Protein 8IA1 (pdb70)

B-factor: mean 33.65, std 13.73, range [8.44, 108.39]

Radius of gyration: 33.58 Å; Cα contacts (8 Å, |Δi|>4): 2026; chains: 3; bounding box: 67×85×92 Å

Foldseek 3Di:
DVVDDEDALQPDQAPVNLLVNVVVCCVVVLDPPVVNVLLVLVLVLLLVQQVPQPDVPSDRRLSSNLSSLLVRQLSCCSNPNDQAAQWAAADCPPNHLQVNLLSSVVSQAPLVLAWEFDVVVVVVVVVCLVVQAEEEEAEAAADLSVLNVQLVQCCLPHNCCSQQEEEEEEDCCRVVSSNVSNSNRHTYRYQDDPVCLVVPVVNNVVRVVSNVVSLVVLLVVNQRGSYHYYYHQLRDHFDDDDPDDDDFGHAGDLVVVVSVVVSSVPHPHHYWYWYKAKADNQQFGDSTRGHRFYIYMYIDDIDPLCVQQVVDDPVCVVSSSVSVRVVSRVRRRVVNVLSVVSSVDVVSCVVVCVGIHSSVD/DVPDDEDALQPDQAPVRLLVNVVVCCVVVLDPPVVNVLLVLVLVQLLVFLVPLPDPPRDRRLSSNLSSVLVVQLSVCSVPNDAAAQWAAADCPPNHLQVNLLSSVVSQAQLVLAWEFAVVVVVVVQVCLVVFAEEEEAEAAADLSVLSVQLVQCCPPCVCCSAQEEEAEEDCCRPPSSNVSNCNRHTYRYQQDPVVQPPDPVCSVVRVVSNVVSLVVLLVVNLRGSHHYYYHQLRDHFDDDDPDDDDFGDAGDLVSVVSQVVSSVSHPHHYWYKYKAKADNQQFPDSTRGHNFHIYIYIDDIDPLCVQQVVDDPVCVVSSSVSRRVVSRVRRRVVNVLSCVSSVDVVSCVVVCVRIDSVVD/DVPDDEDALQPDQAPVNLLVRVVVCCVVVLDPPCVNVLLVLVLVQLLVFLVPQPDVPSDRRLSSNLSSVLVRQLSCCSNPNDAAAQWAAADCPPNQLLVNLLSSVVSQAPLVLEWEFDVVVVVVVVVQLVVQAEEEEAEAAADLSVLNCQLVQCCLPPVCCNAQEEEADEDCCRVPSSNVSNCNRHTYRYQDDPVPQVPPVVCNVVNVVSNVVSLVVLLVVNLRGSYYYYYHQLRDHFDFDDPDDDDFGHAGDLVVVVSQVVSQVPHDHHYWYKQKAKADNQQFPDSTRGHNFHIYIYIHDIDPLCVQQVVPDPPPVVSSSVRSRVVSRVRRRVVNVLSVVSSVDVVSVVVPCVRIHSSVD

Nearest PDB structures (foldseek):
  8ia1-assembly3_C  TM=1.001E+00  e=7.921E-67  Lobosphaera incisa
  1iuq-assembly1_A  TM=9.424E-01  e=1.382E-37  Cucurbita moschata
  1k30-assembly1_A  TM=9.439E-01  e=3.946E-37  Cucurbita moschata
  8v7l-assembly1_W  TM=2.961E-01  e=1.779E+00  Homo sapiens
  8ia1-assembly3_C  TM=1.001E+00  e=1.946E-66  Lobosphaera incisa

Solvent-accessible surface area: 47322 Å² total; per-residue (Å²): 100,103,175,23,130,64,117,126,7,132,78,15,75,59,68,105,39,0,26,0,0,0,88,37,10,28,91,106,27,65,3,7,131,61,1,24,68,22,9,98,58,14,4,84,29,0,65,89,13,0,66,66,20,71,69,131,55,18,66,112,58,46,0,0,135,15,0,4,28,23,0,20,15,1,19,67,2,13,89,112,58,57,120,17,61,17,38,0,104,57,37,70,150,150,51,60,7,15,70,25,0,0,54,17,0,87,17,0,2,14,51,78,104,0,0,0,0,50,22,76,46,1,74,96,1,52,129,29,8,67,76,30,36,0,0,1,1,0,0,2,26,1,0,41,1,1,20,0,0,1,0,0,0,0,52,99,53,10,82,88,2,2,33,68,2,6,7,17,21,11,10,89,42,12,57,40,22,41,7,17,4,26,10,7,0,6,15,4,0,1,42,13,30,136,194,122,27,70,82,7,57,116,38,87,69,66,12,40,38,22,38,160,142,1,75,74,26,2,33,120,3,1,62,114,10,29,56,6,0,12,11,12,1,33,46,25,87,9,111,107,58,47,151,129,67,92,22,78,3,33,134,9,60,20,32,18,1,30,55,1,60,54,1,12,79,119,13,83,28,143,32,20,8,4,0,0,0,0,9,0,62,55,0,9,29,80,204,43,92,4,85,50,8,2,0,0,0,0,0,14,131,43,22,79,40,100,83,38,8,56,13,4,26,104,136,45,62,41,16,45,14,84,10,4,1,42,30,0,19,80,30,0,2,80,16,1,47,46,0,71,92,1,12,70,43,105,96,11,26,152,147,94,61,114,43,6,74,41,40,49,109,149,93,178,22,135,59,127,123,6,151,78,11,81,60,68,110,42,0,39,9,1,0,71,46,15,31,84,105,35,69,2,8,172,68,2,40,81,46,4,94,60,7,4,82,25,0,54,89,12,1,63,66,20,70,65,130,63,18,76,118,47,49,1,0,95,7,0,5,20,14,0,36,26,0,19,65,3,13,91,116,50,57,115,19,64,16,42,0,108,58,36,77,147,143,62,55,7,14,80,24,0,0,45,18,0,90,19,0,2,10,53,84,117,0,0,0,0,48,27,74,47,1,66,94,0,44,124,27,10,68,75,30,33,0,0,0,2,0,0,1,26,1,0,19,2,1,16,0,0,1,0,1,1,0,48,102,52,9,81,87,2,1,30,67,2,5,5,16,19,12,16,88,24,11,70,59,15,41,11,18,3,18,7,7,0,4,16,3,0,1,40,13,23,125,144,96,17,78,106,29,50,151,50,70,65,68,36,46,35,19,38,173,145,0,88,74,20,2,50,138,3,0,72,106,10,28,58,6,0,11,12,11,1,34,39,26,76,6,102,109,57,52,159,118,65,99,23,76,2,33,151,8,47,26,48,20,1,27,51,0,68,60,2,14,77,191,11,82,27,131,32,26,9,3,0,0,0,0,9,0,64,59,0,13,29,75,196,46,59,4,88,54,6,3,0,0,0,0,0,13,151,66,19,88,43,95,83,35,7,55,13,2,30,100,141,39,108,21,18,53,11,84,13,2,1,38,22,0,31,75,29,0,0,73,14,1,49,41,0,64,90,3,13,67,48,159,69,20,58,167,149,88,46,118,52,7,69,33,39,51,114,87,104,174,23,129,58,117,117,7,190,79,13,72,58,72,110,44,0,22,0,0,0,73,46,10,31,89,104,30,63,3,6,126,56,5,18,67,45,10,98,53,16,3,94,22,0,49,90,11,0,68,67,19,68,68,129,54,17,73,106,52,50,1,0,142,14,0,4,33,20,0,37,26,2,20,67,3,13,77,114,63,53,117,21,66,21,40,0,108,56,38,69,148,151,65,61,7,17,79,23,0,0,53,14,0,86,16,2,2,13,52,77,108,0,0,0,0,47,24,72,45,1,66,87,1,50,114,28,9,68,76,30,35,0,0,1,2,0,0,1,27,3,0,27,3,1,20,0,0,1,0,1,0,0,56,94,53,14,80,94,3,1,34,62,2,6,7,19,24,11,29,90,36,12,51,50,10,54,1,16,4,14,7,6,0,5,14,3,0,3,41,15,23,157,124,140,13,58,65,24,63,103,55,68,72,59,19,52,24,25,39,160,134,0,79,72,22,2,71,141,3,2,83,103,9,30,55,5,0,10,10,14,1,34,41,26,85,11,113,105,53,53,151,116,65,98,19,80,1,28,141,9,63,19,49,23,1,27,55,1,62,64,18,14,74,188,15,88,29,136,12,14,5,4,0,0,0,0,10,0,62,52,0,11,31,84,211,52,63,3,87,49,8,1,0,0,0,0,0,13,158,69,18,88,41,103,72,38,6,51,12,5,29,93,146,41,91,29,15,56,19,80,15,4,1,41,31,0,23,82,30,0,2,80,15,0,42,45,0,68,87,1,10,71,43,101,119,17,25,142,152,79,55,118,53,8,70,43,39,53,113

Secondary structure (DSSP, 8-state):
-TT-----GGG--SHHHHHHHHHHHHHTTSS-TTHHHHHHHHHHHHHHHHHHH--TT-SHHHHHHHHHHHHHHHHHHHHS-----SEE----SSS-HHHHHHHHHHTTB-GGG-EEE-HHHHHHHHHHHHTT-EEEEEE----TTHHHHHHHHHTTT-HHHHHH-EEEE-THHHHSTTTHHHHHTSEEEE---STTTTSSHHHHHHHHHHHHHHHHHHHHHHHH---EEEE-TTSSSPPPPPSSS---PPPPPHHHHHHHHHHHHTSSS-EEEEEEEEE-TTTS--------B--EEEE-PPP-HHHHHTTS-TT-HHHHHHHHHHHHHHHHHHHHHHHHHHHH-HHHHHHTTTTEE-TT-/-TT-----GGG--SHHHHHHHHHHHHHTTSS-TTHHHHHHHHHHHHHHHHHTS--TT--HHHHHHHHHHHHHHHHHHHHSPPPPPSEE----SSS-HHHHHHHHHHHHB-GGG-EEE-HHHHHHHHHHHHTT-EEEEEE----TTHHHHHHHHHTTT-HHHHHH-EEEE-THHHHSTTTHHHHHTSEEEE---TTTTTSSGGGHHHHHHHHHHHHHHHHHHHHH---EEEE-TTSSSPPPPPSSS---PPPPPHHHHHHHHHHHHHSSS-EEEEEEEEE-TTTS--------B--EEEE-PPP-HHHHHTTS-TT-HHHHHHHHHHHHHHHHHHHHHHHHHHHH-HHHHHHTTTTEE-TT-/-TT-----GGG--SHHHHHHHHHHHHHTTSS-TTHHHHHHHHHHHHHHHHHHS--TT-SHHHHHHHHHHHHHHHHHHHHSPPPP-SEE----SSS-HHHHHHHHHHHHB-GGG-EEE-HHHHHHHHHHHHTT-EEEEEE----TTHHHHHHHHHTTT-HHHHHH-EEEE-THHHHSTTTHHHHHTSEEEE---STTTTSSGGGHHHHHHHHHHHHHHHHHHHHT---EEEE-TTSS---PPPSSS---PPPPPHHHHHHHHHHHHTSSS-EEEEEEEEE-TTT---------B--EEEEPPPP-HHHHHTTS-TT-HHHHHHHHHHHHHHHHHHHHHHHHHHHH-HHHHHHTTTTEE-TT-

Organism: NCBI:txid312850

InterPro domains:
  IPR002123 Phospholipid/glycerol acyltransferase [PF01553] (188-340)
  IPR002123 Phospholipid/glycerol acyltransferase [SM00563] (197-343)
  IPR016222 Glycerol-3-phosphate O-acyltransferase, chloroplast [PIRSF000431] (65-432)
  IPR016222 Glycerol-3-phosphate O-acyltransferase, chloroplast [PTHR35695] (62-432)
  IPR023083 Glycerol-3-phosphate O-acyltransferase, alpha-helical bundle, N-terminal [PF14829] (69-144)
  IPR038114 GPAT, N-terminal domain superfamily [G3DSA:1.10.1200.50] (67-141)

Structure (mmCIF, N/CA/C/O backbone):
data_8IA1
#
_entry.id   8IA1
#
_cell.length_a   51.093
_cell.length_b   81.553
_cell.length_c   88.489
_cell.angle_alpha   110.847
_cell.angle_beta   106.790
_cell.angle_gamma   99.932
#
_symmetry.space_group_name_H-M   'P 1'
#
loop_
_entity.id
_entity.type
_entity.pdbx_description
1 polymer 'Glycerol-3-phosphate acyltransferase, chloroplastic'
2 water water
#
loop_
_atom_site.group_PDB
_atom_site.id
_atom_site.type_symbol
_atom_site.label_atom_id
_atom_site.label_alt_id
_atom_site.label_comp_id
_atom_site.label_asym_id
_atom_site.label_entity_id
_atom_site.label_seq_id
_atom_site.pdbx_PDB_ins_code
_atom_site.Cartn_x
_atom_site.Cartn_y
_atom_site.Cartn_z
_atom_site.occupancy
_atom_site.B_iso_or_equiv
_atom_site.auth_seq_id
_atom_site.auth_comp_id
_atom_site.auth_asym_id
_atom_site.auth_atom_id
_atom_site.pdbx_PDB_model_num
ATOM 1 N N . MET A 1 1 ? -59.17112 25.89259 -5.42834 1.000 51.50013 1 MET A N 1
ATOM 2 C CA . MET A 1 1 ? -59.47794 27.18519 -4.82141 1.000 46.18223 1 MET A CA 1
ATOM 3 C C . MET A 1 1 ? -60.53407 27.10641 -3.68807 1.000 46.40018 1 MET A C 1
ATOM 4 O O . MET A 1 1 ? -60.94576 28.12263 -3.12093 1.000 37.52637 1 MET A O 1
ATOM 9 N N . ALA A 1 2 ? -60.94523 25.89148 -3.32185 1.000 41.11845 2 ALA A N 1
ATOM 10 C CA . ALA A 1 2 ? -62.03086 25.76586 -2.36118 1.000 39.75027 2 ALA A CA 1
ATOM 11 C C . ALA A 1 2 ? -61.63119 26.21570 -0.95664 1.000 34.26339 2 ALA A C 1
ATOM 12 O O . ALA A 1 2 ? -62.50350 26.60368 -0.16856 1.000 31.99627 2 ALA A O 1
ATOM 14 N N . GLN A 1 3 ? -60.34731 26.18696 -0.62811 1.000 27.55190 3 GLN A N 1
ATOM 15 C CA . GLN A 1 3 ? -59.90261 26.51307 0.71450 1.000 34.05230 3 GLN A CA 1
ATOM 16 C C . GLN A 1 3 ? -59.66420 28.00695 0.92681 1.000 32.69470 3 GLN A C 1
ATOM 17 O O . GLN A 1 3 ? -59.27624 28.40661 2.02943 1.000 35.93429 3 GLN A O 1
ATOM 23 N N . VAL A 1 4 ? -59.89820 28.84357 -0.07147 1.000 31.61642 4 VAL A N 1
ATOM 24 C CA . VAL A 1 4 ? -59.48737 30.24397 -0.01470 1.000 34.23056 4 VAL A CA 1
ATOM 25 C C . VAL A 1 4 ? -60.65951 31.10346 0.43918 1.000 27.43775 4 VAL A C 1
ATOM 26 O O . VAL A 1 4 ? -61.74487 31.06138 -0.15124 1.000 30.21230 4 VAL A O 1
ATOM 30 N N . VAL A 1 5 ? -60.43175 31.88046 1.48975 1.000 24.61029 5 VAL A N 1
ATOM 31 C CA . VAL A 1 5 ? -61.44021 32.76920 2.04300 1.000 24.21750 5 VAL A CA 1
ATOM 32 C C . VAL A 1 5 ? -61.46025 34.07381 1.25278 1.000 28.09632 5 VAL A C 1
ATOM 33 O O . VAL A 1 5 ? -60.41215 34.69348 1.02030 1.000 25.77831 5 VAL A O 1
ATOM 37 N N . ARG A 1 6 ? -62.66053 34.52495 0.88882 1.000 28.60471 6 ARG A N 1
ATOM 38 C CA . ARG A 1 6 ? -62.82203 35.64266 -0.03198 1.000 24.43911 6 ARG A CA 1
ATOM 39 C C . ARG A 1 6 ? -64.18606 36.27771 0.19609 1.000 31.00165 6 ARG A C 1
ATOM 40 O O . ARG A 1 6 ? -65.15406 35.60505 0.56599 1.000 27.05730 6 ARG A O 1
ATOM 48 N N . GLN A 1 7 ? -64.26093 37.57862 -0.04411 1.000 36.10261 7 GLN A N 1
ATOM 49 C CA . GLN A 1 7 ? -65.55592 38.24182 -0.05064 1.000 30.77017 7 GLN A CA 1
ATOM 50 C C . GLN A 1 7 ? -65.71968 39.01410 -1.35483 1.000 31.32821 7 GLN A C 1
ATOM 51 O O . GLN A 1 7 ? -65.99420 38.42977 -2.41048 1.000 30.44903 7 GLN A O 1
ATOM 57 N N . LYS A 1 8 ? -65.52905 40.32612 -1.29382 1.000 33.76855 8 LYS A N 1
ATOM 58 C CA . LYS A 1 8 ? -65.61453 41.19222 -2.45603 1.000 29.18865 8 LYS A CA 1
ATOM 59 C C . LYS A 1 8 ? -64.22207 41.67416 -2.83477 1.000 29.07021 8 LYS A C 1
ATOM 60 O O . LYS A 1 8 ? -63.24631 41.48450 -2.10343 1.000 29.45913 8 LYS A O 1
ATOM 66 N N . PHE A 1 9 ? -64.12890 42.29219 -4.00926 1.000 29.17726 9 PHE A N 1
ATOM 67 C CA . PHE A 1 9 ? -62.83069 42.76234 -4.47236 1.000 25.17190 9 PHE A CA 1
ATOM 68 C C . PHE A 1 9 ? -62.24570 43.82892 -3.54710 1.000 31.05142 9 PHE A C 1
ATOM 69 O O . PHE A 1 9 ? -61.01789 43.90035 -3.37560 1.000 27.60550 9 PHE A O 1
ATOM 77 N N . LYS A 1 10 ? -63.09999 44.64030 -2.91663 1.000 31.24029 10 LYS A N 1
ATOM 78 C CA . LYS A 1 10 ? -62.61704 45.67687 -2.00745 1.000 37.15957 10 LYS A CA 1
ATOM 79 C C . LYS A 1 10 ? -61.84369 45.11420 -0.82545 1.000 31.12298 10 LYS A C 1
ATOM 80 O O . LYS A 1 10 ? -61.07951 45.85104 -0.19783 1.000 39.34976 10 LYS A O 1
ATOM 86 N N . ASP A 1 11 ? -62.03489 43.84082 -0.49509 1.000 31.77531 11 ASP A N 1
ATOM 87 C CA . ASP A 1 11 ? -61.35639 43.20131 0.62637 1.000 35.38889 11 ASP A CA 1
ATOM 88 C C . ASP A 1 11 ? -60.11904 42.41580 0.21628 1.000 27.32449 11 ASP A C 1
ATOM 89 O O . ASP A 1 11 ? -59.42718 41.87788 1.08222 1.000 32.20696 11 ASP A O 1
ATOM 94 N N . VAL A 1 12 ? -59.82405 42.34450 -1.07819 1.000 29.04808 12 VAL A N 1
ATOM 95 C CA . VAL A 1 12 ? -58.77383 41.46757 -1.57649 1.000 28.09879 12 VAL A CA 1
ATOM 96 C C . VAL A 1 12 ? -57.40318 42.05331 -1.26767 1.000 29.37845 12 VAL A C 1
ATOM 97 O O . VAL A 1 12 ? -57.14184 43.23923 -1.51199 1.000 28.66265 12 VAL A O 1
ATOM 101 N N . THR A 1 13 ? -56.50916 41.20946 -0.76321 1.000 28.81030 13 THR A N 1
ATOM 102 C CA . THR A 1 13 ? -55.13390 41.59075 -0.48119 1.000 27.45020 13 THR A CA 1
ATOM 103 C C . THR A 1 13 ? -54.09197 40.77413 -1.23642 1.000 23.04256 13 THR A C 1
ATOM 104 O O . THR A 1 13 ? -52.96317 41.23281 -1.35044 1.000 27.25375 13 THR A O 1
ATOM 108 N N . THR A 1 14 ? -54.43346 39.59987 -1.76037 1.000 27.50660 14 THR A N 1
ATOM 109 C CA . THR A 1 14 ? -53.47281 38.71464 -2.39279 1.000 25.68463 14 THR A CA 1
ATOM 110 C C . THR A 1 14 ? -53.97319 38.32937 -3.77427 1.000 26.39473 14 THR A C 1
ATOM 111 O O . THR A 1 14 ? -55.17371 38.38781 -4.05344 1.000 28.53591 14 THR A O 1
ATOM 115 N N . GLU A 1 15 ? -53.03457 37.92162 -4.63864 1.000 22.35362 15 GLU A N 1
ATOM 116 C CA . GLU A 1 15 ? -53.41779 37.42503 -5.95844 1.000 27.37916 15 GLU A CA 1
ATOM 117 C C . GLU A 1 15 ? -54.38720 36.25435 -5.85328 1.000 31.15038 15 GLU A C 1
ATOM 118 O O . GLU A 1 15 ? -55.31208 36.13306 -6.66627 1.000 26.77485 15 GLU A O 1
ATOM 124 N N . GLN A 1 16 ? -54.18567 35.37388 -4.86214 1.000 31.81070 16 GLN A N 1
ATOM 125 C CA . GLN A 1 16 ? -55.04383 34.19970 -4.74239 1.000 34.09161 16 GLN A CA 1
ATOM 126 C C . GLN A 1 16 ? -56.47568 34.60835 -4.41141 1.000 28.88366 16 GLN A C 1
ATOM 127 O O . GLN A 1 16 ? -57.42939 34.10688 -5.01242 1.000 23.22363 16 GLN A O 1
ATOM 133 N N . GLU A 1 17 ? -56.64502 35.55382 -3.49140 1.000 29.46068 17 GLU A N 1
ATOM 134 C CA . GLU A 1 17 ? -57.99056 36.01600 -3.18556 1.000 31.39477 17 GLU A CA 1
ATOM 135 C C . GLU A 1 17 ? -58.61144 36.70790 -4.39557 1.000 28.41484 17 GLU A C 1
ATOM 136 O O . GLU A 1 17 ? -59.81718 36.57416 -4.63701 1.000 28.17304 17 GLU A O 1
ATOM 142 N N . PHE A 1 18 ? -57.80330 37.44487 -5.17054 1.000 23.86610 18 PHE A N 1
ATOM 143 C CA . PHE A 1 18 ? -58.32731 38.13351 -6.34583 1.000 22.91758 18 PHE A CA 1
ATOM 144 C C . PHE A 1 18 ? -59.04029 37.15609 -7.27654 1.000 23.55806 18 PHE A C 1
ATOM 145 O O . PHE A 1 18 ? -60.19554 37.37785 -7.65515 1.000 22.50581 18 PHE A O 1
ATOM 153 N N . PHE A 1 19 ? -58.38187 36.05978 -7.65320 1.000 22.71068 19 PHE A N 1
ATOM 154 C CA . PHE A 1 19 ? -59.02029 35.18164 -8.63554 1.000 25.59961 19 PHE A CA 1
ATOM 155 C C . PHE A 1 19 ? -60.16210 34.36975 -8.04536 1.000 25.39830 19 PHE A C 1
ATOM 156 O O . PHE A 1 19 ? -61.06512 33.96344 -8.78595 1.000 26.39740 19 PHE A O 1
ATOM 164 N N . ALA A 1 20 ? -60.14790 34.14259 -6.73542 1.000 24.28322 20 ALA A N 1
ATOM 165 C CA . ALA A 1 20 ? -61.25508 33.45147 -6.08385 1.000 31.35262 20 ALA A CA 1
ATOM 166 C C . ALA A 1 20 ? -62.51610 34.31333 -6.08546 1.000 27.93155 20 ALA A C 1
ATOM 167 O O . ALA A 1 20 ? -63.61159 33.81547 -6.35261 1.000 27.97579 20 ALA A O 1
ATOM 169 N N . VAL A 1 21 ? -62.37221 35.60972 -5.78831 1.000 29.87898 21 VAL A N 1
ATOM 170 C CA . VAL A 1 21 ? -63.48203 36.55416 -5.90863 1.000 24.91488 21 VAL A CA 1
ATOM 171 C C . VAL A 1 21 ? -63.97261 36.61135 -7.35255 1.000 25.05186 21 VAL A C 1
ATOM 172 O O . VAL A 1 21 ? -65.18155 36.58889 -7.61880 1.000 28.03865 21 VAL A O 1
ATOM 176 N N . LEU A 1 22 ? -63.03828 36.72245 -8.30415 1.000 21.58798 22 LEU A N 1
ATOM 177 C CA . LEU A 1 22 ? -63.40787 36.71859 -9.71915 1.000 26.93694 22 LEU A CA 1
ATOM 178 C C . LEU A 1 22 ? -64.18042 35.45634 -10.08534 1.000 26.88123 22 LEU A C 1
ATOM 179 O O . LEU A 1 22 ? -65.17746 35.51596 -10.81707 1.000 28.03215 22 LEU A O 1
ATOM 184 N N . GLN A 1 23 ? -63.72628 34.30619 -9.59192 1.000 27.13751 23 GLN A N 1
ATOM 185 C CA . GLN A 1 23 ? -64.45551 33.06478 -9.80821 1.000 30.99115 23 GLN A CA 1
ATOM 186 C C . GLN A 1 23 ? -65.89448 33.17372 -9.28801 1.000 31.13816 23 GLN A C 1
ATOM 187 O O . GLN A 1 23 ? -66.85279 32.82783 -9.99163 1.000 31.62373 23 GLN A O 1
ATOM 193 N N . ASP A 1 24 ? -66.06215 33.67602 -8.06069 1.000 27.04342 24 ASP A N 1
ATOM 194 C CA . ASP A 1 24 ? -67.39097 33.82509 -7.47141 1.000 27.56609 24 ASP A CA 1
ATOM 195 C C . ASP A 1 24 ? -68.28382 34.71573 -8.32656 1.000 33.40517 24 ASP A C 1
ATOM 196 O O . ASP A 1 24 ? -69.42294 34.34692 -8.63508 1.000 32.39805 24 ASP A O 1
ATOM 201 N N . GLU A 1 25 ? -67.78968 35.91700 -8.68363 1.000 28.46370 25 GLU A N 1
ATOM 202 C CA . GLU A 1 25 ? -68.56679 36.84829 -9.50005 1.000 32.92043 25 GLU A CA 1
ATOM 203 C C . GLU A 1 25 ? -69.00921 36.20577 -10.80788 1.000 31.41600 25 GLU A C 1
ATOM 204 O O . GLU A 1 25 ? -70.11618 36.47058 -11.29462 1.000 30.88039 25 GLU A O 1
ATOM 210 N N . ILE A 1 26 ? -68.15542 35.37597 -11.40411 1.000 27.38021 26 ILE A N 1
ATOM 211 C CA . ILE A 1 26 ? -68.54762 34.68010 -12.62973 1.000 34.51770 26 ILE A CA 1
ATOM 212 C C . ILE A 1 26 ? -69.66042 33.66981 -12.34175 1.000 39.29807 26 ILE A C 1
ATOM 213 O O . ILE A 1 26 ? -70.67140 33.61166 -13.05431 1.000 40.66679 26 ILE A O 1
ATOM 218 N N . ALA A 1 27 ? -69.50551 32.87336 -11.28082 1.000 37.98665 27 ALA A N 1
ATOM 219 C CA . ALA A 1 27 ? -70.50944 31.85158 -10.98346 1.000 38.86466 27 ALA A CA 1
ATOM 220 C C . ALA A 1 27 ? -71.85759 32.48356 -10.68387 1.000 37.60677 27 ALA A C 1
ATOM 221 O O . ALA A 1 27 ? -72.90525 31.94062 -11.05179 1.000 35.08320 27 ALA A O 1
ATOM 223 N N . GLN A 1 28 ? -71.85311 33.63189 -10.01931 1.000 38.64631 28 GLN A N 1
ATOM 224 C CA . GLN A 1 28 ? -73.08861 34.32022 -9.70635 1.000 32.82078 28 GLN A CA 1
ATOM 225 C C . GLN A 1 28 ? -73.67103 35.06923 -10.90265 1.000 34.60867 28 GLN A C 1
ATOM 226 O O . GLN A 1 28 ? -74.67531 35.77007 -10.74735 1.000 34.86468 28 GLN A O 1
ATOM 232 N N . GLY A 1 29 ? -73.08487 34.92746 -12.08858 1.000 30.42504 29 GLY A N 1
ATOM 233 C CA . GLY A 1 29 ? -73.60778 35.61356 -13.24856 1.000 28.50921 29 GLY A CA 1
ATOM 234 C C . GLY A 1 29 ? -73.39249 37.11244 -13.27002 1.000 37.86672 29 GLY A C 1
ATOM 235 O O . GLY A 1 29 ? -73.97701 37.78762 -14.12303 1.000 35.16313 29 GLY A O 1
ATOM 236 N N . HIS A 1 30 ? -72.56669 37.66065 -12.36696 1.000 32.11114 30 HIS A N 1
ATOM 237 C CA . HIS A 1 30 ? -72.31950 39.10021 -12.37201 1.000 29.42158 30 HIS A CA 1
ATOM 238 C C . HIS A 1 30 ? -71.43866 39.52454 -13.54410 1.000 30.77476 30 HIS A C 1
ATOM 239 O O . HIS A 1 30 ? -71.63021 40.61561 -14.09275 1.000 31.14632 30 HIS A O 1
ATOM 246 N N . VAL A 1 31 ? -70.46389 38.70230 -13.93990 1.000 31.08560 31 VAL A N 1
ATOM 247 C CA . VAL A 1 31 ? -69.57504 39.06580 -15.04246 1.000 30.16026 31 VAL A CA 1
ATOM 248 C C . VAL A 1 31 ? -69.43142 37.85199 -15.98802 1.000 26.84671 31 VAL A C 1
ATOM 249 O O . VAL A 1 31 ? -69.62107 36.71158 -15.57357 1.000 33.48708 31 VAL A O 1
ATOM 253 N N . PRO A 1 32 ? -69.11385 38.10634 -17.25316 1.000 30.42678 32 PRO A N 1
ATOM 254 C CA . PRO A 1 32 ? -69.01698 36.99101 -18.21068 1.000 30.80169 32 PRO A CA 1
ATOM 255 C C . PRO A 1 32 ? -67.80540 36.11847 -17.92829 1.000 38.02340 32 PRO A C 1
ATOM 256 O O . PRO A 1 32 ? -66.80367 36.57227 -17.36890 1.000 41.87135 32 PRO A O 1
ATOM 260 N N . LYS A 1 33 ? -67.89299 34.85034 -18.34330 1.000 34.83646 33 LYS A N 1
ATOM 261 C CA . LYS A 1 33 ? -66.80991 33.91019 -18.04995 1.000 34.04752 33 LYS A CA 1
ATOM 262 C C . LYS A 1 33 ? -65.50305 34.30816 -18.72910 1.000 38.39383 33 LYS A C 1
ATOM 263 O O . LYS A 1 33 ? -64.42465 34.02659 -18.19439 1.000 41.46257 33 LYS A O 1
ATOM 269 N N . LEU A 1 34 ? -65.56232 34.96828 -19.89232 1.000 39.50546 34 LEU A N 1
ATOM 270 C CA . LEU A 1 34 ? -64.32938 35.35747 -20.57668 1.000 34.90312 34 LEU A CA 1
ATOM 271 C C . LEU A 1 34 ? -63.44411 36.27294 -19.73667 1.000 32.79916 34 LEU A C 1
ATOM 272 O O . LEU A 1 34 ? -62.26783 36.44707 -20.07566 1.000 36.42442 34 LEU A O 1
ATOM 277 N N . LEU A 1 35 ? -63.97653 36.89460 -18.67670 1.000 35.97207 35 LEU A N 1
ATOM 278 C CA . LEU A 1 35 ? -63.15652 37.80158 -17.87365 1.000 32.62394 35 LEU A CA 1
ATOM 279 C C . LEU A 1 35 ? -62.05500 37.08319 -17.11183 1.000 29.87039 35 LEU A C 1
ATOM 280 O O . LEU A 1 35 ? -61.06893 37.72593 -16.74144 1.000 25.40593 35 LEU A O 1
ATOM 285 N N . MET A 1 36 ? -62.20783 35.77350 -16.86029 1.000 33.99517 36 MET A N 1
ATOM 286 C CA . MET A 1 36 ? -61.15433 35.02088 -16.17644 1.000 29.77891 36 MET A CA 1
ATOM 287 C C . MET A 1 36 ? -59.87646 34.96527 -17.00321 1.000 33.76365 36 MET A C 1
ATOM 288 O O . MET A 1 36 ? -58.82345 35.42395 -16.50876 1.000 30.19195 36 MET A O 1
ATOM 293 N N . PRO A 1 37 ? -59.87553 34.46069 -18.25354 1.000 33.65797 37 PRO A N 1
ATOM 294 C CA . PRO A 1 37 ? -58.61722 34.48645 -19.03034 1.000 26.39610 37 PRO A CA 1
ATOM 295 C C . PRO A 1 37 ? -58.11737 35.89442 -19.28055 1.000 25.26337 37 PRO A C 1
ATOM 296 O O . PRO A 1 37 ? -56.89937 36.12533 -19.28082 1.000 28.49688 37 PRO A O 1
ATOM 300 N N . ALA A 1 38 ? -59.02407 36.85194 -19.48986 1.000 25.02765 38 ALA A N 1
ATOM 301 C CA . ALA A 1 38 ? -58.59956 38.23634 -19.67920 1.000 25.04704 38 ALA A CA 1
ATOM 302 C C . ALA A 1 38 ? -57.85469 38.76120 -18.44838 1.000 26.96859 38 ALA A C 1
ATOM 303 O O . ALA A 1 38 ? -56.74408 39.29673 -18.56075 1.000 25.52781 38 ALA A O 1
ATOM 305 N N . PHE A 1 39 ? -58.43526 38.58164 -17.25159 1.000 25.48452 39 PHE A N 1
ATOM 306 C CA . PHE A 1 39 ? -57.75768 39.04514 -16.04192 1.000 28.75288 39 PHE A CA 1
ATOM 307 C C . PHE A 1 39 ? -56.55939 38.17364 -15.69111 1.000 28.75863 39 PHE A C 1
ATOM 308 O O . PHE A 1 39 ? -55.60640 38.66635 -15.07731 1.000 30.35993 39 PHE A O 1
ATOM 316 N N . GLN A 1 40 ? -56.56900 36.89135 -16.06524 1.000 28.51175 40 GLN A N 1
ATOM 317 C CA . GLN A 1 40 ? -55.37043 36.08189 -15.84981 1.000 27.88660 40 GLN A CA 1
ATOM 318 C C . GLN A 1 40 ? -54.19581 36.65585 -16.64581 1.000 25.56507 40 GLN A C 1
ATOM 319 O O . GLN A 1 40 ? -53.09110 36.82815 -16.12599 1.000 25.49357 40 GLN A O 1
ATOM 325 N N . ASP A 1 41 ? -54.43115 36.98009 -17.91360 1.000 25.89590 41 ASP A N 1
ATOM 326 C CA . ASP A 1 41 ? -53.38561 37.58382 -18.71998 1.000 28.76598 41 ASP A CA 1
ATOM 327 C C . ASP A 1 41 ? -53.02837 38.97422 -18.20882 1.000 30.03139 41 ASP A C 1
ATOM 328 O O . ASP A 1 41 ? -51.85114 39.30348 -18.04191 1.000 30.03982 41 ASP A O 1
ATOM 333 N N . PHE A 1 42 ? -54.03822 39.80284 -17.95372 1.000 28.16224 42 PHE A N 1
ATOM 334 C CA . PHE A 1 42 ? -53.78716 41.15992 -17.48134 1.000 32.84578 42 PHE A CA 1
ATOM 335 C C . PHE A 1 42 ? -53.03001 41.16312 -16.15347 1.000 27.63094 42 PHE A C 1
ATOM 336 O O . PHE A 1 42 ? -52.08582 41.94330 -15.97215 1.000 22.41790 42 PHE A O 1
ATOM 344 N N . TYR A 1 43 ? -53.43272 40.30480 -15.21243 1.000 24.91736 43 TYR A N 1
ATOM 345 C CA . TYR A 1 43 ? -52.75026 40.26168 -13.92324 1.000 26.79442 43 TYR A CA 1
ATOM 346 C C . TYR A 1 43 ? -51.28345 39.91136 -14.09648 1.000 27.74850 43 TYR A C 1
ATOM 347 O O . TYR A 1 43 ? -50.41209 40.47250 -13.41767 1.000 28.35751 43 TYR A O 1
ATOM 356 N N . ASN A 1 44 ? -50.98903 39.00704 -15.02360 1.000 26.92482 44 ASN A N 1
ATOM 357 C CA . ASN A 1 44 ? -49.61454 38.54259 -15.18743 1.000 35.10950 44 ASN A CA 1
ATOM 358 C C . ASN A 1 44 ? -48.71910 39.61362 -15.81801 1.000 29.88226 44 ASN A C 1
ATOM 359 O O . ASN A 1 44 ? -47.58319 39.81125 -15.37198 1.000 27.62673 44 ASN A O 1
ATOM 364 N N . ASN A 1 45 ? -49.20462 40.30734 -16.85940 1.000 27.41583 45 ASN A N 1
ATOM 365 C CA . ASN A 1 45 ? -48.41876 41.39360 -17.44712 1.000 26.91376 45 ASN A CA 1
ATOM 366 C C . ASN A 1 45 ? -48.21745 42.52396 -16.45603 1.000 23.31775 45 ASN A C 1
ATOM 367 O O . ASN A 1 45 ? -47.13075 43.10460 -16.36896 1.000 25.89683 45 ASN A O 1
ATOM 372 N N . TYR A 1 46 ? -49.25715 42.85316 -15.70749 1.000 24.71126 46 TYR A N 1
ATOM 373 C CA . TYR A 1 46 ? -49.17765 43.99233 -14.80630 1.000 26.25250 46 TYR A CA 1
ATOM 374 C C . TYR A 1 46 ? -48.30965 43.67702 -13.60117 1.000 23.42979 46 TYR A C 1
ATOM 375 O O . TYR A 1 46 ? -47.51977 44.52386 -13.16644 1.000 20.78690 46 TYR A O 1
ATOM 384 N N . LYS A 1 47 ? -48.44025 42.45997 -13.05813 1.000 25.22945 47 LYS A N 1
ATOM 385 C CA . LYS A 1 47 ? -47.55616 42.01325 -11.98486 1.000 25.44775 47 LYS A CA 1
ATOM 386 C C 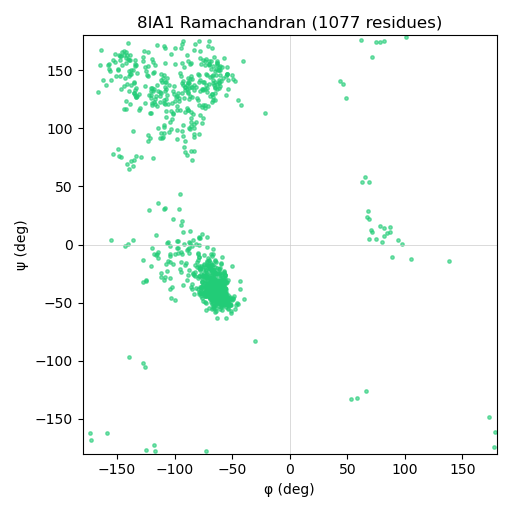. LYS A 1 47 ? -46.09447 42.14463 -12.39513 1.000 19.41766 47 LYS A C 1
ATOM 387 O O . LYS A 1 47 ? -45.26982 42.69360 -11.65723 1.000 26.82326 47 LYS A O 1
ATOM 393 N N . THR A 1 48 ? -45.75967 41.66855 -13.58816 1.000 20.95640 48 THR A N 1
ATOM 394 C CA . THR A 1 48 ? -44.37204 41.71524 -14.04695 1.000 22.25027 48 THR A CA 1
ATOM 395 C C . THR A 1 48 ? -43.84512 43.15112 -14.12152 1.000 24.56111 48 THR A C 1
ATOM 396 O O . THR A 1 48 ? -42.75831 43.45055 -13.61259 1.000 26.76085 48 THR A O 1
ATOM 400 N N . ALA A 1 49 ? -44.59133 44.05452 -14.76772 1.000 24.90161 49 ALA A N 1
ATOM 401 C CA . ALA A 1 49 ? -44.13608 45.44479 -14.88354 1.000 23.18949 49 ALA A CA 1
ATOM 402 C C . ALA A 1 49 ? -43.92635 46.09192 -13.51415 1.000 23.40516 49 ALA A C 1
ATOM 403 O O . ALA A 1 49 ? -42.91112 46.75525 -13.27702 1.000 24.30781 49 ALA A O 1
ATOM 405 N N . VAL A 1 50 ? -44.87778 45.90980 -12.59781 1.000 24.41023 50 VAL A N 1
ATOM 406 C CA . VAL A 1 50 ? -44.80634 46.58212 -11.30510 1.000 21.36396 50 VAL A CA 1
ATOM 407 C C . VAL A 1 50 ? -43.64335 46.04653 -10.48272 1.000 25.47318 50 VAL A C 1
ATOM 408 O O . VAL A 1 50 ? -42.82645 46.81593 -9.97356 1.000 29.05130 50 VAL A O 1
ATOM 412 N N . LEU A 1 51 ? -43.54759 44.72482 -10.33755 1.000 25.43737 51 LEU A N 1
ATOM 413 C CA . LEU A 1 51 ? -42.48760 44.16633 -9.49659 1.000 29.80562 51 LEU A CA 1
ATOM 414 C C . LEU A 1 51 ? -41.10803 44.46382 -10.07084 1.000 29.10142 51 LEU A C 1
ATOM 415 O O . LEU A 1 51 ? -40.14813 44.63518 -9.31205 1.000 32.36539 51 LEU A O 1
ATOM 420 N N . GLY A 1 52 ? -40.98789 44.54320 -11.40031 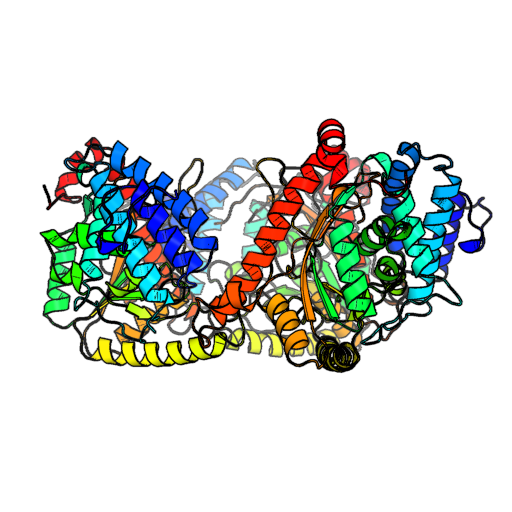1.000 27.85196 52 GLY A N 1
ATOM 421 C CA . GLY A 1 52 ? -39.70870 44.88539 -12.00823 1.000 30.03173 52 GLY A CA 1
ATOM 422 C C . GLY A 1 52 ? -39.36574 46.36138 -11.99831 1.000 30.46710 52 GLY A C 1
ATOM 423 O O . GLY A 1 52 ? -38.24040 46.72693 -12.33682 1.000 29.38322 52 GLY A O 1
ATOM 424 N N . SER A 1 53 ? -40.30493 47.21940 -11.60076 1.000 33.11573 53 SER A N 1
ATOM 425 C CA . SER A 1 53 ? -40.09044 48.65696 -11.71359 1.000 28.48508 53 SER A CA 1
ATOM 426 C C . SER A 1 53 ? -39.01397 49.15547 -10.75755 1.000 30.52301 53 SER A C 1
ATOM 427 O O . SER A 1 53 ? -38.30887 50.12112 -11.07792 1.000 33.47498 53 SER A O 1
ATOM 430 N N . GLY A 1 54 ? -38.86652 48.52057 -9.59297 1.000 28.31825 54 GLY A N 1
ATOM 431 C CA . GLY A 1 54 ? -37.94700 49.01007 -8.58425 1.000 29.94812 54 GLY A CA 1
ATOM 432 C C . GLY A 1 54 ? -38.45628 50.18638 -7.78573 1.000 30.51519 54 GLY A C 1
ATOM 433 O O . GLY A 1 54 ? -37.67303 50.85704 -7.10592 1.000 30.44887 54 GLY A O 1
ATOM 434 N N . VAL A 1 55 ? -39.74999 50.45699 -7.82854 1.000 32.10393 55 VAL A N 1
ATOM 435 C CA . VAL A 1 55 ? -40.27378 51.64082 -7.16585 1.000 28.84619 55 VAL A CA 1
ATOM 436 C C . VAL A 1 55 ? -40.53111 51.26679 -5.71277 1.000 27.48427 55 VAL A C 1
ATOM 437 O O . VAL A 1 55 ? -40.87104 50.11047 -5.43917 1.000 32.15190 55 VAL A O 1
ATOM 441 N N . PRO A 1 56 ? -40.32935 52.17359 -4.75131 1.000 32.62587 56 PRO A N 1
ATOM 442 C CA . PRO A 1 56 ? -40.63356 51.83901 -3.35157 1.000 29.91074 56 PRO A CA 1
ATOM 443 C C . PRO A 1 56 ? -42.12393 51.59915 -3.16866 1.000 33.16001 56 PRO A C 1
ATOM 444 O O . PRO A 1 56 ? -42.95776 52.40730 -3.58851 1.000 36.15087 56 PRO A O 1
ATOM 448 N N . GLY A 1 57 ? -42.45383 50.48584 -2.52382 1.000 33.86619 57 GLY A N 1
ATOM 449 C CA . GLY A 1 57 ? -43.82893 50.09056 -2.33913 1.000 30.69735 57 GLY A CA 1
ATOM 450 C C . GLY A 1 57 ? -44.40070 49.24368 -3.45643 1.000 27.89504 57 GLY A C 1
ATOM 451 O O . GLY A 1 57 ? -45.48982 48.68325 -3.28918 1.000 28.88466 57 GLY A O 1
ATOM 452 N N . ALA A 1 58 ? -43.70401 49.11756 -4.58474 1.000 25.13726 58 ALA A N 1
ATOM 453 C CA . ALA A 1 58 ? -44.25771 48.39945 -5.73025 1.000 29.71687 58 ALA A CA 1
ATOM 454 C C . ALA A 1 58 ? -43.99745 46.91618 -5.50513 1.000 28.46116 58 ALA A C 1
ATOM 455 O O . ALA A 1 58 ? -43.06736 46.32366 -6.05039 1.000 31.96335 58 ALA A O 1
ATOM 457 N N . ASP A 1 59 ? -44.85881 46.31161 -4.69134 1.000 33.15672 59 ASP A N 1
ATOM 458 C CA . ASP A 1 59 ? -44.76024 44.92360 -4.26163 1.000 31.65754 59 ASP A CA 1
ATOM 459 C C . ASP A 1 59 ? -46.05798 44.18394 -4.60573 1.000 32.45812 59 ASP A C 1
ATOM 460 O O . ASP A 1 59 ? -46.97956 44.75233 -5.20138 1.000 33.51525 59 ASP A O 1
ATOM 465 N N . GLU A 1 60 ? -46.12730 42.90680 -4.20502 1.000 26.77992 60 GLU A N 1
ATOM 466 C CA . GLU A 1 60 ? -47.25951 42.05883 -4.57536 1.000 32.42362 60 GLU A CA 1
ATOM 467 C C . GLU A 1 60 ? -48.57430 42.61012 -4.03582 1.000 30.22394 60 GLU A C 1
ATOM 468 O O . GLU A 1 60 ? -49.61379 42.49935 -4.69284 1.000 23.51332 60 GLU A O 1
ATOM 474 N N . ALA A 1 61 ? -48.54804 43.19481 -2.83463 1.000 27.06803 61 ALA A N 1
ATOM 475 C CA . ALA A 1 61 ? -49.76996 43.71653 -2.24212 1.000 27.95137 61 ALA A CA 1
ATOM 476 C C . ALA A 1 61 ? -50.26440 44.94699 -2.99481 1.000 26.63674 61 ALA A C 1
ATOM 477 O O . ALA A 1 61 ? -51.47169 45.15051 -3.12415 1.000 25.76299 61 ALA A O 1
ATOM 479 N N . LEU A 1 62 ? -49.35309 45.78049 -3.49990 1.000 31.87639 62 LEU A N 1
ATOM 480 C CA . LEU A 1 62 ? -49.78919 46.88851 -4.33963 1.000 26.69992 62 LEU A CA 1
ATOM 481 C C . LEU A 1 62 ? -50.47544 46.36623 -5.59381 1.000 26.26932 62 LEU A C 1
ATOM 482 O O . LEU A 1 62 ? -51.53671 46.86840 -5.98322 1.000 28.59799 62 LEU A O 1
ATOM 487 N N . VAL A 1 63 ? -49.91487 45.32558 -6.21068 1.000 20.57924 63 VAL A N 1
ATOM 488 C CA . VAL A 1 63 ? -50.51019 44.78476 -7.42843 1.000 25.27837 63 VAL A CA 1
ATOM 489 C C . VAL A 1 63 ? -51.90992 44.23488 -7.15739 1.000 26.91303 63 VAL A C 1
ATOM 490 O O . VAL A 1 63 ? -52.83923 44.45056 -7.94907 1.000 24.91219 63 VAL A O 1
ATOM 494 N N . ALA A 1 64 ? -52.08991 43.51506 -6.04546 1.000 24.55302 64 ALA A N 1
ATOM 495 C CA . ALA A 1 64 ? -53.41788 42.98249 -5.73863 1.000 25.16909 64 ALA A CA 1
ATOM 496 C C . ALA A 1 64 ? -54.40545 44.11134 -5.48405 1.000 22.21804 64 ALA A C 1
ATOM 497 O O . ALA A 1 64 ? -55.56637 44.03960 -5.89460 1.000 21.61942 64 ALA A O 1
ATOM 499 N N . LYS A 1 65 ? -53.95371 45.16813 -4.81991 1.000 23.63512 65 LYS A N 1
ATOM 500 C CA . LYS A 1 65 ? -54.82135 46.30752 -4.55232 1.000 26.96571 65 LYS A CA 1
ATOM 501 C C . LYS A 1 65 ? -55.27849 46.98995 -5.84049 1.000 22.28551 65 LYS A C 1
ATOM 502 O O . LYS A 1 65 ? -56.47618 47.24879 -6.00969 1.000 24.11032 65 LYS A O 1
ATOM 508 N N . ILE A 1 66 ? -54.35225 47.25295 -6.77627 1.000 23.57168 66 ILE A N 1
ATOM 509 C CA . ILE A 1 66 ? -54.71077 47.89585 -8.04570 1.000 21.51272 66 ILE A CA 1
ATOM 510 C C . ILE A 1 66 ? -55.60271 46.97896 -8.88760 1.000 20.90976 66 ILE A C 1
ATOM 511 O O . ILE A 1 66 ? -56.62845 47.40678 -9.43306 1.000 16.66029 66 ILE A O 1
ATOM 516 N N . MET A 1 67 ? -55.23444 45.70343 -9.00262 1.000 19.97034 67 MET A N 1
ATOM 517 C CA . MET A 1 67 ? -56.01122 44.79161 -9.84661 1.000 20.61222 67 MET A CA 1
ATOM 518 C C . MET A 1 67 ? -57.42404 44.58219 -9.30874 1.000 20.65819 67 MET A C 1
ATOM 519 O O . MET A 1 67 ? -58.38877 44.47826 -10.08395 1.000 19.21198 67 MET A O 1
ATOM 524 N N . SER A 1 68 ? -57.55949 44.51253 -7.98428 1.000 19.16652 68 SER A N 1
ATOM 525 C CA . SER A 1 68 ? -58.86864 44.38182 -7.37725 1.000 17.74978 68 SER A CA 1
ATOM 526 C C . SER A 1 68 ? -59.71604 45.61505 -7.64126 1.000 20.17324 68 SER A C 1
ATOM 527 O O . SER A 1 68 ? -60.91982 45.49901 -7.88798 1.000 18.57644 68 SER A O 1
ATOM 530 N N . ALA A 1 69 ? -59.11504 46.80891 -7.57303 1.000 20.68152 69 ALA A N 1
ATOM 531 C CA . ALA A 1 69 ? -59.87106 48.02553 -7.87736 1.000 20.23293 69 ALA A CA 1
ATOM 532 C C . ALA A 1 69 ? -60.35774 48.02103 -9.32288 1.000 17.61500 69 ALA A C 1
ATOM 533 O O . ALA A 1 69 ? -61.53382 48.30819 -9.58807 1.000 17.54882 69 ALA A O 1
ATOM 535 N N . ILE A 1 70 ? -59.48229 47.66368 -10.26641 1.000 18.12006 70 ILE A N 1
ATOM 536 C CA . ILE A 1 70 ? -59.90990 47.49299 -11.65877 1.000 17.97219 70 ILE A CA 1
ATOM 537 C C . ILE A 1 70 ? -61.05224 46.49119 -11.75019 1.000 17.66248 70 ILE A C 1
ATOM 538 O O . ILE A 1 70 ? -62.08457 46.75462 -12.37596 1.000 18.68141 70 ILE A O 1
ATOM 543 N N . ALA A 1 71 ? -60.87760 45.31524 -11.14238 1.000 16.39565 71 ALA A N 1
ATOM 544 C CA . ALA A 1 71 ? -61.91712 44.29346 -11.22771 1.000 20.90582 71 ALA A CA 1
ATOM 545 C C . ALA A 1 71 ? -63.22956 44.77469 -10.60088 1.000 20.64315 71 ALA A C 1
ATOM 546 O O . ALA A 1 71 ? -64.31442 44.52110 -11.13706 1.000 19.63256 71 ALA A O 1
ATOM 548 N N . ASP A 1 72 ? -63.14894 45.44482 -9.44823 1.000 17.73014 72 ASP A N 1
ATOM 549 C CA . ASP A 1 72 ? -64.35678 45.87414 -8.75996 1.000 18.19174 72 ASP A CA 1
ATOM 550 C C . ASP A 1 72 ? -65.14445 46.85294 -9.61489 1.000 22.55430 72 ASP A C 1
ATOM 551 O O . ASP A 1 72 ? -66.37447 46.76161 -9.70284 1.000 19.62758 72 ASP A O 1
ATOM 556 N N . ARG A 1 73 ? -64.44901 47.78770 -10.27525 1.000 21.07694 73 ARG A N 1
ATOM 557 C CA . ARG A 1 73 ? -65.14077 48.71354 -11.16124 1.000 21.33310 73 ARG A CA 1
ATOM 558 C C . ARG A 1 73 ? -65.66615 48.01451 -12.40788 1.000 20.95515 73 ARG A C 1
ATOM 559 O O . ARG A 1 73 ? -66.73277 48.38681 -12.90837 1.000 22.94764 73 ARG A O 1
ATOM 567 N N . SER A 1 74 ? -64.96533 46.99407 -12.90872 1.000 19.36443 74 SER A N 1
ATOM 568 C CA . SER A 1 74 ? -65.51073 46.24262 -14.04145 1.000 24.36125 74 SER A CA 1
ATOM 569 C C . SER A 1 74 ? -66.80384 45.55412 -13.64382 1.000 25.56701 74 SER A C 1
ATOM 570 O O . SER A 1 74 ? -67.77685 45.55647 -14.40972 1.000 23.86192 74 SER A O 1
ATOM 573 N N . VAL A 1 75 ? -66.83459 44.96128 -12.44162 1.000 22.70383 75 VAL A N 1
ATOM 574 C CA . VAL A 1 75 ? -68.05207 44.28954 -11.98616 1.000 21.93186 75 VAL A CA 1
ATOM 575 C C . VAL A 1 75 ? -69.18760 45.29679 -11.87299 1.000 22.42790 75 VAL A C 1
ATOM 576 O O . VAL A 1 75 ? -70.33080 45.01025 -12.24266 1.000 23.05133 75 VAL A O 1
ATOM 580 N N . HIS A 1 76 ? -68.88030 46.49970 -11.38675 1.000 22.43278 76 HIS A N 1
ATOM 581 C CA . HIS A 1 76 ? -69.88760 47.54726 -11.26303 1.000 24.11793 76 HIS A CA 1
ATOM 582 C C . HIS A 1 76 ? -70.44858 47.93763 -12.62738 1.000 25.14507 76 HIS A C 1
ATOM 583 O O . HIS A 1 76 ? -71.66415 48.09604 -12.78459 1.000 23.14489 76 HIS A O 1
ATOM 590 N N . GLU A 1 77 ? -69.57809 48.07482 -13.62945 1.000 23.56895 77 GLU A N 1
ATOM 591 C CA . GLU A 1 77 ? -70.04484 48.35042 -14.98522 1.000 26.42510 77 GLU A CA 1
ATOM 592 C C . GLU A 1 77 ? -71.03153 47.30056 -15.49277 1.000 27.96317 77 GLU A C 1
ATOM 593 O O . GLU A 1 77 ? -72.03374 47.64928 -16.12460 1.000 29.53394 77 GLU A O 1
ATOM 599 N N . PHE A 1 78 ? -70.77564 46.01269 -15.24151 1.000 25.99047 78 PHE A N 1
ATOM 600 C CA . PHE A 1 78 ? -71.70006 44.99484 -15.74238 1.000 25.19448 78 PHE A CA 1
ATOM 601 C C . PHE A 1 78 ? -73.01829 44.99947 -14.96574 1.000 23.87509 78 PHE A C 1
ATOM 602 O O . PHE A 1 78 ? -74.09100 44.86177 -15.55537 1.000 27.86101 78 PHE A O 1
ATOM 610 N N . VAL A 1 79 ? -72.96123 45.17899 -13.64565 1.000 26.41183 79 VAL A N 1
ATOM 611 C CA . VAL A 1 79 ? -74.15635 45.06908 -12.81248 1.000 25.04269 79 VAL A CA 1
ATOM 612 C C . VAL A 1 79 ? -74.99341 46.34025 -12.87643 1.000 27.65259 79 VAL A C 1
ATOM 613 O O . VAL A 1 79 ? -76.21855 46.28829 -12.72077 1.000 26.09310 79 VAL A O 1
ATOM 617 N N . GLU A 1 80 ? -74.35794 47.48678 -13.10962 1.000 25.68672 80 GLU A N 1
ATOM 618 C CA . GLU A 1 80 ? -75.05030 48.77522 -13.16848 1.000 26.44574 80 GLU A CA 1
ATOM 619 C C . GLU A 1 80 ? -74.33620 49.65084 -14.18824 1.000 29.20298 80 GLU A C 1
ATOM 620 O O . GLU A 1 80 ? -73.59605 50.57572 -13.83198 1.000 28.35136 80 GLU A O 1
ATOM 626 N N . PRO A 1 81 ? -74.53285 49.38093 -15.48110 1.000 28.65775 81 PRO A N 1
ATOM 627 C CA . PRO A 1 81 ? -73.74119 50.06554 -16.51200 1.000 28.72999 81 PRO A CA 1
ATOM 628 C C . PRO A 1 81 ? -74.06374 51.54746 -16.59591 1.000 31.20429 81 PRO A C 1
ATOM 629 O O . PRO A 1 81 ? -75.20696 51.96879 -16.41422 1.000 27.24866 81 PRO A O 1
ATOM 633 N N . TYR A 1 82 ? -73.03309 52.33530 -16.88850 1.000 31.37756 82 TYR A N 1
ATOM 634 C CA . TYR A 1 82 ? -73.13565 53.78264 -16.96424 1.000 21.67402 82 TYR A CA 1
ATOM 635 C C . TYR A 1 82 ? -73.24174 54.18963 -18.41901 1.000 23.15752 82 TYR A C 1
ATOM 636 O O . TYR A 1 82 ? -72.44174 53.75313 -19.24875 1.000 26.21479 82 TYR A O 1
ATOM 645 N N . THR A 1 83 ? -74.23366 55.01083 -18.73161 1.000 24.31315 83 THR A N 1
ATOM 646 C CA . THR A 1 83 ? -74.39360 55.52983 -20.08040 1.000 21.45050 83 THR A CA 1
ATOM 647 C C . THR A 1 83 ? -73.72221 56.88925 -20.13849 1.000 20.76654 83 THR A C 1
ATOM 648 O O . THR A 1 83 ? -74.12323 57.80484 -19.42196 1.000 25.61147 83 THR A O 1
ATOM 652 N N . PHE A 1 84 ? -72.67789 57.00355 -20.94180 1.000 21.81865 84 PHE A N 1
ATOM 653 C CA . PHE A 1 84 ? -71.92385 58.24434 -20.98422 1.000 23.51361 84 PHE A CA 1
ATOM 654 C C . PHE A 1 84 ? -72.79530 59.32253 -21.62259 1.000 22.61707 84 PHE A C 1
ATOM 655 O O . PHE A 1 84 ? -73.33915 59.10215 -22.70947 1.000 21.89401 84 PHE A O 1
ATOM 663 N N . PRO A 1 85 ? -72.96543 60.47805 -20.98597 1.000 22.13412 85 PRO A N 1
ATOM 664 C CA . PRO A 1 85 ? -73.63798 61.59462 -21.66627 1.000 22.67809 85 PRO A CA 1
ATOM 665 C C . PRO A 1 85 ? -72.76825 62.15245 -22.77024 1.000 23.61785 85 PRO A C 1
ATOM 666 O O . PRO A 1 85 ? -71.61512 61.73290 -22.92718 1.000 24.68453 85 PRO A O 1
ATOM 670 N N . SER A 1 86 ? -73.30792 63.10784 -23.52333 1.000 22.42878 86 SER A N 1
ATOM 671 C CA . SER A 1 86 ? -72.53927 63.76749 -24.57143 1.000 21.87181 86 SER A CA 1
ATOM 672 C C . SER A 1 86 ? -71.41074 64.62079 -23.99145 1.000 23.67275 86 SER A C 1
ATOM 673 O O . SER A 1 86 ? -70.31372 64.66142 -24.55317 1.000 22.38755 86 SER A O 1
ATOM 676 N N . PHE A 1 87 ? -71.66732 65.33446 -22.89634 1.000 20.47066 87 PHE A N 1
ATOM 677 C CA . PHE A 1 87 ? -70.65864 66.11519 -22.17976 1.000 20.03370 87 PHE A CA 1
ATOM 678 C C . PHE A 1 87 ? -70.47491 65.42350 -20.84023 1.000 20.55985 87 PHE A C 1
ATOM 679 O O . PHE A 1 87 ? -71.18161 65.71665 -19.88262 1.000 22.44236 87 PHE A O 1
ATOM 687 N N . HIS A 1 88 ? -69.52450 64.50582 -20.75792 1.000 22.76295 88 HIS A N 1
ATOM 688 C CA . HIS A 1 88 ? -69.36816 63.74797 -19.52880 1.000 15.84730 88 HIS A CA 1
ATOM 689 C C . HIS A 1 88 ? -68.37997 64.46822 -18.63118 1.000 18.53904 88 HIS A C 1
ATOM 690 O O . HIS A 1 88 ? -67.33310 64.93068 -19.09478 1.000 20.00541 88 HIS A O 1
ATOM 697 N N . HIS A 1 89 ? -68.72057 64.57708 -17.35538 1.000 20.37485 89 HIS A N 1
ATOM 698 C CA . HIS A 1 89 ? -67.86363 65.19480 -16.35116 1.000 18.70210 89 HIS A CA 1
ATOM 699 C C . HIS A 1 89 ? -67.26168 64.14797 -15.41043 1.000 19.51082 89 HIS A C 1
ATOM 700 O O . HIS A 1 89 ? -67.94829 63.22715 -14.96872 1.000 17.85832 89 HIS A O 1
ATOM 707 N N . ARG A 1 90 ? -65.96150 64.27167 -15.17819 1.000 18.80778 90 ARG A N 1
ATOM 708 C CA . ARG A 1 90 ? -65.18576 63.61062 -14.13274 1.000 23.26718 90 ARG A CA 1
ATOM 709 C C . ARG A 1 90 ? -66.03920 63.14015 -12.95784 1.000 21.36967 90 ARG A C 1
ATOM 710 O O . ARG A 1 90 ? -66.60129 63.96551 -12.22984 1.000 22.07095 90 ARG A O 1
ATOM 718 N N . ILE A 1 91 ? -66.15724 61.83367 -12.75455 1.000 21.09290 91 ILE A N 1
ATOM 719 C CA . ILE A 1 91 ? -66.87126 61.32301 -11.59243 1.000 19.98933 91 ILE A CA 1
ATOM 720 C C . ILE A 1 91 ? -65.88070 61.18084 -10.44847 1.000 18.35494 91 ILE A C 1
ATOM 721 O O . ILE A 1 91 ? -64.90552 60.43704 -10.54957 1.000 21.33051 91 ILE A O 1
ATOM 726 N N . LEU A 1 92 ? -66.11307 61.92577 -9.37691 1.000 25.78184 92 LEU A N 1
ATOM 727 C CA . LEU A 1 92 ? -65.28048 61.91267 -8.18351 1.000 21.37379 92 LEU A CA 1
ATOM 728 C C . LEU A 1 92 ? -65.96101 61.32600 -6.95652 1.000 22.03977 92 LEU A C 1
ATOM 729 O O . LEU A 1 92 ? -65.26689 60.87133 -6.05781 1.000 25.47491 92 LEU A O 1
ATOM 734 N N . GLU A 1 93 ? -67.28882 61.34975 -6.88539 1.000 30.30026 93 GLU A N 1
ATOM 735 C CA . GLU A 1 93 ? -68.07796 60.84068 -5.77000 1.000 31.00849 93 GLU A CA 1
ATOM 736 C C . GLU A 1 93 ? -69.21066 59.98629 -6.31065 1.000 24.83913 93 GLU A C 1
ATOM 737 O O . GLU A 1 93 ? -69.75279 60.27927 -7.38091 1.000 28.88368 93 GLU A O 1
ATOM 743 N N . PRO A 1 94 ? -69.62746 58.94859 -5.57494 1.000 29.93590 94 PRO A N 1
ATOM 744 C CA . PRO A 1 94 ? -69.05523 58.43486 -4.32316 1.000 28.02454 94 PRO A CA 1
ATOM 745 C C . PRO A 1 94 ? -67.80068 57.56422 -4.52317 1.000 27.46592 94 PRO A C 1
ATOM 746 O O . PRO A 1 94 ? -67.10931 57.22325 -3.56450 1.000 27.15715 94 PRO A O 1
ATOM 750 N N . TYR A 1 95 ? -67.52494 57.20257 -5.76961 1.000 28.62867 95 TYR A N 1
ATOM 751 C CA . TYR A 1 95 ? -66.28725 56.53966 -6.15200 1.000 24.59278 95 TYR A CA 1
ATOM 752 C C . TYR A 1 95 ? -65.47964 57.49341 -7.02229 1.000 21.06913 95 TYR A C 1
ATOM 753 O O . TYR A 1 95 ? -66.00319 58.02426 -8.00843 1.000 18.34672 95 TYR A O 1
ATOM 762 N N . ASN A 1 96 ? -64.20914 57.70774 -6.66501 1.000 20.72198 96 ASN A N 1
ATOM 763 C CA . ASN A 1 96 ? -63.35198 58.65537 -7.38784 1.000 20.97980 96 ASN A CA 1
ATOM 764 C C . ASN A 1 96 ? -62.70458 57.93721 -8.57444 1.000 17.91587 96 ASN A C 1
ATOM 765 O O . ASN A 1 96 ? -61.67983 57.26839 -8.42761 1.000 17.73634 96 ASN A O 1
ATOM 770 N N . TYR A 1 97 ? -63.26509 58.11466 -9.76766 1.000 14.14645 97 TYR A N 1
ATOM 771 C CA . TYR A 1 97 ? -62.66673 57.47216 -10.93918 1.000 17.29212 97 TYR A CA 1
ATOM 772 C C . TYR A 1 97 ? -61.43024 58.19336 -11.47112 1.000 19.35487 97 TYR A C 1
ATOM 773 O O . TYR A 1 97 ? -60.63221 57.57191 -12.19324 1.000 16.86587 97 TYR A O 1
ATOM 782 N N . TYR A 1 98 ? -61.25933 59.48029 -11.14166 1.000 14.20636 98 TYR A N 1
ATOM 783 C CA . TYR A 1 98 ? -60.04233 60.18693 -11.50823 1.000 16.00811 98 TYR A CA 1
ATOM 784 C C . TYR A 1 98 ? -58.82773 59.57972 -10.81185 1.000 17.93770 98 TYR A C 1
ATOM 785 O O . TYR A 1 98 ? -57.84713 59.21693 -11.45998 1.000 17.34264 98 TYR A O 1
ATOM 794 N N . GLN A 1 99 ? -58.87803 59.48770 -9.47798 1.000 16.24197 99 GLN A N 1
ATOM 795 C CA . GLN A 1 99 ? -57.77008 58.95533 -8.69487 1.000 19.18025 99 GLN A CA 1
ATOM 796 C C . GLN A 1 99 ? -57.52436 57.48294 -9.00044 1.000 20.86816 99 GLN A C 1
ATOM 797 O O . GLN A 1 99 ? -56.37048 57.04615 -9.05872 1.000 20.56565 99 GLN A O 1
ATOM 803 N N . PHE A 1 100 ? -58.59997 56.70783 -9.19367 1.000 19.20372 100 PHE A N 1
ATOM 804 C CA . PHE A 1 100 ? -58.52387 55.35601 -9.76236 1.000 18.57317 100 PHE A CA 1
ATOM 805 C C . PHE A 1 100 ? -57.63940 55.29526 -11.01883 1.000 19.07881 100 PHE A C 1
ATOM 806 O O . PHE A 1 100 ? -56.75399 54.44148 -11.12138 1.000 15.14562 100 PHE A O 1
ATOM 814 N N . GLY A 1 101 ? -57.89046 56.17463 -12.00143 1.000 17.06706 101 GLY A N 1
ATOM 815 C CA . GLY A 1 101 ? -57.06787 56.19108 -13.20735 1.000 19.41322 101 GLY A CA 1
ATOM 816 C C . GLY A 1 101 ? -55.62715 56.61987 -12.95493 1.000 20.43454 101 GLY A C 1
ATOM 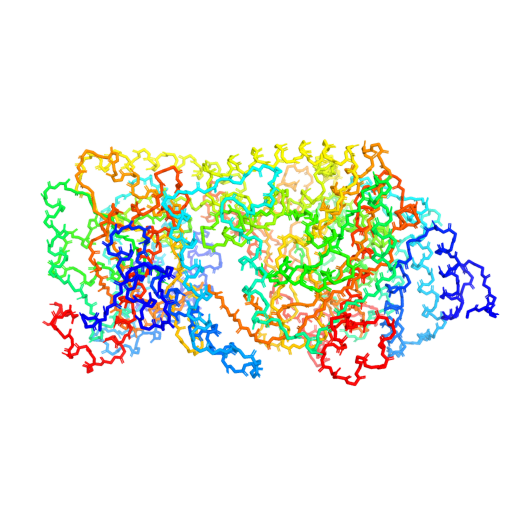817 O O . GLY A 1 101 ? -54.68919 56.01711 -13.49162 1.000 16.63119 101 GLY A O 1
ATOM 818 N N . GLN A 1 102 ? -55.43545 57.64992 -12.11547 1.000 16.87642 102 GLN A N 1
ATOM 819 C CA . GLN A 1 102 ? -54.10059 58.15838 -11.79459 1.000 16.10446 102 GLN A CA 1
ATOM 820 C C . GLN A 1 102 ? -53.25796 57.12393 -11.06406 1.000 16.72091 102 GLN A C 1
ATOM 821 O O . GLN A 1 102 ? -52.05178 56.98120 -11.33017 1.000 19.56498 102 GLN A O 1
ATOM 827 N N . ASN A 1 103 ? -53.85590 56.41620 -10.11792 1.000 14.67636 103 ASN A N 1
ATOM 828 C CA . ASN A 1 103 ? -53.09198 55.41550 -9.38706 1.000 18.46833 103 ASN A CA 1
ATOM 829 C C . ASN A 1 103 ? -52.60137 54.31883 -10.31935 1.000 19.76603 103 ASN A C 1
ATOM 830 O O . ASN A 1 103 ? -51.42813 53.92755 -10.25661 1.000 17.60655 103 ASN A O 1
ATOM 835 N N . TYR A 1 104 ? -53.48310 53.82183 -11.20189 1.000 18.00741 104 TYR A N 1
ATOM 836 C CA . TYR A 1 104 ? -53.09922 52.80897 -12.18974 1.000 17.57537 104 TYR A CA 1
ATOM 837 C C . TYR A 1 104 ? -51.88900 53.24468 -13.01138 1.000 18.10220 104 TYR A C 1
ATOM 838 O O . TYR A 1 104 ? -50.86778 52.54906 -13.07105 1.000 19.04129 104 TYR A O 1
ATOM 847 N N . VAL A 1 105 ? -51.98836 54.41454 -13.63898 1.000 16.58939 105 VAL A N 1
ATOM 848 C CA . VAL A 1 105 ? -50.97973 54.83937 -14.60392 1.000 18.75107 105 VAL A CA 1
ATOM 849 C C . VAL A 1 105 ? -49.66393 55.15128 -13.90482 1.000 18.21126 105 VAL A C 1
ATOM 850 O O . VAL A 1 105 ? -48.57850 54.89341 -14.44398 1.000 17.42769 105 VAL A O 1
ATOM 854 N N . ARG A 1 106 ? -49.74218 55.72571 -12.70627 1.000 15.76735 106 ARG A N 1
ATOM 855 C CA . ARG A 1 106 ? -48.55238 56.09932 -11.97311 1.000 17.75444 106 ARG A CA 1
ATOM 856 C C . ARG A 1 106 ? -47.73088 54.88504 -11.54865 1.000 21.13713 106 ARG A C 1
ATOM 857 O O . ARG A 1 106 ? -46.51071 55.01443 -11.42771 1.000 19.80979 106 ARG A O 1
ATOM 865 N N . THR A 1 107 ? -48.34129 53.69526 -11.39643 1.000 21.73027 107 THR A N 1
ATOM 866 C CA . THR A 1 107 ? -47.52038 52.49822 -11.15736 1.000 20.30158 107 THR A CA 1
ATOM 867 C C . THR A 1 107 ? -46.73368 52.06869 -12.38999 1.000 20.13420 107 THR A C 1
ATOM 868 O O . THR A 1 107 ? -45.78984 51.28332 -12.26059 1.000 19.62570 107 THR A O 1
ATOM 872 N N . LEU A 1 108 ? -47.12038 52.52510 -13.58445 1.000 17.76915 108 LEU A N 1
ATOM 873 C CA . LEU A 1 108 ? -46.41849 52.15542 -14.80356 1.000 18.68641 108 LEU A CA 1
ATOM 874 C C . LEU A 1 108 ? -45.52321 53.26369 -15.33142 1.000 20.24837 108 LEU A C 1
ATOM 875 O O . LEU A 1 108 ? -44.67694 52.99703 -16.18486 1.000 19.82337 108 LEU A O 1
ATOM 880 N N . LEU A 1 109 ? -45.69620 54.48822 -14.84389 1.000 18.37198 109 LEU A N 1
ATOM 881 C CA . LEU A 1 109 ? -45.02551 55.64999 -15.39395 1.000 18.76102 109 LEU A CA 1
ATOM 882 C C . LEU A 1 109 ? -43.68109 55.80809 -14.69996 1.000 15.53706 109 LEU A C 1
ATOM 883 O O . LEU A 1 109 ? -43.63112 56.06211 -13.49913 1.000 17.17695 109 LEU A O 1
ATOM 888 N N . ASP A 1 110 ? -42.60499 55.66379 -15.45596 1.000 15.94514 110 ASP A N 1
ATOM 889 C CA . ASP A 1 110 ? -41.26632 55.84392 -14.92400 1.000 16.28604 110 ASP A CA 1
ATOM 890 C C . ASP A 1 110 ? -40.98220 57.32953 -14.94398 1.000 15.21827 110 ASP A C 1
ATOM 891 O O . ASP A 1 110 ? -40.54840 57.88333 -15.94978 1.000 17.64430 110 ASP A O 1
ATOM 896 N N . PHE A 1 111 ? -41.22800 57.96510 -13.79734 1.000 16.19149 111 PHE A N 1
ATOM 897 C CA . PHE A 1 111 ? -41.06765 59.40481 -13.65281 1.000 17.81423 111 PHE A CA 1
ATOM 898 C C . PHE A 1 111 ? -39.62314 59.84346 -13.84929 1.000 17.50857 111 PHE A C 1
ATOM 899 O O . PHE A 1 111 ? -39.37619 60.95276 -14.33187 1.000 17.61827 111 PHE A O 1
ATOM 907 N N . SER A 1 112 ? -38.65616 58.99540 -13.50429 1.000 15.71306 112 SER A N 1
ATOM 908 C CA . SER A 1 112 ? -37.27036 59.43958 -13.59745 1.000 18.49882 112 SER A CA 1
ATOM 909 C C . SER A 1 112 ? -36.81315 59.62767 -15.04292 1.000 22.29179 112 SER A C 1
ATOM 910 O O . SER A 1 112 ? -35.86295 60.37629 -15.28610 1.000 25.75785 112 SER A O 1
ATOM 913 N N . LYS A 1 113 ? -37.48552 59.01271 -16.01430 1.000 20.18829 113 LYS A N 1
ATOM 914 C CA . LYS A 1 113 ? -37.14774 59.21480 -17.41674 1.000 16.27226 113 LYS A CA 1
ATOM 915 C C . LYS A 1 113 ? -38.12245 60.12859 -18.13975 1.000 19.55462 113 LYS A C 1
ATOM 916 O O . LYS A 1 113 ? -37.94221 60.38007 -19.33922 1.000 16.53687 113 LYS A O 1
ATOM 922 N N . SER A 1 114 ? -39.15409 60.61428 -17.45899 1.000 15.07815 114 SER A N 1
ATOM 923 C CA . SER A 1 114 ? -40.23344 61.30613 -18.13669 1.000 15.21297 114 SER A CA 1
ATOM 924 C C . SER A 1 114 ? -39.97283 62.81744 -18.13392 1.000 16.40381 114 SER A C 1
ATOM 925 O O . SER A 1 114 ? -39.22917 63.33689 -17.29511 1.000 21.29655 114 SER A O 1
ATOM 928 N N . VAL A 1 115 ? -40.57746 63.52604 -19.09566 1.000 16.39418 115 VAL A N 1
ATOM 929 C CA . VAL A 1 115 ? -40.39470 64.96827 -19.23714 1.000 15.66934 115 VAL A CA 1
ATOM 930 C C . VAL A 1 115 ? -41.72424 65.59207 -19.64524 1.000 18.17447 115 VAL A C 1
ATOM 931 O O . VAL A 1 115 ? -42.62544 64.91708 -20.15047 1.000 15.42078 115 VAL A O 1
ATOM 935 N N . VAL A 1 116 ? -41.82625 66.90252 -19.41863 1.000 14.25557 116 VAL A N 1
ATOM 936 C CA . VAL A 1 116 ? -42.89451 67.74175 -19.93407 1.000 15.37936 116 VAL A CA 1
ATOM 937 C C . VAL A 1 116 ? -42.22684 68.94086 -20.58364 1.000 17.95420 116 VAL A C 1
ATOM 938 O O . VAL A 1 116 ? -41.49334 69.68237 -19.92545 1.000 20.37759 116 VAL A O 1
ATOM 942 N N . GLY A 1 117 ? -42.41883 69.09268 -21.88735 1.000 19.31884 117 GLY A N 1
ATOM 943 C CA . GLY A 1 117 ? -41.76016 70.14149 -22.62174 1.000 16.07283 117 GLY A CA 1
ATOM 944 C C . GLY A 1 117 ? -42.60021 71.40719 -22.71211 1.000 17.62804 117 GLY A C 1
ATOM 945 O O . GLY A 1 117 ? -43.81957 71.35228 -22.89696 1.000 15.07086 117 GLY A O 1
ATOM 946 N N . HIS A 1 118 ? -41.90463 72.55404 -22.58796 1.000 22.47791 118 HIS A N 1
ATOM 947 C CA . HIS A 1 118 ? -42.42063 73.91104 -22.83849 1.000 15.51624 118 HIS A CA 1
ATOM 948 C C . HIS A 1 118 ? -43.45764 74.32608 -21.78727 1.000 17.47817 118 HIS A C 1
ATOM 949 O O . HIS A 1 118 ? -44.56847 74.75678 -22.11068 1.000 23.73158 118 HIS A O 1
ATOM 956 N N . LEU A 1 119 ? -43.06737 74.22482 -20.51307 1.000 22.42513 119 LEU A N 1
ATOM 957 C CA . LEU A 1 119 ? -43.90883 74.71449 -19.42042 1.000 21.28889 119 LEU A CA 1
ATOM 958 C C . LEU A 1 119 ? -44.29537 76.18246 -19.60448 1.000 21.11496 119 LEU A C 1
ATOM 959 O O . LEU A 1 119 ? -45.40887 76.57353 -19.25136 1.000 23.09159 119 LEU A O 1
ATOM 964 N N . ALA A 1 120 ? -43.42633 77.00177 -20.20804 1.000 25.32580 120 ALA A N 1
ATOM 965 C CA . ALA A 1 120 ? -43.78878 78.40454 -20.44324 1.000 22.01751 120 ALA A CA 1
ATOM 966 C C . ALA A 1 120 ? -44.98750 78.53856 -21.37547 1.000 22.01005 120 ALA A C 1
ATOM 967 O O . ALA A 1 120 ? -45.76836 79.48542 -21.24515 1.000 25.10824 120 ALA A O 1
ATOM 969 N N . ARG A 1 121 ? -45.14054 77.61771 -22.33531 1.000 22.65190 121 ARG A N 1
ATOM 970 C CA . ARG A 1 121 ? -46.30358 77.62180 -23.21930 1.000 19.85762 121 ARG A CA 1
ATOM 971 C C . ARG A 1 121 ? -47.56831 77.10849 -22.50563 1.000 22.57686 121 ARG A C 1
ATOM 972 O O . ARG A 1 121 ? -48.67637 77.61354 -22.74715 1.000 20.82354 121 ARG A O 1
ATOM 980 N N . PHE A 1 122 ? -47.42229 76.11539 -21.61701 1.000 19.56796 122 PHE A N 1
ATOM 981 C CA . PHE A 1 122 ? -48.52984 75.73897 -20.73840 1.000 23.59662 122 PHE A CA 1
ATOM 982 C C . PHE A 1 122 ? -48.95779 76.89108 -19.83841 1.000 21.32379 122 PHE A C 1
ATOM 983 O O . PHE A 1 122 ? -50.14021 76.98640 -19.48784 1.000 21.96654 122 PHE A O 1
ATOM 991 N N . ASP A 1 123 ? -48.02337 77.76395 -19.43982 1.000 21.10639 123 ASP A N 1
ATOM 992 C CA . ASP A 1 123 ? -48.41455 78.97278 -18.70630 1.000 22.42037 123 ASP A CA 1
ATOM 993 C C . ASP A 1 123 ? -49.27664 79.88037 -19.56466 1.000 21.33162 123 ASP A C 1
ATOM 994 O O . ASP A 1 123 ? -50.27067 80.42830 -19.08467 1.000 24.81376 123 ASP A O 1
ATOM 999 N N . GLU A 1 124 ? -48.89500 80.06743 -20.83386 1.000 18.95795 124 GLU A N 1
ATOM 1000 C CA . GLU A 1 124 ? -49.74079 80.80857 -21.76380 1.000 20.72507 124 GLU A CA 1
ATOM 1001 C C . GLU A 1 124 ? -51.10641 80.15321 -21.91853 1.000 21.82261 124 GLU A C 1
ATOM 1002 O O . GLU A 1 124 ? -52.13154 80.84456 -21.97816 1.000 21.19462 124 GLU A O 1
ATOM 1008 N N . ILE A 1 125 ? -51.14515 78.82073 -22.00674 1.000 22.68734 125 ILE A N 1
ATOM 1009 C CA . ILE A 1 125 ? -52.43224 78.15103 -22.15176 1.000 20.30731 125 ILE A CA 1
ATOM 1010 C C . ILE A 1 125 ? -53.27199 78.38105 -20.90255 1.000 19.03903 125 ILE A C 1
ATOM 1011 O O . ILE A 1 125 ? -54.46121 78.71702 -20.97988 1.000 18.79759 125 ILE A O 1
ATOM 1016 N N . GLU A 1 126 ? -52.66210 78.22282 -19.73422 1.000 18.67479 126 GLU A N 1
ATOM 1017 C CA . GLU A 1 126 ? -53.35979 78.54735 -18.48835 1.000 23.93199 126 GLU A CA 1
ATOM 1018 C C . GLU A 1 126 ? -53.87556 79.98527 -18.49945 1.000 20.87654 126 GLU A C 1
ATOM 1019 O O . GLU A 1 126 ? -55.00219 80.24710 -18.06858 1.000 25.56256 126 GLU A O 1
ATOM 1025 N N . GLN A 1 127 ? -53.08083 80.92722 -19.01808 1.000 25.49912 127 GLN A N 1
ATOM 1026 C CA . GLN A 1 127 ? -53.52787 82.31964 -19.09782 1.000 28.01712 127 GLN A CA 1
ATOM 1027 C C . GLN A 1 127 ? -54.70538 82.47782 -20.04850 1.000 24.45684 127 GLN A C 1
ATOM 1028 O O . GLN A 1 127 ? -55.63054 83.25063 -19.78400 1.000 27.07201 127 GLN A O 1
ATOM 1034 N N . GLN A 1 128 ? -54.67554 81.77813 -21.17946 1.000 21.87138 128 GLN A N 1
ATOM 1035 C CA . GLN A 1 128 ? -55.78312 81.88887 -22.11181 1.000 20.74285 128 GLN A CA 1
ATOM 1036 C C . GLN A 1 128 ? -57.05136 81.28931 -21.51869 1.000 23.58504 128 GLN A C 1
ATOM 1037 O O . GLN A 1 128 ? -58.14669 81.84467 -21.68362 1.000 24.13416 128 GLN A O 1
ATOM 1043 N N . ILE A 1 129 ? -56.91022 80.19263 -20.77039 1.000 22.61620 129 ILE A N 1
ATOM 1044 C CA . ILE A 1 129 ? -58.05371 79.55884 -20.13206 1.000 21.32279 129 ILE A CA 1
ATOM 1045 C C . ILE A 1 129 ? -58.61540 80.44597 -19.01600 1.000 22.70265 129 ILE A C 1
ATOM 1046 O O . ILE A 1 129 ? -59.83713 80.58210 -18.87912 1.000 25.92205 129 ILE A O 1
ATOM 1051 N N . ALA A 1 130 ? -57.74307 81.06792 -18.20562 1.000 24.04202 130 ALA A N 1
ATOM 1052 C CA . ALA A 1 130 ? -58.21887 81.96573 -17.14359 1.000 28.95933 130 ALA A CA 1
ATOM 1053 C C . ALA A 1 130 ? -58.85406 83.23352 -17.69160 1.000 24.94020 130 ALA A C 1
ATOM 1054 O O . ALA A 1 130 ? -59.60180 83.89817 -16.97331 1.000 33.30170 130 ALA A O 1
ATOM 1056 N N . ALA A 1 131 ? -58.55234 83.60607 -18.91924 1.000 24.48953 131 ALA A N 1
ATOM 1057 C CA . ALA A 1 131 ? -59.20127 84.75839 -19.52095 1.000 23.05853 131 ALA A CA 1
ATOM 1058 C C . ALA A 1 131 ? -60.52378 84.40186 -20.15525 1.000 24.26985 131 ALA A C 1
ATOM 1059 O O . ALA A 1 131 ? -61.18270 85.29155 -20.70341 1.000 23.85731 131 ALA A O 1
ATOM 1061 N N . GLY A 1 132 ? -60.91686 83.12159 -20.11131 1.000 26.66466 132 GLY A N 1
ATOM 1062 C CA . GLY A 1 132 ? -62.15134 82.66849 -20.73283 1.000 20.37934 132 GLY A CA 1
ATOM 1063 C C . GLY A 1 132 ? -62.03389 82.28503 -22.19042 1.000 19.38391 132 GLY A C 1
ATOM 1064 O O . GLY A 1 132 ? -63.06532 82.08563 -22.84948 1.000 20.72367 132 GLY A O 1
ATOM 1065 N N . GLU A 1 133 ? -60.81859 82.17124 -22.71586 1.000 16.27316 133 GLU A N 1
ATOM 1066 C CA . GLU A 1 133 ? -60.63406 81.69665 -24.07882 1.000 20.95151 133 GLU A CA 1
ATOM 1067 C C . GLU A 1 133 ? -60.66156 80.15436 -24.12266 1.000 21.99625 133 GLU A C 1
ATOM 1068 O O . GLU A 1 133 ? -60.60174 79.47218 -23.08661 1.000 18.12308 133 GLU A O 1
ATOM 1074 N N . ASN A 1 134 ? -60.76657 79.61342 -25.34392 1.000 21.01200 134 ASN A N 1
ATOM 1075 C CA . ASN A 1 134 ? -60.83788 78.17744 -25.60589 1.000 21.08656 134 ASN A CA 1
ATOM 1076 C C . ASN A 1 134 ? -59.53309 77.70115 -26.23265 1.000 22.71299 134 ASN A C 1
ATOM 1077 O O . ASN A 1 134 ? -58.97686 78.38193 -27.09278 1.000 18.34873 134 ASN A O 1
ATOM 1082 N N . VAL A 1 135 ? -59.05726 76.51955 -25.82236 1.000 18.80777 135 VAL A N 1
ATOM 1083 C CA . VAL A 1 135 ? -57.81034 75.96687 -26.33835 1.000 17.09135 135 VAL A CA 1
ATOM 1084 C C . VAL A 1 135 ? -58.00143 74.49660 -26.70599 1.000 19.10286 135 VAL A C 1
ATOM 1085 O O . VAL A 1 135 ? -58.47451 73.70003 -25.88720 1.000 13.06119 135 VAL A O 1
ATOM 1089 N N . VAL A 1 136 ? -57.63361 74.14339 -27.94094 1.000 14.23436 136 VAL A N 1
ATOM 1090 C CA . VAL A 1 136 ? -57.71140 72.77996 -28.43654 1.000 11.04413 136 VAL A CA 1
ATOM 1091 C C . VAL A 1 136 ? -56.28450 72.25006 -28.63191 1.000 17.83659 136 VAL A C 1
ATOM 1092 O O . VAL A 1 136 ? -55.44264 72.92199 -29.24958 1.000 18.48911 136 VAL A O 1
ATOM 1096 N N . LEU A 1 137 ? -56.01360 71.05051 -28.09368 1.000 12.00770 137 LEU A N 1
ATOM 1097 C CA . LEU A 1 137 ? -54.75746 70.32867 -28.30361 1.000 13.06925 137 LEU A CA 1
ATOM 1098 C C . LEU A 1 137 ? -54.92703 69.28168 -29.41639 1.000 14.71760 137 LEU A C 1
ATOM 1099 O O . LEU A 1 137 ? -55.69215 68.32549 -29.26211 1.000 13.60043 137 LEU A O 1
ATOM 1104 N N . LEU A 1 138 ? -54.21209 69.45244 -30.53070 1.000 13.30701 138 LEU A N 1
ATOM 1105 C CA . LEU A 1 138 ? -54.25463 68.48971 -31.63768 1.000 11.91488 138 LEU A CA 1
ATOM 1106 C C . LEU A 1 138 ? -53.12945 67.47635 -31.43546 1.000 15.10374 138 LEU A C 1
ATOM 1107 O O . LEU A 1 138 ? -51.96929 67.73550 -31.77234 1.000 13.39058 138 LEU A O 1
ATOM 1112 N N . ALA A 1 139 ? -53.49252 66.29084 -30.96396 1.000 12.03904 139 ALA A N 1
ATOM 1113 C CA . ALA A 1 139 ? -52.57379 65.38736 -30.29747 1.000 14.84628 139 ALA A CA 1
ATOM 1114 C C . ALA A 1 139 ? -52.46832 64.08086 -31.05440 1.000 17.10493 139 ALA A C 1
ATOM 1115 O O . ALA A 1 139 ? -53.42666 63.64201 -31.68942 1.000 17.16891 139 ALA A O 1
ATOM 1117 N N . ASN A 1 140 ? -51.28445 63.48093 -31.00749 1.000 17.17735 140 ASN A N 1
ATOM 1118 C CA . ASN A 1 140 ? -51.21926 62.05219 -31.24399 1.000 12.72755 140 ASN A CA 1
ATOM 1119 C C . ASN A 1 140 ? -51.65918 61.32865 -29.99138 1.000 11.99115 140 ASN A C 1
ATOM 1120 O O . ASN A 1 140 ? -51.65785 61.86924 -28.88243 1.000 17.94529 140 ASN A O 1
ATOM 1125 N N . HIS A 1 141 ? -52.03750 60.08421 -30.18651 1.000 14.30381 141 HIS A N 1
ATOM 1126 C CA . HIS A 1 141 ? -52.68422 59.26411 -29.18708 1.000 14.31550 141 HIS A CA 1
ATOM 1127 C C . HIS A 1 141 ? -51.97466 57.93015 -29.27041 1.000 12.79191 141 HIS A C 1
ATOM 1128 O O . HIS A 1 141 ? -51.78909 57.41821 -30.37825 1.000 16.08117 141 HIS A O 1
ATOM 1135 N N . GLN A 1 142 ? -51.54162 57.38169 -28.14543 1.000 10.42069 142 GLN A N 1
ATOM 1136 C CA . GLN A 1 142 ? -50.77968 56.13242 -28.24284 1.000 12.60457 142 GLN A CA 1
ATOM 1137 C C . GLN A 1 142 ? -51.30622 54.99797 -27.36800 1.000 14.27450 142 GLN A C 1
ATOM 1138 O O . GLN A 1 142 ? -51.17428 53.83699 -27.73507 1.000 16.99528 142 GLN A O 1
ATOM 1144 N N . THR A 1 143 ? -51.88001 55.30263 -26.20625 1.000 17.79659 143 THR A N 1
ATOM 1145 C CA . THR A 1 143 ? -52.34949 54.27717 -25.29079 1.000 15.56822 143 THR A CA 1
ATOM 1146 C C . THR A 1 143 ? -53.67180 54.72931 -24.69883 1.000 18.08534 143 THR A C 1
ATOM 1147 O O . THR A 1 143 ? -53.98164 55.92085 -24.68465 1.000 18.11428 143 THR A O 1
ATOM 1151 N N . GLU A 1 144 ? -54.45193 53.76559 -24.20081 1.000 14.19797 144 GLU A N 1
ATOM 1152 C CA . GLU A 1 144 ? -55.64244 54.11172 -23.44330 1.000 18.23228 144 GLU A CA 1
ATOM 1153 C C . GLU A 1 144 ? -55.29317 54.75696 -22.10952 1.000 19.49473 144 GLU A C 1
ATOM 1154 O O . GLU A 1 144 ? -56.19174 55.24547 -21.42254 1.000 18.21830 144 GLU A O 1
ATOM 1160 N N . ALA A 1 145 ? -54.01925 54.77794 -21.73777 1.000 14.12697 145 ALA A N 1
ATOM 1161 C CA . ALA A 1 145 ? -53.58693 55.38987 -20.49375 1.000 21.37367 145 ALA A CA 1
ATOM 1162 C C . ALA A 1 145 ? -53.19814 56.85254 -20.68081 1.000 14.71153 145 ALA A C 1
ATOM 1163 O O . ALA A 1 145 ? -52.82571 57.50803 -19.71020 1.000 15.71995 145 ALA A O 1
ATOM 1165 N N . ASP A 1 146 ? -53.30041 57.37039 -21.89791 1.000 16.47446 146 ASP A N 1
ATOM 1166 C CA . ASP A 1 146 ? -52.84468 58.73323 -22.17490 1.000 17.28685 146 ASP A CA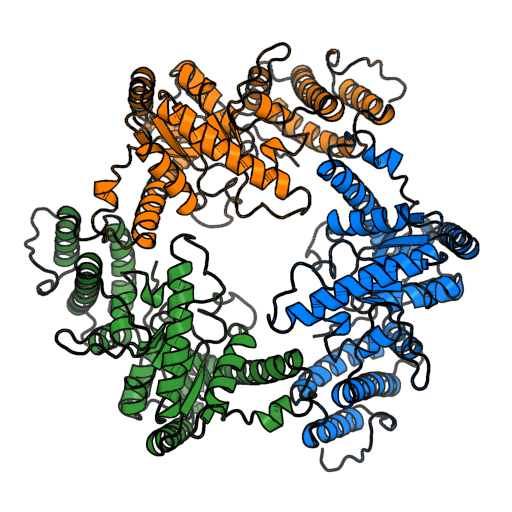 1
ATOM 1167 C C . ASP A 1 146 ? -53.47681 59.81510 -21.30692 1.000 12.10322 146 ASP A C 1
ATOM 1168 O O . ASP A 1 146 ? -52.73222 60.70740 -20.87728 1.000 15.22730 146 ASP A O 1
ATOM 1173 N N . PRO A 1 147 ? -54.78587 59.82077 -21.01655 1.000 12.53210 147 PRO A N 1
ATOM 1174 C CA . PRO A 1 147 ? -55.29480 60.81907 -20.05397 1.000 14.02493 147 PRO A CA 1
ATOM 1175 C C . PRO A 1 147 ? -54.58268 60.76651 -18.70188 1.000 15.33120 147 PRO A C 1
ATOM 1176 O O . PRO A 1 147 ? -54.38535 61.81129 -18.06049 1.000 14.77716 147 PRO A O 1
ATOM 1180 N N . GLY A 1 148 ? -54.15091 59.58038 -18.27133 1.000 16.16251 148 GLY A N 1
ATOM 1181 C CA . GLY A 1 148 ? -53.38236 59.48665 -17.03954 1.000 17.59822 148 GLY A CA 1
ATOM 1182 C C . GLY A 1 148 ? -51.97777 60.04195 -17.19894 1.000 17.85792 148 GLY A C 1
ATOM 1183 O O . GLY A 1 148 ? -51.44869 60.69285 -16.29095 1.000 17.92047 148 GLY A O 1
ATOM 1184 N N . VAL A 1 149 ? -51.35675 59.80089 -18.35366 1.000 13.85411 149 VAL A N 1
ATOM 1185 C CA . VAL A 1 149 ? -50.02583 60.34548 -18.58808 1.000 17.19601 149 VAL A CA 1
ATOM 1186 C C . VAL A 1 149 ? -50.10259 61.85278 -18.57057 1.000 15.92880 149 VAL A C 1
ATOM 1187 O O . VAL A 1 149 ? -49.30657 62.53033 -17.91464 1.000 16.34830 149 VAL A O 1
ATOM 1191 N N . PHE A 1 150 ? -51.10867 62.38450 -19.26336 1.000 15.59452 150 PHE A N 1
ATOM 1192 C CA . PHE A 1 150 ? -51.29445 63.81583 -19.38827 1.000 13.11146 150 PHE A CA 1
ATOM 1193 C C . PHE A 1 150 ? -51.36967 64.46623 -18.01794 1.000 16.86708 150 PHE A C 1
ATOM 1194 O O . PHE A 1 150 ? -50.56965 65.35555 -17.70023 1.000 16.64604 150 PHE A O 1
ATOM 1202 N N . ALA A 1 151 ? -52.27739 63.96245 -17.16311 1.000 14.42313 151 ALA A N 1
ATOM 1203 C CA . ALA A 1 151 ? -52.57530 64.61679 -15.89417 1.000 19.37124 151 ALA A CA 1
ATOM 1204 C C . ALA A 1 151 ? -51.43139 64.44527 -14.90297 1.000 15.23470 151 ALA A C 1
ATOM 1205 O O . ALA A 1 151 ? -51.03220 65.40802 -14.23858 1.000 14.39956 151 ALA A O 1
ATOM 1207 N N . LEU A 1 152 ? -50.88022 63.23333 -14.80697 1.000 16.74721 152 LEU A N 1
ATOM 1208 C CA . LEU A 1 152 ? -49.73261 63.01037 -13.92908 1.000 15.88587 152 LEU A CA 1
ATOM 1209 C C . LEU A 1 152 ? -48.55366 63.91166 -14.30046 1.000 17.42114 152 LEU A C 1
ATOM 1210 O O . LEU A 1 152 ? -47.90129 64.47996 -13.42047 1.000 20.42702 152 LEU A O 1
ATOM 1215 N N . LEU A 1 153 ? -48.28211 64.08207 -15.59899 1.000 19.00697 153 LEU A N 1
ATOM 1216 C CA . LEU A 1 153 ? -47.13616 64.88293 -16.02865 1.000 17.99058 153 LEU A CA 1
ATOM 1217 C C . LEU A 1 153 ? -47.35203 66.38009 -15.81451 1.000 21.38506 153 LEU A C 1
ATOM 1218 O O . LEU A 1 153 ? -46.37497 67.12863 -15.70609 1.000 19.14347 153 LEU A O 1
ATOM 1223 N N . LEU A 1 154 ? -48.59966 66.84375 -15.75788 1.000 19.09119 154 LEU A N 1
ATOM 1224 C CA . LEU A 1 154 ? -48.86897 68.27650 -15.69061 1.000 23.00549 154 LEU A CA 1
ATOM 1225 C C . LEU A 1 154 ? -49.34587 68.72450 -14.30787 1.000 25.84172 154 LEU A C 1
ATOM 1226 O O . LEU A 1 154 ? -49.33605 69.93428 -14.02122 1.000 22.64766 154 LEU A O 1
ATOM 1231 N N . GLU A 1 155 ? -49.77577 67.77193 -13.47104 1.000 21.17222 155 GLU A N 1
ATOM 1232 C CA . GLU A 1 155 ? -50.28077 67.93507 -12.10749 1.000 29.88097 155 GLU A CA 1
ATOM 1233 C C . GLU A 1 155 ? -49.49607 68.96990 -11.30591 1.000 31.79851 155 GLU A C 1
ATOM 1234 O O . GLU A 1 155 ? -50.08577 69.82274 -10.63432 1.000 24.67933 155 GLU A O 1
ATOM 1240 N N . HIS A 1 156 ? -48.15775 68.88068 -11.36791 1.000 27.17657 156 HIS A N 1
ATOM 1241 C CA . HIS A 1 156 ? -47.30627 69.61571 -10.44072 1.000 28.83445 156 HIS A CA 1
ATOM 1242 C C . HIS A 1 156 ? -47.20411 71.09237 -10.79764 1.000 29.26668 156 HIS A C 1
ATOM 1243 O O . HIS A 1 156 ? -47.11235 71.93156 -9.89668 1.000 30.66684 156 HIS A O 1
ATOM 1250 N N . THR A 1 157 ? -47.25847 71.43732 -12.07858 1.000 25.06702 157 THR A N 1
ATOM 1251 C CA . THR A 1 157 ? -47.14421 72.82965 -12.48301 1.000 23.81850 157 THR A CA 1
ATOM 1252 C C . THR A 1 157 ? -48.46882 73.43495 -12.88393 1.000 25.48006 157 THR A C 1
ATOM 1253 O O . THR A 1 157 ? -48.64755 74.64411 -12.74783 1.000 25.01220 157 THR A O 1
ATOM 1257 N N . HIS A 1 158 ? -49.39692 72.62344 -13.38657 1.000 22.57738 158 HIS A N 1
ATOM 1258 C CA . HIS A 1 158 ? -50.61256 73.12697 -14.02539 1.000 22.43169 158 HIS A CA 1
ATOM 1259 C C . HIS A 1 158 ? -51.80663 72.27341 -13.61856 1.000 22.67375 158 HIS A C 1
ATOM 1260 O O . HIS A 1 158 ? -52.42728 71.61173 -14.45176 1.000 19.59807 158 HIS A O 1
ATOM 1267 N N . PRO A 1 159 ? -52.16937 72.28569 -12.32988 1.000 22.91150 159 PRO A N 1
ATOM 1268 C CA . PRO A 1 159 ? -53.19201 71.34056 -11.86228 1.000 18.65863 159 PRO A CA 1
ATOM 1269 C C . PRO A 1 159 ? -54.55230 71.55754 -12.50302 1.000 20.58089 159 PRO A C 1
ATOM 1270 O O . PRO A 1 159 ? -55.26379 70.57582 -12.75191 1.000 20.89498 159 PRO A O 1
ATOM 1274 N N . ARG A 1 160 ? -54.93727 72.80099 -12.80440 1.000 18.08109 160 ARG A N 1
ATOM 1275 C CA . ARG A 1 160 ? -56.23334 72.99647 -13.43986 1.000 21.01785 160 ARG A CA 1
ATOM 1276 C C . ARG A 1 160 ? -56.24774 72.43796 -14.86266 1.000 23.80304 160 ARG A C 1
ATOM 1277 O O . ARG A 1 160 ? -57.26967 71.90032 -15.31160 1.000 21.32026 160 ARG A O 1
ATOM 1285 N N . LEU A 1 161 ? -55.13611 72.56408 -15.59826 1.000 17.14966 161 LEU A N 1
ATOM 1286 C CA . LEU A 1 161 ? -55.11839 71.97247 -16.92772 1.000 14.42858 161 LEU A CA 1
ATOM 1287 C C . LEU A 1 161 ? -55.19323 70.45134 -16.84014 1.000 20.77566 161 LEU A C 1
ATOM 1288 O O . LEU A 1 161 ? -55.87502 69.81377 -17.65599 1.000 15.96091 161 LEU A O 1
ATOM 1293 N N . ALA A 1 162 ? -54.53618 69.86352 -15.82343 1.000 15.78585 162 ALA A N 1
ATOM 1294 C CA . ALA A 1 162 ? -54.44716 68.41220 -15.72785 1.000 18.17471 162 ALA A CA 1
ATOM 1295 C C . ALA A 1 162 ? -55.80275 67.79018 -15.45567 1.000 19.17946 162 ALA A C 1
ATOM 1296 O O . ALA A 1 162 ? -56.12463 66.73731 -16.02958 1.000 18.41443 162 ALA A O 1
ATOM 1298 N N . THR A 1 163 ? -56.60814 68.42036 -14.58005 1.000 15.55550 163 THR A N 1
ATOM 1299 C CA . THR A 1 163 ? -57.92005 67.88348 -14.20837 1.000 19.04096 163 THR A CA 1
ATOM 1300 C C . THR A 1 163 ? -59.03098 68.27277 -15.18277 1.000 18.30475 163 THR A C 1
ATOM 1301 O O . THR A 1 163 ? -59.89833 67.44060 -15.46765 1.000 16.58100 163 THR A O 1
ATOM 1305 N N . ASP A 1 164 ? -59.01554 69.51271 -15.71848 1.000 17.57411 164 ASP A N 1
ATOM 1306 C CA . ASP A 1 164 ? -60.15104 70.07821 -16.44909 1.000 15.29973 164 ASP A CA 1
ATOM 1307 C C . ASP A 1 164 ? -60.10368 69.87211 -17.97416 1.000 17.45688 164 ASP A C 1
ATOM 1308 O O . ASP A 1 164 ? -61.07372 70.23664 -18.65301 1.000 15.47343 164 ASP A O 1
ATOM 1313 N N . VAL A 1 165 ? -59.00364 69.36359 -18.54734 1.000 15.74037 165 VAL A N 1
ATOM 1314 C CA . VAL A 1 165 ? -58.96491 69.00861 -19.97222 1.000 13.97406 165 VAL A CA 1
ATOM 1315 C C . VAL A 1 165 ? -60.17760 68.12086 -20.31015 1.000 19.95984 165 VAL A C 1
ATOM 1316 O O . VAL A 1 165 ? -60.66423 67.35373 -19.46502 1.000 15.69379 165 VAL A O 1
ATOM 1320 N N . ILE A 1 166 ? -60.71164 68.25564 -21.52512 1.000 17.44340 166 ILE A N 1
ATOM 1321 C CA . ILE A 1 166 ? -61.84580 67.45890 -21.98996 1.000 16.71098 166 ILE A CA 1
ATOM 1322 C C . ILE A 1 166 ? -61.40689 66.66381 -23.21455 1.000 16.19376 166 ILE A C 1
ATOM 1323 O O . ILE A 1 166 ? -61.00162 67.24681 -24.22700 1.000 15.98266 166 ILE A O 1
ATOM 1328 N N . TYR A 1 167 ? -61.51803 65.34583 -23.13980 1.000 13.10201 167 TYR A N 1
ATOM 1329 C CA . TYR A 1 167 ? -61.07837 64.49987 -24.23136 1.000 14.47109 167 TYR A CA 1
ATOM 1330 C C . TYR A 1 167 ? -62.24266 64.26238 -25.17427 1.000 16.33509 167 TYR A C 1
ATOM 1331 O O . TYR A 1 167 ? -63.36520 63.98182 -24.73351 1.000 18.12339 167 TYR A O 1
ATOM 1340 N N . VAL A 1 168 ? -61.98084 64.41905 -26.46734 1.000 14.27486 168 VAL A N 1
ATOM 1341 C CA . VAL A 1 168 ? -62.91359 63.98770 -27.49352 1.000 15.77713 168 VAL A CA 1
ATOM 1342 C C . VAL A 1 168 ? -62.64595 62.50331 -27.72270 1.000 20.77567 168 VAL A C 1
ATOM 1343 O O . VAL A 1 168 ? -61.56538 62.11336 -28.16792 1.000 23.50430 168 VAL A O 1
ATOM 1347 N N . ALA A 1 169 ? -63.59990 61.66558 -27.34874 1.000 15.60793 169 ALA A N 1
ATOM 1348 C CA . ALA A 1 169 ? -63.39580 60.23316 -27.45186 1.000 23.84336 169 ALA A CA 1
ATOM 1349 C C . ALA A 1 169 ? -64.73868 59.55152 -27.64137 1.000 23.16508 169 ALA A C 1
ATOM 1350 O O . ALA A 1 169 ? -65.78607 60.08487 -27.27504 1.000 23.85525 169 ALA A O 1
ATOM 1352 N N . GLY A 1 170 ? -64.69878 58.37312 -28.20921 1.000 24.43507 170 GLY A N 1
ATOM 1353 C CA . GLY A 1 170 ? -65.91999 57.65797 -28.46320 1.000 32.00777 170 GLY A CA 1
ATOM 1354 C C . GLY A 1 170 ? -65.66414 56.19187 -28.62269 1.000 28.04216 170 GLY A C 1
ATOM 1355 O O . GLY A 1 170 ? -64.62669 55.67594 -28.20186 1.000 27.69001 170 GLY A O 1
ATOM 1356 N N . ASP A 1 171 ? -66.64281 55.52586 -29.22250 1.000 31.65806 171 ASP A N 1
ATOM 1357 C CA . ASP A 1 171 ? -66.55424 54.11628 -29.56082 1.000 29.67669 171 ASP A CA 1
ATOM 1358 C C . ASP A 1 171 ? -66.16896 53.34952 -28.29785 1.000 27.93079 171 ASP A C 1
ATOM 1359 O O . ASP A 1 171 ? -66.77708 53.59565 -27.24467 1.000 30.60543 171 ASP A O 1
ATOM 1364 N N . ARG A 1 172 ? -65.19654 52.43931 -28.34374 1.000 25.59422 172 ARG A N 1
ATOM 1365 C CA . ARG A 1 172 ? -65.06986 51.50045 -27.23477 1.000 35.12400 172 ARG A CA 1
ATOM 1366 C C . ARG A 1 172 ? -64.56756 52.17893 -25.96235 1.000 31.57202 172 ARG A C 1
ATOM 1367 O O . ARG A 1 172 ? -64.70880 51.60182 -24.87816 1.000 31.33588 172 ARG A O 1
ATOM 1375 N N . VAL A 1 173 ? -64.04501 53.40634 -26.06864 1.000 30.22598 173 VAL A N 1
ATOM 1376 C CA . VAL A 1 173 ? -63.68272 54.18043 -24.88698 1.000 26.29706 173 VAL A CA 1
ATOM 1377 C C . VAL A 1 173 ? -64.88626 54.43063 -23.97669 1.000 30.70337 173 VAL A C 1
ATOM 1378 O O . VAL A 1 173 ? -64.73554 54.52644 -22.74886 1.000 24.99701 173 VAL A O 1
ATOM 1382 N N . VAL A 1 174 ? -66.09260 54.52868 -24.54672 1.000 29.57005 174 VAL A N 1
ATOM 1383 C CA . VAL A 1 174 ? -67.31020 54.76025 -23.77766 1.000 25.10615 174 VAL A CA 1
ATOM 1384 C C . VAL A 1 174 ? -68.33123 53.64837 -23.93771 1.000 27.56277 174 VAL A C 1
ATOM 1385 O O . VAL A 1 174 ? -69.38212 53.69452 -23.28650 1.000 29.94915 174 VAL A O 1
ATOM 1389 N N . THR A 1 175 ? -68.06370 52.64751 -24.77202 1.000 28.16040 175 THR A N 1
ATOM 1390 C CA . THR A 1 175 ? -68.98991 51.53189 -24.91832 1.000 32.16871 175 THR A CA 1
ATOM 1391 C C . THR A 1 175 ? -68.46152 50.21367 -24.36845 1.000 33.13458 175 THR A C 1
ATOM 1392 O O . THR A 1 175 ? -69.25991 49.40207 -23.91224 1.000 37.34828 175 THR A O 1
ATOM 1396 N N . ASP A 1 176 ? -67.15073 49.99716 -24.34304 1.000 35.94743 176 ASP A N 1
ATOM 1397 C CA . ASP A 1 176 ? -66.60415 48.73984 -23.81852 1.000 37.23541 176 ASP A CA 1
ATOM 1398 C C . ASP A 1 176 ? -66.67647 48.71001 -22.29880 1.000 33.76943 176 ASP A C 1
ATOM 1399 O O . ASP A 1 176 ? -66.03757 49.54189 -21.64452 1.000 31.24549 176 ASP A O 1
ATOM 1404 N N . PRO A 1 177 ? -67.37515 47.74484 -21.69766 1.000 38.28024 177 PRO A N 1
ATOM 1405 C CA . PRO A 1 177 ? -67.49292 47.73121 -20.22336 1.000 37.56358 177 PRO A CA 1
ATOM 1406 C C . PRO A 1 177 ? -66.15789 47.70228 -19.47875 1.000 35.09729 177 PRO A C 1
ATOM 1407 O O . PRO A 1 177 ? -66.10762 48.15201 -18.32726 1.000 31.60522 177 PRO A O 1
ATOM 1411 N N . LEU A 1 178 ? -65.07128 47.23915 -20.09513 1.000 32.12268 178 LEU A N 1
ATOM 1412 C CA . LEU A 1 178 ? -63.79583 47.18335 -19.38623 1.000 37.66448 178 LEU A CA 1
ATOM 1413 C C . LEU A 1 178 ? -62.95412 48.44647 -19.52554 1.000 35.45327 178 LEU A C 1
ATOM 1414 O O . LEU A 1 178 ? -62.02339 48.63177 -18.73634 1.000 32.45245 178 LEU A O 1
ATOM 1419 N N . CYS A 1 179 ? -63.25917 49.31372 -20.49711 1.000 37.97216 179 CYS A N 1
ATOM 1420 C CA . CYS A 1 179 ? -62.59270 50.60716 -20.63824 1.000 29.39430 179 CYS A CA 1
ATOM 1421 C C . CYS A 1 179 ? -63.34562 51.73561 -19.96386 1.000 25.23628 179 CYS A C 1
ATOM 1422 O O . CYS A 1 179 ? -62.72678 52.74685 -19.61307 1.000 22.91579 179 CYS A O 1
ATOM 1425 N N . LYS A 1 180 ? -64.65803 51.57761 -19.76806 1.000 25.65480 180 LYS A N 1
ATOM 1426 C CA . LYS A 1 180 ? -65.47266 52.64618 -19.19748 1.000 22.63111 180 LYS A CA 1
ATOM 1427 C C . LYS A 1 180 ? -64.98549 53.16420 -17.84499 1.000 20.05286 180 LYS A C 1
ATOM 1428 O O . LYS A 1 180 ? -65.01645 54.39138 -17.64441 1.000 18.72696 180 LYS A O 1
ATOM 1434 N N . PRO A 1 181 ? -64.58207 52.32996 -16.88062 1.000 20.40946 181 PRO A N 1
ATOM 1435 C CA . PRO A 1 181 ? -64.24091 52.89185 -15.56387 1.000 20.21973 181 PRO A CA 1
ATOM 1436 C C . PRO A 1 181 ? -63.07943 53.87272 -15.62367 1.000 21.75910 181 PRO A C 1
ATOM 1437 O O . PRO A 1 181 ? -63.10082 54.88129 -14.90450 1.000 24.38820 181 PRO A O 1
ATOM 1441 N N . PHE A 1 182 ? -62.08509 53.63997 -16.48206 1.000 16.17791 182 PHE A N 1
ATOM 1442 C CA . PHE A 1 182 ? -61.04100 54.63637 -16.63964 1.000 21.87864 182 PHE A CA 1
ATOM 1443 C C . PHE A 1 182 ? -61.61902 55.91034 -17.22538 1.000 25.21077 182 PHE A C 1
ATOM 1444 O O . PHE A 1 182 ? -61.33881 57.02149 -16.75029 1.000 21.41776 182 PHE A O 1
ATOM 1452 N N . SER A 1 183 ? -62.44605 55.75150 -18.25127 1.000 21.61664 183 SER A N 1
ATOM 1453 C CA . SER A 1 183 ? -62.99888 56.89211 -18.95169 1.000 22.37949 183 SER A CA 1
ATOM 1454 C C . SER A 1 183 ? -63.86377 57.72891 -18.03956 1.000 18.09739 183 SER A C 1
ATOM 1455 O O . SER A 1 183 ? -63.91376 58.94840 -18.19669 1.000 16.93817 183 SER A O 1
ATOM 1458 N N . MET A 1 184 ? -64.53126 57.09058 -17.07135 1.000 18.31848 184 MET A N 1
ATOM 1459 C CA . MET A 1 184 ? -65.46342 57.79311 -16.19344 1.000 19.82423 184 MET A CA 1
ATOM 1460 C C . MET A 1 184 ? -64.77711 58.82508 -15.31833 1.000 16.66940 184 MET A C 1
ATOM 1461 O O . MET A 1 184 ? -65.44754 59.74024 -14.82487 1.000 17.58967 184 MET A O 1
ATOM 1466 N N . GLY A 1 185 ? -63.46017 58.71435 -15.13447 1.000 18.47952 185 GLY A N 1
ATOM 1467 C CA . GLY A 1 185 ? -62.68457 59.63892 -14.33428 1.000 16.61117 185 GLY A CA 1
ATOM 1468 C C . GLY A 1 185 ? -62.17525 60.84508 -15.07296 1.000 18.84403 185 GLY A C 1
ATOM 1469 O O . GLY A 1 185 ? -61.44485 61.65717 -14.49805 1.000 19.58149 185 GLY A O 1
ATOM 1470 N N . ARG A 1 186 ? -62.50220 60.97327 -16.34935 1.000 14.05499 186 ARG A N 1
ATOM 1471 C CA . ARG A 1 186 ? -62.05551 62.09053 -17.15868 1.000 14.42653 186 ARG A CA 1
ATOM 1472 C C . ARG A 1 186 ? -63.27154 62.85803 -17.65936 1.000 18.55335 186 ARG A C 1
ATOM 1473 O O . ARG A 1 186 ? -64.37069 62.30979 -17.75408 1.000 16.68417 186 ARG A O 1
ATOM 1481 N N . ASN A 1 187 ? -63.05849 64.12586 -18.00172 1.000 14.96707 187 ASN A N 1
ATOM 1482 C CA . ASN A 1 187 ? -64.03761 64.87622 -18.78012 1.000 14.51576 187 ASN A CA 1
ATOM 1483 C C . ASN A 1 187 ? -63.94620 64.43152 -20.23927 1.000 14.67577 187 ASN A C 1
ATOM 1484 O O . ASN A 1 187 ? -62.84475 64.28680 -20.77711 1.000 14.35137 187 ASN A O 1
ATOM 1489 N N . LEU A 1 188 ? -65.09533 64.17521 -20.86869 1.000 15.02471 188 LEU A N 1
ATOM 1490 C CA . LEU A 1 188 ? -65.15735 63.71938 -22.25594 1.000 16.21821 188 LEU A CA 1
ATOM 1491 C C . LEU A 1 188 ? -66.26959 64.42459 -23.03552 1.000 17.15732 188 LEU A C 1
ATOM 1492 O O . LEU A 1 188 ? -67.34915 64.69639 -22.51367 1.000 18.95928 188 LEU A O 1
ATOM 1497 N N . PHE A 1 189 ? -66.02176 64.64397 -24.31076 1.000 13.33616 189 PHE A N 1
ATOM 1498 C CA . PHE A 1 189 ? -67.07815 64.81026 -25.29586 1.000 15.37526 189 PHE A CA 1
ATOM 1499 C C . PHE A 1 189 ? -67.18574 63.49917 -26.06342 1.000 16.83940 189 PHE A C 1
ATOM 1500 O O . PHE A 1 189 ? -66.22151 63.08605 -26.70769 1.000 17.73529 189 PHE A O 1
ATOM 1508 N N . CYS A 1 190 ? -68.36385 62.87348 -26.04671 1.000 21.75119 190 CYS A N 1
ATOM 1509 C CA . CYS A 1 190 ? -68.54800 61.56590 -26.68480 1.000 23.64379 190 CYS A CA 1
ATOM 1510 C C . CYS A 1 190 ? -68.86591 61.74498 -28.16089 1.000 23.92332 190 CYS A C 1
ATOM 1511 O O . CYS A 1 190 ? -69.98878 62.08858 -28.52782 1.000 28.81354 190 CYS A O 1
ATOM 1514 N N . VAL A 1 191 ? -67.85882 61.51929 -29.00403 1.000 31.33140 191 VAL A N 1
ATOM 1515 C CA . VAL A 1 191 ? -67.94802 61.64796 -30.45811 1.000 29.96529 191 VAL A CA 1
ATOM 1516 C C . VAL A 1 191 ? -67.58242 60.29680 -31.04348 1.000 32.35649 191 VAL A C 1
ATOM 1517 O O . VAL A 1 191 ? -66.42701 59.86692 -30.93197 1.000 36.71383 191 VAL A O 1
ATOM 1521 N N . HIS A 1 192 ? -68.55067 59.62994 -31.67306 1.000 37.53270 192 HIS A N 1
ATOM 1522 C CA . HIS A 1 192 ? -68.30944 58.32012 -32.26325 1.000 38.30789 192 HIS A CA 1
ATOM 1523 C C . HIS A 1 192 ? -67.73128 58.45218 -33.67126 1.000 38.93201 192 HIS A C 1
ATOM 1524 O O . HIS A 1 192 ? -68.19161 59.26713 -34.47035 1.000 40.29242 192 HIS A O 1
ATOM 1531 N N . SER A 1 193 ? -66.70846 57.65018 -33.95458 1.000 40.40386 193 SER A N 1
ATOM 1532 C CA . SER A 1 193 ? -66.03039 57.65411 -35.24891 1.000 46.15384 193 SER A CA 1
ATOM 1533 C C . SER A 1 193 ? -67.00792 57.47876 -36.40218 1.000 44.68951 193 SER A C 1
ATOM 1534 O O . SER A 1 193 ? -67.88138 56.59732 -36.36471 1.000 43.77151 193 SER A O 1
ATOM 1537 N N . LYS A 1 194 ? -66.83800 58.31716 -37.44203 1.000 47.14735 194 LYS A N 1
ATOM 1538 C CA . LYS A 1 194 ? -67.56908 58.10150 -38.68738 1.000 57.41272 194 LYS A CA 1
ATOM 1539 C C . LYS A 1 194 ? -67.44336 56.65577 -39.18319 1.000 62.34107 194 LYS A C 1
ATOM 1540 O O . LYS A 1 194 ? -68.43940 56.02996 -39.54681 1.000 62.81807 194 LYS A O 1
ATOM 1546 N N . LYS A 1 195 ? -66.22699 56.10781 -39.20988 1.000 67.83612 195 LYS A N 1
ATOM 1547 C CA . LYS A 1 195 ? -65.98777 54.83187 -39.89148 1.000 74.89296 195 LYS A CA 1
ATOM 1548 C C . LYS A 1 195 ? -66.69437 53.65990 -39.21431 1.000 72.56051 195 LYS A C 1
ATOM 1549 O O . LYS A 1 195 ? -67.21261 52.76945 -39.89886 1.000 80.82850 195 LYS A O 1
ATOM 1555 N N . ARG A 1 196 ? -66.69474 53.61509 -37.87996 1.000 68.70125 196 ARG A N 1
ATOM 1556 C CA . ARG A 1 196 ? -67.11340 52.42813 -37.13899 1.000 62.56440 196 ARG A CA 1
ATOM 1557 C C . ARG A 1 196 ? -68.57286 52.49398 -36.69493 1.000 64.41219 196 ARG A C 1
ATOM 1558 O O . ARG A 1 196 ? -68.94302 51.89938 -35.67674 1.000 70.57218 196 ARG A O 1
ATOM 1566 N N . LEU A 1 197 ? -69.41834 53.17561 -37.46645 1.000 63.95843 197 LEU A N 1
ATOM 1567 C CA . LEU A 1 197 ? -70.80695 53.39670 -37.08854 1.000 64.01152 197 LEU A CA 1
ATOM 1568 C C . LEU A 1 197 ? -71.71988 52.21587 -37.37981 1.000 72.53905 197 LEU A C 1
ATOM 1569 O O . LEU A 1 197 ? -72.83944 52.18701 -36.85996 1.000 73.85833 197 LEU A O 1
ATOM 1574 N N . ASP A 1 198 ? -71.29847 51.25018 -38.18959 1.000 79.60940 198 ASP A N 1
ATOM 1575 C CA . ASP A 1 198 ? -72.19520 50.16295 -38.56010 1.000 91.05801 198 ASP A CA 1
ATOM 1576 C C . ASP A 1 198 ? -71.73402 48.81186 -38.01677 1.000 96.44137 198 ASP A C 1
ATOM 1577 O O . ASP A 1 198 ? -71.92853 47.78817 -38.67158 1.000 99.53839 198 ASP A O 1
ATOM 1582 N N . ASP A 1 199 ? -71.14366 48.77486 -36.81687 1.000 89.05169 199 ASP A N 1
ATOM 1583 C CA . ASP A 1 199 ? -70.68397 47.49439 -36.28772 1.000 87.03351 199 ASP A CA 1
ATOM 1584 C C . ASP A 1 199 ? -71.87176 46.57623 -36.00972 1.000 95.36039 199 ASP A C 1
ATOM 1585 O O . ASP A 1 199 ? -71.84780 45.39684 -36.37288 1.000 96.23615 199 ASP A O 1
ATOM 1590 N N . ILE A 1 200 ? -72.93423 47.10775 -35.40976 1.000 95.12812 200 ILE A N 1
ATOM 1591 C CA . ILE A 1 200 ? -74.21253 46.42011 -35.27375 1.000 93.58664 200 ILE A CA 1
ATOM 1592 C C . ILE A 1 200 ? -75.32129 47.41475 -35.60438 1.000 90.16247 200 ILE A C 1
ATOM 1593 O O . ILE A 1 200 ? -75.74988 48.20508 -34.75410 1.000 83.04302 200 ILE A O 1
ATOM 1598 N N . PRO A 1 201 ? -75.84211 47.37766 -36.87441 1.000 95.70544 201 PRO A N 1
ATOM 1599 C CA . PRO A 1 201 ? -76.66791 48.48063 -37.39552 1.000 97.49426 201 PRO A CA 1
ATOM 1600 C C . PRO A 1 201 ? -77.82808 48.95068 -36.52177 1.000 95.35931 201 PRO A C 1
ATOM 1601 O O . PRO A 1 201 ? -78.33260 50.05920 -36.73886 1.000 96.13217 201 PRO A O 1
ATOM 1605 N N . GLU A 1 202 ? -78.27673 48.14811 -35.54674 1.000 95.29075 202 GLU A N 1
ATOM 1606 C CA . GLU A 1 202 ? -79.23801 48.63238 -34.55135 1.000 91.56503 202 GLU A CA 1
ATOM 1607 C C . GLU A 1 202 ? -78.57120 49.55257 -33.53972 1.000 86.12863 202 GLU A C 1
ATOM 1608 O O . GLU A 1 202 ? -79.26373 50.29726 -32.84973 1.000 77.99272 202 GLU A O 1
ATOM 1614 N N . LEU A 1 203 ? -77.24020 49.50572 -33.45554 1.000 83.04486 203 LEU A N 1
ATOM 1615 C CA . LEU A 1 203 ? -76.41699 50.34429 -32.59589 1.000 73.19954 203 LEU A CA 1
ATOM 1616 C C . LEU A 1 203 ? -75.97033 51.63592 -33.28461 1.000 68.18949 203 LEU A C 1
ATOM 1617 O O . LEU A 1 203 ? -75.53998 52.57316 -32.59621 1.000 57.38201 203 LEU A O 1
ATOM 1622 N N . LYS A 1 204 ? -76.04607 51.69788 -34.62327 1.000 66.64026 204 LYS A N 1
ATOM 1623 C CA . LYS A 1 204 ? -75.72542 52.91614 -35.36322 1.000 57.87789 204 LYS A CA 1
ATOM 1624 C C . LYS A 1 204 ? -76.56420 54.09505 -34.89214 1.000 45.62451 204 LYS A C 1
ATOM 1625 O O . LYS A 1 204 ? -76.04256 55.20647 -34.74568 1.000 30.17388 204 LYS A O 1
ATOM 1631 N N . ALA A 1 205 ? -77.86501 53.86735 -34.64957 1.000 42.90855 205 ALA A N 1
ATOM 1632 C CA . ALA A 1 205 ? -78.79983 54.96332 -34.38771 1.000 41.65807 205 ALA A CA 1
ATOM 1633 C C . ALA A 1 205 ? -78.57970 55.59719 -33.01840 1.000 39.12664 205 ALA A C 1
ATOM 1634 O O . ALA A 1 205 ? -78.68452 56.81903 -32.87510 1.000 38.38139 205 ALA A O 1
ATOM 1636 N N . SER A 1 206 ? -78.29493 54.79225 -31.99733 1.000 38.87302 206 SER A N 1
ATOM 1637 C CA . SER A 1 206 ? -77.94416 55.38162 -30.71359 1.000 40.07170 206 SER A CA 1
ATOM 1638 C C . SER A 1 206 ? -76.66057 56.19816 -30.81608 1.000 40.63589 206 SER A C 1
ATOM 1639 O O . SER A 1 206 ? -76.46835 57.13403 -30.02826 1.000 37.94833 206 SER A O 1
ATOM 1642 N N . LYS A 1 207 ? -75.79239 55.88675 -31.78891 1.000 33.22763 207 LYS A N 1
ATOM 1643 C CA . LYS A 1 207 ? -74.52916 56.59880 -31.93137 1.000 31.65654 207 LYS A CA 1
ATOM 1644 C C . LYS A 1 207 ? -74.69504 57.89835 -32.71374 1.000 33.04926 207 LYS A C 1
ATOM 1645 O O . LYS A 1 207 ? -74.12531 58.92761 -32.32848 1.000 27.54854 207 LYS A O 1
ATOM 1651 N N . VAL A 1 208 ? -75.47432 57.87376 -33.79978 1.000 29.58307 208 VAL A N 1
ATOM 1652 C CA . VAL A 1 208 ? -75.71466 59.08893 -34.57964 1.000 31.24957 208 VAL A CA 1
ATOM 1653 C C . VAL A 1 208 ? -76.41042 60.13996 -33.72224 1.000 30.25785 208 VAL A C 1
ATOM 1654 O O . VAL A 1 208 ? -76.07087 61.32908 -33.77424 1.000 28.62315 208 VAL A O 1
ATOM 1658 N N . ALA A 1 209 ? -77.39619 59.72061 -32.92096 1.000 30.95473 209 ALA A N 1
ATOM 1659 C CA . ALA A 1 209 ? -78.14342 60.68084 -32.10879 1.000 32.98237 209 ALA A CA 1
ATOM 1660 C C . ALA A 1 209 ? -77.26597 61.26974 -31.00724 1.000 25.09561 209 ALA A C 1
ATOM 1661 O O . ALA A 1 209 ? -77.27195 62.48631 -30.78080 1.000 27.43731 209 ALA A O 1
ATOM 1663 N N . THR A 1 210 ? -76.50908 60.41955 -30.31280 1.000 24.58397 210 THR A N 1
ATOM 1664 C CA . THR A 1 210 ? -75.47787 60.90904 -29.40448 1.000 23.46933 210 THR A CA 1
ATOM 1665 C C . THR A 1 210 ? -74.59528 61.94465 -30.08956 1.000 22.62938 210 THR A C 1
ATOM 1666 O O . THR A 1 210 ? -74.29767 62.99578 -29.51144 1.000 17.63788 210 THR A O 1
ATOM 1670 N N . ASN A 1 211 ? -74.16329 61.65688 -31.32788 1.000 23.54372 211 ASN A N 1
ATOM 1671 C CA . ASN A 1 211 ? -73.25360 62.56002 -32.03520 1.000 25.39060 211 ASN A CA 1
ATOM 1672 C C . ASN A 1 211 ? -73.87489 63.93571 -32.26006 1.000 24.21628 211 ASN A C 1
ATOM 1673 O O . ASN A 1 211 ? -73.16773 64.95113 -32.19926 1.000 19.82484 211 ASN A O 1
ATOM 1678 N N . ARG A 1 212 ? -75.19448 63.99368 -32.53165 1.000 22.45010 212 ARG A N 1
ATOM 1679 C CA . ARG A 1 212 ? -75.84507 65.29389 -32.67172 1.000 24.47015 212 ARG A CA 1
ATOM 1680 C C . ARG A 1 212 ? -75.86248 66.02817 -31.34978 1.000 23.43273 212 ARG A C 1
ATOM 1681 O O . ARG A 1 212 ? -75.69998 67.25349 -31.31019 1.000 22.22002 212 ARG A O 1
ATOM 1689 N N . ARG A 1 213 ? -76.09346 65.29599 -30.26073 1.000 19.56240 213 ARG A N 1
ATOM 1690 C CA . ARG A 1 213 ? -76.15179 65.93397 -28.95744 1.000 21.54330 213 ARG A CA 1
ATOM 1691 C C . ARG A 1 213 ? -74.77194 66.40414 -28.52973 1.000 22.57123 213 ARG A C 1
ATOM 1692 O O . ARG A 1 213 ? -74.64554 67.46960 -27.91275 1.000 23.13976 213 ARG A O 1
ATOM 1700 N N . THR A 1 214 ? -73.72177 65.65942 -28.89389 1.000 21.60480 214 THR A N 1
ATOM 1701 C CA . THR A 1 214 ? -72.36702 66.10883 -28.56829 1.000 23.02811 214 THR A CA 1
ATOM 1702 C C . THR A 1 214 ? -72.02096 67.38858 -29.31960 1.000 17.23701 214 THR A C 1
ATOM 1703 O O . THR A 1 214 ? -71.43891 68.31717 -28.74481 1.000 18.18130 214 THR A O 1
ATOM 1707 N N . LEU A 1 215 ? -72.41347 67.47498 -30.58975 1.000 21.15736 215 LEU A N 1
ATOM 1708 C CA . LEU A 1 215 ? -72.17564 68.69733 -31.36001 1.000 25.28912 215 LEU A CA 1
ATOM 1709 C C . LEU A 1 215 ? -72.82916 69.91017 -30.70712 1.000 22.21461 215 LEU A C 1
ATOM 1710 O O . LEU A 1 215 ? -72.19254 70.96393 -30.58673 1.000 22.03372 215 LEU A O 1
ATOM 1715 N N . SER A 1 216 ? -74.09212 69.76153 -30.25751 1.000 23.20573 216 SER A N 1
ATOM 1716 C CA . SER A 1 216 ? -74.80561 70.81508 -29.53188 1.000 18.69930 216 SER A CA 1
ATOM 1717 C C . SER A 1 216 ? -74.15164 71.12607 -28.19592 1.000 14.95962 216 SER A C 1
ATOM 1718 O O . SER A 1 216 ? -74.03827 72.29131 -27.80606 1.000 18.75162 216 SER A O 1
ATOM 1721 N N . ALA A 1 217 ? -73.78201 70.08983 -27.44725 1.000 19.51402 217 ALA A N 1
ATOM 1722 C CA . ALA A 1 217 ? -73.10191 70.28823 -26.17398 1.000 22.35176 217 ALA A CA 1
ATOM 1723 C C . ALA A 1 217 ? -71.74135 70.97878 -26.34612 1.000 22.20167 217 ALA A C 1
ATOM 1724 O O . ALA A 1 217 ? -71.35002 71.77957 -25.48953 1.000 20.00839 217 ALA A O 1
ATOM 1726 N N . MET A 1 218 ? -71.01345 70.69561 -27.44099 1.000 19.14508 218 MET A N 1
ATOM 1727 C CA . MET A 1 218 ? -69.71233 71.34961 -27.65094 1.000 22.51865 218 MET A CA 1
ATOM 1728 C C . MET A 1 218 ? -69.88702 72.81442 -28.04271 1.000 26.09082 218 MET A C 1
ATOM 1729 O O . MET A 1 218 ? -69.14024 73.68167 -27.56500 1.000 21.01501 218 MET A O 1
ATOM 1734 N N . THR A 1 219 ? -70.85672 73.10190 -28.92974 1.000 24.67814 219 THR A N 1
ATOM 1735 C CA . THR A 1 219 ? -71.14480 74.48450 -29.31007 1.000 21.62813 219 THR A CA 1
ATOM 1736 C C . THR A 1 219 ? -71.47397 75.32081 -28.09130 1.000 23.36647 219 THR A C 1
ATOM 1737 O O . THR A 1 219 ? -70.95266 76.42419 -27.92285 1.000 22.86197 219 THR A O 1
ATOM 1741 N N . LYS A 1 220 ? -72.32422 74.79443 -27.20867 1.000 25.31108 220 LYS A N 1
ATOM 1742 C CA . LYS A 1 220 ? -72.67800 75.53895 -26.00978 1.000 24.86293 220 LYS A CA 1
ATOM 1743 C C . LYS A 1 220 ? -71.47252 75.71147 -25.09455 1.000 22.37602 220 LYS A C 1
ATOM 1744 O O . LYS A 1 220 ? -71.10839 76.83956 -24.73869 1.000 24.98183 220 LYS A O 1
ATOM 1750 N N . ALA A 1 221 ? -70.82188 74.59947 -24.72705 1.000 23.96938 221 ALA A N 1
ATOM 1751 C CA . ALA A 1 221 ? -69.63273 74.66274 -23.86985 1.000 25.79012 221 ALA A CA 1
ATOM 1752 C C . ALA A 1 221 ? -68.58930 75.64209 -24.39997 1.000 22.46826 221 ALA A C 1
ATOM 1753 O O . ALA A 1 221 ? -68.04865 76.45111 -23.63705 1.000 21.33238 221 ALA A O 1
ATOM 1755 N N . LEU A 1 222 ? -68.30104 75.59857 -25.70774 1.000 18.75888 222 LEU A N 1
ATOM 1756 C CA . LEU A 1 222 ? -67.25970 76.47862 -26.23519 1.000 23.38947 222 LEU A CA 1
ATOM 1757 C C . LEU A 1 222 ? -67.70256 77.94197 -26.22191 1.000 28.98258 222 LEU A C 1
ATOM 1758 O O . LEU A 1 222 ? -66.85919 78.84275 -26.11300 1.000 22.50818 222 LEU A O 1
ATOM 1763 N N . ASN A 1 223 ? -69.01686 78.20681 -26.31410 1.000 28.43500 223 ASN A N 1
ATOM 1764 C CA . ASN A 1 223 ? -69.46322 79.59367 -26.29874 1.000 24.77412 223 ASN A CA 1
ATOM 1765 C C . ASN A 1 223 ? -69.44194 80.17829 -24.89765 1.000 28.91405 223 ASN A C 1
ATOM 1766 O O . ASN A 1 223 ? -69.43052 81.40230 -24.74215 1.000 31.12239 223 ASN A O 1
ATOM 1771 N N . GLU A 1 224 ? -69.40911 79.33451 -23.87856 1.000 27.01579 224 GLU A N 1
ATOM 1772 C CA . GLU A 1 224 ? -69.19891 79.83360 -22.53443 1.000 24.63307 224 GLU A CA 1
ATOM 1773 C C . GLU A 1 224 ? -67.72106 80.06049 -22.22835 1.000 26.21552 224 GLU A C 1
ATOM 1774 O O . GLU A 1 224 ? -67.40699 80.77982 -21.27921 1.000 30.05189 224 GLU A O 1
ATOM 1780 N N . GLY A 1 225 ? -66.80785 79.47316 -23.01034 1.000 26.22289 225 GLY A N 1
ATOM 1781 C CA . GLY A 1 225 ? -65.38649 79.74691 -22.87706 1.000 21.13433 225 GLY A CA 1
ATOM 1782 C C . GLY A 1 225 ? -64.68265 78.96276 -21.77734 1.000 21.87246 225 GLY A C 1
ATOM 1783 O O . GLY A 1 225 ? -65.27969 78.21780 -20.99719 1.000 19.85982 225 GLY A O 1
ATOM 1784 N N . GLY A 1 226 ? -63.36099 79.13798 -21.73612 1.000 19.71546 226 GLY A N 1
ATOM 1785 C CA . GLY A 1 226 ? -62.53049 78.47107 -20.75538 1.000 16.37305 226 GLY A CA 1
ATOM 1786 C C . GLY A 1 226 ? -62.40058 76.97181 -20.92108 1.000 19.15229 226 GLY A C 1
ATOM 1787 O O . GLY A 1 226 ? -62.07594 76.27574 -19.95045 1.000 20.35501 226 GLY A O 1
ATOM 1788 N N . ARG A 1 227 ? -62.64239 76.45127 -22.12206 1.000 18.44781 227 ARG A N 1
ATOM 1789 C CA . ARG A 1 227 ? -62.63494 75.01743 -22.38199 1.000 17.35917 227 ARG A CA 1
ATOM 1790 C C . ARG A 1 227 ? -61.29024 74.61149 -22.97200 1.000 19.97520 227 ARG A C 1
ATOM 1791 O O . ARG A 1 227 ? -60.82994 75.20245 -23.95694 1.000 21.75939 227 ARG A O 1
ATOM 1799 N N . LEU A 1 228 ? -60.67039 73.60320 -22.36632 1.000 20.62909 228 LEU A N 1
ATOM 1800 C CA . LEU A 1 228 ? -59.44632 73.00489 -22.86652 1.000 15.80719 228 LEU A CA 1
ATOM 1801 C C . LEU A 1 228 ? -59.80610 71.62971 -23.42054 1.000 16.36553 228 LEU A C 1
ATOM 1802 O O . LEU A 1 228 ? -60.22591 70.74959 -22.66476 1.000 16.47986 228 LEU A O 1
ATOM 1807 N N . LEU A 1 229 ? -59.64209 71.45184 -24.73190 1.000 14.58325 229 LEU A N 1
ATOM 1808 C CA . LEU A 1 229 ? -59.99614 70.22352 -25.41963 1.000 14.75740 229 LEU A CA 1
ATOM 1809 C C . LEU A 1 229 ? -58.75071 69.50118 -25.90471 1.000 16.46826 229 LEU A C 1
ATOM 1810 O O . LEU A 1 229 ? -57.80818 70.11997 -26.40911 1.000 15.95118 229 LEU A O 1
ATOM 1815 N N . TRP A 1 230 ? -58.78478 68.18319 -25.77089 1.000 15.22320 230 TRP A N 1
ATOM 1816 C CA . TRP A 1 230 ? -57.82565 67.27087 -26.36986 1.000 16.35938 230 TRP A CA 1
ATOM 1817 C C . TRP A 1 230 ? -58.55362 66.44941 -27.42904 1.000 16.84770 230 TRP A C 1
ATOM 1818 O O . TRP A 1 230 ? -59.64085 65.92207 -27.16765 1.000 16.01451 230 TRP A O 1
ATOM 1829 N N . ILE A 1 231 ? -57.97443 66.35495 -28.61982 1.000 13.35250 231 ILE A N 1
ATOM 1830 C CA . ILE A 1 231 ? -58.51373 65.50691 -29.67660 1.000 14.84297 231 ILE A CA 1
ATOM 1831 C C . ILE A 1 231 ? -57.34278 64.88841 -30.42634 1.000 18.31622 231 ILE A C 1
ATOM 1832 O O . ILE A 1 231 ? -56.29489 65.52086 -30.60398 1.000 13.88325 231 ILE A O 1
ATOM 1837 N N . ALA A 1 232 ? -57.51690 63.63138 -30.83263 1.000 16.11356 232 ALA A N 1
ATOM 1838 C CA . ALA A 1 232 ? -56.51969 62.93205 -31.61846 1.000 16.16752 232 ALA A CA 1
ATOM 1839 C C . ALA A 1 232 ? -57.01772 62.86459 -33.05925 1.000 17.78399 232 ALA A C 1
ATOM 1840 O O . ALA A 1 232 ? -57.77868 61.95032 -33.40208 1.000 18.01936 232 ALA A O 1
ATOM 1842 N N . PRO A 1 233 ? -56.59396 63.77592 -33.94506 1.000 18.70346 233 PRO A N 1
ATOM 1843 C CA . PRO A 1 233 ? -57.16972 63.81445 -35.29980 1.000 20.84827 233 PRO A CA 1
ATOM 1844 C C . PRO A 1 233 ? -56.89837 62.58572 -36.14446 1.000 19.89590 233 PRO A C 1
ATOM 1845 O O . PRO A 1 233 ? -57.57159 62.41223 -37.16306 1.000 20.53303 233 PRO A O 1
ATOM 1849 N N . SER A 1 234 ? -55.96189 61.71508 -35.77584 1.000 19.20537 234 SER A N 1
ATOM 1850 C CA . SER A 1 234 ? -55.85110 60.47377 -36.54744 1.000 23.36052 234 SER A CA 1
ATOM 1851 C C . SER A 1 234 ? -57.05219 59.54826 -36.35448 1.000 19.80142 234 SER A C 1
ATOM 1852 O O . SER A 1 234 ? -57.26199 58.65805 -37.17758 1.000 21.47913 234 SER A O 1
ATOM 1855 N N . GLY A 1 235 ? -57.84628 59.74136 -35.30517 1.000 19.68675 235 GLY A N 1
ATOM 1856 C CA . GLY A 1 235 ? -59.02245 58.93400 -35.06138 1.000 16.75843 235 GLY A CA 1
ATOM 1857 C C . GLY A 1 235 ? -58.82946 57.73409 -34.14937 1.000 25.44210 235 GLY A C 1
ATOM 1858 O O . GLY A 1 235 ? -59.78160 56.95898 -33.96437 1.000 28.31911 235 GLY A O 1
ATOM 1859 N N . GLY A 1 236 ? -57.64403 57.54366 -33.58089 1.000 23.52231 236 GLY A N 1
ATOM 1860 C CA . GLY A 1 236 ? -57.42530 56.41492 -32.69272 1.000 18.53970 236 GLY A CA 1
ATOM 1861 C C . GLY A 1 236 ? -55.99590 56.38176 -32.20762 1.000 21.94504 236 GLY A C 1
ATOM 1862 O O . GLY A 1 236 ? -55.27626 57.37811 -32.28671 1.000 21.77456 236 GLY A O 1
ATOM 1863 N N . ARG A 1 237 ? -55.57795 55.22286 -31.71176 1.000 19.74863 237 ARG A N 1
ATOM 1864 C CA . ARG A 1 237 ? -54.21443 55.09311 -31.23266 1.000 18.21145 237 ARG A CA 1
ATOM 1865 C C . ARG A 1 237 ? -53.25195 54.92094 -32.40195 1.000 21.96859 237 ARG A C 1
ATOM 1866 O O . ARG A 1 237 ? -53.59234 54.33303 -33.43544 1.000 23.33690 237 ARG A O 1
ATOM 1874 N N . ASP A 1 238 ? -52.04578 55.46964 -32.23377 1.000 22.31351 238 ASP A N 1
ATOM 1875 C CA . ASP A 1 238 ? -50.98729 55.34475 -33.23477 1.000 24.05476 238 ASP A CA 1
ATOM 1876 C C . ASP A 1 238 ? -50.74324 53.87408 -33.57311 1.000 22.28320 238 ASP A C 1
ATOM 1877 O O . ASP A 1 238 ? -50.87764 52.99112 -32.73011 1.000 18.13989 238 ASP A O 1
ATOM 1882 N N . ARG A 1 239 ? -50.38146 53.62211 -34.82585 1.000 18.53872 239 ARG A N 1
ATOM 1883 C CA . ARG A 1 239 ? -50.15510 52.28077 -35.31222 1.000 23.50360 239 ARG A CA 1
ATOM 1884 C C . ARG A 1 239 ? -48.91548 51.69901 -34.62861 1.000 27.78995 239 ARG A C 1
ATOM 1885 O O . ARG A 1 239 ? -48.18487 52.41872 -33.94505 1.000 25.66050 239 ARG A O 1
ATOM 1893 N N . PRO A 1 240 ? -48.65754 50.39604 -34.77187 1.000 26.27166 240 PRO A N 1
ATOM 1894 C CA . PRO A 1 240 ? -47.56080 49.78804 -34.00890 1.000 22.74520 240 PRO A CA 1
ATOM 1895 C C . PRO A 1 240 ? -46.20606 50.32889 -34.43382 1.000 25.22409 240 PRO A C 1
ATOM 1896 O O . PRO A 1 240 ? -46.03345 50.89332 -35.51701 1.000 25.14729 240 PRO A O 1
ATOM 1900 N N . GLN A 1 241 ? -45.22970 50.12279 -33.55509 1.000 25.86183 241 GLN A N 1
ATOM 1901 C CA . GLN A 1 241 ? -43.88851 50.64219 -33.76833 1.000 27.80761 241 GLN A CA 1
ATOM 1902 C C . GLN A 1 241 ? -43.19419 49.90197 -34.91016 1.000 34.35076 241 GLN A C 1
ATOM 1903 O O . GLN A 1 241 ? -43.51370 48.75635 -35.22504 1.000 37.59478 241 GLN A O 1
ATOM 1909 N N . ALA A 1 242 ? -42.22549 50.58410 -35.52669 1.000 39.85292 242 ALA A N 1
ATOM 1910 C CA . ALA A 1 242 ? -41.44282 50.02277 -36.62249 1.000 47.27922 242 ALA A CA 1
ATOM 1911 C C . ALA A 1 242 ? -40.27712 49.20452 -36.09028 1.000 55.71529 242 ALA A C 1
ATOM 1912 O O . ALA A 1 242 ? -39.63632 49.58133 -35.10436 1.000 55.79936 242 ALA A O 1
ATOM 1914 N N . ASP A 1 243 ? -39.98297 48.09657 -36.77706 1.000 62.31767 243 ASP A N 1
ATOM 1915 C CA . ASP A 1 243 ? -38.91618 47.19816 -36.33837 1.000 59.87358 243 ASP A CA 1
ATOM 1916 C C . ASP A 1 243 ? -37.56033 47.88993 -36.38770 1.000 57.66530 243 ASP A C 1
ATOM 1917 O O . ASP A 1 243 ? -36.75662 47.77561 -35.45490 1.000 60.53755 243 ASP A O 1
ATOM 1922 N N . THR A 1 244 ? -37.28358 48.60076 -37.47734 1.000 56.72675 244 THR A N 1
ATOM 1923 C CA . THR A 1 244 ? -36.16770 49.53425 -37.51909 1.000 59.68530 244 THR A CA 1
ATOM 1924 C C . THR A 1 244 ? -36.54187 50.69411 -38.42837 1.000 56.55449 244 THR A C 1
ATOM 1925 O O . THR A 1 244 ? -37.46602 50.60190 -39.24213 1.000 55.18494 244 THR A O 1
ATOM 1929 N N . GLY A 1 245 ? -35.81012 51.78988 -38.28095 1.000 54.11705 245 GLY A N 1
ATOM 1930 C CA . GLY A 1 245 ? -36.04674 52.96749 -39.08703 1.000 50.53221 245 GLY A CA 1
ATOM 1931 C C . GLY A 1 245 ? -36.83385 54.01426 -38.33485 1.000 48.75516 245 GLY A C 1
ATOM 1932 O O . GLY A 1 245 ? -37.23780 53.84235 -37.18083 1.000 52.83634 245 GLY A O 1
ATOM 1933 N N . ALA A 1 246 ? -37.04374 55.13012 -39.02006 1.000 51.77675 246 ALA A N 1
ATOM 1934 C CA . ALA A 1 246 ? -37.78612 56.22977 -38.43248 1.000 45.91179 246 ALA A CA 1
ATOM 1935 C C . ALA A 1 246 ? -39.26878 55.87649 -38.34950 1.000 43.52441 246 ALA A C 1
ATOM 1936 O O . ALA A 1 246 ? -39.80775 55.13794 -39.18106 1.000 45.96353 246 ALA A O 1
ATOM 1938 N N . TRP A 1 247 ? -39.91821 56.38379 -37.30602 1.000 36.71466 247 TRP A N 1
ATOM 1939 C CA . TRP A 1 247 ? -41.34390 56.17976 -37.08521 1.000 30.34192 247 TRP A CA 1
ATOM 1940 C C . TRP A 1 247 ? -41.96324 57.51816 -36.73086 1.000 24.93551 247 TRP A C 1
ATOM 1941 O O . TRP A 1 247 ? -41.41068 58.26666 -35.92403 1.000 26.56442 247 TRP A O 1
ATOM 1952 N N . HIS A 1 248 ? -43.09649 57.82207 -37.33733 1.000 24.55079 248 HIS A N 1
ATOM 1953 C CA . HIS A 1 248 ? -43.78335 59.05643 -37.01834 1.000 20.97715 248 HIS A CA 1
ATOM 1954 C C . HIS A 1 248 ? -45.21913 58.76037 -36.61501 1.000 21.52234 248 HIS A C 1
ATOM 1955 O O . HIS A 1 248 ? -45.76163 57.72079 -36.97904 1.000 22.77651 248 HIS A O 1
ATOM 1962 N N . PRO A 1 249 ? -45.82594 59.60917 -35.78846 1.000 26.89333 249 PRO A N 1
ATOM 1963 C CA . PRO A 1 249 ? -47.22794 59.37813 -35.40357 1.000 22.57765 249 PRO A CA 1
ATOM 1964 C C . PRO A 1 249 ? -48.13489 59.30722 -36.62794 1.000 20.40374 249 PRO A C 1
ATOM 1965 O O . PRO A 1 249 ? -47.78274 59.78312 -37.70915 1.000 19.92792 249 PRO A O 1
ATOM 1969 N N . ASP A 1 250 ? -49.31957 58.71511 -36.44387 1.000 17.37148 250 ASP A N 1
ATOM 1970 C CA . ASP A 1 250 ? -50.27862 58.58294 -37.53828 1.000 17.79853 250 ASP A CA 1
ATOM 1971 C C . ASP A 1 250 ? -50.70623 59.95260 -38.06776 1.000 17.66358 250 ASP A C 1
ATOM 1972 O O . ASP A 1 250 ? -50.76650 60.93293 -37.33318 1.000 17.86064 250 ASP A O 1
ATOM 1977 N N . LYS A 1 251 ? -51.04163 59.99717 -39.35630 1.000 18.60980 251 LYS A N 1
ATOM 1978 C CA . LYS A 1 251 ? -51.46839 61.23089 -40.00260 1.000 21.75224 251 LYS A CA 1
ATOM 1979 C C . LYS A 1 251 ? -52.77700 61.75524 -39.41046 1.000 22.37439 251 LYS A C 1
ATOM 1980 O O . LYS A 1 251 ? -53.63367 60.99956 -38.94158 1.000 20.29007 251 LYS A O 1
ATOM 1986 N N . PHE A 1 252 ? -52.92364 63.07232 -39.47655 1.000 18.06021 252 PHE A N 1
ATOM 1987 C CA . PHE A 1 252 ? -54.07524 63.78942 -38.97015 1.000 22.21277 252 PHE A CA 1
ATOM 1988 C C . PHE A 1 252 ? -55.16036 63.83195 -40.04491 1.000 23.17244 252 PHE A C 1
ATOM 1989 O O . PHE A 1 252 ? -54.89643 64.24086 -41.17604 1.000 23.97414 252 PHE A O 1
ATOM 1997 N N . ASP A 1 253 ? -56.37142 63.41997 -39.69524 1.000 23.59943 253 ASP A N 1
ATOM 1998 C CA . ASP A 1 253 ? -57.48929 63.50294 -40.64237 1.000 23.30173 253 ASP A CA 1
ATOM 1999 C C . ASP A 1 253 ? -57.94125 64.95552 -40.79033 1.000 20.31067 253 ASP A C 1
ATOM 2000 O O . ASP A 1 253 ? -58.38785 65.55684 -39.80714 1.000 23.12172 253 ASP A O 1
ATOM 2005 N N . PRO A 1 254 ? -57.85053 65.55387 -41.97765 1.000 21.75694 254 PRO A N 1
ATOM 2006 C CA . PRO A 1 254 ? -58.25322 66.96750 -42.12517 1.000 24.24173 254 PRO A CA 1
ATOM 2007 C C . PRO A 1 254 ? -59.67772 67.27248 -41.70016 1.000 24.46593 254 PRO A C 1
ATOM 2008 O O . PRO A 1 254 ? -59.96630 68.41713 -41.32866 1.000 24.43015 254 PRO A O 1
ATOM 2012 N N . THR A 1 255 ? -60.57736 66.29410 -41.74643 1.000 22.48093 255 THR A N 1
ATOM 2013 C CA . THR A 1 255 ? -61.96370 66.53740 -41.35279 1.000 23.10456 255 THR A CA 1
ATOM 2014 C C . THR A 1 255 ? -62.07762 66.79140 -39.84989 1.000 25.31963 255 THR A C 1
ATOM 2015 O O . THR A 1 255 ? -62.86900 67.64125 -39.41451 1.000 26.81274 255 THR A O 1
ATOM 2019 N N . ALA A 1 256 ? -61.27423 66.07791 -39.04537 1.000 24.01475 256 ALA A N 1
ATOM 2020 C CA . ALA A 1 256 ? -61.29399 66.24364 -37.59092 1.000 20.75200 256 ALA A CA 1
ATOM 2021 C C . ALA A 1 256 ? -60.71065 67.58637 -37.18297 1.000 19.93944 256 ALA A C 1
ATOM 2022 O O . ALA A 1 256 ? -61.26809 68.28008 -36.33277 1.000 22.82212 256 ALA A O 1
ATOM 2024 N N . VAL A 1 257 ? -59.57352 67.95380 -37.77253 1.000 20.54846 257 VAL A N 1
ATOM 2025 C CA . VAL A 1 257 ? -58.95416 69.25018 -37.51645 1.000 23.74384 257 VAL A CA 1
ATOM 2026 C C . VAL A 1 257 ? -59.90035 70.37909 -37.91997 1.000 23.82478 257 VAL A C 1
ATOM 2027 O O . VAL A 1 257 ? -60.12384 71.33369 -37.16218 1.000 21.89045 257 VAL A O 1
ATOM 2031 N N . GLU A 1 258 ? -60.46766 70.28220 -39.12172 1.000 19.91777 258 GLU A N 1
ATOM 2032 C CA . GLU A 1 258 ? -61.46507 71.25649 -39.55213 1.000 26.40823 258 GLU A CA 1
ATOM 2033 C C . GLU A 1 258 ? -62.63339 71.33328 -38.57505 1.000 24.94987 258 GLU A C 1
ATOM 2034 O O . GLU A 1 258 ? -63.16301 72.42472 -38.32496 1.000 26.42476 258 GLU A O 1
ATOM 2040 N N . LEU A 1 259 ? -63.06173 70.19203 -38.01792 1.000 23.15966 259 LEU A N 1
ATOM 2041 C CA . LEU A 1 259 ? -64.15823 70.23604 -37.04668 1.000 23.71812 259 LEU A CA 1
ATOM 2042 C C . LEU A 1 259 ? -63.80125 71.13024 -35.86432 1.000 25.53301 259 LEU A C 1
ATOM 2043 O O . LEU A 1 259 ? -64.60498 71.96693 -35.43859 1.000 26.49574 259 LEU A O 1
ATOM 2048 N N . MET A 1 260 ? -62.58163 70.97948 -35.33371 1.000 23.60489 260 MET A N 1
ATOM 2049 C CA . MET A 1 260 ? -62.15759 71.80176 -34.20335 1.000 26.30789 260 MET A CA 1
ATOM 2050 C C . MET A 1 260 ? -62.01293 73.25920 -34.61324 1.000 23.26494 260 MET A C 1
ATOM 2051 O O . MET A 1 260 ? -62.38806 74.16369 -33.86113 1.000 25.20399 260 MET A O 1
ATOM 2056 N N . ARG A 1 261 ? -61.44999 73.50452 -35.79261 1.000 23.66686 261 ARG A N 1
ATOM 2057 C CA . ARG A 1 261 ? -61.22452 74.87756 -36.21941 1.000 27.37906 261 ARG A CA 1
ATOM 2058 C C . ARG A 1 261 ? -62.55046 75.61224 -36.37893 1.000 22.99670 261 ARG A C 1
ATOM 2059 O O . ARG A 1 261 ? -62.68416 76.76264 -35.96606 1.000 23.11484 261 ARG A O 1
ATOM 2067 N N . GLN A 1 262 ? -63.55268 74.94233 -36.93053 1.000 22.93601 262 GLN A N 1
ATOM 2068 C CA . GLN A 1 262 ? -64.83952 75.59350 -37.15788 1.000 28.75994 262 GLN A CA 1
ATOM 2069 C C . GLN A 1 262 ? -65.58768 75.81518 -35.84323 1.000 28.09403 262 GLN A C 1
ATOM 2070 O O . GLN A 1 262 ? -66.18861 76.87885 -35.63916 1.000 25.11205 262 GLN A O 1
ATOM 2076 N N . LEU A 1 263 ? -65.52700 74.84613 -34.91628 1.000 31.88107 263 LEU A N 1
ATOM 2077 C CA . LEU A 1 263 ? -66.16616 75.03013 -33.60778 1.000 27.79237 263 LEU A CA 1
ATOM 2078 C C . LEU A 1 263 ? -65.55637 76.20658 -32.85066 1.000 26.42687 263 LEU A C 1
ATOM 2079 O O . LEU A 1 263 ? -66.27920 76.98811 -32.22211 1.000 26.62047 263 LEU A O 1
ATOM 2084 N N . LEU A 1 264 ? -64.22564 76.35849 -32.90942 1.000 24.16807 264 LEU A N 1
ATOM 2085 C CA . LEU A 1 264 ? -63.57427 77.47427 -32.22243 1.000 26.92480 264 LEU A CA 1
ATOM 2086 C C . LEU A 1 264 ? -63.91269 78.81178 -32.87344 1.000 27.44048 264 LEU A C 1
ATOM 2087 O O . LEU A 1 264 ? -64.03604 79.82345 -32.18146 1.000 28.27283 264 LEU A O 1
ATOM 2092 N N . SER A 1 265 ? -64.07674 78.82325 -34.19286 1.000 24.58458 265 SER A N 1
ATOM 2093 C CA . SER A 1 265 ? -64.25631 80.06212 -34.93477 1.000 33.20997 265 SER A CA 1
ATOM 2094 C C . SER A 1 265 ? -65.64277 80.66211 -34.71802 1.000 30.10781 265 SER A C 1
ATOM 2095 O O . SER A 1 265 ? -65.77627 81.88278 -34.58127 1.000 36.72718 265 SER A O 1
ATOM 2098 N N . ARG A 1 266 ? -66.67769 79.82731 -34.67509 1.000 31.32476 266 ARG A N 1
ATOM 2099 C CA . ARG A 1 266 ? -68.04538 80.28236 -34.45834 1.000 31.87007 266 ARG A CA 1
ATOM 2100 C C . ARG A 1 266 ? -68.37413 80.53760 -32.98825 1.000 34.28284 266 ARG A C 1
ATOM 2101 O O . ARG A 1 266 ? -69.50509 80.93857 -32.69167 1.000 40.73625 266 ARG A O 1
ATOM 2109 N N . SER A 1 267 ? -67.43510 80.34117 -32.06470 1.000 29.16413 267 SER A N 1
ATOM 2110 C CA . SER A 1 267 ? -67.68847 80.62119 -30.65395 1.000 31.25576 267 SER A CA 1
ATOM 2111 C C . SER A 1 267 ? -67.39512 82.08617 -30.35285 1.000 31.59840 267 SER A C 1
ATOM 2112 O O . SER A 1 267 ? -66.61668 82.73917 -31.04742 1.000 35.69552 267 SER A O 1
ATOM 2115 N N . ALA A 1 268 ? -68.03778 82.60285 -29.30099 1.000 30.04133 268 ALA A N 1
ATOM 2116 C CA . ALA A 1 268 ? -67.77876 83.98811 -28.90363 1.000 37.01766 268 ALA A CA 1
ATOM 2117 C C . ALA A 1 268 ? -66.36296 84.18698 -28.37854 1.000 32.08652 268 ALA A C 1
ATOM 2118 O O . ALA A 1 268 ? -65.71950 85.17518 -28.77058 1.000 38.04360 268 ALA A O 1
ATOM 2120 N N . PRO A 1 269 ? -65.82153 83.33684 -27.50595 1.000 30.89116 269 PRO A N 1
ATOM 2121 C CA . PRO A 1 269 ? -64.44980 83.56083 -27.02504 1.000 29.19139 269 PRO A CA 1
ATOM 2122 C C . PRO A 1 269 ? -63.40497 83.30921 -28.10581 1.000 25.91537 269 PRO A C 1
ATOM 2123 O O . PRO A 1 269 ? -63.64116 82.62585 -29.10386 1.000 23.24020 269 PRO A O 1
ATOM 2127 N N . LYS A 1 270 ? -62.23423 83.90822 -27.89790 1.000 27.60707 270 LYS A N 1
ATOM 2128 C CA . LYS A 1 270 ? -61.07601 83.59318 -28.72632 1.000 28.04466 270 LYS A CA 1
ATOM 2129 C C . LYS A 1 270 ? -60.70515 82.11758 -28.58058 1.000 26.08811 270 LYS A C 1
ATOM 2130 O O . LYS A 1 270 ? -60.73038 81.56212 -27.47698 1.000 22.03152 270 LYS A O 1
ATOM 2136 N N . GLY A 1 271 ? -60.35109 81.49054 -29.70415 1.000 21.93111 271 GLY A N 1
ATOM 2137 C CA . GLY A 1 271 ? -59.95993 80.09486 -29.72407 1.000 21.25904 271 GLY A CA 1
ATOM 2138 C C . GLY A 1 271 ? -58.52702 79.91265 -30.19554 1.000 22.43956 271 GLY A C 1
ATOM 2139 O O . GLY A 1 271 ? -58.03141 80.66912 -31.02592 1.000 22.93890 271 GLY A O 1
ATOM 2140 N N . HIS A 1 272 ? -57.87032 78.87934 -29.67119 1.000 20.98044 272 HIS A N 1
ATOM 2141 C CA . HIS A 1 272 ? -56.46897 78.60753 -29.96671 1.000 23.68117 272 HIS A CA 1
ATOM 2142 C C . HIS A 1 272 ? -56.26601 77.12341 -30.27898 1.000 22.97424 272 HIS A C 1
ATOM 2143 O O . HIS A 1 272 ? -56.78416 76.25218 -29.57017 1.000 21.39585 272 HIS A O 1
ATOM 2150 N N . LEU A 1 273 ? -55.54369 76.84688 -31.36222 1.000 18.99325 273 LEU A N 1
ATOM 2151 C CA . LEU A 1 273 ? -55.19313 75.49703 -31.77354 1.000 19.84194 273 LEU A CA 1
ATOM 2152 C C . LEU A 1 273 ? -53.70369 75.28163 -31.51759 1.000 22.75819 273 LEU A C 1
ATOM 2153 O O . LEU A 1 273 ? -52.86450 76.00502 -32.06846 1.000 19.48773 273 LEU A O 1
ATOM 2158 N N . TYR A 1 274 ? -53.38022 74.28803 -30.69279 1.000 17.31409 274 TYR A N 1
ATOM 2159 C CA . TYR A 1 274 ? -52.00020 73.93627 -30.41588 1.000 15.89863 274 TYR A CA 1
ATOM 2160 C C . TYR A 1 274 ? -51.72330 72.51113 -30.86592 1.000 16.61360 274 TYR A C 1
ATOM 2161 O O . TYR A 1 274 ? -52.47035 71.58983 -30.49320 1.000 14.23365 274 TYR A O 1
ATOM 2170 N N . PRO A 1 275 ? -50.64408 72.27323 -31.59561 1.000 15.45973 275 PRO A N 1
ATOM 2171 C CA . PRO A 1 275 ? -50.20040 70.89403 -31.79293 1.000 19.36921 275 PRO A CA 1
ATOM 2172 C C . PRO A 1 275 ? -49.60852 70.37951 -30.49232 1.000 16.09043 275 PRO A C 1
ATOM 2173 O O . PRO A 1 275 ? -48.98610 71.12760 -29.74267 1.000 17.38055 275 PRO A O 1
ATOM 2177 N N . PHE A 1 276 ? -49.79742 69.09120 -30.23206 1.000 14.99963 276 PHE A N 1
ATOM 2178 C CA . PHE A 1 276 ? -49.47297 68.51928 -28.93085 1.000 17.04717 276 PHE A CA 1
ATOM 2179 C C . PHE A 1 276 ? -48.89542 67.13030 -29.14246 1.000 16.37267 276 PHE A C 1
ATOM 2180 O O . PHE A 1 276 ? -49.55157 66.27812 -29.75015 1.000 19.56667 276 PHE A O 1
ATOM 2188 N N . ALA A 1 277 ? -47.68700 66.89946 -28.63889 1.000 11.58910 277 ALA A N 1
ATOM 2189 C CA . ALA A 1 277 ? -46.97453 65.64761 -28.84011 1.000 14.63218 277 ALA A CA 1
ATOM 2190 C C . ALA A 1 277 ? -47.00448 64.81201 -27.56996 1.000 14.16044 277 ALA A C 1
ATOM 2191 O O . ALA A 1 277 ? -46.80002 65.33256 -26.46550 1.000 10.39935 277 ALA A O 1
ATOM 2193 N N . MET A 1 278 ? -47.24199 63.50867 -27.72642 1.000 11.81761 278 MET A N 1
ATOM 2194 C CA . MET A 1 278 ? -47.23604 62.62386 -26.57034 1.000 13.80850 278 MET A CA 1
ATOM 2195 C C . MET A 1 278 ? -46.46208 61.36958 -26.89846 1.000 14.55694 278 MET A C 1
ATOM 2196 O O . MET A 1 278 ? -46.70149 60.73214 -27.93285 1.000 14.33703 278 MET A O 1
ATOM 2201 N N . TYR A 1 279 ? -45.55010 61.02125 -26.00623 1.000 14.57454 279 TYR A N 1
ATOM 2202 C CA . TYR A 1 279 ? -44.72556 59.82513 -26.14135 1.000 14.80506 279 TYR A CA 1
ATOM 2203 C C . TYR A 1 279 ? -45.14508 58.92345 -24.99533 1.000 15.98827 279 TYR A C 1
ATOM 2204 O O . TYR A 1 279 ? -44.72160 59.14363 -23.85590 1.000 16.02823 279 TYR A O 1
ATOM 2213 N N . SER A 1 280 ? -46.00331 57.92326 -25.28996 1.000 11.09293 280 SER A N 1
ATOM 2214 C CA . SER A 1 280 ? -46.53291 57.05083 -24.24701 1.000 11.89305 280 SER A CA 1
ATOM 2215 C C . SER A 1 280 ? -46.70808 55.59337 -24.65941 1.000 15.48478 280 SER A C 1
ATOM 2216 O O . SER A 1 280 ? -47.14360 54.80190 -23.82455 1.000 16.73679 280 SER A O 1
ATOM 2219 N N . TRP A 1 281 ? -46.40192 55.21856 -25.90486 1.000 11.57612 281 TRP A N 1
ATOM 2220 C CA . TRP A 1 281 ? -46.67485 53.87800 -26.40118 1.000 10.89319 281 TRP A CA 1
ATOM 2221 C C . TRP A 1 281 ? -45.94729 52.79220 -25.60610 1.000 21.93793 281 TRP A C 1
ATOM 2222 O O . TRP A 1 281 ? -46.39293 51.63809 -25.60907 1.000 20.68436 281 TRP A O 1
ATOM 2233 N N . GLU A 1 282 ? -44.82414 53.12098 -24.94860 1.000 18.52455 282 GLU A N 1
ATOM 2234 C CA . GLU A 1 282 ? -44.07554 52.10698 -24.19991 1.000 19.46003 282 GLU A CA 1
ATOM 2235 C C . GLU A 1 282 ? -44.85483 51.59732 -22.98760 1.000 23.53455 282 GLU A C 1
ATOM 2236 O O . GLU A 1 282 ? -44.67376 50.43967 -22.58842 1.000 25.73165 282 GLU A O 1
ATOM 2242 N N . LEU A 1 283 ? -45.75706 52.41329 -22.42061 1.000 21.66441 283 LEU A N 1
ATOM 2243 C CA . LEU A 1 283 ? -46.51694 51.98318 -21.24680 1.000 19.83079 283 LEU A CA 1
ATOM 2244 C C . LEU A 1 283 ? -47.46274 50.83156 -21.57389 1.000 26.69594 283 LEU A C 1
ATOM 2245 O O . LEU A 1 283 ? -47.53803 49.84758 -20.83123 1.000 28.81595 283 LEU A O 1
ATOM 2250 N N . MET A 1 284 ? -48.22341 50.95109 -22.65668 1.000 28.32894 284 MET A N 1
ATOM 2251 C CA . MET A 1 284 ? -49.23016 49.95042 -23.02285 1.000 27.24354 284 MET A CA 1
ATOM 2252 C C . MET A 1 284 ? -49.35589 49.91931 -24.52775 1.000 26.05032 284 MET A C 1
ATOM 2253 O O . MET A 1 284 ? -50.25690 50.53965 -25.10045 1.000 36.10019 284 MET A O 1
ATOM 2258 N N . PRO A 1 285 ? -48.47820 49.20349 -25.21238 1.000 28.66510 285 PRO A N 1
ATOM 2259 C CA . PRO A 1 285 ? -48.61191 49.09104 -26.66896 1.000 31.43022 285 PRO A CA 1
ATOM 2260 C C . PRO A 1 285 ? -49.85607 48.29114 -27.01978 1.000 43.34784 285 PRO A C 1
ATOM 2261 O O . PRO A 1 285 ? -50.08137 47.20524 -26.46257 1.000 47.35983 285 PRO A O 1
ATOM 2265 N N . PRO A 1 286 ? -50.71442 48.80243 -27.92000 1.000 48.11404 286 PRO A N 1
ATOM 2266 C CA . PRO A 1 286 ? -51.95944 48.10995 -28.30799 1.000 45.80053 286 PRO A CA 1
ATOM 2267 C C . PRO A 1 286 ? -51.70674 46.87273 -29.16249 1.000 40.70237 286 PRO A C 1
ATOM 2268 O O . PRO A 1 286 ? -50.74953 46.93580 -29.93723 1.000 40.55843 286 PRO A O 1
ATOM 2272 N N . ARG A 1 297 ? -56.53568 42.80824 -25.15823 1.000 49.16026 297 ARG A N 1
ATOM 2273 C CA . ARG A 1 297 ? -55.36522 42.39454 -24.38137 1.000 55.36725 297 ARG A CA 1
ATOM 2274 C C . ARG A 1 297 ? -54.45853 43.58943 -24.07476 1.000 50.51804 297 ARG A C 1
ATOM 2275 O O . ARG A 1 297 ? -54.28164 44.47712 -24.90600 1.000 48.80846 297 ARG A O 1
ATOM 2283 N N . ARG A 1 298 ? -53.90531 43.62414 -22.86695 1.000 42.68282 298 ARG A N 1
ATOM 2284 C CA . ARG A 1 298 ? -53.22451 44.81273 -22.35449 1.000 41.97401 298 ARG A CA 1
ATOM 2285 C C . ARG A 1 298 ? -51.78666 44.47452 -21.96436 1.000 36.64301 298 ARG A C 1
ATOM 2286 O O . ARG A 1 298 ? -51.52504 44.03071 -20.84360 1.000 36.28186 298 ARG A O 1
ATOM 2294 N N . LEU A 1 299 ? -50.85110 44.68743 -22.88786 1.000 29.61076 299 LEU A N 1
ATOM 2295 C CA . LEU A 1 299 ? -49.44832 44.72846 -22.49971 1.000 31.46294 299 LEU A CA 1
ATOM 2296 C C . LEU A 1 299 ? -49.21939 45.94420 -21.61684 1.000 34.27428 299 LEU A C 1
ATOM 2297 O O . LEU A 1 299 ? -49.78135 47.01943 -21.84828 1.000 44.13196 299 LEU A O 1
ATOM 2302 N N . THR A 1 300 ? -48.42890 45.77770 -20.58356 1.000 27.78356 300 THR A N 1
ATOM 2303 C CA . THR A 1 300 ? -48.12878 46.89450 -19.71219 1.000 25.22879 300 THR A CA 1
ATOM 2304 C C . THR A 1 300 ? -46.63800 46.86938 -19.44627 1.000 23.24845 300 THR A C 1
ATOM 2305 O O . THR A 1 300 ? -46.05533 45.79600 -19.26400 1.000 20.29763 300 THR A O 1
ATOM 2309 N N . HIS A 1 301 ? -46.02652 48.05262 -19.43624 1.000 20.91076 301 HIS A N 1
ATOM 2310 C CA . HIS A 1 301 ? -44.60918 48.17767 -19.14807 1.000 23.38878 301 HIS A CA 1
ATOM 2311 C C . HIS A 1 301 ? -44.36883 49.39732 -18.27669 1.000 22.71266 301 HIS A C 1
ATOM 2312 O O . HIS A 1 301 ? -45.08636 50.40487 -18.34960 1.000 20.39677 301 HIS A O 1
ATOM 2319 N N . PHE A 1 302 ? -43.33455 49.29347 -17.45734 1.000 19.97812 302 PHE A N 1
ATOM 2320 C CA . PHE A 1 302 ? -42.85568 50.42433 -16.68378 1.000 21.22786 302 PHE A CA 1
ATOM 2321 C C . PHE A 1 302 ? -41.89141 51.20924 -17.56721 1.000 27.79715 302 PHE A C 1
ATOM 2322 O O . PHE A 1 302 ? -40.78140 50.74816 -17.85800 1.000 26.06319 302 PHE A O 1
ATOM 2330 N N . ALA A 1 303 ? -42.31546 52.38802 -18.01385 1.000 21.38460 303 ALA A N 1
ATOM 2331 C CA . ALA A 1 303 ? -41.55626 53.06540 -19.04416 1.000 23.57411 303 ALA A CA 1
ATOM 2332 C C . ALA A 1 303 ? -41.68468 54.56269 -18.87280 1.000 21.91275 303 ALA A C 1
ATOM 2333 O O . ALA A 1 303 ? -42.56757 55.06108 -18.16256 1.000 15.45154 303 ALA A O 1
ATOM 2335 N N . GLY A 1 304 ? -40.75849 55.26436 -19.53160 1.000 17.68685 304 GLY A N 1
ATOM 2336 C CA . GLY A 1 304 ? -40.81024 56.69999 -19.59676 1.000 16.46181 304 GLY A CA 1
ATOM 2337 C C . GLY A 1 304 ? -41.83617 57.18756 -20.59002 1.000 15.70624 304 GLY A C 1
ATOM 2338 O O . GLY A 1 304 ? -42.22559 56.49631 -21.53048 1.000 16.05424 304 GLY A O 1
ATOM 2339 N N . THR A 1 305 ? -42.29273 58.40810 -20.34765 1.000 13.90923 305 THR A N 1
ATOM 2340 C CA . THR A 1 305 ? -43.31687 59.06221 -21.14207 1.000 13.30064 305 THR A CA 1
ATOM 2341 C C . THR A 1 305 ? -42.95272 60.53449 -21.21074 1.000 17.82797 305 THR A C 1
ATOM 2342 O O . THR A 1 305 ? -42.09321 61.02037 -20.46788 1.000 19.31117 305 THR A O 1
ATOM 2346 N N . GLY A 1 306 ? -43.60643 61.25331 -22.10412 1.000 12.53063 306 GLY A N 1
ATOM 2347 C CA . GLY A 1 306 ? -43.45825 62.68968 -22.07520 1.000 13.83542 306 GLY A CA 1
ATOM 2348 C C . GLY A 1 306 ? -44.56560 63.30673 -22.89313 1.000 14.14373 306 GLY A C 1
ATOM 2349 O O . GLY A 1 306 ? -45.25607 62.62805 -23.65604 1.000 13.74722 306 GLY A O 1
ATOM 2350 N N . ILE A 1 307 ? -44.69658 64.62029 -22.73983 1.000 11.07562 307 ILE A N 1
ATOM 2351 C CA . ILE A 1 307 ? -45.65122 65.42458 -23.48716 1.000 11.64220 307 ILE A CA 1
ATOM 2352 C C . ILE A 1 307 ? -44.98574 66.76162 -23.71690 1.000 14.20800 307 ILE A C 1
ATOM 2353 O O . ILE A 1 307 ? -44.12396 67.18669 -22.94248 1.000 15.75917 307 ILE A O 1
ATOM 2358 N N . SER A 1 308 ? -45.40789 67.44066 -24.76871 1.000 13.61439 308 SER A N 1
ATOM 2359 C CA . SER A 1 308 ? -44.85967 68.74498 -25.05622 1.000 14.67969 308 SER A CA 1
ATOM 2360 C C . SER A 1 308 ? -45.84961 69.39980 -26.00215 1.000 16.34948 308 SER A C 1
ATOM 2361 O O . SER A 1 308 ? -46.39699 68.72964 -26.87976 1.000 15.86066 308 SER A O 1
ATOM 2364 N N . VAL A 1 309 ? -46.07790 70.69531 -25.82581 1.000 12.55283 309 VAL A N 1
ATOM 2365 C CA . VAL A 1 309 ? -47.00705 71.44810 -26.66067 1.000 15.57637 309 VAL A CA 1
ATOM 2366 C C . VAL A 1 309 ? -46.19225 72.38937 -27.53581 1.000 18.91048 309 VAL A C 1
ATOM 2367 O O . VAL A 1 309 ? -45.37180 73.16968 -27.03646 1.000 17.42639 309 VAL A O 1
ATOM 2371 N N . CYS A 1 310 ? -46.39126 72.27931 -28.84632 1.000 16.30405 310 CYS A N 1
ATOM 2372 C CA . CYS A 1 310 ? -45.72983 73.10739 -29.84174 1.000 16.08425 310 CYS A CA 1
ATOM 2373 C C . CYS A 1 310 ? -46.40797 74.47407 -29.90156 1.000 18.04501 310 CYS A C 1
ATOM 2374 O O . CYS A 1 310 ? -47.44507 74.70482 -29.27938 1.000 19.15735 310 CYS A O 1
ATOM 2377 N N . LYS A 1 311 ? -45.84283 75.36734 -30.70525 1.000 20.12484 311 LYS A N 1
ATOM 2378 C CA . LYS A 1 311 ? -46.32761 76.73445 -30.82472 1.000 26.42862 311 LYS A CA 1
ATOM 2379 C C . LYS A 1 311 ? -47.74209 76.77179 -31.40355 1.000 23.86351 311 LYS A C 1
ATOM 2380 O O . LYS A 1 311 ? -48.12038 75.96262 -32.25729 1.000 21.52142 311 LYS A O 1
ATOM 2386 N N . GLU A 1 312 ? -48.52078 77.73207 -30.93527 1.000 23.25663 312 GLU A N 1
ATOM 2387 C CA . GLU A 1 312 ? -49.90026 77.85698 -31.38884 1.000 26.44056 312 GLU A CA 1
ATOM 2388 C C . GLU A 1 312 ? -49.94529 78.08563 -32.89431 1.000 25.32944 312 GLU A C 1
ATOM 2389 O O . GLU A 1 312 ? -49.14144 78.83231 -33.44514 1.000 24.60857 312 GLU A O 1
ATOM 2395 N N . LEU A 1 313 ? -50.85998 77.40006 -33.57058 1.000 26.48201 313 LEU A N 1
ATOM 2396 C CA . LEU A 1 313 ? -50.96431 77.51568 -35.01974 1.000 24.51166 313 LEU A CA 1
ATOM 2397 C C . LEU A 1 313 ? -51.62561 78.83660 -35.39258 1.000 23.54514 313 LEU A C 1
ATOM 2398 O O . LEU A 1 313 ? -52.65205 79.20676 -34.81806 1.000 24.82543 313 LEU A O 1
ATOM 2403 N N . ASP A 1 314 ? -51.03689 79.53781 -36.35285 1.000 23.25157 314 ASP A N 1
ATOM 2404 C CA . ASP A 1 314 ? -51.61317 80.73572 -36.95709 1.000 22.56847 314 ASP A CA 1
ATOM 2405 C C . ASP A 1 314 ? -52.27178 80.26914 -38.24730 1.000 23.36149 314 ASP A C 1
ATOM 2406 O O . ASP A 1 314 ? -51.59711 80.07036 -39.26621 1.000 22.45832 314 ASP A O 1
ATOM 2411 N N . VAL A 1 315 ? -53.59271 80.06613 -38.18783 1.000 24.48630 315 VAL A N 1
ATOM 2412 C CA . VAL A 1 315 ? -54.30437 79.39874 -39.28130 1.000 27.19158 315 VAL A CA 1
ATOM 2413 C C . VAL A 1 315 ? -54.20779 80.21456 -40.55817 1.000 27.01874 315 VAL A C 1
ATOM 2414 O O . VAL A 1 315 ? -53.92727 79.67604 -41.63893 1.000 22.83532 315 VAL A O 1
ATOM 2418 N N . ASP A 1 316 ? -54.47612 81.52585 -40.45547 1.000 28.16288 316 ASP A N 1
ATOM 2419 C CA . ASP A 1 316 ? -54.45910 82.38217 -41.63811 1.000 30.70224 316 ASP A CA 1
ATOM 2420 C C . ASP A 1 316 ? -53.08806 82.34585 -42.30660 1.000 32.69573 316 ASP A C 1
ATOM 2421 O O . ASP A 1 316 ? -52.97710 82.18339 -43.52600 1.000 33.06541 316 ASP A O 1
ATOM 2426 N N . SER A 1 317 ? -52.02828 82.44078 -41.52010 1.000 29.37737 317 SER A N 1
ATOM 2427 C CA . SER A 1 317 ? -50.70413 82.31159 -42.10275 1.000 25.93335 317 SER A CA 1
ATOM 2428 C C . SER A 1 317 ? -50.48272 80.94239 -42.73970 1.000 24.74662 317 SER A C 1
ATOM 2429 O O . SER A 1 317 ? -49.75387 80.84455 -43.73048 1.000 27.66055 317 SER A O 1
ATOM 2432 N N . ILE A 1 318 ? -51.09344 79.87852 -42.20976 1.000 22.63208 318 ILE A N 1
ATOM 2433 C CA . ILE A 1 318 ? -50.81194 78.54378 -42.74906 1.000 22.75825 318 ILE A CA 1
ATOM 2434 C C . ILE A 1 318 ? -51.55291 78.29123 -44.06663 1.000 27.88398 318 ILE A C 1
ATOM 2435 O O . ILE A 1 318 ? -50.98985 77.71505 -45.00526 1.000 23.67759 318 ILE A O 1
ATOM 2440 N N . VAL A 1 319 ? -52.82098 78.70770 -44.16614 1.000 28.67316 319 VAL A N 1
ATOM 2441 C CA . VAL A 1 319 ? -53.67207 78.27786 -45.27625 1.000 27.32679 319 VAL A CA 1
ATOM 2442 C C . VAL A 1 319 ? -53.88550 79.33633 -46.35615 1.000 31.10590 319 VAL A C 1
ATOM 2443 O O . VAL A 1 319 ? -54.40567 78.99658 -47.43537 1.000 32.11400 319 VAL A O 1
ATOM 2447 N N . SER A 1 320 ? -53.47255 80.58849 -46.12635 1.000 31.14738 320 SER A N 1
ATOM 2448 C CA . SER A 1 320 ? -53.91001 81.68884 -46.98272 1.000 31.90981 320 SER A CA 1
ATOM 2449 C C . SER A 1 320 ? -53.35205 81.62357 -48.40519 1.000 32.55021 320 SER A C 1
ATOM 2450 O O . SER A 1 320 ? -53.86430 82.32669 -49.28026 1.000 29.23870 320 SER A O 1
ATOM 2453 N N . SER A 1 321 ? -52.31274 80.82906 -48.67326 1.000 31.92491 321 SER A N 1
ATOM 2454 C CA . SER A 1 321 ? -51.89713 80.71981 -50.07128 1.000 29.47106 321 SER A CA 1
ATOM 2455 C C . SER A 1 321 ? -52.92919 79.98125 -50.91538 1.000 28.46370 321 SER A C 1
ATOM 2456 O O . SER A 1 321 ? -52.93840 80.15018 -52.13769 1.000 27.94991 321 SER A O 1
ATOM 2459 N N . ALA A 1 322 ? -53.80036 79.17344 -50.30697 1.000 27.94580 322 ALA A N 1
ATOM 2460 C CA . ALA A 1 322 ? -54.84821 78.50750 -51.06400 1.000 31.41448 322 ALA A CA 1
ATOM 2461 C C . ALA A 1 322 ? -56.07435 79.40122 -51.14736 1.000 28.77135 322 ALA A C 1
ATOM 2462 O O . ALA A 1 322 ? -56.40104 80.11025 -50.19480 1.000 31.80735 322 ALA A O 1
ATOM 2464 N N . ALA A 1 323 ? -56.75141 79.36424 -52.29483 1.000 29.54051 323 ALA A N 1
ATOM 2465 C CA . ALA A 1 323 ? -57.95807 80.16720 -52.46895 1.000 34.03783 323 ALA A CA 1
ATOM 2466 C C . ALA A 1 323 ? -59.02907 79.76800 -51.45495 1.000 33.58644 323 ALA A C 1
ATOM 2467 O O . ALA A 1 323 ? -59.20321 78.58622 -51.13879 1.000 31.43089 323 ALA A O 1
ATOM 2469 N N . VAL A 1 324 ? -59.75007 80.77079 -50.94531 1.000 33.34349 324 VAL A N 1
ATOM 2470 C CA . VAL A 1 324 ? -60.79255 80.53829 -49.93916 1.000 36.24884 324 VAL A CA 1
ATOM 2471 C C . VAL A 1 324 ? -61.83656 79.53875 -50.42429 1.000 38.06939 324 VAL A C 1
ATOM 2472 O O . VAL A 1 324 ? -62.45301 78.83467 -49.61757 1.000 36.27519 324 VAL A O 1
ATOM 2476 N N . GLU A 1 325 ? -62.06726 79.46185 -51.73550 1.000 44.42288 325 GLU A N 1
ATOM 2477 C CA . GLU A 1 325 ? -63.03226 78.49245 -52.24564 1.000 44.75281 325 GLU A CA 1
ATOM 2478 C C . GLU A 1 325 ? -62.51224 77.06207 -52.13121 1.000 41.02140 325 GLU A C 1
ATOM 2479 O O . GLU A 1 325 ? -63.30583 76.12654 -51.98878 1.000 35.07388 325 GLU A O 1
ATOM 2485 N N . ASP A 1 326 ? -61.19283 76.86866 -52.18186 1.000 39.94945 326 ASP A N 1
ATOM 2486 C CA . ASP A 1 326 ? -60.62104 75.52352 -52.21421 1.000 36.95396 326 ASP A CA 1
ATOM 2487 C C . ASP A 1 326 ? -60.47156 75.01666 -50.78204 1.000 36.66935 326 ASP A C 1
ATOM 2488 O O . ASP A 1 326 ? -59.38598 75.01359 -50.18380 1.000 31.48623 326 ASP A O 1
ATOM 2493 N N . LYS A 1 327 ? -61.59802 74.54006 -50.25180 1.000 35.00636 327 LYS A N 1
ATOM 2494 C CA . LYS A 1 327 ? -61.65170 74.10971 -48.86418 1.000 36.65309 327 LYS A CA 1
ATOM 2495 C C . LYS A 1 327 ? -60.81320 72.85841 -48.63024 1.000 34.88561 327 LYS A C 1
ATOM 2496 O O . LYS A 1 327 ? -60.13875 72.74656 -47.59992 1.000 32.33669 327 LYS A O 1
ATOM 2502 N N . ALA A 1 328 ? -60.82693 71.91002 -49.57124 1.000 29.74356 328 ALA A N 1
ATOM 2503 C CA . ALA A 1 328 ? -60.06484 70.68012 -49.36524 1.000 32.89325 328 ALA A CA 1
ATOM 2504 C C . ALA A 1 328 ? -58.57953 70.97607 -49.15016 1.000 27.09250 328 ALA A C 1
ATOM 2505 O O . ALA A 1 328 ? -57.95066 70.42755 -48.23523 1.000 28.73955 328 ALA A O 1
ATOM 2507 N N . THR A 1 329 ? -58.00608 71.85434 -49.97672 1.000 29.62047 329 THR A N 1
ATOM 2508 C CA . THR A 1 329 ? -56.58770 72.18264 -49.84546 1.000 31.90957 329 THR A CA 1
ATOM 2509 C C . THR A 1 329 ? -56.31478 72.92699 -48.54307 1.000 29.73269 329 THR A C 1
ATOM 2510 O O . THR A 1 329 ? -55.33657 72.63416 -47.84184 1.000 26.89004 329 THR A O 1
ATOM 2514 N N . ARG A 1 330 ? -57.17692 73.87155 -48.18337 1.000 25.58278 330 ARG A N 1
ATOM 2515 C CA . ARG A 1 330 ? -56.92631 74.61508 -46.95874 1.000 28.36864 330 ARG A CA 1
ATOM 2516 C C . ARG A 1 330 ? -57.02431 73.70128 -45.74743 1.000 26.10732 330 ARG A C 1
ATOM 2517 O O . ARG A 1 330 ? -56.21620 73.80735 -44.81756 1.000 22.62177 330 ARG A O 1
ATOM 2525 N N . GLN A 1 331 ? -57.97021 72.75863 -45.76602 1.000 23.62279 331 GLN A N 1
ATOM 2526 C CA . GLN A 1 331 ? -58.07202 71.82011 -44.65690 1.000 26.26374 331 GLN A CA 1
ATOM 2527 C C . GLN A 1 331 ? -56.88060 70.87435 -44.62775 1.000 22.93626 331 GLN A C 1
ATOM 2528 O O . GLN A 1 331 ? -56.41212 70.50172 -43.55007 1.000 18.43456 331 GLN A O 1
ATOM 2534 N N . GLN A 1 332 ? -56.35889 70.50015 -45.79017 1.000 26.92480 332 GLN A N 1
ATOM 2535 C CA . GLN A 1 332 ? -55.19725 69.62843 -45.79251 1.000 24.06663 332 GLN A CA 1
ATOM 2536 C C . GLN A 1 332 ? -53.95964 70.35548 -45.30351 1.000 21.25208 332 GLN A C 1
ATOM 2537 O O . GLN A 1 332 ? -53.11107 69.73925 -44.65639 1.000 20.80630 332 GLN A O 1
ATOM 2543 N N . LEU A 1 333 ? -53.84450 71.65611 -45.59942 1.000 20.83277 333 LEU A N 1
ATOM 2544 C CA . LEU A 1 333 ? -52.70323 72.44657 -45.13806 1.000 20.46001 333 LEU A CA 1
ATOM 2545 C C . LEU A 1 333 ? -52.68901 72.58064 -43.61642 1.000 19.35290 333 LEU A C 1
ATOM 2546 O O . LEU A 1 333 ? -51.62916 72.46608 -42.98695 1.000 17.17583 333 LEU A O 1
ATOM 2551 N N . LEU A 1 334 ? -53.85407 72.82031 -43.00850 1.000 15.61565 334 LEU A N 1
ATOM 2552 C CA . LEU A 1 334 ? -53.91459 72.97899 -41.56311 1.000 14.32611 334 LEU A CA 1
ATOM 2553 C C . LEU A 1 334 ? -53.56889 71.67106 -40.85908 1.000 21.39678 334 LEU A C 1
ATOM 2554 O O . LEU A 1 334 ? -52.72161 71.64130 -39.95834 1.000 17.76677 334 LEU A O 1
ATOM 2559 N N . ALA A 1 335 ? -54.21279 70.57003 -41.26931 1.000 20.86245 335 ALA A N 1
ATOM 2560 C CA . ALA A 1 335 ? -53.95482 69.28517 -40.63689 1.000 16.83681 335 ALA A CA 1
ATOM 2561 C C . ALA A 1 335 ? -52.50380 68.87472 -40.81653 1.000 17.49396 335 ALA A C 1
ATOM 2562 O O . ALA A 1 335 ? -51.89946 68.31394 -39.90533 1.000 21.32581 335 ALA A O 1
ATOM 2564 N N . THR A 1 336 ? -51.93274 69.12648 -41.99013 1.000 19.38925 336 THR A N 1
ATOM 2565 C CA . THR A 1 336 ? -50.55716 68.71045 -42.23894 1.000 17.71496 336 THR A CA 1
ATOM 2566 C C . THR A 1 336 ? -49.56991 69.56680 -41.45712 1.000 16.01847 336 THR A C 1
ATOM 2567 O O . THR A 1 336 ? -48.61848 69.03461 -40.89522 1.000 19.15976 336 THR A O 1
ATOM 2571 N N . ALA A 1 337 ? -49.77656 70.89083 -41.40225 1.000 18.38919 337 ALA A N 1
ATOM 2572 C CA . ALA A 1 337 ? -48.97232 71.72689 -40.51280 1.000 16.04324 337 ALA A CA 1
ATOM 2573 C C . ALA A 1 337 ? -49.07118 71.24531 -39.06585 1.000 21.59862 337 ALA A C 1
ATOM 2574 O O . ALA A 1 337 ? -48.05509 71.11457 -38.37286 1.000 19.71332 337 ALA A O 1
ATOM 2576 N N . ALA A 1 338 ? -50.29794 70.98907 -38.58931 1.000 16.73895 338 ALA A N 1
ATOM 2577 C CA . ALA A 1 338 ? -50.47281 70.47475 -37.23780 1.000 18.67593 338 ALA A CA 1
ATOM 2578 C C . ALA A 1 338 ? -49.71978 69.16185 -37.04740 1.000 20.83039 338 ALA A C 1
ATOM 2579 O O . ALA A 1 338 ? -49.05221 68.96232 -36.02683 1.000 15.22004 338 ALA A O 1
ATOM 2581 N N . TRP A 1 339 ? -49.83185 68.25078 -38.01933 1.000 17.44042 339 TRP A N 1
ATOM 2582 C CA . TRP A 1 339 ? -49.24363 66.93205 -37.86938 1.000 18.40757 339 TRP A CA 1
ATOM 2583 C C . TRP A 1 339 ? -47.72225 67.01765 -37.88633 1.000 18.49894 339 TRP A C 1
ATOM 2584 O O . TRP A 1 339 ? -47.04348 66.26661 -37.17753 1.000 16.81728 339 TRP A O 1
ATOM 2595 N N . GLN A 1 340 ? -47.17379 67.91823 -38.70563 1.000 21.55956 340 GLN A N 1
ATOM 2596 C CA . GLN A 1 340 ? -45.72212 68.03389 -38.85584 1.000 21.51277 340 GLN A CA 1
ATOM 2597 C C . GLN A 1 340 ? -45.09257 68.61611 -37.59308 1.000 21.24571 340 GLN A C 1
ATOM 2598 O O . GLN A 1 340 ? -44.02275 68.17423 -37.15832 1.000 18.52893 340 GLN A O 1
ATOM 2604 N N . ALA A 1 341 ? -45.76054 69.58020 -36.96349 1.000 19.97184 341 ALA A N 1
ATOM 2605 C CA . ALA A 1 341 ? -45.27031 70.07350 -35.68078 1.000 19.82788 341 ALA A CA 1
ATOM 2606 C C . ALA A 1 341 ? -45.28067 68.95862 -34.63478 1.000 17.16189 341 ALA A C 1
ATOM 2607 O O . ALA A 1 341 ? -44.29993 68.75857 -33.90948 1.000 14.91254 341 ALA A O 1
ATOM 2609 N N . VAL A 1 342 ? -46.37527 68.19897 -34.56539 1.000 15.52846 342 VAL A N 1
ATOM 2610 C CA . VAL A 1 342 ? -46.44304 67.10462 -33.60532 1.000 16.04566 342 VAL A CA 1
ATOM 2611 C C . VAL A 1 342 ? -45.33952 66.08783 -33.87614 1.000 14.97876 342 VAL A C 1
ATOM 2612 O O . VAL A 1 342 ? -44.67354 65.61266 -32.95063 1.000 11.71595 342 VAL A O 1
ATOM 2616 N N . SER A 1 343 ? -45.12329 65.75968 -35.15286 1.000 13.57323 343 SER A N 1
ATOM 2617 C CA . SER A 1 343 ? -44.13527 64.75472 -35.53225 1.000 17.48786 343 SER A CA 1
ATOM 2618 C C . SER A 1 343 ? -42.70876 65.18914 -35.18175 1.000 17.98366 343 SER A C 1
ATOM 2619 O O . SER A 1 343 ? -41.90835 64.38134 -34.70464 1.000 18.45276 343 SER A O 1
ATOM 2622 N N . ASP A 1 344 ? -42.37652 66.46417 -35.41123 1.000 21.21682 344 ASP A N 1
ATOM 2623 C CA . ASP A 1 344 ? -41.05358 66.96732 -35.08181 1.000 17.68817 344 ASP A CA 1
ATOM 2624 C C . ASP A 1 344 ? -40.83317 67.00652 -33.57428 1.000 18.70010 344 ASP A C 1
ATOM 2625 O O . ASP A 1 344 ? -39.74550 66.66108 -33.09450 1.000 17.87968 344 ASP A O 1
ATOM 2630 N N . GLU A 1 345 ? -41.84429 67.40936 -32.80469 1.000 12.58781 345 GLU A N 1
ATOM 2631 C CA . GLU A 1 345 ? -41.67024 67.43425 -31.34518 1.000 15.22411 345 GLU A CA 1
ATOM 2632 C C . GLU A 1 345 ? -41.68330 66.03383 -30.73962 1.000 21.56770 345 GLU A C 1
ATOM 2633 O O . GLU A 1 345 ? -41.03747 65.79854 -29.70628 1.000 18.34444 345 GLU A O 1
ATOM 2639 N N . TYR A 1 346 ? -42.42310 65.10640 -31.35929 1.000 14.59060 346 TYR A N 1
ATOM 2640 C CA . TYR A 1 346 ? -42.42027 63.72357 -30.91301 1.000 17.09406 346 TYR A CA 1
ATOM 2641 C C . TYR A 1 346 ? -41.01800 63.11945 -30.99974 1.000 16.94964 346 TYR A C 1
ATOM 2642 O O . TYR A 1 346 ? -40.60135 62.38890 -30.09668 1.000 17.89899 346 TYR A O 1
ATOM 2651 N N . ALA A 1 347 ? -40.27459 63.41344 -32.07871 1.000 19.43127 347 ALA A N 1
ATOM 2652 C CA . ALA A 1 347 ? -38.92500 62.85368 -32.23005 1.000 19.04587 347 ALA A CA 1
ATOM 2653 C C . ALA A 1 347 ? -37.95392 63.41163 -31.19270 1.000 17.44818 347 ALA A C 1
ATOM 2654 O O . ALA A 1 347 ? -37.08154 62.68529 -30.71065 1.000 25.81181 347 ALA A O 1
ATOM 2656 N N . ILE A 1 348 ? -38.07109 64.69319 -30.83826 1.000 16.43478 348 ILE A N 1
ATOM 2657 C CA . ILE A 1 348 ? -37.31421 65.21227 -29.69477 1.000 15.82268 348 ILE A CA 1
ATOM 2658 C C . ILE A 1 348 ? -37.70601 64.48530 -28.40637 1.000 18.34657 348 ILE A C 1
ATOM 2659 O O . ILE A 1 348 ? -36.84490 64.07783 -27.61832 1.000 21.69463 348 ILE A O 1
ATOM 2664 N N . LEU A 1 349 ? -39.01436 64.32038 -28.16479 1.000 18.10296 349 LEU A N 1
ATOM 2665 C CA . LEU A 1 349 ? -39.47082 63.59592 -26.97853 1.000 17.45964 349 LEU A CA 1
ATOM 2666 C C . LEU A 1 349 ? -38.89338 62.18703 -26.92862 1.000 18.21657 349 LEU A C 1
ATOM 2667 O O . LEU A 1 349 ? -38.41840 61.73778 -25.88368 1.000 17.81800 349 LEU A O 1
ATOM 2672 N N . GLU A 1 350 ? -38.95620 61.46164 -28.05020 1.000 18.67817 350 GLU A N 1
ATOM 2673 C CA . GLU A 1 350 ? -38.39447 60.11952 -28.09661 1.000 20.50730 350 GLU A CA 1
ATOM 2674 C C . GLU A 1 350 ? -36.89627 60.12333 -27.81725 1.000 22.53335 350 GLU A C 1
ATOM 2675 O O . GLU A 1 350 ? -36.37228 59.16669 -27.23333 1.000 25.74296 350 GLU A O 1
ATOM 2681 N N . GLU A 1 351 ? -36.18518 61.17899 -28.21845 1.000 21.98172 351 GLU A N 1
ATOM 2682 C CA . GLU A 1 351 ? -34.75768 61.22524 -27.92184 1.000 25.62639 351 GLU A CA 1
ATOM 2683 C C . GLU A 1 351 ? -34.52206 61.50898 -26.43988 1.000 23.87320 351 GLU A C 1
ATOM 2684 O O . GLU A 1 351 ? -33.77134 60.78232 -25.77685 1.000 25.19656 351 GLU A O 1
ATOM 2690 N N . VAL A 1 352 ? -35.18160 62.53374 -25.88561 1.000 20.35352 352 VAL A N 1
ATOM 2691 C CA . VAL A 1 352 ? -34.88911 62.90507 -24.49829 1.000 21.33239 352 VAL A CA 1
ATOM 2692 C C . VAL A 1 352 ? -35.36730 61.86597 -23.49393 1.000 21.31237 352 VAL A C 1
ATOM 2693 O O . VAL A 1 352 ? -34.85540 61.82066 -22.37351 1.000 20.74734 352 VAL A O 1
ATOM 2697 N N . ILE A 1 353 ? -36.31378 61.00745 -23.86340 1.000 21.88181 353 ILE A N 1
ATOM 2698 C CA . ILE A 1 353 ? -36.78791 59.99578 -22.92555 1.000 18.21626 353 ILE A CA 1
ATOM 2699 C C . ILE A 1 353 ? -35.94280 58.72538 -23.00175 1.000 21.50175 353 ILE A C 1
ATOM 2700 O O . ILE A 1 353 ? -35.84259 57.99422 -22.01585 1.000 20.52664 353 ILE A O 1
ATOM 2705 N N . GLY A 1 354 ? -35.31105 58.45409 -24.14438 1.000 20.00862 354 GLY A N 1
ATOM 2706 C CA . GLY A 1 354 ? -34.41215 57.32937 -24.23994 1.000 19.72099 354 GLY A CA 1
ATOM 2707 C C . GLY A 1 354 ? -32.96654 57.59770 -23.85076 1.000 21.88619 354 GLY A C 1
ATOM 2708 O O . GLY A 1 354 ? -32.16004 56.66314 -23.85314 1.000 22.23677 354 GLY A O 1
ATOM 2709 N N . SER A 1 355 ? -32.59829 58.83086 -23.50752 1.000 20.67573 355 SER A N 1
ATOM 2710 C CA . SER A 1 355 ? -31.21229 59.14675 -23.15842 1.000 22.87333 355 SER A CA 1
ATOM 2711 C C . SER A 1 355 ? -31.17971 60.18871 -22.04821 1.000 22.53937 355 SER A C 1
ATOM 2712 O O . SER A 1 355 ? -31.61929 61.32736 -22.24668 1.000 24.48127 355 SER A O 1
ATOM 2715 N N . GLU A 1 356 ? -30.64823 59.80887 -20.88709 1.000 19.98227 356 GLU A N 1
ATOM 2716 C CA . GLU A 1 356 ? -30.51462 60.78487 -19.81033 1.000 24.40193 356 GLU A CA 1
ATOM 2717 C C . GLU A 1 356 ? -29.66758 61.98413 -20.23339 1.000 24.67045 356 GLU A C 1
ATOM 2718 O O . GLU A 1 356 ? -29.94871 63.12575 -19.82160 1.000 24.91440 356 GLU A O 1
ATOM 2724 N N . ASP A 1 357 ? -28.62781 61.75553 -21.05146 1.000 22.57241 357 ASP A N 1
ATOM 2725 C CA . ASP A 1 357 ? -27.77321 62.87147 -21.43799 1.000 23.64385 357 ASP A CA 1
ATOM 2726 C C . ASP A 1 357 ? -28.51255 63.83012 -22.37036 1.000 21.50538 357 ASP A C 1
ATOM 2727 O O . ASP A 1 357 ? -28.40267 65.05080 -22.22014 1.000 22.63938 357 ASP A O 1
ATOM 2732 N N . ALA A 1 358 ? -29.31353 63.30127 -23.30133 1.000 22.39074 358 ALA A N 1
ATOM 2733 C CA . ALA A 1 358 ? -30.10099 64.18090 -24.16423 1.000 22.04221 358 ALA A CA 1
ATOM 2734 C C . ALA A 1 358 ? -31.06587 65.02290 -23.34759 1.000 23.63744 358 ALA A C 1
ATOM 2735 O O . ALA A 1 358 ? -31.19942 66.22849 -23.59179 1.000 25.58392 358 ALA A O 1
ATOM 2737 N N . ARG A 1 359 ? -31.71120 64.41848 -22.34075 1.000 26.25235 359 ARG A N 1
ATOM 2738 C CA . ARG A 1 359 ? -32.60338 65.18034 -21.46315 1.000 24.78972 359 ARG A CA 1
ATOM 2739 C C . ARG A 1 359 ? -31.85189 66.26052 -20.69782 1.000 25.05071 359 ARG A C 1
ATOM 2740 O O . ARG A 1 359 ? -32.28491 67.41480 -20.66023 1.000 22.02605 359 ARG A O 1
ATOM 2748 N N . ARG A 1 360 ? -30.73176 65.90290 -20.05557 1.000 29.14381 360 ARG A N 1
ATOM 2749 C CA . ARG A 1 360 ? -29.98247 66.90900 -19.29928 1.000 23.92246 360 ARG A CA 1
ATOM 2750 C C . ARG A 1 360 ? -29.53298 68.05036 -20.19665 1.000 27.69627 360 ARG A C 1
ATOM 2751 O O . ARG A 1 360 ? -29.59061 69.22259 -19.80097 1.000 27.20002 360 ARG A O 1
ATOM 2759 N N . GLN A 1 361 ? -29.10220 67.72623 -21.42204 1.000 24.21164 361 GLN A N 1
ATOM 2760 C CA . GLN A 1 361 ? -28.64038 68.75822 -22.33026 1.000 22.00075 361 GLN A CA 1
ATOM 2761 C C . GLN A 1 361 ? -29.74724 69.74787 -22.66295 1.000 25.81311 361 GLN A C 1
ATOM 2762 O O . GLN A 1 361 ? -29.47573 70.93398 -22.88705 1.000 27.18952 361 GLN A O 1
ATOM 2768 N N . ARG A 1 362 ? -30.99214 69.27627 -22.71848 1.000 28.71063 362 ARG A N 1
ATOM 2769 C CA . ARG A 1 362 ? -32.15469 70.09337 -23.04375 1.000 23.92026 362 ARG A CA 1
ATOM 2770 C C . ARG A 1 362 ? -33.02957 70.29982 -21.82130 1.000 25.43658 362 ARG A C 1
ATOM 2771 O O . ARG A 1 362 ? -34.24510 70.41404 -21.94391 1.000 24.52332 362 ARG A O 1
ATOM 2779 N N . SER A 1 363 ? -32.42744 70.32799 -20.63156 1.000 27.10303 363 SER A N 1
ATOM 2780 C CA . SER A 1 363 ? -33.21960 70.40690 -19.41123 1.000 26.46965 363 SER A CA 1
ATOM 2781 C C . SER A 1 363 ? -33.87293 71.76897 -19.21574 1.000 27.75284 363 SER A C 1
ATOM 2782 O O 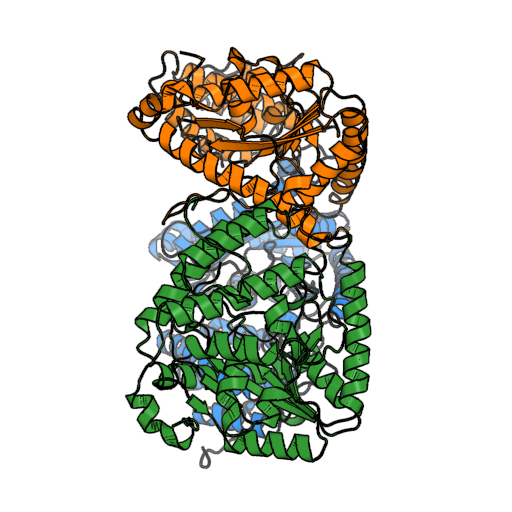. SER A 1 363 ? -34.74038 71.88835 -18.34744 1.000 32.04917 363 SER A O 1
ATOM 2785 N N . ASP A 1 364 ? -33.48804 72.78127 -20.00264 1.000 27.80980 364 ASP A N 1
ATOM 2786 C CA . ASP A 1 364 ? -34.18967 74.06779 -20.02676 1.000 35.56860 364 ASP A CA 1
ATOM 2787 C C . ASP A 1 364 ? -35.60434 73.95578 -20.60443 1.000 33.60155 364 ASP A C 1
ATOM 2788 O O . ASP A 1 364 ? -36.49987 74.70534 -20.20803 1.000 32.25191 364 ASP A O 1
ATOM 2793 N N . VAL A 1 365 ? -35.81594 73.06351 -21.56208 1.000 32.42698 365 VAL A N 1
ATOM 2794 C CA . VAL A 1 365 ? -37.09987 72.92686 -22.23429 1.000 26.69408 365 VAL A CA 1
ATOM 2795 C C . VAL A 1 365 ? -37.86966 71.72028 -21.72436 1.000 21.22590 365 VAL A C 1
ATOM 2796 O O . VAL A 1 365 ? -39.06069 71.81996 -21.45837 1.000 21.93289 365 VAL A O 1
ATOM 2800 N N . TYR A 1 366 ? -37.20843 70.56339 -21.58525 1.000 19.37436 366 TYR A N 1
ATOM 2801 C CA . TYR A 1 366 ? -37.86652 69.32011 -21.17569 1.000 18.66478 366 TYR A CA 1
ATOM 2802 C C . TYR A 1 366 ? -37.54089 69.09174 -19.71401 1.000 18.14852 366 TYR A C 1
ATOM 2803 O O . TYR A 1 366 ? -36.40355 68.77394 -19.36433 1.000 22.78910 366 TYR A O 1
ATOM 2812 N N . GLN A 1 367 ? -38.53942 69.28529 -18.86421 1.000 23.42478 367 GLN A N 1
ATOM 2813 C CA . GLN A 1 367 ? -38.34458 69.44560 -17.43372 1.000 20.70992 367 GLN A CA 1
ATOM 2814 C C . GLN A 1 367 ? -38.98793 68.30299 -16.67112 1.000 23.18576 367 GLN A C 1
ATOM 2815 O O . GLN A 1 367 ? -39.69941 67.45518 -17.22221 1.000 17.76545 367 GLN A O 1
ATOM 2821 N N . GLN A 1 368 ? -38.69930 68.29328 -15.37539 1.000 22.77439 368 GLN A N 1
ATOM 2822 C CA . GLN A 1 368 ? -39.21310 67.28463 -14.45753 1.000 22.67580 368 GLN A CA 1
ATOM 2823 C C . GLN A 1 368 ? -39.67665 68.00931 -13.20412 1.000 27.58556 368 GLN A C 1
ATOM 2824 O O . GLN A 1 368 ? -39.03296 67.94249 -12.14852 1.000 27.40310 368 GLN A O 1
ATOM 2830 N N . PRO A 1 369 ? -40.80610 68.73061 -13.29454 1.000 28.87881 369 PRO A N 1
ATOM 2831 C CA . PRO A 1 369 ? -41.28612 69.51300 -12.14106 1.000 26.54001 369 PRO A CA 1
ATOM 2832 C C . PRO A 1 369 ? -41.49548 68.67943 -10.90738 1.000 27.53007 369 PRO A C 1
ATOM 2833 O O . PRO A 1 369 ? -41.35892 69.19138 -9.79482 1.000 31.59589 369 PRO A O 1
ATOM 2837 N N . TRP A 1 370 ? -41.81999 67.39773 -11.07156 1.000 30.99540 370 TRP A N 1
ATOM 2838 C CA . TRP A 1 370 ? -42.00556 66.50631 -9.93243 1.000 30.47388 370 TRP A CA 1
ATOM 2839 C C . TRP A 1 370 ? -40.71176 66.24997 -9.16945 1.000 33.58993 370 TRP A C 1
ATOM 2840 O O . TRP A 1 370 ? -40.76146 65.63897 -8.09719 1.000 39.60904 370 TRP A O 1
ATOM 2851 N N . ALA A 1 371 ? -39.56688 66.70298 -9.68188 1.000 33.65437 371 ALA A N 1
ATOM 2852 C CA . ALA A 1 371 ? -38.26319 66.31162 -9.13944 1.000 36.42879 371 ALA A CA 1
ATOM 2853 C C . ALA A 1 371 ? -37.41187 67.51311 -8.71489 1.000 40.50742 371 ALA A C 1
ATOM 2854 O O . ALA A 1 371 ? -37.80008 68.29568 -7.84184 1.000 44.27561 371 ALA A O 1
ATOM 2856 N N . MET B 1 1 ? -27.43933 82.07335 -49.07309 1.000 49.12966 1 MET B N 1
ATOM 2857 C CA . MET B 1 1 ? -28.85977 82.33314 -48.84055 1.000 47.74656 1 MET B CA 1
ATOM 2858 C C . MET B 1 1 ? -29.17304 83.83025 -49.01308 1.000 43.58274 1 MET B C 1
ATOM 2859 O O . MET B 1 1 ? -29.85680 84.23592 -49.96028 1.000 39.77742 1 MET B O 1
ATOM 2864 N N . ALA B 1 2 ? -28.65302 84.64217 -48.09025 1.000 38.09506 2 ALA B N 1
ATOM 2865 C CA . ALA B 1 2 ? -28.81021 86.08470 -48.18695 1.000 36.97880 2 ALA B CA 1
ATOM 2866 C C . ALA B 1 2 ? -27.97812 86.68433 -49.30829 1.000 33.04250 2 ALA B C 1
ATOM 2867 O O . ALA B 1 2 ? -28.27382 87.80164 -49.74476 1.000 33.56682 2 ALA B O 1
ATOM 2869 N N . GLN B 1 3 ? -26.97544 85.95821 -49.80637 1.000 29.15129 3 GLN B N 1
ATOM 2870 C CA . GLN B 1 3 ? -26.08486 86.42717 -50.86334 1.000 35.23749 3 GLN B CA 1
ATOM 2871 C C . GLN B 1 3 ? -26.43097 85.86404 -52.24778 1.000 33.45794 3 GLN B C 1
ATOM 2872 O O . GLN B 1 3 ? -25.56862 85.85824 -53.13337 1.000 34.99672 3 GLN B O 1
ATOM 2878 N N . VAL B 1 4 ? -27.66655 85.41714 -52.46976 1.000 32.15334 4 VAL B N 1
ATOM 2879 C CA . VAL B 1 4 ? -28.05269 84.82266 -53.74934 1.000 30.64139 4 VAL B CA 1
ATOM 2880 C C . VAL B 1 4 ? -28.91456 85.80686 -54.52991 1.000 30.31505 4 VAL B C 1
ATOM 2881 O O . VAL B 1 4 ? -30.00203 86.20114 -54.07569 1.000 26.23908 4 VAL B O 1
ATOM 2885 N N . VAL B 1 5 ? -28.44476 86.17444 -55.72051 1.000 25.98493 5 VAL B N 1
ATOM 2886 C CA . VAL B 1 5 ? -29.20504 87.05567 -56.59961 1.000 30.09032 5 VAL B CA 1
ATOM 2887 C C . VAL B 1 5 ? -30.25558 86.21496 -57.30997 1.000 30.01395 5 VAL B C 1
ATOM 2888 O O . VAL B 1 5 ? -29.93328 85.20112 -57.93878 1.000 30.84925 5 VAL B O 1
ATOM 2892 N N . ARG B 1 6 ? -31.51531 86.61509 -57.18169 1.000 28.35736 6 ARG B N 1
ATOM 2893 C CA . ARG B 1 6 ? -32.62152 85.82592 -57.69789 1.000 28.34316 6 ARG B CA 1
ATOM 2894 C C . ARG B 1 6 ? -33.74879 86.76481 -58.11418 1.000 31.91221 6 ARG B C 1
ATOM 2895 O O . ARG B 1 6 ? -33.93621 87.83647 -57.52756 1.000 21.93955 6 ARG B O 1
ATOM 2903 N N . GLN B 1 7 ? -34.52132 86.33937 -59.11584 1.000 33.47877 7 GLN B N 1
ATOM 2904 C CA . GLN B 1 7 ? -35.68745 87.12004 -59.51874 1.000 35.01536 7 GLN B CA 1
ATOM 2905 C C . GLN B 1 7 ? -36.95856 86.28157 -59.51447 1.000 28.10371 7 GLN B C 1
ATOM 2906 O O . GLN B 1 7 ? -37.49192 85.97027 -58.45200 1.000 27.54815 7 GLN B O 1
ATOM 2912 N N . LYS B 1 8 ? -37.45067 85.91645 -60.69600 1.000 34.96039 8 LYS B N 1
ATOM 2913 C CA . LYS B 1 8 ? -38.56394 84.98872 -60.83349 1.000 32.97153 8 LYS B CA 1
ATOM 2914 C C . LYS B 1 8 ? -38.04820 83.58675 -61.16318 1.000 28.68854 8 LYS B C 1
ATOM 2915 O O . LYS B 1 8 ? -36.87021 83.39619 -61.47502 1.000 25.05262 8 LYS B O 1
ATOM 2921 N N . PHE B 1 9 ? -38.95581 82.59910 -61.08924 1.000 28.00876 9 PHE B N 1
ATOM 2922 C CA . PHE B 1 9 ? -38.62009 81.22391 -61.47707 1.000 26.62760 9 PHE B CA 1
ATOM 2923 C C . PHE B 1 9 ? -38.16541 81.14432 -62.93025 1.000 27.32919 9 PHE B C 1
ATOM 2924 O O . PHE B 1 9 ? -37.23149 80.40209 -63.25998 1.000 25.35537 9 PHE B O 1
ATOM 2932 N N . LYS B 1 10 ? -38.79502 81.92536 -63.80919 1.000 30.98083 10 LYS B N 1
ATOM 2933 C CA . LYS B 1 10 ? -38.45918 81.87852 -65.22877 1.000 37.87614 10 LYS B CA 1
ATOM 2934 C C . LYS B 1 10 ? -37.00951 82.27385 -65.51629 1.000 40.40043 10 LYS B C 1
ATOM 2935 O O . LYS B 1 10 ? -36.48427 81.91869 -66.58014 1.000 37.62389 10 LYS B O 1
ATOM 2941 N N . ASP B 1 11 ? -36.34933 82.99543 -64.60584 1.000 31.21398 11 ASP B N 1
ATOM 2942 C CA . ASP B 1 11 ? -34.97597 83.44549 -64.82271 1.000 29.89381 11 ASP B CA 1
ATOM 2943 C C . ASP B 1 11 ? -33.95387 82.54117 -64.15138 1.000 31.25418 11 ASP B C 1
ATOM 2944 O O . ASP B 1 11 ? -32.75040 82.82511 -64.21752 1.000 30.68653 11 ASP B O 1
ATOM 2949 N N . VAL B 1 12 ? -34.41157 81.45290 -63.52296 1.000 29.89917 12 VAL B N 1
ATOM 2950 C CA . VAL B 1 12 ? -33.54175 80.55790 -62.77231 1.000 25.52457 12 VAL B CA 1
ATOM 2951 C C . VAL B 1 12 ? -32.67664 79.74646 -63.71914 1.000 29.90493 12 VAL B C 1
ATOM 2952 O O . VAL B 1 12 ? -33.15770 79.21456 -64.72717 1.000 35.37468 12 VAL B O 1
ATOM 2956 N N . THR B 1 13 ? -31.39779 79.61359 -63.37496 1.000 31.09992 13 THR B N 1
ATOM 2957 C CA . THR B 1 13 ? -30.48802 78.73475 -64.08912 1.000 29.81264 13 THR B CA 1
ATOM 2958 C C . THR B 1 13 ? -29.74257 77.76862 -63.18041 1.000 29.12344 13 THR B C 1
ATOM 2959 O O . THR B 1 13 ? -29.13039 76.82665 -63.68894 1.000 27.79903 13 THR B O 1
ATOM 2963 N N . THR B 1 14 ? -29.75831 77.96903 -61.86524 1.000 30.24278 14 THR B N 1
ATOM 2964 C CA . THR B 1 14 ? -29.06911 77.07697 -60.95227 1.000 28.18294 14 THR B CA 1
ATOM 2965 C C . THR B 1 14 ? -30.01894 76.59160 -59.87508 1.000 30.94618 14 THR B C 1
ATOM 2966 O O . THR B 1 14 ? -31.10765 77.14348 -59.66503 1.000 27.63262 14 THR B O 1
ATOM 2970 N N . GLU B 1 15 ? -29.54403 75.55466 -59.17925 1.000 21.97735 15 GLU B N 1
ATOM 2971 C CA . GLU B 1 15 ? -30.24914 75.00415 -58.03127 1.000 27.67078 15 GLU B CA 1
ATOM 2972 C C . GLU B 1 15 ? -30.36836 76.02131 -56.90426 1.000 31.48033 15 GLU B C 1
ATOM 2973 O O . GLU B 1 15 ? -31.44470 76.17991 -56.31057 1.000 30.18285 15 GLU B O 1
ATOM 2979 N N . GLN B 1 16 ? -29.27026 76.71672 -56.58001 1.000 27.74965 16 GLN B N 1
ATOM 2980 C CA . GLN B 1 16 ? -29.33891 77.66215 -55.46922 1.000 30.95220 16 GLN B CA 1
ATOM 2981 C C . GLN B 1 16 ? -30.31251 78.79515 -55.76600 1.000 31.39285 16 GLN B C 1
ATOM 2982 O O . GLN B 1 16 ? -30.97197 79.29694 -54.84704 1.000 27.86199 16 GLN B O 1
ATOM 2988 N N . GLU B 1 17 ? -30.43121 79.19788 -57.04053 1.000 28.98031 17 GLU B N 1
ATOM 2989 C CA . GLU B 1 17 ? -31.41725 80.21396 -57.39437 1.000 28.86896 17 GLU B CA 1
ATOM 2990 C C . GLU B 1 17 ? -32.83602 79.66806 -57.28792 1.000 28.34756 17 GLU B C 1
ATOM 2991 O O . GLU B 1 17 ? -33.74116 80.37705 -56.82668 1.000 26.37390 17 GLU B O 1
ATOM 2997 N N . PHE B 1 18 ? -33.04786 78.41079 -57.70598 1.000 27.74977 18 PHE B N 1
ATOM 2998 C CA . PHE B 1 18 ? -34.36385 77.79176 -57.56709 1.000 24.61871 18 PHE B CA 1
ATOM 2999 C C . PHE B 1 18 ? -34.86958 77.91473 -56.13644 1.000 21.76838 18 PHE B C 1
ATOM 3000 O O . PHE B 1 18 ? -35.97996 78.38856 -55.89714 1.000 23.64950 18 PHE B O 1
ATOM 3008 N N . PHE B 1 19 ? -34.05291 77.50455 -55.16964 1.000 23.26963 19 PHE B N 1
ATOM 3009 C CA . PHE B 1 19 ? -34.51638 77.45560 -53.78639 1.000 27.07617 19 PHE B CA 1
ATOM 3010 C C . PHE B 1 19 ? -34.60265 78.83984 -53.15710 1.000 25.44229 19 PHE B C 1
ATOM 3011 O O . PHE B 1 19 ? -35.38003 79.03758 -52.22088 1.000 26.41845 19 PHE B O 1
ATOM 3019 N N . ALA B 1 20 ? -33.81245 79.79951 -53.64294 1.000 24.43640 20 ALA B N 1
ATOM 3020 C CA . ALA B 1 20 ? -33.98908 81.18521 -53.22342 1.000 27.38084 20 ALA B CA 1
ATOM 3021 C C . ALA B 1 20 ? -35.30848 81.75692 -53.75507 1.000 26.63813 20 ALA B C 1
ATOM 3022 O O . ALA B 1 20 ? -36.07143 82.37729 -53.00467 1.000 28.82129 20 ALA B O 1
ATOM 3024 N N . VAL B 1 21 ? -35.61104 81.53675 -55.04038 1.000 23.17074 21 VAL B N 1
ATOM 3025 C CA . VAL B 1 21 ? -36.91205 81.95314 -55.57813 1.000 27.76733 21 VAL B CA 1
ATOM 3026 C C . VAL B 1 21 ? -38.05536 81.30206 -54.79945 1.000 28.67820 21 VAL B C 1
ATOM 3027 O O . VAL B 1 21 ? -39.02696 81.96949 -54.42291 1.000 30.06654 21 VAL B O 1
ATOM 3031 N N . LEU B 1 22 ? -37.96338 79.98648 -54.55847 1.000 24.13895 22 LEU B N 1
ATOM 3032 C CA . LEU B 1 22 ? -39.03006 79.28160 -53.84907 1.000 27.22301 22 LEU B CA 1
ATOM 3033 C C . LEU B 1 22 ? -39.22822 79.85866 -52.45238 1.000 32.10921 22 LEU B C 1
ATOM 3034 O O . LEU B 1 22 ? -40.36711 80.09007 -52.01208 1.000 27.37330 22 LEU B O 1
ATOM 3039 N N . GLN B 1 23 ? -38.11874 80.09214 -51.74110 1.000 26.39171 23 GLN B N 1
ATOM 3040 C CA . GLN B 1 23 ? -38.18822 80.71442 -50.42697 1.000 29.81956 23 GLN B CA 1
ATOM 3041 C C . GLN B 1 23 ? -38.90150 82.05797 -50.49000 1.000 31.89785 23 GLN B C 1
ATOM 3042 O O . GLN B 1 23 ? -39.75000 82.35633 -49.63975 1.000 33.03273 23 GLN B O 1
ATOM 3048 N N . ASP B 1 24 ? -38.58983 82.87409 -51.50482 1.000 29.54394 24 ASP B N 1
ATOM 3049 C CA . ASP B 1 24 ? -39.27816 84.15708 -51.65796 1.000 29.95270 24 ASP B CA 1
ATOM 3050 C C . ASP B 1 24 ? -40.77261 83.97997 -51.91585 1.000 33.89713 24 ASP B C 1
ATOM 3051 O O . ASP B 1 24 ? -41.58939 84.73308 -51.37135 1.000 37.32287 24 ASP B O 1
ATOM 3056 N N . GLU B 1 25 ? -41.14978 83.01208 -52.76922 1.000 25.92476 25 GLU B N 1
ATOM 3057 C CA . GLU B 1 25 ? -42.56331 82.79977 -53.07158 1.000 30.07948 25 GLU B CA 1
ATOM 3058 C C . GLU B 1 25 ? -43.32358 82.31365 -51.84316 1.000 29.02460 25 GLU B C 1
ATOM 3059 O O . GLU B 1 25 ? -44.48542 82.67361 -51.64677 1.000 27.27813 25 GLU B O 1
ATOM 3065 N N . ILE B 1 26 ? -42.69300 81.45573 -51.03946 1.000 31.58690 26 ILE B N 1
ATOM 3066 C CA . ILE B 1 26 ? -43.24548 81.05514 -49.74984 1.000 28.88554 26 ILE B CA 1
ATOM 3067 C C . ILE B 1 26 ? -43.38408 82.26660 -48.84051 1.000 33.88289 26 ILE B C 1
ATOM 3068 O O . ILE B 1 26 ? -44.42440 82.46815 -48.19887 1.000 32.84876 26 ILE B O 1
ATOM 3073 N N . ALA B 1 27 ? -42.34749 83.11085 -48.80198 1.000 32.96300 27 ALA B N 1
ATOM 3074 C CA . ALA B 1 27 ? -42.32528 84.24608 -47.88403 1.000 35.14088 27 ALA B CA 1
ATOM 3075 C C . ALA B 1 27 ? -43.39043 85.28318 -48.22817 1.000 36.75333 27 ALA B C 1
ATOM 3076 O O . ALA B 1 27 ? -43.89405 85.96869 -47.32712 1.000 35.08818 27 ALA B O 1
ATOM 3078 N N . GLN B 1 28 ? -43.74954 85.42281 -49.50609 1.000 36.29885 28 GLN B N 1
ATOM 3079 C CA . GLN B 1 28 ? -44.84262 86.31471 -49.88637 1.000 36.68446 28 GLN B CA 1
ATOM 3080 C C . GLN B 1 28 ? -46.22044 85.64310 -49.82423 1.000 32.99364 28 GLN B C 1
ATOM 3081 O O . GLN B 1 28 ? -47.19411 86.21702 -50.31301 1.000 39.05742 28 GLN B O 1
ATOM 3087 N N . GLY B 1 29 ? -46.32542 84.45391 -49.23552 1.000 34.25074 29 GLY B N 1
ATOM 3088 C CA . GLY B 1 29 ? -47.61121 83.81122 -49.07102 1.000 30.93610 29 GLY B CA 1
ATOM 3089 C C . GLY B 1 29 ? -48.24345 83.29327 -50.34259 1.000 35.63044 29 GLY B C 1
ATOM 3090 O O . GLY B 1 29 ? -49.43369 82.95041 -50.32798 1.000 29.46117 29 GLY B O 1
ATOM 3091 N N . HIS B 1 30 ? -47.49341 83.22990 -51.44964 1.000 30.93108 30 HIS B N 1
ATOM 3092 C CA . HIS B 1 30 ? -48.04304 82.66488 -52.67753 1.000 32.21831 30 HIS B CA 1
ATOM 3093 C C . HIS B 1 30 ? -48.10752 81.13973 -52.64172 1.000 31.10599 30 HIS B C 1
ATOM 3094 O O . HIS B 1 30 ? -48.98230 80.55261 -53.28021 1.000 28.10393 30 HIS B O 1
ATOM 3101 N N . VAL B 1 31 ? -47.21596 80.48429 -51.90000 1.000 30.61402 31 VAL B N 1
ATOM 3102 C CA . VAL B 1 31 ? -47.27308 79.02677 -51.75632 1.000 27.20598 31 VAL B CA 1
ATOM 3103 C C . VAL B 1 31 ? -47.05008 78.67416 -50.27978 1.000 27.70637 31 VAL B C 1
ATOM 3104 O O . VAL B 1 31 ? -46.38754 79.38719 -49.55495 1.000 30.47835 31 VAL B O 1
ATOM 3108 N N . PRO B 1 32 ? -47.64335 77.55510 -49.86107 1.000 27.69125 32 PRO B N 1
ATOM 3109 C CA . PRO B 1 32 ? -47.48038 77.15999 -48.45444 1.000 34.92970 32 PRO B CA 1
ATOM 3110 C C . PRO B 1 32 ? -46.04605 76.74788 -48.15545 1.000 32.41958 32 PRO B C 1
ATOM 3111 O O . PRO B 1 32 ? -45.27260 76.36135 -49.03586 1.000 32.58024 32 PRO B O 1
ATOM 3115 N N . LYS B 1 33 ? -45.71749 76.82935 -46.86485 1.000 31.55224 33 LYS B N 1
ATOM 3116 C CA . LYS B 1 33 ? -44.39339 76.48575 -46.36136 1.000 30.09603 33 LYS B CA 1
ATOM 3117 C C . LYS B 1 33 ? -43.99231 75.05406 -46.70222 1.000 30.62656 33 LYS B C 1
ATOM 3118 O O . LYS B 1 33 ? -42.80068 74.77866 -46.87172 1.000 32.61933 33 LYS B O 1
ATOM 3124 N N . LEU B 1 34 ? -44.95591 74.12320 -46.78420 1.000 31.68372 34 LEU B N 1
ATOM 3125 C CA . LEU B 1 34 ? -44.62525 72.71836 -47.01588 1.000 31.26347 34 LEU B CA 1
ATOM 3126 C C . LEU B 1 34 ? -44.10034 72.43706 -48.42246 1.000 33.35828 34 LEU B C 1
ATOM 3127 O O . LEU B 1 34 ? -43.57657 71.34188 -48.65594 1.000 36.82224 34 LEU B O 1
ATOM 3132 N N . LEU B 1 35 ? -44.22813 73.36771 -49.36688 1.000 27.09575 35 LEU B N 1
ATOM 3133 C CA . LEU B 1 35 ? -43.60468 73.12757 -50.66114 1.000 32.41333 35 LEU B CA 1
ATOM 3134 C C . LEU B 1 35 ? -42.08803 73.12268 -50.56550 1.000 30.15760 35 LEU B C 1
ATOM 3135 O O . LEU B 1 35 ? -41.43032 72.53957 -51.43389 1.000 28.47178 35 LEU B O 1
ATOM 3140 N N . MET B 1 36 ? -41.51249 73.75043 -49.53199 1.000 27.75330 36 MET B N 1
ATOM 3141 C CA . MET B 1 36 ? -40.05391 73.75287 -49.41926 1.000 31.67147 36 MET B CA 1
ATOM 3142 C C . MET B 1 36 ? -39.49845 72.34318 -49.24472 1.000 30.15979 36 MET B C 1
ATOM 3143 O O . MET B 1 36 ? -38.78648 71.87316 -50.14771 1.000 32.74754 36 MET B O 1
ATOM 3148 N N . PRO B 1 37 ? -39.80306 71.59933 -48.16750 1.000 29.38581 37 PRO B N 1
ATOM 3149 C CA . PRO B 1 37 ? -39.24936 70.23511 -48.07814 1.000 29.53034 37 PRO B CA 1
ATOM 3150 C C . PRO B 1 37 ? -39.70304 69.33356 -49.21705 1.000 28.11344 37 PRO B C 1
ATOM 3151 O O . PRO B 1 37 ? -38.94504 68.45512 -49.63297 1.000 30.46358 37 PRO B O 1
ATOM 3155 N N . ALA B 1 38 ? -40.91406 69.52991 -49.74642 1.000 30.76433 38 ALA B N 1
ATOM 3156 C CA . ALA B 1 38 ? -41.39691 68.66176 -50.81972 1.000 30.85883 38 ALA B CA 1
ATOM 3157 C C . ALA B 1 38 ? -40.56894 68.84265 -52.08504 1.000 29.70838 38 ALA B C 1
ATOM 3158 O O . ALA B 1 38 ? -40.26554 67.86929 -52.79315 1.000 30.26691 38 ALA B O 1
ATOM 3160 N N . PHE B 1 39 ? -40.21206 70.08644 -52.39173 1.000 27.58360 39 PHE B N 1
ATOM 3161 C CA . PHE B 1 39 ? -39.37684 70.34177 -53.55430 1.000 28.94354 39 PHE B CA 1
ATOM 3162 C C . PHE B 1 39 ? -37.92778 69.97422 -53.27028 1.000 24.72349 39 PHE B C 1
ATOM 3163 O O . PHE B 1 39 ? -37.20276 69.55151 -54.17517 1.000 23.97393 39 PHE B O 1
ATOM 3171 N N . GLN B 1 40 ? -37.49104 70.11009 -52.02276 1.000 27.40942 40 GLN B N 1
ATOM 3172 C CA . GLN B 1 40 ? -36.15918 69.63081 -51.66886 1.000 32.50964 40 GLN B CA 1
ATOM 3173 C C . GLN B 1 40 ? -36.01260 68.15311 -51.99462 1.000 27.17985 40 GLN B C 1
ATOM 3174 O O . GLN B 1 40 ? -35.03175 67.74299 -52.62178 1.000 27.24295 40 GLN B O 1
ATOM 3180 N N . ASP B 1 41 ? -37.00365 67.34205 -51.61822 1.000 27.53579 41 ASP B N 1
ATOM 3181 C CA . ASP B 1 41 ? -36.91987 65.92032 -51.93420 1.000 29.28044 41 ASP B CA 1
ATOM 3182 C C . ASP B 1 41 ? -37.14110 65.65273 -53.41918 1.000 28.33618 41 ASP B C 1
ATOM 3183 O O . ASP B 1 41 ? -36.44735 64.81443 -54.00943 1.000 27.90874 41 ASP B O 1
ATOM 3188 N N . PHE B 1 42 ? -38.10762 66.34010 -54.03921 1.000 27.85101 42 PHE B N 1
ATOM 3189 C CA . PHE B 1 42 ? -38.34726 66.15807 -55.47068 1.000 24.86972 42 PHE B CA 1
ATOM 3190 C C . PHE B 1 42 ? -37.12295 66.56451 -56.30024 1.000 24.27401 42 PHE B C 1
ATOM 3191 O O . PHE B 1 42 ? -36.66920 65.80199 -57.16402 1.000 24.79333 42 PHE B O 1
ATOM 3199 N N . TYR B 1 43 ? -36.57617 67.76220 -56.04781 1.000 24.80179 43 TYR B N 1
ATOM 3200 C CA . TYR B 1 43 ? -35.34438 68.21313 -56.70669 1.000 29.25549 43 TYR B CA 1
ATOM 3201 C C . TYR B 1 43 ? -34.23112 67.17177 -56.60085 1.000 25.25011 43 TYR B C 1
ATOM 3202 O O . TYR B 1 43 ? -33.67939 66.72725 -57.61404 1.000 23.75051 43 TYR B O 1
ATOM 3211 N N . ASN B 1 44 ? -33.88405 66.78406 -55.37106 1.000 23.31792 44 ASN B N 1
ATOM 3212 C CA . ASN B 1 44 ? -32.81160 65.81175 -55.16106 1.000 27.98017 44 ASN B CA 1
ATOM 3213 C C . ASN B 1 44 ? -33.04077 64.52919 -55.95933 1.000 24.54270 44 ASN B C 1
ATOM 3214 O O . ASN B 1 44 ? -32.14215 64.05383 -56.65768 1.000 29.99582 44 ASN B O 1
ATOM 3219 N N . ASN B 1 45 ? -34.24385 63.96090 -55.87558 1.000 23.20461 45 ASN B N 1
ATOM 3220 C CA . ASN B 1 45 ? -34.55106 62.75795 -56.64575 1.000 28.12988 45 ASN B CA 1
ATOM 3221 C C . ASN B 1 45 ? -34.36498 62.99500 -58.13519 1.000 27.80959 45 ASN B C 1
ATOM 3222 O O . ASN B 1 45 ? -33.72871 62.19733 -58.83296 1.000 28.58490 45 ASN B O 1
ATOM 3227 N N . TYR B 1 46 ? -34.92352 64.09187 -58.63912 1.000 28.27886 46 TYR B N 1
ATOM 3228 C CA . TYR B 1 46 ? -35.00972 64.28950 -60.07507 1.000 25.71049 46 TYR B CA 1
ATOM 3229 C C . TYR B 1 46 ? -33.65781 64.68783 -60.64183 1.000 25.46349 46 TYR B C 1
ATOM 3230 O O . TYR B 1 46 ? -33.26122 64.20539 -61.70959 1.000 22.96919 46 TYR B O 1
ATOM 3239 N N . LYS B 1 47 ? -32.94415 65.56896 -59.93791 1.000 22.83626 47 LYS B N 1
ATOM 3240 C CA . LYS B 1 47 ? -31.56513 65.87409 -60.31288 1.000 30.50263 47 LYS B CA 1
ATOM 3241 C C . LYS B 1 47 ? -30.74888 64.59420 -60.45326 1.000 26.17683 47 LYS B C 1
ATOM 3242 O O . LYS B 1 47 ? -30.14952 64.34697 -61.50239 1.000 26.74607 47 LYS B O 1
ATOM 3248 N N . THR B 1 48 ? -30.77399 63.73937 -59.42044 1.000 31.02947 48 THR B N 1
ATOM 3249 C CA . THR B 1 48 ? -30.01152 62.48516 -59.43417 1.000 27.61887 48 THR B CA 1
ATOM 3250 C C . THR B 1 48 ? -30.33350 61.63930 -60.65873 1.000 25.63395 48 THR B C 1
ATOM 3251 O O . THR B 1 48 ? -29.42842 61.15792 -61.34671 1.000 32.37823 48 THR B O 1
ATOM 3255 N N . ALA B 1 49 ? -31.62445 61.45178 -60.95172 1.000 25.99232 49 ALA B N 1
ATOM 3256 C CA . ALA B 1 49 ? -32.01735 60.68446 -62.13212 1.000 23.25918 49 ALA B CA 1
ATOM 3257 C C . ALA B 1 49 ? -31.49996 61.31304 -63.42451 1.000 29.71018 49 ALA B C 1
ATOM 3258 O O . ALA B 1 49 ? -30.97641 60.60615 -64.29517 1.000 31.82824 49 ALA B O 1
ATOM 3260 N N . VAL B 1 50 ? -31.63690 62.63564 -63.57807 1.000 26.96464 50 VAL B N 1
ATOM 3261 C CA . VAL B 1 50 ? -31.33381 63.25275 -64.86595 1.000 27.18692 50 VAL B CA 1
ATOM 3262 C C . VAL B 1 50 ? -29.82625 63.36237 -65.07306 1.000 30.31758 50 VAL B C 1
ATOM 3263 O O . VAL B 1 50 ? -29.30509 63.04224 -66.14978 1.000 26.99144 50 VAL B O 1
ATOM 3267 N N . LEU B 1 51 ? -29.10527 63.83257 -64.05320 1.000 28.69629 51 LEU B N 1
ATOM 3268 C CA . LEU B 1 51 ? -27.66031 63.99368 -64.18189 1.000 35.60209 51 LEU B CA 1
ATOM 3269 C C . LEU B 1 51 ? -26.93130 62.65412 -64.28955 1.000 32.82423 51 LEU B C 1
ATOM 3270 O O . LEU B 1 51 ? -25.80898 62.61529 -64.79958 1.000 36.03209 51 LEU B O 1
ATOM 3275 N N . GLY B 1 52 ? -27.54540 61.56003 -63.84818 1.000 37.04262 52 GLY B N 1
ATOM 3276 C CA . GLY B 1 52 ? -26.96930 60.23953 -63.99876 1.000 34.11670 52 GLY B CA 1
ATOM 3277 C C . GLY B 1 52 ? -27.32745 59.52764 -65.28393 1.000 35.69949 52 GLY B C 1
ATOM 3278 O O . GLY B 1 52 ? -26.80838 58.43771 -65.53755 1.000 33.38133 52 GLY B O 1
ATOM 3279 N N . SER B 1 53 ? -28.19467 60.11778 -66.11486 1.000 32.84291 53 SER B N 1
ATOM 3280 C CA . SER B 1 53 ? -28.72170 59.44001 -67.29903 1.000 29.10164 53 SER B CA 1
ATOM 3281 C C . SER B 1 53 ? -27.71342 59.33652 -68.44070 1.000 32.42814 53 SER B C 1
ATOM 3282 O O . SER B 1 53 ? -27.92230 58.53926 -69.36479 1.000 32.57410 53 SER B O 1
ATOM 3285 N N . GLY B 1 54 ? -26.64294 60.13268 -68.40780 1.000 36.11272 54 GLY B N 1
ATOM 3286 C CA . GLY B 1 54 ? -25.68322 60.20328 -69.49175 1.000 35.47031 54 GLY B CA 1
ATOM 3287 C C . GLY B 1 54 ? -26.20029 60.83917 -70.75902 1.000 38.78645 54 GLY B C 1
ATOM 3288 O O . GLY B 1 54 ? -25.48859 60.85612 -71.76520 1.000 43.09043 54 GLY B O 1
ATOM 3289 N N . VAL B 1 55 ? -27.41877 61.35300 -70.74797 1.000 40.95325 55 VAL B N 1
ATOM 3290 C CA . VAL B 1 55 ? -28.02194 61.91547 -71.96197 1.000 38.40810 55 VAL B CA 1
ATOM 3291 C C . VAL B 1 55 ? -27.24193 63.15454 -72.38377 1.000 39.55070 55 VAL B C 1
ATOM 3292 O O . VAL B 1 55 ? -26.87090 63.97279 -71.52144 1.000 40.50042 55 VAL B O 1
ATOM 3296 N N . PRO B 1 56 ? -26.96068 63.33871 -73.67403 1.000 41.26481 56 PRO B N 1
ATOM 3297 C CA . PRO B 1 56 ? -26.34930 64.59843 -74.12744 1.000 46.48695 56 PRO B CA 1
ATOM 3298 C C . PRO B 1 56 ? -27.30476 65.76481 -73.90589 1.000 43.51265 56 PRO B C 1
ATOM 3299 O O . PRO B 1 56 ? -28.43392 65.76228 -74.40746 1.000 47.43135 56 PRO B O 1
ATOM 3303 N N . GLY B 1 57 ? -26.83437 66.77372 -73.17282 1.000 37.86312 57 GLY B N 1
ATOM 3304 C CA . GLY B 1 57 ? -27.59957 67.96513 -72.87289 1.000 40.74168 57 GLY B CA 1
ATOM 3305 C C . GLY B 1 57 ? -28.12908 68.03073 -71.45263 1.000 46.05603 57 GLY B C 1
ATOM 3306 O O . GLY B 1 57 ? -28.56543 69.10447 -71.01229 1.000 43.20642 57 GLY B O 1
ATOM 3307 N N . ALA B 1 58 ? -28.07669 66.92487 -70.71820 1.000 37.64062 58 ALA B N 1
ATOM 3308 C CA . ALA B 1 58 ? -28.79835 66.78756 -69.45817 1.000 42.00595 58 ALA B CA 1
ATOM 3309 C C . ALA B 1 58 ? -27.88653 67.21501 -68.32059 1.000 38.94475 58 ALA B C 1
ATOM 3310 O O . ALA B 1 58 ? -27.26050 66.38311 -67.66921 1.000 41.71705 58 ALA B O 1
ATOM 3312 N N . ASP B 1 59 ? -27.83449 68.52531 -68.05670 1.000 41.72597 59 ASP B N 1
ATOM 3313 C CA . ASP B 1 59 ? -26.92137 69.10726 -67.07110 1.000 37.55765 59 ASP B CA 1
ATOM 3314 C C . ASP B 1 59 ? -27.68406 69.79407 -65.92329 1.000 31.73701 59 ASP B C 1
ATOM 3315 O O . ASP B 1 59 ? -28.90827 69.73486 -65.82493 1.000 35.91988 59 ASP B O 1
ATOM 3320 N N . GLU B 1 60 ? -26.92901 70.48215 -65.06847 1.000 33.94864 60 GLU B N 1
ATOM 3321 C CA . GLU B 1 60 ? -27.50008 71.16659 -63.91271 1.000 36.21490 60 GLU B CA 1
ATOM 3322 C C . GLU B 1 60 ? -28.45318 72.28199 -64.31499 1.000 37.54777 60 GLU B C 1
ATOM 3323 O O . GLU B 1 60 ? -29.40847 72.56663 -63.58470 1.000 32.76155 60 GLU B O 1
ATOM 3329 N N . ALA B 1 61 ? -28.20175 72.93906 -65.45248 1.000 33.69937 61 ALA B N 1
ATOM 3330 C CA . ALA B 1 61 ? -29.04286 74.05846 -65.85483 1.000 31.68174 61 ALA B CA 1
ATOM 3331 C C . ALA B 1 61 ? -30.35887 73.56986 -66.42836 1.000 31.47772 61 ALA B C 1
ATOM 3332 O O . ALA B 1 61 ? -31.39989 74.20218 -66.22306 1.000 29.58964 61 ALA B O 1
ATOM 3334 N N . LEU B 1 62 ? -30.32106 72.45700 -67.16730 1.000 32.13151 62 LEU B N 1
ATOM 3335 C CA . LEU B 1 62 ? -31.55422 71.83964 -67.63561 1.000 28.27384 62 LEU B CA 1
ATOM 3336 C C . LEU B 1 62 ? -32.41621 71.40412 -66.45745 1.000 25.97324 62 LEU B C 1
ATOM 3337 O O . LEU B 1 62 ? -33.61102 71.71996 -66.39489 1.000 28.22346 62 LEU B O 1
ATOM 3342 N N . VAL B 1 63 ? -31.81318 70.69505 -65.49969 1.000 22.89498 63 VAL B N 1
ATOM 3343 C CA . VAL B 1 63 ? -32.53956 70.26394 -64.31088 1.000 24.48351 63 VAL B CA 1
ATOM 3344 C C . VAL B 1 63 ? -33.15109 71.45819 -63.59741 1.000 25.77069 63 VAL B C 1
ATOM 3345 O O . VAL B 1 63 ? -34.31458 71.41830 -63.17694 1.000 25.17998 63 VAL B O 1
ATOM 3349 N N . ALA B 1 64 ? -32.38828 72.54727 -63.47174 1.000 23.11729 64 ALA B N 1
ATOM 3350 C CA . ALA B 1 64 ? -32.93002 73.76877 -62.88167 1.000 28.26318 64 ALA B CA 1
ATOM 3351 C C . ALA B 1 64 ? -34.06341 74.34778 -63.72672 1.000 26.78783 64 ALA B C 1
ATOM 3352 O O . ALA B 1 64 ? -35.01910 74.91652 -63.18104 1.000 29.25968 64 ALA B O 1
ATOM 3354 N N . LYS B 1 65 ? -33.97867 74.22568 -65.05827 1.000 22.00473 65 LYS B N 1
ATOM 3355 C CA . LYS B 1 65 ? -35.01658 74.82526 -65.89759 1.000 27.66405 65 LYS B CA 1
ATOM 3356 C C . LYS B 1 65 ? -36.31988 74.03254 -65.80619 1.000 29.27267 65 LYS B C 1
ATOM 3357 O O . LYS B 1 65 ? -37.40806 74.61992 -65.77747 1.000 26.95906 65 LYS B O 1
ATOM 3363 N N . ILE B 1 66 ? -36.22619 72.69868 -65.74614 1.000 25.84800 66 ILE B N 1
ATOM 3364 C CA . ILE B 1 66 ? -37.41575 71.87310 -65.59379 1.000 23.62265 66 ILE B CA 1
ATOM 3365 C C . ILE B 1 66 ? -38.04522 72.11045 -64.22533 1.000 24.76008 66 ILE B C 1
ATOM 3366 O O . ILE B 1 66 ? -39.23531 72.43660 -64.11038 1.000 22.90383 66 ILE B O 1
ATOM 3371 N N . MET B 1 67 ? -37.24973 71.97675 -63.16798 1.000 21.42310 67 MET B N 1
ATOM 3372 C CA . MET B 1 67 ? -37.77638 72.19196 -61.82439 1.000 25.30013 67 MET B CA 1
ATOM 3373 C C . MET B 1 67 ? -38.39434 73.57862 -61.67704 1.000 24.49726 67 MET B C 1
ATOM 3374 O O . MET B 1 67 ? -39.47205 73.71528 -61.09333 1.000 20.65999 67 MET B O 1
ATOM 3379 N N . SER B 1 68 ? -37.72612 74.61827 -62.19728 1.000 22.64596 68 SER B N 1
ATOM 3380 C CA . SER B 1 68 ? -38.27781 75.97506 -62.11317 1.000 26.42634 68 SER B CA 1
ATOM 3381 C C . SER B 1 68 ? -39.61841 76.07571 -62.81974 1.000 20.51406 68 SER B C 1
ATOM 3382 O O . SER B 1 68 ? -40.52819 76.75295 -62.33071 1.000 20.82910 68 SER B O 1
ATOM 3385 N N . ALA B 1 69 ? -39.75204 75.42352 -63.97891 1.000 15.01102 69 ALA B N 1
ATOM 3386 C CA . ALA B 1 69 ? -41.02859 75.44005 -64.68543 1.000 20.02355 69 ALA B CA 1
ATOM 3387 C C . ALA B 1 69 ? -42.11387 74.72333 -63.88202 1.000 20.55636 69 ALA B C 1
ATOM 3388 O O . ALA B 1 69 ? -43.25928 75.18617 -63.82109 1.000 22.64477 69 ALA B O 1
ATOM 3390 N N . ILE B 1 70 ? -41.77006 73.60200 -63.24187 1.000 22.27819 70 ILE B N 1
ATOM 3391 C CA . ILE B 1 70 ? -42.73893 72.89377 -62.40917 1.000 21.32860 70 ILE B CA 1
ATOM 3392 C C . ILE B 1 70 ? -43.17168 73.76258 -61.23345 1.000 22.84192 70 ILE B C 1
ATOM 3393 O O . ILE B 1 70 ? -44.37048 73.92419 -60.96545 1.000 23.09718 70 ILE B O 1
ATOM 3398 N N . ALA B 1 71 ? -42.21173 74.34289 -60.51263 1.000 19.91428 71 ALA B N 1
ATOM 3399 C CA . ALA B 1 71 ? -42.60518 75.22171 -59.41519 1.000 20.61857 71 ALA B CA 1
ATOM 3400 C C . ALA B 1 71 ? -43.29540 76.48720 -59.92621 1.000 23.48955 71 ALA B C 1
ATOM 3401 O O . ALA B 1 71 ? -44.18727 77.01911 -59.25431 1.000 21.02923 71 ALA B O 1
ATOM 3403 N N . ASP B 1 72 ? -42.90741 76.98611 -61.10137 1.000 18.02794 72 ASP B N 1
ATOM 3404 C CA . ASP B 1 72 ? -43.61913 78.12528 -61.66895 1.000 21.02096 72 ASP B CA 1
ATOM 3405 C C . ASP B 1 72 ? -45.10053 77.81085 -61.83165 1.000 23.28428 72 ASP B C 1
ATOM 3406 O O . ASP B 1 72 ? -45.96697 78.61329 -61.45981 1.000 22.61981 72 ASP B O 1
ATOM 3411 N N . ARG B 1 73 ? -45.40896 76.62902 -62.37348 1.000 23.58054 73 ARG B N 1
ATOM 3412 C CA . ARG B 1 73 ? -46.79550 76.25775 -62.61007 1.000 20.14646 73 ARG B CA 1
ATOM 3413 C C . ARG B 1 73 ? -47.52214 75.93634 -61.31577 1.000 22.24759 73 ARG B C 1
ATOM 3414 O O . ARG B 1 73 ? -48.73659 76.15728 -61.22345 1.000 22.80946 73 ARG B O 1
ATOM 3422 N N . SER B 1 74 ? -46.79336 75.45248 -60.30721 1.000 18.47320 74 SER B N 1
ATOM 3423 C CA . SER B 1 74 ? -47.38888 75.21584 -58.99933 1.000 24.37631 74 SER B CA 1
ATOM 3424 C C . SER B 1 74 ? -47.82517 76.52412 -58.36815 1.000 25.14387 74 SER B C 1
ATOM 3425 O O . SER B 1 74 ? -48.96824 76.64866 -57.90858 1.000 25.97370 74 SER B O 1
ATOM 3428 N N . VAL B 1 75 ? -46.90984 77.50276 -58.31037 1.000 22.39896 75 VAL B N 1
ATOM 3429 C CA . VAL B 1 75 ? -47.25646 78.82521 -57.79515 1.000 21.57013 75 VAL B CA 1
ATOM 3430 C C . VAL B 1 75 ? -48.50825 79.32598 -58.49445 1.000 26.40942 75 VAL B C 1
ATOM 3431 O O . VAL B 1 75 ? -49.45987 79.79902 -57.85661 1.000 26.67735 75 VAL B O 1
ATOM 3435 N N . HIS B 1 76 ? -48.53211 79.19228 -59.82053 1.000 23.33620 76 HIS B N 1
ATOM 3436 C CA . HIS B 1 76 ? -49.68032 79.64685 -60.58628 1.000 27.28196 76 HIS B CA 1
ATOM 3437 C C . HIS B 1 76 ? -50.96627 78.94662 -60.14488 1.000 30.86321 76 HIS B C 1
ATOM 3438 O O . HIS B 1 76 ? -52.03243 79.57532 -60.08839 1.000 30.31431 76 HIS B O 1
ATOM 3445 N N . GLU B 1 77 ? -50.88860 77.65242 -59.80091 1.000 27.15577 77 GLU B N 1
ATOM 3446 C CA . GLU B 1 77 ? -52.09431 76.93376 -59.39606 1.000 26.51188 77 GLU B CA 1
ATOM 3447 C C . GLU B 1 77 ? -52.59343 77.34826 -58.02202 1.000 29.03155 77 GLU B C 1
ATOM 3448 O O . GLU B 1 77 ? -53.78495 77.18513 -57.73193 1.000 30.26768 77 GLU B O 1
ATOM 3454 N N . PHE B 1 78 ? -51.71427 77.85653 -57.16405 1.000 27.16668 78 PHE B N 1
ATOM 3455 C CA . PHE B 1 78 ? -52.17966 78.41295 -55.90160 1.000 27.34840 78 PHE B CA 1
ATOM 3456 C C . PHE B 1 78 ? -52.72931 79.81908 -56.08247 1.000 29.88237 78 PHE B C 1
ATOM 3457 O O . PHE B 1 78 ? -53.73500 80.16922 -55.46054 1.000 31.17281 78 PHE B O 1
ATOM 3465 N N . VAL B 1 79 ? -52.10389 80.63119 -56.93921 1.000 28.34112 79 VAL B N 1
ATOM 3466 C CA . VAL B 1 79 ? -52.52957 82.02433 -57.08155 1.000 31.78611 79 VAL B CA 1
ATOM 3467 C C . VAL B 1 79 ? -53.80647 82.13982 -57.91848 1.000 33.25552 79 VAL B C 1
ATOM 3468 O O . VAL B 1 79 ? -54.71224 82.90506 -57.57417 1.000 35.34250 79 VAL B O 1
ATOM 3472 N N . GLU B 1 80 ? -53.91072 81.38626 -59.01841 1.000 34.21820 80 GLU B N 1
ATOM 3473 C CA . GLU B 1 80 ? -55.06944 81.43074 -59.91549 1.000 34.01609 80 GLU B CA 1
ATOM 3474 C C . GLU B 1 80 ? -55.50298 80.01155 -60.24635 1.000 34.52049 80 GLU B C 1
ATOM 3475 O O . GLU B 1 80 ? -55.25699 79.51923 -61.35752 1.000 35.36356 80 GLU B O 1
ATOM 3481 N N . PRO B 1 81 ? -56.17531 79.33535 -59.31445 1.000 30.85800 81 PRO B N 1
ATOM 3482 C CA . PRO B 1 81 ? -56.50028 77.91098 -59.50539 1.000 33.16654 81 PRO B CA 1
ATOM 3483 C C . PRO B 1 81 ? -57.39646 77.64996 -60.71201 1.000 30.67229 81 PRO B C 1
ATOM 3484 O O . PRO B 1 81 ? -58.40500 78.32296 -60.92640 1.000 33.07265 81 PRO B O 1
ATOM 3488 N N . TYR B 1 82 ? -57.02597 76.63635 -61.48474 1.000 32.61094 82 TYR B N 1
ATOM 3489 C CA . TYR B 1 82 ? -57.79079 76.19896 -62.64277 1.000 29.88204 82 TYR B CA 1
ATOM 3490 C C . TYR B 1 82 ? -58.73434 75.07939 -62.22958 1.000 27.98241 82 TYR B C 1
ATOM 3491 O O . TYR B 1 82 ? -58.31492 74.12685 -61.57206 1.000 29.17712 82 TYR B O 1
ATOM 3500 N N . THR B 1 83 ? -60.00402 75.19376 -62.59567 1.000 26.70360 83 THR B N 1
ATOM 3501 C CA . THR B 1 83 ? -60.98102 74.15843 -62.28172 1.000 25.22669 83 THR B CA 1
ATOM 3502 C C . THR B 1 83 ? -61.23119 73.31603 -63.52655 1.000 28.84479 83 THR B C 1
ATOM 3503 O O . THR B 1 83 ? -61.42522 73.85274 -64.62568 1.000 32.32019 83 THR B O 1
ATOM 3507 N N . PHE B 1 84 ? -61.19053 72.00518 -63.36445 1.000 30.35011 84 PHE B N 1
ATOM 3508 C CA . PHE B 1 84 ? -61.26589 71.13182 -64.52074 1.000 27.64940 84 PHE B CA 1
ATOM 3509 C C . PHE B 1 84 ? -62.72173 70.97898 -64.94304 1.000 31.23277 84 PHE B C 1
ATOM 3510 O O . PHE B 1 84 ? -63.57137 70.66851 -64.09911 1.000 34.04116 84 PHE B O 1
ATOM 3518 N N . PRO B 1 85 ? -63.06369 71.24962 -66.19739 1.000 28.37309 85 PRO B N 1
ATOM 3519 C CA . PRO B 1 85 ? -64.41042 70.93878 -66.67592 1.000 30.49615 85 PRO B CA 1
ATOM 3520 C C . PRO B 1 85 ? -64.51383 69.44790 -66.95384 1.000 34.69289 85 PRO B C 1
ATOM 3521 O O . PRO B 1 85 ? -63.51560 68.72144 -66.98418 1.000 31.91029 85 PRO B O 1
ATOM 3525 N N . SER B 1 86 ? -65.75592 68.99879 -67.12497 1.000 25.65104 86 SER B N 1
ATOM 3526 C CA . SER B 1 86 ? -66.01084 67.57964 -67.35114 1.000 29.49565 86 SER B CA 1
ATOM 3527 C C . SER B 1 86 ? -65.30855 67.07571 -68.60740 1.000 27.24558 86 SER B C 1
ATOM 3528 O O . SER B 1 86 ? -64.70493 65.99563 -68.60445 1.000 31.61171 86 SER B O 1
ATOM 3531 N N . PHE B 1 87 ? -65.38102 67.83243 -69.68919 1.000 28.74737 87 PHE B N 1
ATOM 3532 C CA . PHE B 1 87 ? -64.61556 67.54801 -70.90276 1.000 31.26705 87 PHE B CA 1
ATOM 3533 C C . PHE B 1 87 ? -63.55263 68.63133 -70.97671 1.000 29.26928 87 PHE B C 1
ATOM 3534 O O . PHE B 1 87 ? -63.80990 69.72952 -71.46808 1.000 32.92274 87 PHE B O 1
ATOM 3542 N N . HIS B 1 88 ? -62.36140 68.31642 -70.47581 1.000 27.73235 88 HIS B N 1
ATOM 3543 C CA . HIS B 1 88 ? -61.24677 69.25254 -70.46103 1.000 25.75992 88 HIS B CA 1
ATOM 3544 C C . HIS B 1 88 ? -60.41372 69.06271 -71.71334 1.000 23.22247 88 HIS B C 1
ATOM 3545 O O . HIS B 1 88 ? -60.13232 67.92976 -72.10921 1.000 24.36762 88 HIS B O 1
ATOM 3552 N N . HIS B 1 89 ? -60.00127 70.17340 -72.32177 1.000 25.06068 89 HIS B N 1
ATOM 3553 C CA . HIS B 1 89 ? -59.17783 70.14108 -73.52420 1.000 27.04580 89 HIS B CA 1
ATOM 3554 C C . HIS B 1 89 ? -57.75633 70.60312 -73.23158 1.000 26.05716 89 HIS B C 1
ATOM 3555 O O . HIS B 1 89 ? -57.51593 71.45855 -72.37519 1.000 24.20973 89 HIS B O 1
ATOM 3562 N N . ARG B 1 90 ? -56.82163 69.99919 -73.94395 1.000 21.70964 90 ARG B N 1
ATOM 3563 C CA . ARG B 1 90 ? -55.40858 70.35830 -73.89884 1.000 27.43302 90 ARG B CA 1
ATOM 3564 C C . ARG B 1 90 ? -55.17864 71.87124 -73.88320 1.000 26.97135 90 ARG B C 1
ATOM 3565 O O . ARG B 1 90 ? -55.55797 72.57806 -74.82529 1.000 25.98721 90 ARG B O 1
ATOM 3573 N N . ILE B 1 91 ? -54.53469 72.37633 -72.82620 1.000 24.01846 91 ILE B N 1
ATOM 3574 C CA . ILE B 1 91 ? -54.14901 73.78540 -72.75860 1.000 24.45641 91 ILE B CA 1
ATOM 3575 C C . ILE B 1 91 ? -52.76384 73.97027 -73.38990 1.000 27.22579 91 ILE B C 1
ATOM 3576 O O . ILE B 1 91 ? -51.76070 73.44643 -72.89371 1.000 25.09755 91 ILE B O 1
ATOM 3581 N N . LEU B 1 92 ? -52.71436 74.73009 -74.48970 1.000 32.68693 92 LEU B N 1
ATOM 3582 C CA . LEU B 1 92 ? -51.50035 74.97753 -75.26313 1.000 28.20616 92 LEU B CA 1
ATOM 3583 C C . LEU B 1 92 ? -51.10489 76.44436 -75.30907 1.000 31.22766 92 LEU B C 1
ATOM 3584 O O . LEU B 1 92 ? -50.01526 76.76196 -75.80154 1.000 33.48361 92 LEU B O 1
ATOM 3589 N N . GLU B 1 93 ? -51.95458 77.34178 -74.81457 1.000 31.77784 93 GLU B N 1
ATOM 3590 C CA . GLU B 1 93 ? -51.80004 78.77164 -75.01526 1.000 36.73862 93 GLU B CA 1
ATOM 3591 C C . GLU B 1 93 ? -52.60580 79.46571 -73.92833 1.000 33.66975 93 GLU B C 1
ATOM 3592 O O . GLU B 1 93 ? -53.72042 79.01329 -73.62372 1.000 34.79360 93 GLU B O 1
ATOM 3598 N N . PRO B 1 94 ? -52.08581 80.52367 -73.29833 1.000 33.84810 94 PRO B N 1
ATOM 3599 C CA . PRO B 1 94 ? -50.79514 81.18938 -73.49472 1.000 34.65259 94 PRO B CA 1
ATOM 3600 C C . PRO B 1 94 ? -49.60325 80.40537 -72.90545 1.000 36.36423 94 PRO B C 1
ATOM 3601 O O . PRO B 1 94 ? -48.45741 80.62688 -73.31398 1.000 37.52785 94 PRO B O 1
ATOM 3605 N N . TYR B 1 95 ? -49.85809 79.47792 -71.98725 1.000 30.65796 95 TYR B N 1
ATOM 3606 C CA . TYR B 1 95 ? -48.82055 78.57367 -71.51000 1.000 31.87861 95 TYR B CA 1
ATOM 3607 C C . TYR B 1 95 ? -49.08434 77.17383 -72.06239 1.000 29.47202 95 TYR B C 1
ATOM 3608 O O . TYR B 1 95 ? -50.22654 76.70352 -72.08411 1.000 28.01680 95 TYR B O 1
ATOM 3617 N N . ASN B 1 96 ? -48.03666 76.51989 -72.54480 1.000 23.42245 96 ASN B N 1
ATOM 3618 C CA . ASN B 1 96 ? -48.19897 75.21396 -73.18648 1.000 27.74846 96 ASN B CA 1
ATOM 3619 C C . ASN B 1 96 ? -47.97937 74.12615 -72.13004 1.000 27.31478 96 ASN B C 1
ATOM 3620 O O . ASN B 1 96 ? -46.84537 73.76023 -71.81680 1.000 26.82080 96 ASN B O 1
ATOM 3625 N N . TYR B 1 97 ? -49.07313 73.60593 -71.57270 1.000 25.13259 97 TYR B N 1
ATOM 3626 C CA . TYR B 1 97 ? -48.96812 72.58153 -70.54065 1.000 24.62858 97 TYR B CA 1
ATOM 3627 C C . TYR B 1 97 ? -48.67860 71.20656 -71.12829 1.000 21.83879 97 TYR B C 1
ATOM 3628 O O . TYR B 1 97 ? -48.18927 70.32191 -70.41065 1.000 24.04632 97 TYR B O 1
ATOM 3637 N N . TYR B 1 98 ? -48.96524 71.01141 -72.41384 1.000 21.35874 98 TYR B N 1
ATOM 3638 C CA . TYR B 1 98 ? -48.57908 69.77881 -73.08219 1.000 20.86759 98 TYR B CA 1
ATOM 3639 C C . TYR B 1 98 ? -47.05774 69.67491 -73.20079 1.000 25.57570 98 TYR B C 1
ATOM 3640 O O . TYR B 1 98 ? -46.45322 68.70425 -72.73413 1.000 25.06640 98 TYR B O 1
ATOM 3649 N N . GLN B 1 99 ? -46.41243 70.67410 -73.80251 1.000 24.66272 99 GLN B N 1
ATOM 3650 C CA . GLN B 1 99 ? -44.96000 70.60341 -73.95896 1.000 27.16426 99 GLN B CA 1
ATOM 3651 C C . GLN B 1 99 ? -44.25605 70.57842 -72.61341 1.000 28.11571 99 GLN B C 1
ATOM 3652 O O . GLN B 1 99 ? -43.20211 69.94722 -72.47624 1.000 28.46986 99 GLN B O 1
ATOM 3658 N N . PHE B 1 100 ? -44.79896 71.30354 -71.62575 1.000 24.29933 100 PHE B N 1
ATOM 3659 C CA . PHE B 1 100 ? -44.33819 71.20096 -70.24110 1.000 22.03289 100 PHE B CA 1
ATOM 3660 C C . PHE B 1 100 ? -44.35435 69.74451 -69.74963 1.000 27.77268 100 PHE B C 1
ATOM 3661 O O . PHE B 1 100 ? -43.35812 69.23969 -69.21516 1.000 20.50138 100 PHE B O 1
ATOM 3669 N N . GLY B 1 101 ? -45.48139 69.04768 -69.93992 1.000 23.86269 101 GLY B N 1
ATOM 3670 C CA . GLY B 1 101 ? -45.54314 67.63921 -69.56965 1.000 20.75145 101 GLY B CA 1
ATOM 3671 C C . GLY B 1 101 ? -44.55913 66.78361 -70.34573 1.000 24.52890 101 GLY B C 1
ATOM 3672 O O . GLY B 1 101 ? -43.82252 65.98418 -69.75538 1.000 21.25391 101 GLY B O 1
ATOM 3673 N N . GLN B 1 102 ? -44.53632 66.94141 -71.68359 1.000 19.10722 102 GLN B N 1
ATOM 3674 C CA . GLN B 1 102 ? -43.64738 66.15073 -72.53509 1.000 21.50633 102 GLN B CA 1
ATOM 3675 C C . GLN B 1 102 ? -42.18515 66.31790 -72.13883 1.000 23.67050 102 GLN B C 1
ATOM 3676 O O . GLN B 1 102 ? -41.42703 65.33752 -72.09065 1.000 20.88396 102 GLN B O 1
ATOM 3682 N N . ASN B 1 103 ? -41.76583 67.55997 -71.88503 1.000 23.51280 103 ASN B N 1
ATOM 3683 C CA . ASN B 1 103 ? -40.36164 67.83340 -71.60637 1.000 23.35954 103 ASN B CA 1
ATOM 3684 C C . ASN B 1 103 ? -39.93534 67.23250 -70.27469 1.000 24.65527 103 ASN B C 1
ATOM 3685 O O . ASN B 1 103 ? -38.81434 66.72364 -70.14560 1.000 22.06825 103 ASN B O 1
ATOM 3690 N N . TYR B 1 104 ? -40.81098 67.29269 -69.26910 1.000 22.29273 104 TYR B N 1
ATOM 3691 C CA . TYR B 1 104 ? -40.49715 66.66391 -67.99528 1.000 25.05590 104 TYR B CA 1
ATOM 3692 C C . TYR B 1 104 ? -40.29048 65.16249 -68.17890 1.000 23.84959 104 TYR B C 1
ATOM 3693 O O . TYR B 1 104 ? -39.24062 64.62031 -67.82775 1.000 21.32054 104 TYR B O 1
ATOM 3702 N N . VAL B 1 105 ? -41.28395 64.47612 -68.75269 1.000 20.51890 105 VAL B N 1
ATOM 3703 C CA . VAL B 1 105 ? -41.18529 63.02767 -68.87422 1.000 24.51586 105 VAL B CA 1
ATOM 3704 C C . VAL B 1 105 ? -40.03692 62.63670 -69.79363 1.000 24.25904 105 VAL B C 1
ATOM 3705 O O . VAL B 1 105 ? -39.39113 61.60088 -69.58487 1.000 25.27133 105 VAL B O 1
ATOM 3709 N N . ARG B 1 106 ? -39.73227 63.46116 -70.79543 1.000 22.23252 106 ARG B N 1
ATOM 3710 C CA . ARG B 1 106 ? -38.69801 63.06348 -71.73569 1.000 24.07576 106 ARG B CA 1
ATOM 3711 C C . ARG B 1 106 ? -37.32631 63.03598 -71.07819 1.000 27.66303 106 ARG B C 1
ATOM 3712 O O . ARG B 1 106 ? -36.49528 62.20129 -71.43922 1.000 22.82743 106 ARG B O 1
ATOM 3720 N N . THR B 1 107 ? -37.08712 63.88921 -70.07954 1.000 25.89172 107 THR B N 1
ATOM 3721 C CA . THR B 1 107 ? -35.81171 63.82576 -69.38741 1.000 23.01676 107 THR B CA 1
ATOM 3722 C C . THR B 1 107 ? -35.65837 62.55346 -68.57185 1.000 28.14461 107 THR B C 1
ATOM 3723 O O . THR B 1 107 ? -34.52829 62.20840 -68.20809 1.000 24.08017 107 THR B O 1
ATOM 3727 N N . LEU B 1 108 ? -36.76386 61.85235 -68.27847 1.000 23.72700 108 LEU B N 1
ATOM 3728 C CA . LEU B 1 108 ? -36.74233 60.64563 -67.45974 1.000 28.34460 108 LEU B CA 1
ATOM 3729 C C . LEU B 1 108 ? -36.95149 59.36132 -68.24483 1.000 31.17006 108 LEU B C 1
ATOM 3730 O O . LEU B 1 108 ? -36.56480 58.29685 -67.75629 1.000 24.76796 108 LEU B O 1
ATOM 3735 N N . LEU B 1 109 ? -37.57612 59.43046 -69.41890 1.000 29.98499 109 LEU B N 1
ATOM 3736 C CA . LEU B 1 109 ? -37.78851 58.25016 -70.24226 1.000 32.94785 109 LEU B CA 1
ATOM 3737 C C . LEU B 1 109 ? -36.49800 57.89255 -70.97439 1.000 37.39225 109 LEU B C 1
ATOM 3738 O O . LEU B 1 109 ? -35.85835 58.75329 -71.58974 1.000 36.17755 109 LEU B O 1
ATOM 3743 N N . ASP B 1 110 ? -36.12824 56.61480 -70.92688 1.000 35.82185 110 ASP B N 1
ATOM 3744 C CA . ASP B 1 110 ? -34.90556 56.12803 -71.56476 1.000 33.06280 110 ASP B CA 1
ATOM 3745 C C . ASP B 1 110 ? -35.31450 55.53166 -72.90553 1.000 33.36696 110 ASP B C 1
ATOM 3746 O O . ASP B 1 110 ? -35.62818 54.34583 -73.01165 1.000 33.00444 110 ASP B O 1
ATOM 3751 N N . PHE B 1 111 ? -35.30956 56.37330 -73.94139 1.000 33.85022 111 PHE B N 1
ATOM 3752 C CA . PHE B 1 111 ? -35.76401 55.92610 -75.25307 1.000 35.52193 111 PHE B CA 1
ATOM 3753 C C . PHE B 1 111 ? -34.98281 54.71289 -75.75760 1.000 36.64384 111 PHE B C 1
ATOM 3754 O O . PHE B 1 111 ? -35.56815 53.83099 -76.39475 1.000 35.90854 111 PHE B O 1
ATOM 3762 N N . SER B 1 112 ? -33.67775 54.62441 -75.45892 1.000 39.92641 112 SER B N 1
ATOM 3763 C CA . SER B 1 112 ? -32.87977 53.51702 -75.98855 1.000 40.32226 112 SER B CA 1
ATOM 3764 C C . SER B 1 112 ? -33.45328 52.15602 -75.58330 1.000 44.33990 112 SER B C 1
ATOM 3765 O O . SER B 1 112 ? -33.40548 51.20002 -76.36866 1.000 38.79703 112 SER B O 1
ATOM 3768 N N . LYS B 1 113 ? -34.03144 52.06153 -74.38416 1.000 41.86649 113 LYS B N 1
ATOM 3769 C CA . LYS B 1 113 ? -34.61279 50.82850 -73.87977 1.000 33.35644 113 LYS B CA 1
ATOM 3770 C C . LYS B 1 113 ? -36.11136 50.69579 -74.14210 1.000 39.68968 113 LYS B C 1
ATOM 3771 O O . LYS B 1 113 ? -36.66414 49.62306 -73.87760 1.000 40.29550 113 LYS B O 1
ATOM 3777 N N . SER B 1 114 ? -36.78061 51.72912 -74.66461 1.000 37.74162 114 SER B N 1
ATOM 3778 C CA . SER B 1 114 ? -38.24137 51.72158 -74.76127 1.000 31.88268 114 SER B CA 1
ATOM 3779 C C . SER B 1 114 ? -38.72881 51.11237 -76.07455 1.000 33.39033 114 SER B C 1
ATOM 3780 O O . SER B 1 114 ? -37.96887 50.97381 -77.03664 1.000 35.62643 114 SER B O 1
ATOM 3783 N N . VAL B 1 115 ? -40.02151 50.74806 -76.10476 1.000 26.87397 115 VAL B N 1
ATOM 3784 C CA . VAL B 1 115 ? -40.61249 50.03770 -77.23886 1.000 29.25125 115 VAL B CA 1
ATOM 3785 C C . VAL B 1 115 ? -42.08921 50.41257 -77.39506 1.000 31.67624 115 VAL B C 1
ATOM 3786 O O . VAL B 1 115 ? -42.78046 50.72609 -76.41894 1.000 30.54763 115 VAL B O 1
ATOM 3790 N N . VAL B 1 116 ? -42.57543 50.34547 -78.64082 1.000 28.22586 116 VAL B N 1
ATOM 3791 C CA . VAL B 1 116 ? -44.00092 50.38257 -78.96882 1.000 26.54741 116 VAL B CA 1
ATOM 3792 C C . VAL B 1 116 ? -44.37511 49.08376 -79.68325 1.000 32.77111 116 VAL B C 1
ATOM 3793 O O . VAL B 1 116 ? -43.85853 48.79036 -80.76888 1.000 33.20434 116 VAL B O 1
ATOM 3797 N N . GLY B 1 117 ? -45.30191 48.33148 -79.10115 1.000 33.75803 117 GLY B N 1
ATOM 3798 C CA . GLY B 1 117 ? -45.73686 47.06678 -79.66548 1.000 39.44064 117 GLY B CA 1
ATOM 3799 C C . GLY B 1 117 ? -46.96042 47.23222 -80.55054 1.000 42.40307 117 GLY B C 1
ATOM 3800 O O . GLY B 1 117 ? -47.87788 47.98537 -80.22289 1.000 44.45709 117 GLY B O 1
ATOM 3801 N N . HIS B 1 118 ? -46.95561 46.51459 -81.67923 1.000 36.91010 118 HIS B N 1
ATOM 3802 C CA . HIS B 1 118 ? -48.10574 46.40046 -82.57179 1.000 33.08472 118 HIS B CA 1
ATOM 3803 C C . HIS B 1 118 ? -48.46626 47.74534 -83.21541 1.000 38.96539 118 HIS B C 1
ATOM 3804 O O . HIS B 1 118 ? -49.59776 48.23138 -83.11817 1.000 40.82490 118 HIS B O 1
ATOM 3811 N N . LEU B 1 119 ? -47.48525 48.32137 -83.92424 1.000 33.70757 119 LEU B N 1
ATOM 3812 C CA . LEU B 1 119 ? -47.71892 49.57563 -84.63592 1.000 37.43627 119 LEU B CA 1
ATOM 3813 C C . LEU B 1 119 ? -48.81762 49.44488 -85.68780 1.000 34.50684 119 LEU B C 1
ATOM 3814 O O . LEU B 1 119 ? -49.50185 50.42859 -85.98236 1.000 31.89199 119 LEU B O 1
ATOM 3819 N N . ALA B 1 120 ? -49.01264 48.24890 -86.25788 1.000 36.31667 120 ALA B N 1
ATOM 3820 C CA . ALA B 1 120 ? -50.04016 48.09205 -87.28715 1.000 34.99933 120 ALA B CA 1
ATOM 3821 C C . ALA B 1 120 ? -51.44422 48.06038 -86.68625 1.000 36.58817 120 ALA B C 1
ATOM 3822 O O . ALA B 1 120 ? -52.42053 48.41326 -87.35831 1.000 36.85801 120 ALA B O 1
ATOM 3824 N N . ARG B 1 121 ? -51.56320 47.63289 -85.43001 1.000 42.77509 121 ARG B N 1
ATOM 3825 C CA . ARG B 1 121 ? -52.80597 47.80193 -84.68798 1.000 39.19431 121 ARG B CA 1
ATOM 3826 C C . ARG B 1 121 ? -53.09274 49.27307 -84.40849 1.000 39.34057 121 ARG B C 1
ATOM 3827 O O . ARG B 1 121 ? -54.25765 49.69415 -84.40152 1.000 37.52245 121 ARG B O 1
ATOM 3835 N N . PHE B 1 122 ? -52.05037 50.06391 -84.16126 1.000 33.52701 122 PHE B N 1
ATOM 3836 C CA . PHE B 1 122 ? -52.24880 51.49927 -84.01697 1.000 33.52224 122 PHE B CA 1
ATOM 3837 C C . PHE B 1 122 ? -52.67741 52.13118 -85.34078 1.000 37.31545 122 PHE B C 1
ATOM 3838 O O . PHE B 1 122 ? -53.39247 53.14016 -85.34472 1.000 35.91319 122 PHE B O 1
ATOM 3846 N N . ASP B 1 123 ? -52.27830 51.53903 -86.47178 1.000 40.84231 123 ASP B N 1
ATOM 3847 C CA . ASP B 1 123 ? -52.77291 52.00178 -87.76911 1.000 37.83509 123 ASP B CA 1
ATOM 3848 C C . ASP B 1 123 ? -54.25006 51.69550 -87.93074 1.000 36.11523 123 ASP B C 1
ATOM 3849 O O . ASP B 1 123 ? -55.02809 52.56278 -88.34945 1.000 39.86872 123 ASP B O 1
ATOM 3854 N N . GLU B 1 124 ? -54.64193 50.44575 -87.65121 1.000 40.04327 124 GLU B N 1
ATOM 3855 C CA . GLU B 1 124 ? -56.05896 50.11243 -87.54344 1.000 42.77735 124 GLU B CA 1
ATOM 3856 C C . GLU B 1 124 ? -56.79479 51.15985 -86.72925 1.000 34.33728 124 GLU B C 1
ATOM 3857 O O . GLU B 1 124 ? -57.81112 51.70124 -87.16930 1.000 36.51316 124 GLU B O 1
ATOM 3863 N N . ILE B 1 125 ? -56.26621 51.47488 -85.53973 1.000 35.84077 125 ILE B N 1
ATOM 3864 C CA . ILE B 1 125 ? -56.93919 52.39388 -84.62948 1.000 31.51208 125 ILE B CA 1
ATOM 3865 C C . ILE B 1 125 ? -57.03464 53.78483 -85.24545 1.000 34.82665 125 ILE B C 1
ATOM 3866 O O . ILE B 1 125 ? -58.08234 54.43842 -85.17179 1.000 33.30485 125 ILE B O 1
ATOM 3871 N N . GLU B 1 126 ? -55.95912 54.25230 -85.88282 1.000 31.33198 126 GLU B N 1
ATOM 3872 C CA . GLU B 1 126 ? -56.00869 55.57365 -86.49691 1.000 34.30420 126 GLU B CA 1
ATOM 3873 C C . GLU B 1 126 ? -57.03187 55.61995 -87.62833 1.000 37.80032 126 GLU B C 1
ATOM 3874 O O . GLU B 1 126 ? -57.71617 56.63692 -87.80982 1.000 34.78016 126 GLU B O 1
ATOM 3880 N N . GLN B 1 127 ? -57.17047 54.51736 -88.38188 1.000 35.90148 127 GLN B N 1
ATOM 3881 C CA . GLN B 1 127 ? -58.15053 54.46994 -89.46606 1.000 37.37449 127 GLN B CA 1
ATOM 3882 C C . GLN B 1 127 ? -59.57665 54.45111 -88.92606 1.000 38.89778 127 GLN B C 1
ATOM 3883 O O . GLN B 1 127 ? -60.47765 55.06924 -89.50443 1.000 40.52895 127 GLN B O 1
ATOM 3889 N N . GLN B 1 128 ? -59.80615 53.74601 -87.82060 1.000 37.01284 128 GLN B N 1
ATOM 3890 C CA . GLN B 1 128 ? -61.11367 53.81035 -87.18110 1.000 35.62031 128 GLN B CA 1
ATOM 3891 C C . GLN B 1 128 ? -61.43211 55.22889 -86.72323 1.000 37.85015 128 GLN B C 1
ATOM 3892 O O . GLN B 1 128 ? -62.55847 55.70700 -86.91196 1.000 34.94398 128 GLN B O 1
ATOM 3898 N N . ILE B 1 129 ? -60.45224 55.93222 -86.14613 1.000 26.30346 129 ILE B N 1
ATOM 3899 C CA . ILE B 1 129 ? -60.72276 57.28947 -85.68561 1.000 34.42263 129 ILE B CA 1
ATOM 3900 C C . ILE B 1 129 ? -60.94597 58.21883 -86.87376 1.000 35.97095 129 ILE B C 1
ATOM 3901 O O . ILE B 1 129 ? -61.89809 59.00779 -86.89354 1.000 33.58247 129 ILE B O 1
ATOM 3906 N N . ALA B 1 130 ? -60.07892 58.12576 -87.88744 1.000 38.27691 130 ALA B N 1
ATOM 3907 C CA . ALA B 1 130 ? -60.23428 58.93718 -89.09122 1.000 34.13823 130 ALA B CA 1
ATOM 3908 C C . ALA B 1 130 ? -61.57490 58.68949 -89.75946 1.000 39.40439 130 ALA B C 1
ATOM 3909 O O . ALA B 1 130 ? -62.13031 59.59851 -90.38035 1.000 46.77584 130 ALA B O 1
ATOM 3911 N N . ALA B 1 131 ? -62.11058 57.47300 -89.64210 1.000 38.52157 131 ALA B N 1
ATOM 3912 C CA . ALA B 1 131 ? -63.43113 57.14266 -90.15930 1.000 36.14625 131 ALA B CA 1
ATOM 3913 C C . ALA B 1 131 ? -64.57817 57.62887 -89.27253 1.000 39.16348 131 ALA B C 1
ATOM 3914 O O . ALA B 1 131 ? -65.73977 57.38491 -89.61188 1.000 45.69372 131 ALA B O 1
ATOM 3916 N N . GLY B 1 132 ? -64.30281 58.28161 -88.14657 1.000 35.81542 132 GLY B N 1
ATOM 3917 C CA . GLY B 1 132 ? -65.36376 58.73264 -87.26381 1.000 37.24846 132 GLY B CA 1
ATOM 3918 C C . GLY B 1 132 ? -65.82780 57.72955 -86.23090 1.000 32.54229 132 GLY B C 1
ATOM 3919 O O . GLY B 1 132 ? -66.89345 57.91849 -85.63454 1.000 29.20679 132 GLY B O 1
ATOM 3920 N N . GLU B 1 133 ? -65.07078 56.66819 -86.00016 1.000 34.06240 133 GLU B N 1
ATOM 3921 C CA . GLU B 1 133 ? -65.45170 55.66161 -85.02737 1.000 37.35851 133 GLU B CA 1
ATOM 3922 C C . GLU B 1 133 ? -64.80005 55.95924 -83.67711 1.000 32.80630 133 GLU B C 1
ATOM 3923 O O . GLU B 1 133 ? -63.91929 56.81061 -83.56027 1.000 32.35941 133 GLU B O 1
ATOM 3929 N N . ASN B 1 134 ? -65.24941 55.24866 -82.64470 1.000 32.29533 134 ASN B N 1
ATOM 3930 C CA . ASN B 1 134 ? -64.76240 55.44715 -81.28288 1.000 30.92574 134 ASN B CA 1
ATOM 3931 C C . ASN B 1 134 ? -63.89274 54.27553 -80.83945 1.000 33.62923 134 ASN B C 1
ATOM 3932 O O . ASN B 1 134 ? -64.26709 53.10765 -81.01218 1.000 35.08768 134 ASN B O 1
ATOM 3937 N N . VAL B 1 135 ? -62.73676 54.59270 -80.26980 1.000 29.17614 135 VAL B N 1
ATOM 3938 C CA . VAL B 1 135 ? -61.80653 53.60214 -79.75096 1.000 25.57276 135 VAL B CA 1
ATOM 3939 C C . VAL B 1 135 ? -61.60790 53.87284 -78.26167 1.000 27.71119 135 VAL B C 1
ATOM 3940 O O . VAL B 1 135 ? -61.35123 55.01586 -77.85611 1.000 25.38486 135 VAL B O 1
ATOM 3944 N N . VAL B 1 136 ? -61.77130 52.83117 -77.45241 1.000 23.84520 136 VAL B N 1
ATOM 3945 C CA . VAL B 1 136 ? -61.49006 52.87306 -76.02685 1.000 27.53521 136 VAL B CA 1
ATOM 3946 C C . VAL B 1 136 ? -60.32888 51.93052 -75.76622 1.000 24.94347 136 VAL B C 1
ATOM 3947 O O . VAL B 1 136 ? -60.31888 50.80030 -76.26504 1.000 27.33337 136 VAL B O 1
ATOM 3951 N N . LEU B 1 137 ? -59.33936 52.40439 -75.03058 1.000 24.55909 137 LEU B N 1
ATOM 3952 C CA . LEU B 1 137 ? -58.19726 51.58919 -74.62732 1.000 26.83552 137 LEU B CA 1
ATOM 3953 C C . LEU B 1 137 ? -58.39920 51.16553 -73.16999 1.000 28.66134 137 LEU B C 1
ATOM 3954 O O . LEU B 1 137 ? -58.41756 52.00995 -72.26881 1.000 25.39778 137 LEU B O 1
ATOM 3959 N N . LEU B 1 138 ? -58.59722 49.86336 -72.94640 1.000 28.40960 138 LEU B N 1
ATOM 3960 C CA . LEU B 1 138 ? -58.68857 49.31519 -71.59538 1.000 27.09166 138 LEU B CA 1
ATOM 3961 C C . LEU B 1 138 ? -57.26857 49.02466 -71.13367 1.000 26.97623 138 LEU B C 1
ATOM 3962 O O . LEU B 1 138 ? -56.64643 48.05844 -71.58697 1.000 23.92002 138 LEU B O 1
ATOM 3967 N N . ALA B 1 139 ? -56.75707 49.87631 -70.24708 1.000 24.31300 139 ALA B N 1
ATOM 3968 C CA . ALA B 1 139 ? -55.33476 49.99557 -69.97148 1.000 24.64834 139 ALA B CA 1
ATOM 3969 C C . ALA B 1 139 ? -55.03618 49.77933 -68.49559 1.000 23.40393 139 ALA B C 1
ATOM 3970 O O . ALA B 1 139 ? -55.88431 49.99310 -67.62927 1.000 22.18714 139 ALA B O 1
ATOM 3972 N N . ASN B 1 140 ? -53.81626 49.33988 -68.22516 1.000 24.87791 140 ASN B N 1
ATOM 3973 C CA . ASN B 1 140 ? -53.26709 49.40888 -66.88378 1.000 23.80887 140 ASN B CA 1
ATOM 3974 C C . ASN B 1 140 ? -52.51373 50.72209 -66.75397 1.000 21.85264 140 ASN B C 1
ATOM 3975 O O . ASN B 1 140 ? -52.00119 51.25897 -67.73466 1.000 23.22353 140 ASN B O 1
ATOM 3980 N N . HIS B 1 141 ? -52.43779 51.22436 -65.53175 1.000 25.84613 141 HIS B N 1
ATOM 3981 C CA . HIS B 1 141 ? -51.95912 52.56813 -65.25427 1.000 26.36149 141 HIS B CA 1
ATOM 3982 C C . HIS B 1 141 ? -50.94383 52.43044 -64.14078 1.000 24.73321 141 HIS B C 1
ATOM 3983 O O . HIS B 1 141 ? -51.24133 51.78721 -63.13700 1.000 26.31253 141 HIS B O 1
ATOM 3990 N N . GLN B 1 142 ? -49.74691 53.01388 -64.32214 1.000 26.35502 142 GLN B N 1
ATOM 3991 C CA . GLN B 1 142 ? -48.63583 52.74702 -63.41211 1.000 23.93552 142 GLN B CA 1
ATOM 3992 C C . GLN B 1 142 ? -48.00957 53.98373 -62.78522 1.000 26.07526 142 GLN B C 1
ATOM 3993 O O . GLN B 1 142 ? -47.47565 53.89141 -61.67819 1.000 25.29919 142 GLN B O 1
ATOM 3999 N N . THR B 1 143 ? -48.01883 55.12758 -63.47879 1.000 22.46179 143 THR B N 1
ATOM 4000 C CA . THR B 1 143 ? -47.44012 56.34734 -62.92176 1.000 22.82664 143 THR B CA 1
ATOM 4001 C C . THR B 1 143 ? -48.20885 57.57817 -63.37762 1.000 23.51066 143 THR B C 1
ATOM 4002 O O . THR B 1 143 ? -48.92225 57.56776 -64.38203 1.000 19.13382 143 THR B O 1
ATOM 4006 N N . GLU B 1 144 ? -47.99184 58.66779 -62.64450 1.000 23.57212 144 GLU B N 1
ATOM 4007 C CA . GLU B 1 144 ? -48.55325 59.96142 -63.01517 1.000 24.17883 144 GLU B CA 1
ATOM 4008 C C . GLU B 1 144 ? -48.01698 60.46689 -64.35800 1.000 26.78492 144 GLU B C 1
ATOM 4009 O O . GLU B 1 144 ? -48.65437 61.30751 -65.00132 1.000 30.98460 144 GLU B O 1
ATOM 4015 N N . ALA B 1 145 ? -46.87482 59.95336 -64.79984 1.000 25.24650 145 ALA B N 1
ATOM 4016 C CA . ALA B 1 145 ? -46.23985 60.31545 -66.05771 1.000 25.19530 145 ALA B CA 1
ATOM 4017 C C . ALA B 1 145 ? -46.79413 59.54046 -67.24688 1.000 23.68756 145 ALA B C 1
ATOM 4018 O O . ALA B 1 145 ? -46.29076 59.70520 -68.36207 1.000 21.79223 145 ALA B O 1
ATOM 4020 N N . ASP B 1 146 ? -47.82111 58.71115 -67.04255 1.000 23.60457 146 ASP B N 1
ATOM 4021 C CA . ASP B 1 146 ? -48.26300 57.81543 -68.10852 1.000 19.54897 146 ASP B CA 1
ATOM 4022 C C . ASP B 1 146 ? -48.75975 58.52693 -69.36039 1.000 23.38760 146 ASP B C 1
ATOM 4023 O O . ASP B 1 146 ? -48.48695 58.02000 -70.46495 1.000 22.03659 146 ASP B O 1
ATOM 4028 N N . PRO B 1 147 ? -49.48704 59.65643 -69.28653 1.000 25.26376 147 PRO B N 1
ATOM 4029 C CA . PRO B 1 147 ? -49.80990 60.35977 -70.53765 1.000 20.89309 147 PRO B CA 1
ATOM 4030 C C . PRO B 1 147 ? -48.56720 60.85946 -71.23645 1.000 20.86511 147 PRO B C 1
ATOM 4031 O O . PRO B 1 147 ? -48.49241 60.84868 -72.47223 1.000 21.65919 147 PRO B O 1
ATOM 4035 N N . GLY B 1 148 ? -47.55887 61.25774 -70.47008 1.000 25.70006 148 GLY B N 1
ATOM 4036 C CA . GLY B 1 148 ? -46.28296 61.58972 -71.08362 1.000 25.73256 148 GLY B CA 1
ATOM 4037 C C . GLY B 1 148 ? -45.70540 60.42398 -71.85800 1.000 25.34717 148 GLY B C 1
ATOM 4038 O O . GLY B 1 148 ? -45.33645 60.56535 -73.03035 1.000 28.13785 148 GLY B O 1
ATOM 4039 N N . VAL B 1 149 ? -45.65122 59.24608 -71.21831 1.000 22.61517 149 VAL B N 1
ATOM 4040 C CA . VAL B 1 149 ? -45.14827 58.04154 -71.87896 1.000 20.88922 149 VAL B CA 1
ATOM 4041 C C . VAL B 1 149 ? -45.96721 57.73874 -73.12421 1.000 22.24839 149 VAL B C 1
ATOM 4042 O O . VAL B 1 149 ? -45.42006 57.54411 -74.21483 1.000 22.35976 149 VAL B O 1
ATOM 4046 N N . PHE B 1 150 ? -47.29506 57.66669 -72.96969 1.000 26.73838 150 PHE B N 1
ATOM 4047 C CA . PHE B 1 150 ? -48.17854 57.38798 -74.10586 1.000 26.19867 150 PHE B CA 1
ATOM 4048 C C . PHE B 1 150 ? -47.85588 58.28540 -75.29271 1.000 23.59140 150 PHE B C 1
ATOM 4049 O O . PHE B 1 150 ? -47.73418 57.81805 -76.43370 1.000 23.32944 150 PHE B O 1
ATOM 4057 N N . ALA B 1 151 ? -47.70636 59.58776 -75.03609 1.000 21.02217 151 ALA B N 1
ATOM 4058 C CA . ALA B 1 151 ? -47.56835 60.53080 -76.13615 1.000 24.86731 151 ALA B CA 1
ATOM 4059 C C . ALA B 1 151 ? -46.16065 60.48709 -76.71792 1.000 27.37249 151 ALA B C 1
ATOM 4060 O O . ALA B 1 151 ? -45.98824 60.44807 -77.94187 1.000 28.76150 151 ALA B O 1
ATOM 4062 N N . LEU B 1 152 ? -45.14399 60.46298 -75.85218 1.000 26.11535 152 LEU B N 1
ATOM 4063 C CA . LEU B 1 152 ? -43.76236 60.43261 -76.33236 1.000 28.62639 152 LEU B CA 1
ATOM 4064 C C . LEU B 1 152 ? -43.47393 59.18666 -77.15434 1.000 27.28068 152 LEU B C 1
ATOM 4065 O O . LEU B 1 152 ? -42.75206 59.25580 -78.15294 1.000 31.52669 152 LEU B O 1
ATOM 4070 N N . LEU B 1 153 ? -44.02815 58.03757 -76.75893 1.000 28.84107 153 LEU B N 1
ATOM 4071 C CA . LEU B 1 153 ? -43.75101 56.80276 -77.48813 1.000 28.70142 153 LEU B CA 1
ATOM 4072 C C . LEU B 1 153 ? -44.53959 56.68772 -78.78621 1.000 31.69339 153 LEU B C 1
ATOM 4073 O O . LEU B 1 153 ? -44.13254 55.94579 -79.68200 1.000 30.34768 153 LEU B O 1
ATOM 4078 N N . LEU B 1 154 ? -45.65040 57.39909 -78.91650 1.000 29.49019 154 LEU B N 1
ATOM 4079 C CA . LEU B 1 154 ? -46.47146 57.30930 -80.11213 1.000 29.10769 154 LEU B CA 1
ATOM 4080 C C . LEU B 1 154 ? -46.30848 58.50120 -81.03980 1.000 32.38835 154 LEU B C 1
ATOM 4081 O O . LEU B 1 154 ? -46.83829 58.46789 -82.15840 1.000 31.94248 154 LEU B O 1
ATOM 4086 N N . GLU B 1 155 ? -45.58766 59.53805 -80.59808 1.000 31.13786 155 GLU B N 1
ATOM 4087 C CA . GLU B 1 155 ? -45.56370 60.82151 -81.29703 1.000 33.45703 155 GLU B CA 1
ATOM 4088 C C . GLU B 1 155 ? -45.10711 60.68264 -82.74981 1.000 37.58138 155 GLU B C 1
ATOM 4089 O O . GLU B 1 155 ? -45.64836 61.34288 -83.64917 1.000 38.80117 155 GLU B O 1
ATOM 4095 N N . HIS B 1 156 ? -44.10911 59.83473 -82.99786 1.000 31.74406 156 HIS B N 1
ATOM 4096 C CA . HIS B 1 156 ? -43.44115 59.80848 -84.29761 1.000 40.86402 156 HIS B CA 1
ATOM 4097 C C . HIS B 1 156 ? -44.24208 59.07112 -85.35874 1.000 36.03648 156 HIS B C 1
ATOM 4098 O O . HIS B 1 156 ? -44.09643 59.36462 -86.54723 1.000 41.62994 156 HIS B O 1
ATOM 4105 N N . THR B 1 157 ? -45.08118 58.12148 -84.96324 1.000 33.50784 157 THR B N 1
ATOM 4106 C CA . THR B 1 157 ? -45.83855 57.31909 -85.91081 1.000 35.46995 157 THR B CA 1
ATOM 4107 C C . THR B 1 157 ? -47.31636 57.64603 -85.94001 1.000 31.38939 157 THR B C 1
ATOM 4108 O O . THR B 1 157 ? -47.96811 57.41143 -86.95874 1.000 35.64181 157 THR B O 1
ATOM 4112 N N . HIS B 1 158 ? -47.87427 58.11881 -84.83384 1.000 29.52914 158 HIS B N 1
ATOM 4113 C CA . HIS B 1 158 ? -49.30206 58.41495 -84.73750 1.000 29.38750 158 HIS B CA 1
ATOM 4114 C C . HIS B 1 158 ? -49.45903 59.68977 -83.91988 1.000 36.40829 158 HIS B C 1
ATOM 4115 O O . HIS B 1 158 ? -49.96121 59.67375 -82.78529 1.000 33.23280 158 HIS B O 1
ATOM 4122 N N . PRO B 1 159 ? -49.03779 60.83077 -84.47791 1.000 34.58257 159 PRO B N 1
ATOM 4123 C CA . PRO B 1 159 ? -49.09711 62.07738 -83.70200 1.000 32.36777 159 PRO B CA 1
ATOM 4124 C C . PRO B 1 159 ? -50.51249 62.47566 -83.33111 1.000 27.09778 159 PRO B C 1
ATOM 4125 O O . PRO B 1 159 ? -50.72311 63.06649 -82.26270 1.000 28.79305 159 PRO B O 1
ATOM 4129 N N . ARG B 1 160 ? -51.50368 62.15664 -84.16022 1.000 27.35593 160 ARG B N 1
ATOM 4130 C CA . ARG B 1 160 ? -52.87091 62.50775 -83.78172 1.000 30.29705 160 ARG B CA 1
ATOM 4131 C C . ARG B 1 160 ? -53.32472 61.70665 -82.56539 1.000 29.99048 160 ARG B C 1
ATOM 4132 O O . ARG B 1 160 ? -53.98939 62.24647 -81.67774 1.000 32.26078 160 ARG B O 1
ATOM 4140 N N . LEU B 1 161 ? -52.96241 60.42236 -82.49417 1.000 29.65151 161 LEU B N 1
ATOM 4141 C CA . LEU B 1 161 ? -53.34723 59.62078 -81.33750 1.000 28.03758 161 LEU B CA 1
ATOM 4142 C C . LEU B 1 161 ? -52.65246 60.11210 -80.06766 1.000 26.74054 161 LEU B C 1
ATOM 4143 O O . LEU B 1 161 ? -53.25839 60.13751 -78.98807 1.000 22.57619 161 LEU B O 1
ATOM 4148 N N . ALA B 1 162 ? -51.38896 60.52315 -80.17938 1.000 23.41774 162 ALA B N 1
ATOM 4149 C CA . ALA B 1 162 ? -50.65813 60.98806 -79.00492 1.000 24.53762 162 ALA B CA 1
ATOM 4150 C C . ALA B 1 162 ? -51.30040 62.22335 -78.38276 1.000 22.39563 162 ALA B C 1
ATOM 4151 O O . ALA B 1 162 ? -51.36466 62.34364 -77.15331 1.000 22.42897 162 ALA B O 1
ATOM 4153 N N . THR B 1 163 ? -51.74702 63.17272 -79.20803 1.000 25.32726 163 THR B N 1
ATOM 4154 C CA . THR B 1 163 ? -52.29645 64.41101 -78.67143 1.000 23.71054 163 THR B CA 1
ATOM 4155 C C . THR B 1 163 ? -53.79662 64.33564 -78.41307 1.000 27.68356 163 THR B C 1
ATOM 4156 O O . THR B 1 163 ? -54.28972 64.99673 -77.48576 1.000 26.86359 163 THR B O 1
ATOM 4160 N N . ASP B 1 164 ? -54.54333 63.54750 -79.18884 1.000 25.30327 164 ASP B N 1
ATOM 4161 C CA . ASP B 1 164 ? -56.00097 63.63768 -79.11522 1.000 30.40346 164 ASP B CA 1
ATOM 4162 C C . ASP B 1 164 ? -56.62940 62.59405 -78.21650 1.000 26.06595 164 ASP B C 1
ATOM 4163 O O . ASP B 1 164 ? -57.84112 62.66906 -77.97960 1.000 24.40245 164 ASP B O 1
ATOM 4168 N N . VAL B 1 165 ? -55.83990 61.63272 -77.72347 1.000 22.22393 165 VAL B N 1
ATOM 4169 C CA . VAL B 1 165 ? -56.31978 60.72982 -76.68678 1.000 24.31560 165 VAL B CA 1
ATOM 4170 C C . VAL B 1 165 ? -56.96409 61.53552 -75.56630 1.000 24.36353 165 VAL B C 1
ATOM 4171 O O . VAL B 1 165 ? -56.51605 62.63742 -75.22259 1.000 22.58824 165 VAL B O 1
ATOM 4175 N N . ILE B 1 166 ? -58.04633 60.98981 -75.01918 1.000 22.08141 166 ILE B N 1
ATOM 4176 C CA . ILE B 1 166 ? -58.74580 61.55571 -73.87596 1.000 24.75635 166 ILE B CA 1
ATOM 4177 C C . ILE B 1 166 ? -58.65625 60.56183 -72.72602 1.000 24.40517 166 ILE B C 1
ATOM 4178 O O . ILE B 1 166 ? -59.03570 59.39161 -72.87521 1.000 23.14386 166 ILE B O 1
ATOM 4183 N N . TYR B 1 167 ? -58.15534 61.02136 -71.58845 1.000 20.78802 167 TYR B N 1
ATOM 4184 C CA . TYR B 1 167 ? -57.95183 60.15632 -70.43895 1.000 24.20690 167 TYR B CA 1
ATOM 4185 C C . TYR B 1 167 ? -59.11646 60.28627 -69.47580 1.000 24.31669 167 TYR B C 1
ATOM 4186 O O . TYR B 1 167 ? -59.49981 61.39562 -69.10352 1.000 25.04964 167 TYR B O 1
ATOM 4195 N N . VAL B 1 168 ? -59.66388 59.14676 -69.06525 1.000 26.74229 168 VAL B N 1
ATOM 4196 C CA . VAL B 1 168 ? -60.70111 59.10691 -68.04189 1.000 32.62817 168 VAL B CA 1
ATOM 4197 C C . VAL B 1 168 ? -59.97562 59.14884 -66.70171 1.000 30.94845 168 VAL B C 1
ATOM 4198 O O . VAL B 1 168 ? -59.43081 58.14564 -66.24880 1.000 39.53510 168 VAL B O 1
ATOM 4202 N N . ALA B 1 169 ? -59.93464 60.32118 -66.08291 1.000 25.17432 169 ALA B N 1
ATOM 4203 C CA . ALA B 1 169 ? -59.09262 60.55307 -64.92452 1.000 30.90556 169 ALA B CA 1
ATOM 4204 C C . ALA B 1 169 ? -59.86758 61.37702 -63.92165 1.000 32.21540 169 ALA B C 1
ATOM 4205 O O . ALA B 1 169 ? -60.87786 61.99501 -64.25597 1.000 31.27833 169 ALA B O 1
ATOM 4207 N N . GLY B 1 170 ? -59.38529 61.38455 -62.68552 1.000 30.78427 170 GLY B N 1
ATOM 4208 C CA . GLY B 1 170 ? -60.06735 62.12323 -61.64437 1.000 34.17649 170 GLY B CA 1
ATOM 4209 C C . GLY B 1 170 ? -59.26387 62.15637 -60.36491 1.000 34.62965 170 GLY B C 1
ATOM 4210 O O . GLY B 1 170 ? -58.07815 61.82884 -60.34577 1.000 35.20612 170 GLY B O 1
ATOM 4211 N N . ASP B 1 171 ? -59.92721 62.59235 -59.29615 1.000 37.34948 171 ASP B N 1
ATOM 4212 C CA . ASP B 1 171 ? -59.38182 62.54494 -57.93018 1.000 37.61784 171 ASP B CA 1
ATOM 4213 C C . ASP B 1 171 ? -58.18575 63.49299 -57.84009 1.000 37.33130 171 ASP B C 1
ATOM 4214 O O . ASP B 1 171 ? -58.34253 64.67422 -58.18939 1.000 35.28650 171 ASP B O 1
ATOM 4219 N N . ARG B 1 172 ? -57.00694 63.02940 -57.39022 1.000 35.88058 172 ARG B N 1
ATOM 4220 C CA . ARG B 1 172 ? -55.85502 63.90641 -57.15506 1.000 38.26395 172 ARG B CA 1
ATOM 4221 C C . ARG B 1 172 ? -55.30861 64.49542 -58.45265 1.000 32.23070 172 ARG B C 1
ATOM 4222 O O . ARG B 1 172 ? -54.84846 65.64084 -58.48065 1.000 30.17715 172 ARG B O 1
ATOM 4230 N N . VAL B 1 173 ? -55.37280 63.73287 -59.54297 1.000 34.61240 173 VAL B N 1
ATOM 4231 C CA . VAL B 1 173 ? -54.92223 64.21363 -60.84726 1.000 35.52657 173 VAL B CA 1
ATOM 4232 C C . VAL B 1 173 ? -55.58539 65.53703 -61.24762 1.000 34.26143 173 VAL B C 1
ATOM 4233 O O . VAL B 1 173 ? -54.96831 66.35322 -61.94724 1.000 29.25113 173 VAL B O 1
ATOM 4237 N N . VAL B 1 174 ? -56.82729 65.78426 -60.81429 1.000 27.96956 174 VAL B N 1
ATOM 4238 C CA . VAL B 1 174 ? -57.51123 67.04113 -61.11837 1.000 32.89949 174 VAL B CA 1
ATOM 4239 C C . VAL B 1 174 ? -57.78972 67.89880 -59.89030 1.000 31.34961 174 VAL B C 1
ATOM 4240 O O . VAL B 1 174 ? -58.26673 69.03137 -60.05478 1.000 33.74796 174 VAL B O 1
ATOM 4244 N N . THR B 1 175 ? -57.53615 67.41691 -58.66906 1.000 33.27605 175 THR B N 1
ATOM 4245 C CA . THR B 1 175 ? -57.81697 68.20159 -57.46136 1.000 39.04580 175 THR B CA 1
ATOM 4246 C C . THR B 1 175 ? -56.57556 68.70632 -56.72907 1.000 37.96862 175 THR B C 1
ATOM 4247 O O . THR B 1 175 ? -56.64240 69.75965 -56.09492 1.000 39.40376 175 THR B O 1
ATOM 4251 N N . ASP B 1 176 ? -55.45180 67.99034 -56.78836 1.000 38.83402 176 ASP B N 1
ATOM 4252 C CA . ASP B 1 176 ? -54.26841 68.40560 -56.03736 1.000 36.64947 176 ASP B CA 1
ATOM 4253 C C . ASP B 1 176 ? -53.47262 69.42502 -56.84841 1.000 39.05821 176 ASP B C 1
ATOM 4254 O O . ASP B 1 176 ? -53.12380 69.15220 -58.00157 1.000 33.98876 176 ASP B O 1
ATOM 4259 N N . PRO B 1 177 ? -53.15892 70.59721 -56.28259 1.000 40.84661 177 PRO B N 1
ATOM 4260 C CA . PRO B 1 177 ? -52.54851 71.66637 -57.09516 1.000 38.91630 177 PRO B CA 1
ATOM 4261 C C . PRO B 1 177 ? -51.15332 71.34797 -57.59291 1.000 37.12003 177 PRO B C 1
ATOM 4262 O O . PRO B 1 177 ? -50.68651 72.00032 -58.53228 1.000 37.88975 177 PRO B O 1
ATOM 4266 N N . LEU B 1 178 ? -50.46957 70.36930 -57.01599 1.000 39.73064 178 LEU B N 1
ATOM 4267 C CA . LEU B 1 178 ? -49.13972 70.05814 -57.51218 1.000 34.77981 178 LEU B CA 1
ATOM 4268 C C . LEU B 1 178 ? -49.18131 69.13276 -58.72346 1.000 37.85833 178 LEU B C 1
ATOM 4269 O O . LEU B 1 178 ? -48.25314 69.15627 -59.53505 1.000 37.43515 178 LEU B O 1
ATOM 4274 N N . CYS B 1 179 ? -50.23590 68.31840 -58.87209 1.000 38.15858 179 CYS B N 1
ATOM 4275 C CA . CYS B 1 179 ? -50.38112 67.43680 -60.03265 1.000 34.83356 179 CYS B CA 1
ATOM 4276 C C . CYS B 1 179 ? -51.22198 68.03333 -61.15048 1.000 32.50454 179 CYS B C 1
ATOM 4277 O O . CYS B 1 179 ? -51.19506 67.50452 -62.27129 1.000 30.89751 179 CYS B O 1
ATOM 4280 N N . LYS B 1 180 ? -51.96703 69.10299 -60.86713 1.000 30.17962 180 LYS B N 1
ATOM 4281 C CA . LYS B 1 180 ? -52.80815 69.71974 -61.89215 1.000 28.08379 180 LYS B CA 1
ATOM 4282 C C . LYS B 1 180 ? -52.05614 70.24472 -63.11625 1.000 22.02726 180 LYS B C 1
ATOM 4283 O O . LYS B 1 180 ? -52.57810 70.08331 -64.23178 1.000 25.67528 180 LYS B O 1
ATOM 4289 N N . PRO B 1 181 ? -50.88704 70.88628 -63.00803 1.000 25.03603 181 PRO B N 1
ATOM 4290 C CA . PRO B 1 181 ? -50.26541 71.41637 -64.22819 1.000 22.02722 181 PRO B CA 1
ATOM 4291 C C . PRO B 1 181 ? -49.94728 70.35447 -65.25851 1.000 22.03190 181 PRO B C 1
ATOM 4292 O O . PRO B 1 181 ? -50.10167 70.62039 -66.45828 1.000 22.48373 181 PRO B O 1
ATOM 4296 N N . PHE B 1 182 ? -49.54980 69.14891 -64.83996 1.000 21.49629 182 PHE B N 1
ATOM 4297 C CA . PHE B 1 182 ? -49.32568 68.09114 -65.81276 1.000 20.75692 182 PHE B CA 1
ATOM 4298 C C . PHE B 1 182 ? -50.60395 67.75677 -66.56919 1.000 26.18324 182 PHE B C 1
ATOM 4299 O O . PHE B 1 182 ? -50.60314 67.61511 -67.79966 1.000 20.52497 182 PHE B O 1
ATOM 4307 N N . SER B 1 183 ? -51.70327 67.59872 -65.84010 1.000 25.02882 183 SER B N 1
ATOM 4308 C CA . SER B 1 183 ? -52.92716 67.14357 -66.46211 1.000 22.98368 183 SER B CA 1
ATOM 4309 C C . SER B 1 183 ? -53.62841 68.25450 -67.22764 1.000 23.58928 183 SER B C 1
ATOM 4310 O O . SER B 1 183 ? -54.39422 67.96268 -68.14776 1.000 24.40039 183 SER B O 1
ATOM 4313 N N . MET B 1 184 ? -53.34493 69.52331 -66.90818 1.000 23.66302 184 MET B N 1
ATOM 4314 C CA . MET B 1 184 ? -53.85470 70.61934 -67.73169 1.000 22.69283 184 MET B CA 1
ATOM 4315 C C . MET B 1 184 ? -53.42493 70.51449 -69.18898 1.000 19.51892 184 MET B C 1
ATOM 4316 O O . MET B 1 184 ? -54.12133 71.03715 -70.05768 1.000 22.49488 184 MET B O 1
ATOM 4321 N N . GLY B 1 185 ? -52.31761 69.83775 -69.48235 1.000 21.63611 185 GLY B N 1
ATOM 4322 C CA . GLY B 1 185 ? -51.82707 69.73078 -70.84079 1.000 17.90127 185 GLY B CA 1
ATOM 4323 C C . GLY B 1 185 ? -52.28946 68.47370 -71.55343 1.000 24.14154 185 GLY B C 1
ATOM 4324 O O . GLY B 1 185 ? -51.70793 68.10181 -72.57605 1.000 18.38363 185 GLY B O 1
ATOM 4325 N N . ARG B 1 186 ? -53.32970 67.80529 -71.02982 1.000 19.93166 186 ARG B N 1
ATOM 4326 C CA . ARG B 1 186 ? -53.90939 66.63227 -71.67289 1.000 18.98888 186 ARG B CA 1
ATOM 4327 C C . ARG B 1 186 ? -55.40970 66.83195 -71.82009 1.000 26.37188 186 ARG B C 1
ATOM 4328 O O . ARG B 1 186 ? -56.00868 67.69757 -71.17168 1.000 22.82676 186 ARG B O 1
ATOM 4336 N N . ASN B 1 187 ? -56.01014 66.04459 -72.71355 1.000 21.40305 187 ASN B N 1
ATOM 4337 C CA . ASN B 1 187 ? -57.45788 65.97790 -72.78923 1.000 21.53545 187 ASN B CA 1
ATOM 4338 C C . ASN B 1 187 ? -57.95347 64.99655 -71.73172 1.000 24.44193 187 ASN B C 1
ATOM 4339 O O . ASN B 1 187 ? -57.36837 63.92671 -71.54779 1.000 23.59563 187 ASN B O 1
ATOM 4344 N N . LEU B 1 188 ? -59.03456 65.36055 -71.03483 1.000 25.14279 188 LEU B N 1
ATOM 4345 C CA . LEU B 1 188 ? -59.57845 64.53769 -69.95837 1.000 24.43357 188 LEU B CA 1
ATOM 4346 C C . LEU B 1 188 ? -61.09891 64.51107 -69.97259 1.000 28.42845 188 LEU B C 1
ATOM 4347 O O . LEU B 1 188 ? -61.75303 65.51785 -70.26027 1.000 27.06654 188 LEU B O 1
ATOM 4352 N N . PHE B 1 189 ? -61.64762 63.35674 -69.59806 1.000 28.04124 189 PHE B N 1
ATOM 4353 C CA . PHE B 1 189 ? -62.99477 63.24626 -69.04665 1.000 29.34200 189 PHE B CA 1
ATOM 4354 C C . PHE B 1 189 ? -62.85124 63.07013 -67.53782 1.000 29.80459 189 PHE B C 1
ATOM 4355 O O . PHE B 1 189 ? -62.30808 62.05260 -67.08237 1.000 31.54973 189 PHE B O 1
ATOM 4363 N N . CYS B 1 190 ? -63.31921 64.04292 -66.75946 1.000 29.88938 190 CYS B N 1
ATOM 4364 C CA . CYS B 1 190 ? -63.12199 63.96651 -65.31007 1.000 32.58501 190 CYS B CA 1
ATOM 4365 C C . CYS B 1 190 ? -64.11936 62.98710 -64.70421 1.000 28.50078 190 CYS B C 1
ATOM 4366 O O . CYS B 1 190 ? -65.31956 63.25571 -64.66405 1.000 31.11203 190 CYS B O 1
ATOM 4369 N N . VAL B 1 191 ? -63.62142 61.85776 -64.21651 1.000 32.40640 191 VAL B N 1
ATOM 4370 C CA . VAL B 1 191 ? -64.44182 60.82969 -63.59092 1.000 30.90290 191 VAL B CA 1
ATOM 4371 C C . VAL B 1 191 ? -63.78017 60.46562 -62.27564 1.000 33.02678 191 VAL B C 1
ATOM 4372 O O . VAL B 1 191 ? -62.65049 59.96947 -62.27285 1.000 39.88819 191 VAL B O 1
ATOM 4376 N N . HIS B 1 192 ? -64.46782 60.73024 -61.16517 1.000 36.87109 192 HIS B N 1
ATOM 4377 C CA . HIS B 1 192 ? -63.93555 60.48124 -59.83183 1.000 43.45248 192 HIS B CA 1
ATOM 4378 C C . HIS B 1 192 ? -64.34736 59.09137 -59.37849 1.000 46.49930 192 HIS B C 1
ATOM 4379 O O . HIS B 1 192 ? -65.53863 58.76170 -59.38525 1.000 42.77840 192 HIS B O 1
ATOM 4386 N N . SER B 1 193 ? -63.35804 58.28529 -58.98871 1.000 47.73439 193 SER B N 1
ATOM 4387 C CA . SER B 1 193 ? -63.59053 56.87056 -58.74271 1.000 48.67709 193 SER B CA 1
ATOM 4388 C C . SER B 1 193 ? -64.65553 56.67761 -57.67762 1.000 52.92318 193 SER B C 1
ATOM 4389 O O . SER B 1 193 ? -64.76514 57.45252 -56.72291 1.000 50.55089 193 SER B O 1
ATOM 4392 N N . LYS B 1 194 ? -65.46822 55.63857 -57.86994 1.000 55.40034 194 LYS B N 1
ATOM 4393 C CA . LYS B 1 194 ? -66.51788 55.33951 -56.90267 1.000 60.69795 194 LYS B CA 1
ATOM 4394 C C . LYS B 1 194 ? -65.94441 55.02110 -55.52469 1.000 62.96433 194 LYS B C 1
ATOM 4395 O O . LYS B 1 194 ? -66.56465 55.36446 -54.50645 1.000 60.18274 194 LYS B O 1
ATOM 4401 N N . LYS B 1 195 ? -64.75602 54.40100 -55.47307 1.000 62.83980 195 LYS B N 1
ATOM 4402 C CA . LYS B 1 195 ? -64.13438 54.09869 -54.18755 1.000 66.69913 195 LYS B CA 1
ATOM 4403 C C . LYS B 1 195 ? -63.73761 55.38002 -53.45394 1.000 69.09595 195 LYS B C 1
ATOM 4404 O O . LYS B 1 195 ? -64.12200 55.60066 -52.29888 1.000 72.18477 195 LYS B O 1
ATOM 4410 N N . ARG B 1 196 ? -62.95826 56.23327 -54.12004 1.000 65.61920 196 ARG B N 1
ATOM 4411 C CA . ARG B 1 196 ? -62.37237 57.40791 -53.47540 1.000 64.93623 196 ARG B CA 1
ATOM 4412 C C . ARG B 1 196 ? -63.44073 58.34047 -52.94170 1.000 60.61384 196 ARG B C 1
ATOM 4413 O O . ARG B 1 196 ? -63.28475 58.92531 -51.86584 1.000 63.92878 196 ARG B O 1
ATOM 4421 N N . LEU B 1 197 ? -64.52665 58.48810 -53.68418 1.000 64.57913 197 LEU B N 1
ATOM 4422 C CA . LEU B 1 197 ? -65.54759 59.46684 -53.35721 1.000 63.94178 197 LEU B CA 1
ATOM 4423 C C . LEU B 1 197 ? -66.04318 59.24556 -51.93936 1.000 67.59690 197 LEU B C 1
ATOM 4424 O O . LEU B 1 197 ? -66.36145 58.11140 -51.57742 1.000 77.76398 197 LEU B O 1
ATOM 4429 N N . ASP B 1 198 ? -66.04062 60.32648 -51.13283 1.000 68.25084 198 ASP B N 1
ATOM 4430 C CA . ASP B 1 198 ? -66.57974 60.43175 -49.76338 1.000 73.74582 198 ASP B CA 1
ATOM 4431 C C . ASP B 1 198 ? -65.67869 61.21574 -48.80661 1.000 79.06639 198 ASP B C 1
ATOM 4432 O O . ASP B 1 198 ? -66.12209 61.61327 -47.72207 1.000 73.42536 198 ASP B O 1
ATOM 4437 N N . ASP B 1 199 ? -64.42443 61.46302 -49.19814 1.000 84.54203 199 ASP B N 1
ATOM 4438 C CA . ASP B 1 199 ? -63.35678 61.57939 -48.20305 1.000 80.70050 199 ASP B CA 1
ATOM 4439 C C . ASP B 1 199 ? -63.48278 62.83549 -47.34223 1.000 79.93326 199 ASP B C 1
ATOM 4440 O O . ASP B 1 199 ? -63.22279 62.78561 -46.13467 1.000 76.30887 199 ASP B O 1
ATOM 4445 N N . ILE B 1 200 ? -63.90075 63.96150 -47.91337 1.000 72.40775 200 ILE B N 1
ATOM 4446 C CA . ILE B 1 200 ? -64.42535 65.06855 -47.10682 1.000 78.72920 200 ILE B CA 1
ATOM 4447 C C . ILE B 1 200 ? -65.77275 65.40515 -47.65363 1.000 78.30220 200 ILE B C 1
ATOM 4448 O O . ILE B 1 200 ? -65.94866 65.75751 -48.82027 1.000 75.47227 200 ILE B O 1
ATOM 4453 N N . PRO B 1 201 ? -66.84338 65.33176 -46.81242 1.000 80.81214 201 PRO B N 1
ATOM 4454 C CA . PRO B 1 201 ? -68.19995 65.15547 -47.35491 1.000 87.18064 201 PRO B CA 1
ATOM 4455 C C . PRO B 1 201 ? -68.74596 66.35435 -48.11492 1.000 88.58935 201 PRO B C 1
ATOM 4456 O O . PRO B 1 201 ? -69.29969 66.17591 -49.20855 1.000 86.78217 201 PRO B O 1
ATOM 4460 N N . GLU B 1 202 ? -68.62241 67.57263 -47.57873 1.000 91.12351 202 GLU B N 1
ATOM 4461 C CA . GLU B 1 202 ? -69.23253 68.70742 -48.26947 1.000 90.34924 202 GLU B CA 1
ATOM 4462 C C . GLU B 1 202 ? -68.57605 69.00520 -49.61539 1.000 81.99008 202 GLU B C 1
ATOM 4463 O O . GLU B 1 202 ? -69.07206 69.87181 -50.34495 1.000 77.77344 202 GLU B O 1
ATOM 4469 N N . LEU B 1 203 ? -67.50516 68.28617 -49.96619 1.000 80.76900 203 LEU B N 1
ATOM 4470 C CA . LEU B 1 203 ? -66.92159 68.30814 -51.30216 1.000 73.15589 203 LEU B CA 1
ATOM 4471 C C . LEU B 1 203 ? -67.01170 66.95174 -51.99484 1.000 66.99591 203 LEU B C 1
ATOM 4472 O O . LEU B 1 203 ? -66.41106 66.76349 -53.05832 1.000 60.76769 203 LEU B O 1
ATOM 4477 N N . LYS B 1 204 ? -67.72207 65.99359 -51.40398 1.000 68.66124 204 LYS B N 1
ATOM 4478 C CA . LYS B 1 204 ? -68.15788 64.82693 -52.15874 1.000 62.80168 204 LYS B CA 1
ATOM 4479 C C . LYS B 1 204 ? -69.26571 65.20810 -53.13173 1.000 55.72057 204 LYS B C 1
ATOM 4480 O O . LYS B 1 204 ? -69.32774 64.68499 -54.24938 1.000 51.75283 204 LYS B O 1
ATOM 4486 N N . ALA B 1 205 ? -70.12413 66.14963 -52.73189 1.000 55.08415 205 ALA B N 1
ATOM 4487 C CA . ALA B 1 205 ? -71.18568 66.62783 -53.60854 1.000 47.80575 205 ALA B CA 1
ATOM 4488 C C . ALA B 1 205 ? -70.62568 67.13070 -54.92857 1.000 49.70814 205 ALA B C 1
ATOM 4489 O O . ALA B 1 205 ? -71.15912 66.82083 -56.00059 1.000 44.93841 205 ALA B O 1
ATOM 4491 N N . SER B 1 206 ? -69.54157 67.90400 -54.86365 1.000 53.93456 206 SER B N 1
ATOM 4492 C CA . SER B 1 206 ? -68.92868 68.45864 -56.06392 1.000 46.53680 206 SER B CA 1
ATOM 4493 C C . SER B 1 206 ? -68.48634 67.35155 -57.01869 1.000 42.37842 206 SER B C 1
ATOM 4494 O O . SER B 1 206 ? -68.60441 67.48757 -58.24486 1.000 40.73110 206 SER B O 1
ATOM 4497 N N . LYS B 1 207 ? -68.00026 66.23688 -56.47272 1.000 39.31641 207 LYS B N 1
ATOM 4498 C CA . LYS B 1 207 ? -67.50006 65.14875 -57.30339 1.000 40.24202 207 LYS B CA 1
ATOM 4499 C C . LYS B 1 207 ? -68.63655 64.31911 -57.89932 1.000 38.97188 207 LYS B C 1
ATOM 4500 O O . LYS B 1 207 ? -68.53108 63.84176 -59.03685 1.000 35.64920 207 LYS B O 1
ATOM 4506 N N . VAL B 1 208 ? -69.71837 64.12852 -57.14034 1.000 35.16755 208 VAL B N 1
ATOM 4507 C CA . VAL B 1 208 ? -70.90751 63.47221 -57.67225 1.000 37.43679 208 VAL B CA 1
ATOM 4508 C C . VAL B 1 208 ? -71.50765 64.29570 -58.80808 1.000 36.77964 208 VAL B C 1
ATOM 4509 O O . VAL B 1 208 ? -71.90303 63.75284 -59.84714 1.000 36.93123 208 VAL B O 1
ATOM 4513 N N . ALA B 1 209 ? -71.58144 65.61702 -58.63395 1.000 30.39541 209 ALA B N 1
ATOM 4514 C CA . ALA B 1 209 ? -72.06500 66.46201 -59.71692 1.000 36.81357 209 ALA B CA 1
ATOM 4515 C C . ALA B 1 209 ? -71.14784 66.38742 -60.93602 1.000 39.12001 209 ALA B C 1
ATOM 4516 O O . ALA B 1 209 ? -71.62567 66.35217 -62.07743 1.000 39.96255 209 ALA B O 1
ATOM 4518 N N . THR B 1 210 ? -69.82611 66.36580 -60.72612 1.000 36.19870 210 THR B N 1
ATOM 4519 C CA . THR B 1 210 ? -68.92863 66.30285 -61.87509 1.000 31.50823 210 THR B CA 1
ATOM 4520 C C . THR B 1 210 ? -69.11562 65.00007 -62.64108 1.000 30.31822 210 THR B C 1
ATOM 4521 O O . THR B 1 210 ? -69.14391 64.99960 -63.87814 1.000 35.19471 210 THR B O 1
ATOM 4525 N N . ASN B 1 211 ? -69.25219 63.88278 -61.92380 1.000 27.03678 211 ASN B N 1
ATOM 4526 C CA . ASN B 1 211 ? -69.44778 62.60111 -62.59178 1.000 36.08642 211 ASN B CA 1
ATOM 4527 C C . ASN B 1 211 ? -70.69786 62.61493 -63.46498 1.000 33.55836 211 ASN B C 1
ATOM 4528 O O . ASN B 1 211 ? -70.70481 62.02465 -64.55051 1.000 35.48426 211 ASN B O 1
ATOM 4533 N N . ARG B 1 212 ? -71.75799 63.29193 -63.01255 1.000 27.68038 212 ARG B N 1
ATOM 4534 C CA . ARG B 1 212 ? -72.98787 63.35256 -63.79677 1.000 37.90565 212 ARG B CA 1
ATOM 4535 C C . ARG B 1 212 ? -72.82291 64.21680 -65.04094 1.000 36.94318 212 ARG B C 1
ATOM 4536 O O . ARG B 1 212 ? -73.33003 63.86227 -66.11112 1.000 43.17910 212 ARG B O 1
ATOM 4544 N N . ARG B 1 213 ? -72.12156 65.35032 -64.93594 1.000 35.38760 213 ARG B N 1
ATOM 4545 C CA . ARG B 1 213 ? -71.83197 66.11138 -66.14764 1.000 35.10441 213 ARG B CA 1
ATOM 4546 C C . ARG B 1 213 ? -71.00842 65.27982 -67.11560 1.000 38.67625 213 ARG B C 1
ATOM 4547 O O . ARG B 1 213 ? -71.26181 65.28117 -68.32748 1.000 39.91914 213 ARG B O 1
ATOM 4555 N N . THR B 1 214 ? -70.02732 64.54615 -66.59176 1.000 32.95796 214 THR B N 1
ATOM 4556 C CA . THR B 1 214 ? -69.10618 63.83321 -67.46131 1.000 34.92805 214 THR B CA 1
ATOM 4557 C C . THR B 1 214 ? -69.77578 62.63216 -68.11614 1.000 36.45717 214 THR B C 1
ATOM 4558 O O . THR B 1 214 ? -69.42811 62.26692 -69.24800 1.000 32.74711 214 THR B O 1
ATOM 4562 N N . LEU B 1 215 ? -70.73281 61.99906 -67.43550 1.000 35.61113 215 LEU B N 1
ATOM 4563 C CA . LEU B 1 215 ? -71.50879 60.98302 -68.13169 1.000 39.56933 215 LEU B CA 1
ATOM 4564 C C . LEU B 1 215 ? -72.23243 61.58426 -69.33633 1.000 41.30875 215 LEU B C 1
ATOM 4565 O O . LEU B 1 215 ? -72.36833 60.92402 -70.37250 1.000 36.56310 215 LEU B O 1
ATOM 4570 N N . SER B 1 216 ? -72.65324 62.84881 -69.24983 1.000 34.61209 216 SER B N 1
ATOM 4571 C CA . SER B 1 216 ? -73.31930 63.43572 -70.40811 1.000 38.36461 216 SER B CA 1
ATOM 4572 C C . SER B 1 216 ? -72.31934 63.86502 -71.47250 1.000 36.34411 216 SER B C 1
ATOM 4573 O O . SER B 1 216 ? -72.55105 63.64100 -72.66892 1.000 33.63255 216 SER B O 1
ATOM 4576 N N . ALA B 1 217 ? -71.20570 64.47973 -71.05819 1.000 39.11286 217 ALA B N 1
ATOM 4577 C CA . ALA B 1 217 ? -70.14099 64.80012 -72.00511 1.000 32.55158 217 ALA B CA 1
ATOM 4578 C C . ALA B 1 217 ? -69.66568 63.55698 -72.75412 1.000 30.51125 217 ALA B C 1
ATOM 4579 O O . ALA B 1 217 ? -69.46855 63.59381 -73.97224 1.000 33.13196 217 ALA B O 1
ATOM 4581 N N . MET B 1 218 ? -69.50143 62.43784 -72.05195 1.000 31.03078 218 MET B N 1
ATOM 4582 C CA . MET B 1 218 ? -69.04697 61.21863 -72.72183 1.000 36.55589 218 MET B CA 1
ATOM 4583 C C . MET B 1 218 ? -70.07961 60.71053 -73.72625 1.000 34.54450 218 MET B C 1
ATOM 4584 O O . MET B 1 218 ? -69.72913 60.32926 -74.84942 1.000 32.29466 218 MET B O 1
ATOM 4589 N N . THR B 1 219 ? -71.35389 60.67647 -73.33486 1.000 33.82179 219 THR B N 1
ATOM 4590 C CA . THR B 1 219 ? -72.40188 60.27753 -74.27027 1.000 34.28261 219 THR B CA 1
ATOM 4591 C C . THR B 1 219 ? -72.44626 61.20202 -75.48518 1.000 37.70805 219 THR B C 1
ATOM 4592 O O . THR B 1 219 ? -72.53239 60.73596 -76.63150 1.000 38.05866 219 THR B O 1
ATOM 4596 N N . LYS B 1 220 ? -72.35992 62.51494 -75.26051 1.000 30.78816 220 LYS B N 1
ATOM 4597 C CA . LYS B 1 220 ? -72.40349 63.44381 -76.37833 1.000 32.73484 220 LYS B CA 1
ATOM 4598 C C . LYS B 1 220 ? -71.18772 63.26455 -77.27817 1.000 40.02157 220 LYS B C 1
ATOM 4599 O O . LYS B 1 220 ? -71.31835 62.98034 -78.47683 1.000 40.22662 220 LYS B O 1
ATOM 4605 N N . ALA B 1 221 ? -69.98705 63.42020 -76.70688 1.000 37.94302 221 ALA B N 1
ATOM 4606 C CA . ALA B 1 221 ? -68.77115 63.33757 -77.50760 1.000 34.12056 221 ALA B CA 1
ATOM 4607 C C . ALA B 1 221 ? -68.67664 62.00359 -78.23078 1.000 32.77898 221 ALA B C 1
ATOM 4608 O O . ALA B 1 221 ? -68.26706 61.95360 -79.39288 1.000 32.73335 221 ALA B O 1
ATOM 4610 N N . LEU B 1 222 ? -69.06908 60.91377 -77.57022 1.000 33.52853 222 LEU B N 1
ATOM 4611 C CA . LEU B 1 222 ? -68.96737 59.60482 -78.20732 1.000 38.03726 222 LEU B CA 1
ATOM 4612 C C . LEU B 1 222 ? -69.97049 59.46444 -79.35218 1.000 43.12120 222 LEU B C 1
ATOM 4613 O O . LEU B 1 222 ? -69.68193 58.81722 -80.37377 1.000 39.23502 222 LEU B O 1
ATOM 4618 N N . ASN B 1 223 ? -71.15299 60.06335 -79.20092 1.000 36.90727 223 ASN B N 1
ATOM 4619 C CA . ASN B 1 223 ? -72.13195 60.00525 -80.27782 1.000 41.47132 223 ASN B CA 1
ATOM 4620 C C . ASN B 1 223 ? -71.67107 60.82799 -81.47382 1.000 39.21767 223 ASN B C 1
ATOM 4621 O O . ASN B 1 223 ? -71.99261 60.49126 -82.61955 1.000 39.02469 223 ASN B O 1
ATOM 4626 N N . GLU B 1 224 ? -70.87998 61.87655 -81.22726 1.000 38.15441 224 GLU B N 1
ATOM 4627 C CA . GLU B 1 224 ? -70.25147 62.63753 -82.30035 1.000 36.32701 224 GLU B CA 1
ATOM 4628 C C . GLU B 1 224 ? -69.11067 61.88678 -83.00289 1.000 40.53730 224 GLU B C 1
ATOM 4629 O O . GLU B 1 224 ? -68.71225 62.29738 -84.09581 1.000 38.53099 224 GLU B O 1
ATOM 4635 N N . GLY B 1 225 ? -68.54552 60.82726 -82.39952 1.000 35.00494 225 GLY B N 1
ATOM 4636 C CA . GLY B 1 225 ? -67.54500 60.01323 -83.07462 1.000 32.08435 225 GLY B CA 1
ATOM 4637 C C . GLY B 1 225 ? -66.12953 60.59679 -83.12256 1.000 33.49622 225 GLY B C 1
ATOM 4638 O O . GLY B 1 225 ? -65.85430 61.73071 -82.72645 1.000 31.39685 225 GLY B O 1
ATOM 4639 N N . GLY B 1 226 ? -65.21236 59.77448 -83.63651 1.000 32.84835 226 GLY B N 1
ATOM 4640 C CA . GLY B 1 226 ? -63.80370 60.11755 -83.68789 1.000 30.53746 226 GLY B CA 1
ATOM 4641 C C . GLY B 1 226 ? -63.09922 60.22897 -82.34933 1.000 30.51367 226 GLY B C 1
ATOM 4642 O O . GLY B 1 226 ? -62.07046 60.89908 -82.26619 1.000 36.04022 226 GLY B O 1
ATOM 4643 N N . ARG B 1 227 ? -63.60186 59.57783 -81.30226 1.000 27.82861 227 ARG B N 1
ATOM 4644 C CA . ARG B 1 227 ? -63.08211 59.74420 -79.94515 1.000 22.60675 227 ARG B CA 1
ATOM 4645 C C . ARG B 1 227 ? -62.14526 58.60163 -79.57605 1.000 25.58836 227 ARG B C 1
ATOM 4646 O O . ARG B 1 227 ? -62.54969 57.43304 -79.59741 1.000 30.13755 227 ARG B O 1
ATOM 4654 N N . LEU B 1 228 ? -60.91685 58.94138 -79.18937 1.000 23.98715 228 LEU B N 1
ATOM 4655 C CA . LEU B 1 228 ? -59.96634 57.99024 -78.62081 1.000 22.51409 228 LEU B CA 1
ATOM 4656 C C . LEU B 1 228 ? -59.93778 58.15816 -77.09541 1.000 26.73934 228 LEU B C 1
ATOM 4657 O O . LEU B 1 228 ? -59.48946 59.19230 -76.58365 1.000 26.23872 228 LEU B O 1
ATOM 4662 N N . LEU B 1 229 ? -60.41348 57.15301 -76.36563 1.000 20.21721 229 LEU B N 1
ATOM 4663 C CA . LEU B 1 229 ? -60.45386 57.21768 -74.91132 1.000 24.28605 229 LEU B CA 1
ATOM 4664 C C . LEU B 1 229 ? -59.44486 56.25007 -74.31184 1.000 26.53506 229 LEU B C 1
ATOM 4665 O O . LEU B 1 229 ? -59.22858 55.15724 -74.84961 1.000 22.84961 229 LEU B O 1
ATOM 4670 N N . TRP B 1 230 ? -58.83307 56.67590 -73.20438 1.000 21.13816 230 TRP B N 1
ATOM 4671 C CA . TRP B 1 230 ? -57.96098 55.86448 -72.36334 1.000 24.05337 230 TRP B CA 1
ATOM 4672 C C . TRP B 1 230 ? -58.60997 55.78135 -70.99774 1.000 22.52443 230 TRP B C 1
ATOM 4673 O O . TRP B 1 230 ? -59.06045 56.79467 -70.46553 1.000 24.64596 230 TRP B O 1
ATOM 4684 N N . ILE B 1 231 ? -58.66555 54.58083 -70.43903 1.000 22.61506 231 ILE B N 1
ATOM 4685 C CA . ILE B 1 231 ? -59.20107 54.39089 -69.10321 1.000 24.90336 231 ILE B CA 1
ATOM 4686 C C . ILE B 1 231 ? -58.44199 53.24340 -68.46620 1.000 26.23309 231 ILE B C 1
ATOM 4687 O O . ILE B 1 231 ? -58.03468 52.29521 -69.14211 1.000 25.82497 231 ILE B O 1
ATOM 4692 N N . ALA B 1 232 ? -58.22300 53.36108 -67.15367 1.000 29.19219 232 ALA B N 1
ATOM 4693 C CA . ALA B 1 232 ? -57.62635 52.31661 -66.33798 1.000 25.84299 232 ALA B CA 1
ATOM 4694 C C . ALA B 1 232 ? -58.74274 51.67502 -65.56273 1.000 21.18245 232 ALA B C 1
ATOM 4695 O O . ALA B 1 232 ? -59.16808 52.22372 -64.54132 1.000 28.30411 232 ALA B O 1
ATOM 4697 N N . PRO B 1 233 ? -59.26438 50.52367 -65.99026 1.000 29.82117 233 PRO B N 1
ATOM 4698 C CA . PRO B 1 233 ? -60.40966 49.92724 -65.27607 1.000 29.87776 233 PRO B CA 1
ATOM 4699 C C . PRO B 1 233 ? -60.10158 49.49564 -63.84499 1.000 25.92154 233 PRO B C 1
ATOM 4700 O O . PRO B 1 233 ? -61.04183 49.25879 -63.07710 1.000 28.96214 233 PRO B O 1
ATOM 4704 N N . SER B 1 234 ? -58.83287 49.40282 -63.44796 1.000 26.50309 234 SER B N 1
ATOM 4705 C CA . SER B 1 234 ? -58.53832 49.15691 -62.03737 1.000 26.42448 234 SER B CA 1
ATOM 4706 C C . SER B 1 234 ? -58.82813 50.36364 -61.14178 1.000 27.90495 234 SER B C 1
ATOM 4707 O O . SER B 1 234 ? -58.86220 50.20525 -59.92223 1.000 27.14753 234 SER B O 1
ATOM 4710 N N . GLY B 1 235 ? -59.02165 51.56069 -61.69662 1.000 26.35710 235 GLY B N 1
ATOM 4711 C CA . GLY B 1 235 ? -59.34877 52.70505 -60.86370 1.000 25.87189 235 GLY B CA 1
ATOM 4712 C C . GLY B 1 235 ? -58.17393 53.43028 -60.23687 1.000 30.12689 235 GLY B C 1
ATOM 4713 O O . GLY B 1 235 ? -58.38662 54.28599 -59.37109 1.000 30.27962 235 GLY B O 1
ATOM 4714 N N . GLY B 1 236 ? -56.94570 53.11824 -60.63321 1.000 26.44412 236 GLY B N 1
ATOM 4715 C CA . GLY B 1 236 ? -55.80373 53.81665 -60.08511 1.000 24.40129 236 GLY B CA 1
ATOM 4716 C C . GLY B 1 236 ? -54.50942 53.25943 -60.63034 1.000 24.18704 236 GLY B C 1
ATOM 4717 O O . GLY B 1 236 ? -54.49798 52.41332 -61.52319 1.000 27.06891 236 GLY B O 1
ATOM 4718 N N . ARG B 1 237 ? -53.40642 53.76224 -60.09386 1.000 28.99129 237 ARG B N 1
ATOM 4719 C CA . ARG B 1 237 ? -52.10665 53.23167 -60.48276 1.000 31.57768 237 ARG B CA 1
ATOM 4720 C C . ARG B 1 237 ? -51.93769 51.80212 -59.96843 1.000 28.47794 237 ARG B C 1
ATOM 4721 O O . ARG B 1 237 ? -52.52768 51.40629 -58.96053 1.000 28.80973 237 ARG B O 1
ATOM 4729 N N . ASP B 1 238 ? -51.14722 51.01275 -60.69085 1.000 30.82378 238 ASP B N 1
ATOM 4730 C CA . ASP B 1 238 ? -50.88669 49.64481 -60.25280 1.000 32.86706 238 ASP B CA 1
ATOM 4731 C C . ASP B 1 238 ? -50.16348 49.63684 -58.91283 1.000 30.30275 238 ASP B C 1
ATOM 4732 O O . ASP B 1 238 ? -49.45678 50.58159 -58.55328 1.000 31.79371 238 ASP B O 1
ATOM 4737 N N . ARG B 1 239 ? -50.34257 48.54050 -58.18241 1.000 37.16358 239 ARG B N 1
ATOM 4738 C CA . ARG B 1 239 ? -49.80918 48.36761 -56.84049 1.000 30.59882 239 ARG B CA 1
ATOM 4739 C C . ARG B 1 239 ? -48.29352 48.20086 -56.89149 1.000 29.02489 239 ARG B C 1
ATOM 4740 O O . ARG B 1 239 ? -47.71534 48.05331 -57.96720 1.000 26.69989 239 ARG B O 1
ATOM 4748 N N . PRO B 1 240 ? -47.61523 48.22275 -55.73635 1.000 31.84495 240 PRO B N 1
ATOM 4749 C CA . PRO B 1 240 ? -46.15019 48.11468 -55.75017 1.000 33.11890 240 PRO B CA 1
ATOM 4750 C C . PRO B 1 240 ? -45.66326 46.80254 -56.35221 1.000 34.57238 240 PRO B C 1
ATOM 4751 O O . PRO B 1 240 ? -46.35947 45.78446 -56.32823 1.000 35.42307 240 PRO B O 1
ATOM 4755 N N . GLN B 1 241 ? -44.44510 46.85133 -56.90302 1.000 36.76663 241 GLN B N 1
ATOM 4756 C CA . GLN B 1 241 ? -43.79813 45.66481 -57.44791 1.000 45.83739 241 GLN B CA 1
ATOM 4757 C C . GLN B 1 241 ? -43.53472 44.63155 -56.35459 1.000 48.17257 241 GLN B C 1
ATOM 4758 O O . GLN B 1 241 ? -43.41266 44.95520 -55.16702 1.000 45.01368 241 GLN B O 1
ATOM 4764 N N . ALA B 1 242 ? -43.42631 43.37489 -56.78300 1.000 49.25932 242 ALA B N 1
ATOM 4765 C CA . ALA B 1 242 ? -43.40629 42.22956 -55.88209 1.000 55.04186 242 ALA B CA 1
ATOM 4766 C C . ALA B 1 242 ? -41.99603 41.91223 -55.41062 1.000 61.52984 242 ALA B C 1
ATOM 4767 O O . ALA B 1 242 ? -41.04262 41.95564 -56.19984 1.000 59.65860 242 ALA B O 1
ATOM 4769 N N . ASP B 1 243 ? -41.87984 41.57541 -54.11723 1.000 73.29698 243 ASP B N 1
ATOM 4770 C CA . ASP B 1 243 ? -40.68728 40.89279 -53.63440 1.000 72.04122 243 ASP B CA 1
ATOM 4771 C C . ASP B 1 243 ? -40.48162 39.59920 -54.40896 1.000 71.79091 243 ASP B C 1
ATOM 4772 O O . ASP B 1 243 ? -39.36517 39.28885 -54.84467 1.000 78.81125 243 ASP B O 1
ATOM 4777 N N . THR B 1 244 ? -41.57015 38.84324 -54.60506 1.000 71.09601 244 THR B N 1
ATOM 4778 C CA . THR B 1 244 ? -41.54207 37.44358 -55.01390 1.000 73.72709 244 THR B CA 1
ATOM 4779 C C . THR B 1 244 ? -42.34834 37.21901 -56.28981 1.000 74.81053 244 THR B C 1
ATOM 4780 O O . THR B 1 244 ? -43.36465 37.88007 -56.53308 1.000 75.34268 244 THR B O 1
ATOM 4784 N N . GLY B 1 245 ? -41.86375 36.28969 -57.11047 1.000 74.17411 245 GLY B N 1
ATOM 4785 C CA . GLY B 1 245 ? -42.63291 35.74157 -58.20628 1.000 68.53295 245 GLY B CA 1
ATOM 4786 C C . GLY B 1 245 ? -43.07897 36.70252 -59.28835 1.000 63.69252 245 GLY B C 1
ATOM 4787 O O . GLY B 1 245 ? -42.85544 37.91239 -59.19684 1.000 66.23780 245 GLY B O 1
ATOM 4788 N N . ALA B 1 246 ? -43.72187 36.16332 -60.32497 1.000 62.82675 246 ALA B N 1
ATOM 4789 C CA . ALA B 1 246 ? -44.12956 36.96748 -61.47263 1.000 61.14966 246 ALA B CA 1
ATOM 4790 C C . ALA B 1 246 ? -45.32866 37.84172 -61.12183 1.000 56.42990 246 ALA B C 1
ATOM 4791 O O . ALA B 1 246 ? -46.26349 37.40997 -60.43985 1.000 51.69950 246 ALA B O 1
ATOM 4793 N N . TRP B 1 247 ? -45.29763 39.07581 -61.60790 1.000 52.50774 247 TRP B N 1
ATOM 4794 C CA . TRP B 1 247 ? -46.20370 40.12921 -61.18153 1.000 47.53848 247 TRP B CA 1
ATOM 4795 C C . TRP B 1 247 ? -47.08876 40.53100 -62.35280 1.000 42.82796 247 TRP B C 1
ATOM 4796 O O . TRP B 1 247 ? -46.61464 40.63761 -63.48937 1.000 39.94920 247 TRP B O 1
ATOM 4807 N N . HIS B 1 248 ? -48.38256 40.72396 -62.07540 1.000 42.98505 248 HIS B N 1
ATOM 4808 C CA . HIS B 1 248 ? -49.36881 41.10734 -63.08237 1.000 42.10189 248 HIS B CA 1
ATOM 4809 C C . HIS B 1 248 ? -50.06569 42.40128 -62.67324 1.000 39.90017 248 HIS B C 1
ATOM 4810 O O . HIS B 1 248 ? -50.29795 42.61701 -61.47579 1.000 37.72206 248 HIS B O 1
ATOM 4817 N N . PRO B 1 249 ? -50.42249 43.27094 -63.62969 1.000 40.85735 249 PRO B N 1
ATOM 4818 C CA . PRO B 1 249 ? -51.09086 44.53541 -63.26831 1.000 34.57603 249 PRO B CA 1
ATOM 4819 C C . PRO B 1 249 ? -52.44116 44.28774 -62.60558 1.000 28.94588 249 PRO B C 1
ATOM 4820 O O . PRO B 1 249 ? -53.04505 43.22656 -62.75023 1.000 31.04478 249 PRO B O 1
ATOM 4824 N N . ASP B 1 250 ? -52.90155 45.28578 -61.84975 1.000 33.81808 250 ASP B N 1
ATOM 4825 C CA . ASP B 1 250 ? -54.13345 45.17748 -61.06328 1.000 30.02904 250 ASP B CA 1
ATOM 4826 C C . ASP B 1 250 ? -55.32318 44.76680 -61.92959 1.000 33.52683 250 ASP B C 1
ATOM 4827 O O . ASP B 1 250 ? -55.38151 45.06953 -63.12532 1.000 31.31332 250 ASP B O 1
ATOM 4832 N N . LYS B 1 251 ? -56.30473 44.11146 -61.30019 1.000 37.32305 251 LYS B N 1
ATOM 4833 C CA . LYS B 1 251 ? -57.46137 43.57460 -62.01472 1.000 36.33915 251 LYS B CA 1
ATOM 4834 C C . LYS B 1 251 ? -58.41081 44.68905 -62.44817 1.000 32.11386 251 LYS B C 1
ATOM 4835 O O . LYS B 1 251 ? -58.46707 45.75588 -61.83917 1.000 30.12572 251 LYS B O 1
ATOM 4841 N N . PHE B 1 252 ? -59.17457 44.41908 -63.50692 1.000 33.13630 252 PHE B N 1
ATOM 4842 C CA . PHE B 1 252 ? -60.12432 45.38010 -64.06638 1.000 31.69203 252 PHE B CA 1
ATOM 4843 C C . PHE B 1 252 ? -61.46510 45.25016 -63.35660 1.000 36.27102 252 PHE B C 1
ATOM 4844 O O . PHE B 1 252 ? -62.04971 44.16227 -63.32919 1.000 42.87587 252 PHE B O 1
ATOM 4852 N N . ASP B 1 253 ? -61.96183 46.35183 -62.81197 1.000 34.06275 253 ASP B N 1
ATOM 4853 C CA . ASP B 1 253 ? -63.31369 46.37061 -62.25437 1.000 38.38511 253 ASP B CA 1
ATOM 4854 C C . ASP B 1 253 ? -64.32239 46.19779 -63.38129 1.000 34.42237 253 ASP B C 1
ATOM 4855 O O . ASP B 1 253 ? -64.30137 46.98079 -64.33837 1.000 36.37960 253 ASP B O 1
ATOM 4860 N N . PRO B 1 254 ? -65.21498 45.20455 -63.32115 1.000 39.54342 254 PRO B N 1
ATOM 4861 C CA . PRO B 1 254 ? -66.20127 45.05651 -64.40172 1.000 40.91992 254 PRO B CA 1
ATOM 4862 C C . PRO B 1 254 ? -67.19071 46.20371 -64.47874 1.000 33.89826 254 PRO B C 1
ATOM 4863 O O . PRO B 1 254 ? -67.76434 46.42236 -65.55065 1.000 34.40403 254 PRO B O 1
ATOM 4867 N N . THR B 1 255 ? -67.39231 46.96007 -63.39841 1.000 36.92258 255 THR B N 1
ATOM 4868 C CA . THR B 1 255 ? -68.22494 48.15700 -63.49682 1.000 38.29720 255 THR B CA 1
ATOM 4869 C C . THR B 1 255 ? -67.61628 49.16774 -64.46404 1.000 35.96974 255 THR B C 1
ATOM 4870 O O . THR B 1 255 ? -68.34229 49.83840 -65.21054 1.000 37.48777 255 THR B O 1
ATOM 4874 N N . ALA B 1 256 ? -66.27736 49.27839 -64.47253 1.000 34.42353 256 ALA B N 1
ATOM 4875 C CA . ALA B 1 256 ? -65.59806 50.23436 -65.34410 1.000 29.64035 256 ALA B CA 1
ATOM 4876 C C . ALA B 1 256 ? -65.65417 49.78415 -66.79457 1.000 34.29397 256 ALA B C 1
ATOM 4877 O O . ALA B 1 256 ? -66.03712 50.55503 -67.68165 1.000 33.14094 256 ALA B O 1
ATOM 4879 N N . VAL B 1 257 ? -65.28077 48.52854 -67.04974 1.000 38.75823 257 VAL B N 1
ATOM 4880 C CA . VAL B 1 257 ? -65.36696 47.96839 -68.39509 1.000 36.33599 257 VAL B CA 1
ATOM 4881 C C . VAL B 1 257 ? -66.78727 48.08178 -68.93932 1.000 38.14139 257 VAL B C 1
ATOM 4882 O O . VAL B 1 257 ? -66.98896 48.35557 -70.12894 1.000 36.36022 257 VAL B O 1
ATOM 4886 N N . GLU B 1 258 ? -67.79456 47.89573 -68.07653 1.000 37.65600 258 GLU B N 1
ATOM 4887 C CA . GLU B 1 258 ? -69.17876 47.94122 -68.54178 1.000 34.42829 258 GLU B CA 1
ATOM 4888 C C . GLU B 1 258 ? -69.61674 49.35973 -68.88231 1.000 36.27885 258 GLU B C 1
ATOM 4889 O O . GLU B 1 258 ? -70.40772 49.55595 -69.80848 1.000 43.14378 258 GLU B O 1
ATOM 4895 N N . LEU B 1 259 ? -69.13364 50.35765 -68.14575 1.000 40.64964 259 LEU B N 1
ATOM 4896 C CA . LEU B 1 259 ? -69.43159 51.73805 -68.50694 1.000 37.35828 259 LEU B CA 1
ATOM 4897 C C . LEU B 1 259 ? -68.96962 52.03502 -69.92666 1.000 40.75897 259 LEU B C 1
ATOM 4898 O O . LEU B 1 259 ? -69.71995 52.59087 -70.73951 1.000 40.68931 259 LEU B O 1
ATOM 4903 N N . MET B 1 260 ? -67.73315 51.65708 -70.24611 1.000 38.45254 260 MET B N 1
ATOM 4904 C CA . MET B 1 260 ? -67.22965 51.89071 -71.59125 1.000 36.74096 260 MET B CA 1
ATOM 4905 C C . MET B 1 260 ? -68.01728 51.08607 -72.61140 1.000 40.45541 260 MET B C 1
ATOM 4906 O O . MET B 1 260 ? -68.37375 51.60499 -73.67638 1.000 39.77832 260 MET B O 1
ATOM 4911 N N . ARG B 1 261 ? -68.29450 49.81327 -72.30513 1.000 37.37514 261 ARG B N 1
ATOM 4912 C CA . ARG B 1 261 ? -68.96593 48.95302 -73.27143 1.000 39.64564 261 ARG B CA 1
ATOM 4913 C C . ARG B 1 261 ? -70.32263 49.52604 -73.66915 1.000 39.88099 261 ARG B C 1
ATOM 4914 O O . ARG B 1 261 ? -70.64903 49.61961 -74.85654 1.000 41.00847 261 ARG B O 1
ATOM 4922 N N . GLN B 1 262 ? -71.12053 49.93468 -72.69026 1.000 40.49277 262 GLN B N 1
ATOM 4923 C CA . GLN B 1 262 ? -72.46567 50.40108 -73.00715 1.000 45.09543 262 GLN B CA 1
ATOM 4924 C C . GLN B 1 262 ? -72.47787 51.82801 -73.54902 1.000 44.00810 262 GLN B C 1
ATOM 4925 O O . GLN B 1 262 ? -73.39115 52.18428 -74.29922 1.000 47.27353 262 GLN B O 1
ATOM 4931 N N . LEU B 1 263 ? -71.49380 52.65916 -73.18761 1.000 43.71432 263 LEU B N 1
ATOM 4932 C CA . LEU B 1 263 ? -71.38590 53.97851 -73.81134 1.000 41.37832 263 LEU B CA 1
ATOM 4933 C C . LEU B 1 263 ? -71.10588 53.85353 -75.30326 1.000 44.49970 263 LEU B C 1
ATOM 4934 O O . LEU B 1 263 ? -71.67844 54.58915 -76.11608 1.000 47.82538 263 LEU B O 1
ATOM 4939 N N . LEU B 1 264 ? -70.22889 52.92066 -75.68009 1.000 41.55105 264 LEU B N 1
ATOM 4940 C CA . LEU B 1 264 ? -69.95838 52.66909 -77.08843 1.000 39.62281 264 LEU B CA 1
ATOM 4941 C C . LEU B 1 264 ? -71.17337 52.09729 -77.80645 1.000 45.19646 264 LEU B C 1
ATOM 4942 O O . LEU B 1 264 ? -71.32611 52.32033 -79.01295 1.000 44.96077 264 LEU B O 1
ATOM 4947 N N . SER B 1 265 ? -72.03641 51.35930 -77.09233 1.000 38.17122 265 SER B N 1
ATOM 4948 C CA . SER B 1 265 ? -73.25231 50.81194 -77.69848 1.000 45.92139 265 SER B CA 1
ATOM 4949 C C . SER B 1 265 ? -74.29474 51.89596 -77.96052 1.000 44.49561 265 SER B C 1
ATOM 4950 O O . SER B 1 265 ? -74.75971 52.05870 -79.09278 1.000 50.91251 265 SER B O 1
ATOM 4953 N N . ARG B 1 266 ? -74.68243 52.63631 -76.91743 1.000 46.09455 266 ARG B N 1
ATOM 4954 C CA . ARG B 1 266 ? -75.57824 53.78967 -77.00494 1.000 49.17766 266 ARG B CA 1
ATOM 4955 C C . ARG B 1 266 ? -75.26127 54.70690 -78.18391 1.000 48.52188 266 ARG B C 1
ATOM 4956 O O . ARG B 1 266 ? -76.16159 55.35010 -78.73333 1.000 53.35475 266 ARG B O 1
ATOM 4964 N N . SER B 1 267 ? -73.98981 54.78885 -78.56663 1.000 48.50186 267 SER B N 1
ATOM 4965 C CA . SER B 1 267 ? -73.54357 55.76325 -79.55555 1.000 46.58265 267 SER B CA 1
ATOM 4966 C C . SER B 1 267 ? -73.85498 55.30603 -80.97495 1.000 42.78084 267 SER B C 1
ATOM 4967 O O . SER B 1 267 ? -73.80651 54.11493 -81.29310 1.000 43.87334 267 SER B O 1
ATOM 4970 N N . ALA B 1 268 ? -74.14740 56.27888 -81.84002 1.000 44.02771 268 ALA B N 1
ATOM 4971 C CA . ALA B 1 268 ? -74.36126 55.96972 -83.25419 1.000 43.01919 268 ALA B CA 1
ATOM 4972 C C . ALA B 1 268 ? -73.12119 55.39873 -83.92813 1.000 43.58799 268 ALA B C 1
ATOM 4973 O O . ALA B 1 268 ? -73.24388 54.37717 -84.62584 1.000 46.60228 268 ALA B O 1
ATOM 4975 N N . PRO B 1 269 ? -71.92892 55.98130 -83.79547 1.000 41.65146 269 PRO B N 1
ATOM 4976 C CA . PRO B 1 269 ? -70.77463 55.41718 -84.50360 1.000 41.63903 269 PRO B CA 1
ATOM 4977 C C . PRO B 1 269 ? -70.39609 54.03943 -83.98463 1.000 42.53024 269 PRO B C 1
ATOM 4978 O O . PRO B 1 269 ? -70.68329 53.67035 -82.84003 1.000 38.60859 269 PRO B O 1
ATOM 4982 N N . LYS B 1 270 ? -69.77296 53.26870 -84.87937 1.000 42.86895 270 LYS B N 1
ATOM 4983 C CA . LYS B 1 270 ? -69.08004 52.03932 -84.52267 1.000 44.13149 270 LYS B CA 1
ATOM 4984 C C . LYS B 1 270 ? -68.17924 52.28390 -83.31654 1.000 38.37574 270 LYS B C 1
ATOM 4985 O O . LYS B 1 270 ? -67.55815 53.34018 -83.20334 1.000 40.10837 270 LYS B O 1
ATOM 4991 N N . GLY B 1 271 ? -68.12891 51.31929 -82.40454 1.000 33.23656 271 GLY B N 1
ATOM 4992 C CA . GLY B 1 271 ? -67.24277 51.39978 -81.25891 1.000 36.39890 271 GLY B CA 1
ATOM 4993 C C . GLY B 1 271 ? -66.34081 50.18545 -81.16498 1.000 40.71613 271 GLY B C 1
ATOM 4994 O O . GLY B 1 271 ? -66.70942 49.07787 -81.55520 1.000 37.29434 271 GLY B O 1
ATOM 4995 N N . HIS B 1 272 ? -65.14123 50.40957 -80.62637 1.000 37.76137 272 HIS B N 1
ATOM 4996 C CA . HIS B 1 272 ? -64.14739 49.35480 -80.49077 1.000 38.10475 272 HIS B CA 1
ATOM 4997 C C . HIS B 1 272 ? -63.46837 49.43940 -79.13018 1.000 34.58010 272 HIS B C 1
ATOM 4998 O O . HIS B 1 272 ? -63.13492 50.52792 -78.65870 1.000 33.40529 272 HIS B O 1
ATOM 5005 N N . LEU B 1 273 ? -63.27860 48.27609 -78.50843 1.000 32.64798 273 LEU B N 1
ATOM 5006 C CA . LEU B 1 273 ? -62.62957 48.13448 -77.21329 1.000 31.33263 273 LEU B CA 1
ATOM 5007 C C . LEU B 1 273 ? -61.30572 47.41048 -77.41668 1.000 35.23704 273 LEU B C 1
ATOM 5008 O O . LEU B 1 273 ? -61.28579 46.29232 -77.94148 1.000 34.68005 273 LEU B O 1
ATOM 5013 N N . TYR B 1 274 ? -60.20515 48.03723 -77.00684 1.000 27.89453 274 TYR B N 1
ATOM 5014 C CA . TYR B 1 274 ? -58.91357 47.39027 -77.11793 1.000 28.28817 274 TYR B CA 1
ATOM 5015 C C . TYR B 1 274 ? -58.27677 47.25370 -75.74370 1.000 31.49315 274 TYR B C 1
ATOM 5016 O O . TYR B 1 274 ? -58.23482 48.23337 -74.98115 1.000 31.97392 274 TYR B O 1
ATOM 5025 N N . PRO B 1 275 ? -57.76933 46.07782 -75.39228 1.000 29.98374 275 PRO B N 1
ATOM 5026 C CA . PRO B 1 275 ? -56.88053 45.98135 -74.22786 1.000 29.30373 275 PRO B CA 1
ATOM 5027 C C . PRO B 1 275 ? -55.53646 46.63819 -74.52795 1.000 27.11021 275 PRO B C 1
ATOM 5028 O O . PRO B 1 275 ? -54.96213 46.45222 -75.60299 1.000 28.80289 275 PRO B O 1
ATOM 5032 N N . PHE B 1 276 ? -55.01349 47.37604 -73.54743 1.000 27.78460 276 PHE B N 1
ATOM 5033 C CA . PHE B 1 276 ? -53.83206 48.20952 -73.73781 1.000 23.02070 276 PHE B CA 1
ATOM 5034 C C . PHE B 1 276 ? -52.85717 47.98587 -72.59129 1.000 22.86946 276 PHE B C 1
ATOM 5035 O O . PHE B 1 276 ? -53.23165 48.11483 -71.42403 1.000 26.26563 276 PHE B O 1
ATOM 5043 N N . ALA B 1 277 ? -51.61115 47.66701 -72.91788 1.000 23.66937 277 ALA B N 1
ATOM 5044 C CA . ALA B 1 277 ? -50.57189 47.41290 -71.92841 1.000 26.27390 277 ALA B CA 1
ATOM 5045 C C . ALA B 1 277 ? -49.60143 48.58621 -71.88714 1.000 25.30039 277 ALA B C 1
ATOM 5046 O O . ALA B 1 277 ? -49.08264 48.99035 -72.93070 1.000 24.89877 277 ALA B O 1
ATOM 5048 N N . MET B 1 278 ? -49.33918 49.10983 -70.68691 1.000 19.54534 278 MET B N 1
ATOM 5049 C CA . MET B 1 278 ? -48.27007 50.07334 -70.46753 1.000 23.50404 278 MET B CA 1
ATOM 5050 C C . MET B 1 278 ? -47.29749 49.55800 -69.41789 1.000 24.54040 278 MET B C 1
ATOM 5051 O O . MET B 1 278 ? -47.70653 49.17152 -68.31821 1.000 24.10124 278 MET B O 1
ATOM 5056 N N . TYR B 1 279 ? -46.01083 49.57906 -69.75508 1.000 28.22909 279 TYR B N 1
ATOM 5057 C CA . TYR B 1 279 ? -44.93046 49.29235 -68.81866 1.000 26.61589 279 TYR B CA 1
ATOM 5058 C C . TYR B 1 279 ? -44.24125 50.61771 -68.50907 1.000 27.59092 279 TYR B C 1
ATOM 5059 O O . TYR B 1 279 ? -43.55840 51.18210 -69.37116 1.000 30.34593 279 TYR B O 1
ATOM 5068 N N . SER B 1 280 ? -44.41115 51.11359 -67.28140 1.000 22.93881 280 SER B N 1
ATOM 5069 C CA . SER B 1 280 ? -43.88009 52.43107 -66.95476 1.000 22.99115 280 SER B CA 1
ATOM 5070 C C . SER B 1 280 ? -43.59590 52.63928 -65.48115 1.000 26.67549 280 SER B C 1
ATOM 5071 O O . SER B 1 280 ? -43.21915 53.75796 -65.11825 1.000 27.58794 280 SER B O 1
ATOM 5074 N N . TRP B 1 281 ? -43.76628 51.63027 -64.61563 1.000 27.21799 281 TRP B N 1
ATOM 5075 C CA . TRP B 1 281 ? -43.63143 51.86593 -63.18160 1.000 22.00886 281 TRP B CA 1
ATOM 5076 C C . TRP B 1 281 ? -42.23536 52.33134 -62.81116 1.000 26.30302 281 TRP B C 1
ATOM 5077 O O . TRP B 1 281 ? -42.07070 53.03887 -61.80722 1.000 29.14116 281 TRP B O 1
ATOM 5088 N N . GLU B 1 282 ? -41.22666 52.00300 -63.62472 1.000 27.34589 282 GLU B N 1
ATOM 5089 C CA . GLU B 1 282 ? -39.84510 52.30498 -63.23470 1.000 31.74538 282 GLU B CA 1
ATOM 5090 C C . GLU B 1 282 ? -39.54212 53.80063 -63.24175 1.000 29.53195 282 GLU B C 1
ATOM 5091 O O . GLU B 1 282 ? -38.71779 54.25481 -62.44006 1.000 31.26758 282 GLU B O 1
ATOM 5097 N N . LEU B 1 283 ? -40.20483 54.57649 -64.11354 1.000 31.03791 283 LEU B N 1
ATOM 5098 C CA . LEU B 1 283 ? -40.02379 56.03415 -64.16406 1.000 26.60559 283 LEU B CA 1
ATOM 5099 C C . LEU B 1 283 ? -40.36848 56.70952 -62.84034 1.000 30.75570 283 LEU B C 1
ATOM 5100 O O . LEU B 1 283 ? -39.61234 57.55496 -62.33907 1.000 28.92226 283 LEU B O 1
ATOM 5105 N N . MET B 1 284 ? -41.54301 56.39838 -62.29537 1.000 26.75387 284 MET B N 1
ATOM 5106 C CA . MET B 1 284 ? -42.07414 57.09893 -61.12753 1.000 29.95303 284 MET B CA 1
ATOM 5107 C C . MET B 1 284 ? -42.90039 56.12780 -60.30432 1.000 33.19465 284 MET B C 1
ATOM 5108 O O . MET B 1 284 ? -44.13693 56.16346 -60.32697 1.000 40.38330 284 MET B O 1
ATOM 5113 N N . PRO B 1 285 ? -42.25532 55.24264 -59.55292 1.000 37.44215 285 PRO B N 1
ATOM 5114 C CA . PRO B 1 285 ? -43.01388 54.35662 -58.65922 1.000 39.64728 285 PRO B CA 1
ATOM 5115 C C . PRO B 1 285 ? -43.74285 55.17665 -57.61115 1.000 41.36308 285 PRO B C 1
ATOM 5116 O O . PRO B 1 285 ? -43.15296 56.09089 -57.01690 1.000 41.80929 285 PRO B O 1
ATOM 5120 N N . PRO B 1 286 ? -45.03364 54.90023 -57.36228 1.000 48.63087 286 PRO B N 1
ATOM 5121 C CA . PRO B 1 286 ? -45.76122 55.62394 -56.30426 1.000 42.58038 286 PRO B CA 1
ATOM 5122 C C . PRO B 1 286 ? -45.49460 55.07009 -54.90779 1.000 39.84622 286 PRO B C 1
ATOM 5123 O O . PRO B 1 286 ? -44.90752 53.99195 -54.80782 1.000 43.82180 286 PRO B O 1
ATOM 5127 N N . ARG B 1 297 ? -44.73456 62.43039 -52.42636 1.000 45.64172 297 ARG B N 1
ATOM 5128 C CA . ARG B 1 297 ? -43.33867 62.21847 -52.79181 1.000 48.82821 297 ARG B CA 1
ATOM 5129 C C . ARG B 1 297 ? -43.22832 61.55990 -54.16274 1.000 52.88530 297 ARG B C 1
ATOM 5130 O O . ARG B 1 297 ? -43.96342 60.62990 -54.49742 1.000 52.90929 297 ARG B O 1
ATOM 5138 N N . ARG B 1 298 ? -42.28303 62.04076 -54.95578 1.000 45.83575 298 ARG B N 1
ATOM 5139 C CA . ARG B 1 298 ? -42.17209 61.65542 -56.35217 1.000 43.69318 298 ARG B CA 1
ATOM 5140 C C . ARG B 1 298 ? -40.77002 61.09144 -56.56884 1.000 42.44664 298 ARG B C 1
ATOM 5141 O O . ARG B 1 298 ? -39.82359 61.81950 -56.88146 1.000 42.00618 298 ARG B O 1
ATOM 5149 N N . LEU B 1 299 ? -40.63989 59.78388 -56.35367 1.000 40.97122 299 LEU B N 1
ATOM 5150 C CA . LEU B 1 299 ? -39.47469 59.06646 -56.83692 1.000 37.11300 299 LEU B CA 1
ATOM 5151 C C . LEU B 1 299 ? -39.42353 59.16407 -58.35566 1.000 40.87135 299 LEU B C 1
ATOM 5152 O O . LEU B 1 299 ? -40.45873 59.10727 -59.03293 1.000 42.07300 299 LEU B O 1
ATOM 5157 N N . THR B 1 300 ? -38.21779 59.35123 -58.89271 1.000 30.28207 300 THR B N 1
ATOM 5158 C CA . THR B 1 300 ? -38.03007 59.44653 -60.33208 1.000 31.54055 300 THR B CA 1
ATOM 5159 C C . THR B 1 300 ? -36.75269 58.72080 -60.69256 1.000 29.22287 300 THR B C 1
ATOM 5160 O O . THR B 1 300 ? -35.74662 58.84312 -59.98339 1.000 25.87344 300 THR B O 1
ATOM 5164 N N . HIS B 1 301 ? -36.80080 57.96911 -61.79367 1.000 25.89724 301 HIS B N 1
ATOM 5165 C CA . HIS B 1 301 ? -35.62062 57.30118 -62.31974 1.000 30.67025 301 HIS B CA 1
ATOM 5166 C C . HIS B 1 301 ? -35.60906 57.43786 -63.82978 1.000 31.67402 301 HIS B C 1
ATOM 5167 O O . HIS B 1 301 ? -36.66177 57.54514 -64.46345 1.000 30.14171 301 HIS B O 1
ATOM 5174 N N . PHE B 1 302 ? -34.39655 57.46275 -64.39039 1.000 29.28941 302 PHE B N 1
ATOM 5175 C CA . PHE B 1 302 ? -34.18063 57.35535 -65.82968 1.000 29.07598 302 PHE B CA 1
ATOM 5176 C C . PHE B 1 302 ? -34.37094 55.89483 -66.19496 1.000 32.03993 302 PHE B C 1
ATOM 5177 O O . PHE B 1 302 ? -33.50282 55.06179 -65.92171 1.000 37.48488 302 PHE B O 1
ATOM 5185 N N . ALA B 1 303 ? -35.50736 55.56527 -66.80138 1.000 27.03732 303 ALA B N 1
ATOM 5186 C CA . ALA B 1 303 ? -35.85541 54.16719 -66.97503 1.000 30.03636 303 ALA B CA 1
ATOM 5187 C C . ALA B 1 303 ? -36.50545 53.94926 -68.32873 1.000 30.10861 303 ALA B C 1
ATOM 5188 O O . ALA B 1 303 ? -36.92899 54.89511 -69.00127 1.000 31.51240 303 ALA B O 1
ATOM 5190 N N . GLY B 1 304 ? -36.54727 52.67316 -68.73465 1.000 28.17535 304 GLY B N 1
ATOM 5191 C CA . GLY B 1 304 ? -37.21005 52.28645 -69.96140 1.000 25.15867 304 GLY B CA 1
ATOM 5192 C C . GLY B 1 304 ? -38.70989 52.03875 -69.77255 1.000 29.16653 304 GLY B C 1
ATOM 5193 O O . GLY B 1 304 ? -39.19832 51.75879 -68.67809 1.000 25.80400 304 GLY B O 1
ATOM 5194 N N . THR B 1 305 ? -39.44773 52.17376 -70.87221 1.000 28.17970 305 THR B N 1
ATOM 5195 C CA . THR B 1 305 ? -40.89850 52.12579 -70.85396 1.000 24.82837 305 THR B CA 1
ATOM 5196 C C . THR B 1 305 ? -41.36604 51.43758 -72.12176 1.000 26.12973 305 THR B C 1
ATOM 5197 O O . THR B 1 305 ? -40.62915 51.31547 -73.09968 1.000 25.54795 305 THR B O 1
ATOM 5201 N N . GLY B 1 306 ? -42.6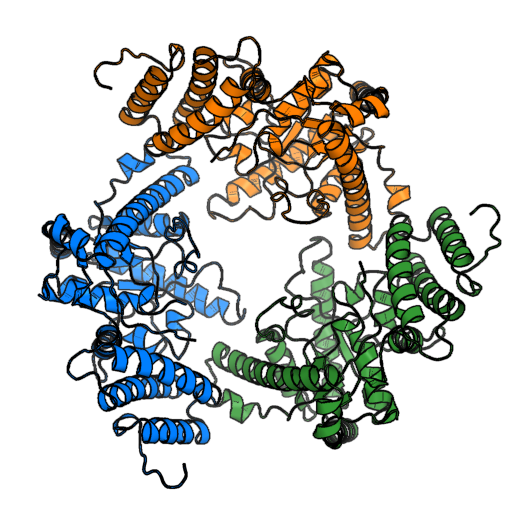0671 50.99792 -72.10979 1.000 23.35589 306 GLY B N 1
ATOM 5202 C CA . GLY B 1 306 ? -43.19008 50.47648 -73.32598 1.000 26.57570 306 GLY B CA 1
ATOM 5203 C C . GLY B 1 306 ? -44.68880 50.63904 -73.28556 1.000 27.71591 306 GLY B C 1
ATOM 5204 O O . GLY B 1 306 ? -45.29326 50.79725 -72.21926 1.000 28.23146 306 GLY B O 1
ATOM 5205 N N . ILE B 1 307 ? -45.27850 50.62423 -74.47276 1.000 25.19523 307 ILE B N 1
ATOM 5206 C CA . ILE B 1 307 ? -46.71390 50.46609 -74.63158 1.000 27.28297 307 ILE B CA 1
ATOM 5207 C C . ILE B 1 307 ? -46.93450 49.43480 -75.72008 1.000 29.05651 307 ILE B C 1
ATOM 5208 O O . ILE B 1 307 ? -46.08998 49.23910 -76.59950 1.000 28.18317 307 ILE B O 1
ATOM 5213 N N . SER B 1 308 ? -48.07804 48.77284 -75.65316 1.000 26.20690 308 SER B N 1
ATOM 5214 C CA . SER B 1 308 ? -48.54827 47.95922 -76.75905 1.000 31.58962 308 SER B CA 1
ATOM 5215 C C . SER B 1 308 ? -50.04611 47.82422 -76.59738 1.000 31.31566 308 SER B C 1
ATOM 5216 O O . SER B 1 308 ? -50.56837 47.92321 -75.48583 1.000 31.67412 308 SER B O 1
ATOM 5219 N N . VAL B 1 309 ? -50.73085 47.60209 -77.71124 1.000 32.18041 309 VAL B N 1
ATOM 5220 C CA . VAL B 1 309 ? -52.18084 47.46472 -77.72939 1.000 30.96101 309 VAL B CA 1
ATOM 5221 C C . VAL B 1 309 ? -52.51179 46.08098 -78.27516 1.000 34.10838 309 VAL B C 1
ATOM 5222 O O . VAL B 1 309 ? -51.93252 45.64136 -79.27332 1.000 38.23268 309 VAL B O 1
ATOM 5226 N N . CYS B 1 310 ? -53.43045 45.38719 -77.61682 1.000 35.27158 310 CYS B N 1
ATOM 5227 C CA . CYS B 1 310 ? -53.76408 44.02561 -78.02116 1.000 39.90791 310 CYS B CA 1
ATOM 5228 C C . CYS B 1 310 ? -54.93517 44.00524 -78.99070 1.000 34.89871 310 CYS B C 1
ATOM 5229 O O . CYS B 1 310 ? -55.56079 45.02537 -79.27587 1.000 39.89924 310 CYS B O 1
ATOM 5232 N N . LYS B 1 311 ? -55.23699 42.80779 -79.48910 1.000 40.58189 311 LYS B N 1
ATOM 5233 C CA . LYS B 1 311 ? -56.25449 42.64968 -80.51965 1.000 35.11168 311 LYS B CA 1
ATOM 5234 C C . LYS B 1 311 ? -57.60862 43.10555 -79.99884 1.000 35.13383 311 LYS B C 1
ATOM 5235 O O . LYS B 1 311 ? -57.89837 43.03901 -78.80208 1.000 38.61623 311 LYS B O 1
ATOM 5241 N N . GLU B 1 312 ? -58.44003 43.58777 -80.91005 1.000 39.34343 312 GLU B N 1
ATOM 5242 C CA . GLU B 1 312 ? -59.72422 44.13370 -80.51277 1.000 32.38148 312 GLU B CA 1
ATOM 5243 C C . GLU B 1 312 ? -60.60800 43.03892 -79.92321 1.000 35.18443 312 GLU B C 1
ATOM 5244 O O . GLU B 1 312 ? -60.62150 41.90497 -80.40432 1.000 39.80861 312 GLU B O 1
ATOM 5250 N N . LEU B 1 313 ? -61.33078 43.38732 -78.85962 1.000 36.41791 313 LEU B N 1
ATOM 5251 C CA . LEU B 1 313 ? -62.21324 42.46530 -78.14988 1.000 35.05121 313 LEU B CA 1
ATOM 5252 C C . LEU B 1 313 ? -63.52420 42.29551 -78.90570 1.000 38.78310 313 LEU B C 1
ATOM 5253 O O . LEU B 1 313 ? -64.25932 43.27033 -79.09524 1.000 37.48971 313 LEU B O 1
ATOM 5258 N N . ASP B 1 314 ? -63.82964 41.06209 -79.30972 1.000 34.12244 314 ASP B N 1
ATOM 5259 C CA . ASP B 1 314 ? -65.11852 40.73424 -79.91710 1.000 39.76493 314 ASP B CA 1
ATOM 5260 C C . ASP B 1 314 ? -66.08307 40.40395 -78.78963 1.000 38.91915 314 ASP B C 1
ATOM 5261 O O . ASP B 1 314 ? -66.07407 39.29303 -78.25925 1.000 42.03631 314 ASP B O 1
ATOM 5266 N N . VAL B 1 315 ? -66.93027 41.36598 -78.42742 1.000 42.34300 315 VAL B N 1
ATOM 5267 C CA . VAL B 1 315 ? -67.67668 41.24724 -77.17871 1.000 41.47925 315 VAL B CA 1
ATOM 5268 C C . VAL B 1 315 ? -68.63083 40.06189 -77.22175 1.000 41.60507 315 VAL B C 1
ATOM 5269 O O . VAL B 1 315 ? -68.69927 39.27424 -76.27033 1.000 41.16266 315 VAL B O 1
ATOM 5273 N N . ASP B 1 316 ? -69.35765 39.89130 -78.32714 1.000 40.65590 316 ASP B N 1
ATOM 5274 C CA . ASP B 1 316 ? -70.34653 38.81824 -78.36826 1.000 41.72991 316 ASP B CA 1
ATOM 5275 C C . ASP B 1 316 ? -69.67864 37.44790 -78.35141 1.000 44.42168 316 ASP B C 1
ATOM 5276 O O . ASP B 1 316 ? -70.15636 36.52880 -77.67956 1.000 46.36425 316 ASP B O 1
ATOM 5281 N N . SER B 1 317 ? -68.56354 37.29228 -79.05524 1.000 38.14308 317 SER B N 1
ATOM 5282 C CA . SER B 1 317 ? -67.86751 36.01492 -78.99259 1.000 46.63190 317 SER B CA 1
ATOM 5283 C C . SER B 1 317 ? -67.45269 35.67748 -77.56667 1.000 48.45077 317 SER B C 1
ATOM 5284 O O . SER B 1 317 ? -67.43210 34.49999 -77.18872 1.000 46.22600 317 SER B O 1
ATOM 5287 N N . ILE B 1 318 ? -67.16417 36.70221 -76.75829 1.000 47.03515 318 ILE B N 1
ATOM 5288 C CA . ILE B 1 318 ? -66.57448 36.53236 -75.43421 1.000 35.60689 318 ILE B CA 1
ATOM 5289 C C . ILE B 1 318 ? -67.63143 36.16553 -74.39233 1.000 40.28761 318 ILE B C 1
ATOM 5290 O O . ILE B 1 318 ? -67.37359 35.35402 -73.49207 1.000 36.46066 318 ILE B O 1
ATOM 5295 N N . VAL B 1 319 ? -68.83464 36.73766 -74.49637 1.000 37.97269 319 VAL B N 1
ATOM 5296 C CA . VAL B 1 319 ? -69.82322 36.66645 -73.42122 1.000 39.97066 319 VAL B CA 1
ATOM 5297 C C . VAL B 1 319 ? -71.06571 35.87498 -73.78773 1.000 41.16527 319 VAL B C 1
ATOM 5298 O O . VAL B 1 319 ? -71.85920 35.55741 -72.88407 1.000 44.53746 319 VAL B O 1
ATOM 5302 N N . SER B 1 320 ? -71.26238 35.53734 -75.06724 1.000 41.74429 320 SER B N 1
ATOM 5303 C CA . SER B 1 320 ? -72.54628 35.00594 -75.52766 1.000 39.05271 320 SER B CA 1
ATOM 5304 C C . SER B 1 320 ? -72.92714 33.70528 -74.83814 1.000 40.22446 320 SER B C 1
ATOM 5305 O O . SER B 1 320 ? -74.11908 33.38098 -74.74920 1.000 41.47923 320 SER B O 1
ATOM 5308 N N . SER B 1 321 ? -71.93546 32.94108 -74.37214 1.000 38.20861 321 SER B N 1
ATOM 5309 C CA . SER B 1 321 ? -72.18928 31.66484 -73.71885 1.000 36.57166 321 SER B CA 1
ATOM 5310 C C . SER B 1 321 ? -72.93748 31.81270 -72.40286 1.000 39.62745 321 SER B C 1
ATOM 5311 O O . SER B 1 321 ? -73.58462 30.85612 -71.96850 1.000 41.15998 321 SER B O 1
ATOM 5314 N N . ALA B 1 322 ? -72.85575 32.96858 -71.75485 1.000 39.39084 322 ALA B N 1
ATOM 5315 C CA . ALA B 1 322 ? -73.62665 33.22594 -70.55236 1.000 40.46594 322 ALA B CA 1
ATOM 5316 C C . ALA B 1 322 ? -74.95891 33.86697 -70.93145 1.000 43.24481 322 ALA B C 1
ATOM 5317 O O . ALA B 1 322 ? -75.00337 34.77444 -71.77134 1.000 42.31640 322 ALA B O 1
ATOM 5319 N N . ALA B 1 323 ? -76.03922 33.38677 -70.30776 1.000 42.24778 323 ALA B N 1
ATOM 5320 C CA . ALA B 1 323 ? -77.38827 33.86848 -70.60046 1.000 41.41894 323 ALA B CA 1
ATOM 5321 C C . ALA B 1 323 ? -77.47514 35.38349 -70.44785 1.000 49.91437 323 ALA B C 1
ATOM 5322 O O . ALA B 1 323 ? -76.80428 35.96729 -69.58820 1.000 52.73869 323 ALA B O 1
ATOM 5324 N N . VAL B 1 324 ? -78.32252 36.01305 -71.27707 1.000 49.44069 324 VAL B N 1
ATOM 5325 C CA . VAL B 1 324 ? -78.39911 37.47157 -71.31918 1.000 43.89837 324 VAL B CA 1
ATOM 5326 C C . VAL B 1 324 ? -78.89367 38.04008 -69.99426 1.000 46.70059 324 VAL B C 1
ATOM 5327 O O . VAL B 1 324 ? -78.57378 39.18097 -69.64845 1.000 51.76415 324 VAL B O 1
ATOM 5331 N N . GLU B 1 325 ? -79.67627 37.27850 -69.23238 1.000 54.47115 325 GLU B N 1
ATOM 5332 C CA . GLU B 1 325 ? -80.13836 37.75617 -67.93457 1.000 50.37364 325 GLU B CA 1
ATOM 5333 C C . GLU B 1 325 ? -79.00859 37.83317 -66.91870 1.000 50.85594 325 GLU B C 1
ATOM 5334 O O . GLU B 1 325 ? -79.14030 38.53590 -65.90870 1.000 52.52819 325 GLU B O 1
ATOM 5340 N N . ASP B 1 326 ? -77.89498 37.14340 -67.17727 1.000 49.84943 326 ASP B N 1
ATOM 5341 C CA . ASP B 1 326 ? -76.81568 36.99934 -66.20158 1.000 49.30773 326 ASP B CA 1
ATOM 5342 C C . ASP B 1 326 ? -75.82283 38.14061 -66.39876 1.000 47.51174 326 ASP B C 1
ATOM 5343 O O . ASP B 1 326 ? -74.75448 37.99079 -66.99763 1.000 47.30176 326 ASP B O 1
ATOM 5348 N N . LYS B 1 327 ? -76.19620 39.30819 -65.86601 1.000 50.70755 327 LYS B N 1
ATOM 5349 C CA . LYS B 1 327 ? -75.39665 40.51701 -66.05624 1.000 53.55652 327 LYS B CA 1
ATOM 5350 C C . LYS B 1 327 ? -74.03327 40.39799 -65.38065 1.000 50.67362 327 LYS B C 1
ATOM 5351 O O . LYS B 1 327 ? -73.00420 40.77013 -65.96511 1.000 45.45792 327 LYS B O 1
ATOM 5357 N N . ALA B 1 328 ? -74.00221 39.86737 -64.15740 1.000 44.06313 328 ALA B N 1
ATOM 5358 C CA . ALA B 1 328 ? -72.73930 39.75994 -63.43956 1.000 43.26906 328 ALA B CA 1
ATOM 5359 C C . ALA B 1 328 ? -71.74214 38.89981 -64.20887 1.000 44.61621 328 ALA B C 1
ATOM 5360 O O . ALA B 1 328 ? -70.60280 39.31847 -64.44901 1.000 41.84864 328 ALA B O 1
ATOM 5362 N N . THR B 1 329 ? -72.15588 37.69164 -64.61438 1.000 46.00233 329 THR B N 1
ATOM 5363 C CA . THR B 1 329 ? -71.25717 36.82794 -65.38008 1.000 44.33247 329 THR B CA 1
ATOM 5364 C C . THR B 1 329 ? -70.87280 37.47211 -66.70680 1.000 38.68341 329 THR B C 1
ATOM 5365 O O . THR B 1 329 ? -69.72377 37.35950 -67.15202 1.000 37.11342 329 THR B O 1
ATOM 5369 N N . ARG B 1 330 ? -71.81338 38.16537 -67.34866 1.000 41.50714 330 ARG B N 1
ATOM 5370 C CA . ARG B 1 330 ? -71.50063 38.77194 -68.63737 1.000 42.21601 330 ARG B CA 1
ATOM 5371 C C . ARG B 1 330 ? -70.47445 39.89106 -68.49247 1.000 39.27354 330 ARG B C 1
ATOM 5372 O O . ARG B 1 330 ? -69.54022 39.98869 -69.29770 1.000 39.82046 330 ARG B O 1
ATOM 5380 N N . GLN B 1 331 ? -70.60690 40.71706 -67.45169 1.000 42.71552 331 GLN B N 1
ATOM 5381 C CA . GLN B 1 331 ? -69.64026 41.78732 -67.22006 1.000 42.77263 331 GLN B CA 1
ATOM 5382 C C . GLN B 1 331 ? -68.29826 41.25421 -66.72314 1.000 42.01333 331 GLN B C 1
ATOM 5383 O O . GLN B 1 331 ? -67.24596 41.83995 -67.02163 1.000 34.18522 331 GLN B O 1
ATOM 5389 N N . GLN B 1 332 ? -68.31128 40.16376 -65.95144 1.000 36.74109 332 GLN B N 1
ATOM 5390 C CA . GLN B 1 332 ? -67.05400 39.61224 -65.46691 1.000 36.40114 332 GLN B CA 1
ATOM 5391 C C . GLN B 1 332 ? -66.27777 38.96425 -66.60150 1.000 36.57799 332 GLN B C 1
ATOM 5392 O O . GLN B 1 332 ? -65.04715 39.06043 -66.65600 1.000 35.85459 332 GLN B O 1
ATOM 5398 N N . LEU B 1 333 ? -66.97889 38.32328 -67.53504 1.000 38.49950 333 LEU B N 1
ATOM 5399 C CA . LEU B 1 333 ? -66.29444 37.73981 -68.68178 1.000 35.06618 333 LEU B CA 1
ATOM 5400 C C . LEU B 1 333 ? -65.56458 38.80841 -69.48471 1.000 31.86923 333 LEU B C 1
ATOM 5401 O O . LEU B 1 333 ? -64.40875 38.61964 -69.87957 1.000 29.73385 333 LEU B O 1
ATOM 5406 N N . LEU B 1 334 ? -66.22244 39.94769 -69.72917 1.000 35.34054 334 LEU B N 1
ATOM 5407 C CA . LEU B 1 334 ? -65.58606 41.01643 -70.49705 1.000 31.68743 334 LEU B CA 1
ATOM 5408 C C . LEU B 1 334 ? -64.36546 41.57635 -69.76416 1.000 35.28888 334 LEU B C 1
ATOM 5409 O O . LEU B 1 334 ? -63.27272 41.67328 -70.33858 1.000 32.67073 334 LEU B O 1
ATOM 5414 N N . ALA B 1 335 ? -64.53504 41.94988 -68.48968 1.000 30.33901 335 ALA B N 1
ATOM 5415 C CA . ALA B 1 335 ? -63.41622 42.47811 -67.71493 1.000 34.34172 335 ALA B CA 1
ATOM 5416 C C . ALA B 1 335 ? -62.25455 41.49337 -67.67584 1.000 36.94187 335 ALA B C 1
ATOM 5417 O O . ALA B 1 335 ? -61.09191 41.88271 -67.85366 1.000 33.52830 335 ALA B O 1
ATOM 5419 N N . THR B 1 336 ? -62.55136 40.20899 -67.45942 1.000 35.11404 336 THR B N 1
ATOM 5420 C CA . THR B 1 336 ? -61.48528 39.22517 -67.34325 1.000 33.72180 336 THR B CA 1
ATOM 5421 C C . THR B 1 336 ? -60.74634 39.05263 -68.66290 1.000 32.30666 336 THR B C 1
ATOM 5422 O O . THR B 1 336 ? -59.51181 38.99447 -68.68082 1.000 34.80386 336 THR B O 1
ATOM 5426 N N . ALA B 1 337 ? -61.47459 38.95874 -69.77579 1.000 27.80028 337 ALA B N 1
ATOM 5427 C CA . ALA B 1 337 ? -60.80564 38.78628 -71.06433 1.000 31.78268 337 ALA B CA 1
ATOM 5428 C C . ALA B 1 337 ? -59.92769 39.99260 -71.38670 1.000 35.49929 337 ALA B C 1
ATOM 5429 O O . ALA B 1 337 ? -58.79957 39.83715 -71.86895 1.000 41.46901 337 ALA B O 1
ATOM 5431 N N . ALA B 1 338 ? -60.40945 41.20219 -71.07795 1.000 37.86057 338 ALA B N 1
ATOM 5432 C CA . ALA B 1 338 ? -59.60563 42.40615 -71.28047 1.000 35.82820 338 ALA B CA 1
ATOM 5433 C C . ALA B 1 338 ? -58.38103 42.42053 -70.36853 1.000 35.03910 338 ALA B C 1
ATOM 5434 O O . ALA B 1 338 ? -57.27512 42.76202 -70.80401 1.000 35.06709 338 ALA B O 1
ATOM 5436 N N . TRP B 1 339 ? -58.55072 42.05843 -69.09529 1.000 34.10729 339 TRP B N 1
ATOM 5437 C CA . TRP B 1 339 ? -57.40117 42.09527 -68.19604 1.000 33.49908 339 TRP B CA 1
ATOM 5438 C C . TRP B 1 339 ? -56.38356 41.01309 -68.54582 1.000 37.65300 339 TRP B C 1
ATOM 5439 O O . TRP B 1 339 ? -55.17039 41.23353 -68.43091 1.000 37.06770 339 TRP B O 1
ATOM 5450 N N . GLN B 1 340 ? -56.84817 39.83852 -68.97970 1.000 37.66898 340 GLN B N 1
ATOM 5451 C CA . GLN B 1 340 ? -55.90362 38.78893 -69.35294 1.000 38.48534 340 GLN B CA 1
ATOM 5452 C C . GLN B 1 340 ? -55.08909 39.19528 -70.57467 1.000 35.75798 340 GLN B C 1
ATOM 5453 O O . GLN B 1 340 ? -53.87318 38.96875 -70.62365 1.000 34.82517 340 GLN B O 1
ATOM 5459 N N . ALA B 1 341 ? -55.72955 39.82950 -71.55742 1.000 35.15729 341 ALA B N 1
ATOM 5460 C CA . ALA B 1 341 ? -54.96882 40.33446 -72.69484 1.000 35.72655 341 ALA B CA 1
ATOM 5461 C C . ALA B 1 341 ? -53.93319 41.37530 -72.25943 1.000 39.41495 341 ALA B C 1
ATOM 5462 O O . ALA B 1 341 ? -52.79641 41.38049 -72.75679 1.000 39.83440 341 ALA B O 1
ATOM 5464 N N . VAL B 1 342 ? -54.30012 42.26355 -71.33299 1.000 31.78814 342 VAL B N 1
ATOM 5465 C CA . VAL B 1 342 ? -53.33582 43.24562 -70.84005 1.000 32.79946 342 VAL B CA 1
ATOM 5466 C C . VAL B 1 342 ? -52.22840 42.55814 -70.04832 1.000 35.70619 342 VAL B C 1
ATOM 5467 O O . VAL B 1 342 ? -51.03731 42.83223 -70.25940 1.000 34.83748 342 VAL B O 1
ATOM 5471 N N . SER B 1 343 ? -52.60738 41.67220 -69.11415 1.000 33.46851 343 SER B N 1
ATOM 5472 C CA . SER B 1 343 ? -51.62071 40.93370 -68.32904 1.000 35.75237 343 SER B CA 1
ATOM 5473 C C . SER B 1 343 ? -50.59461 40.23509 -69.21748 1.000 36.21953 343 SER B C 1
ATOM 5474 O O . SER B 1 343 ? -49.38494 40.35626 -69.00208 1.000 37.42772 343 SER B O 1
ATOM 5477 N N . ASP B 1 344 ? -51.05708 39.47540 -70.21221 1.000 37.83982 344 ASP B N 1
ATOM 5478 C CA . ASP B 1 344 ? -50.12276 38.70793 -71.03786 1.000 40.21644 344 ASP B CA 1
ATOM 5479 C C . ASP B 1 344 ? -49.21044 39.62636 -71.84666 1.000 38.58548 344 ASP B C 1
ATOM 5480 O O . ASP B 1 344 ? -48.00017 39.39419 -71.92605 1.000 40.36859 344 ASP B O 1
ATOM 5485 N N . GLU B 1 345 ? -49.76906 40.67621 -72.45105 1.000 37.55218 345 GLU B N 1
ATOM 5486 C CA . GLU B 1 345 ? -48.95251 41.60189 -73.22799 1.000 37.21112 345 GLU B CA 1
ATOM 5487 C C . GLU B 1 345 ? -47.96320 42.34859 -72.34906 1.000 36.29605 345 GLU B C 1
ATOM 5488 O O . GLU B 1 345 ? -46.82528 42.59443 -72.76089 1.000 38.99821 345 GLU B O 1
ATOM 5494 N N . TYR B 1 346 ? -48.39479 42.74437 -71.15060 1.000 34.95654 346 TYR B N 1
ATOM 5495 C CA . TYR B 1 346 ? -47.49516 43.35274 -70.18057 1.000 31.31907 346 TYR B CA 1
ATOM 5496 C C . TYR B 1 346 ? -46.25214 42.49824 -69.96259 1.000 40.24825 346 TYR B C 1
ATOM 5497 O O . TYR B 1 346 ? -45.12625 43.01294 -69.93697 1.000 43.14839 346 TYR B O 1
ATOM 5506 N N . ALA B 1 347 ? -46.44090 41.18653 -69.78366 1.000 31.56708 347 ALA B N 1
ATOM 5507 C CA . ALA B 1 347 ? -45.30743 40.31736 -69.48426 1.000 36.42733 347 ALA B CA 1
ATOM 5508 C C . ALA B 1 347 ? -44.23947 40.41310 -70.56735 1.000 39.62917 347 ALA B C 1
ATOM 5509 O O . ALA B 1 347 ? -43.04484 40.48941 -70.26406 1.000 41.92702 347 ALA B O 1
ATOM 5511 N N . ILE B 1 348 ? -44.64980 40.44657 -71.83636 1.000 37.49177 348 ILE B N 1
ATOM 5512 C CA . ILE B 1 348 ? -43.68097 40.57224 -72.92232 1.000 39.23442 348 ILE B CA 1
ATOM 5513 C C . ILE B 1 348 ? -43.02432 41.95420 -72.91155 1.000 43.30865 348 ILE B C 1
ATOM 5514 O O . ILE B 1 348 ? -41.82727 42.09147 -73.20675 1.000 43.43830 348 ILE B O 1
ATOM 5519 N N . LEU B 1 349 ? -43.79055 43.00229 -72.57093 1.000 42.51663 349 LEU B N 1
ATOM 5520 C CA . LEU B 1 349 ? -43.20936 44.34386 -72.47421 1.000 41.48285 349 LEU B CA 1
ATOM 5521 C C . LEU B 1 349 ? -42.12226 44.38406 -71.40774 1.000 43.05074 349 LEU B C 1
ATOM 5522 O O . LEU B 1 349 ? -41.01797 44.88649 -71.64926 1.000 44.76830 349 LEU B O 1
ATOM 5527 N N . GLU B 1 350 ? -42.42053 43.85175 -70.21647 1.000 38.85889 350 GLU B N 1
ATOM 5528 C CA . GLU B 1 350 ? -41.41139 43.75138 -69.16611 1.000 44.16265 350 GLU B CA 1
ATOM 5529 C C . GLU B 1 350 ? -40.19746 42.95641 -69.63993 1.000 48.40704 350 GLU B C 1
ATOM 5530 O O . GLU B 1 350 ? -39.06387 43.23092 -69.22208 1.000 42.77437 350 GLU B O 1
ATOM 5536 N N . GLU B 1 351 ? -40.41999 41.99953 -70.54127 1.000 45.09119 351 GLU B N 1
ATOM 5537 C CA . GLU B 1 351 ? -39.34344 41.17547 -71.06667 1.000 47.39477 351 GLU B CA 1
ATOM 5538 C C . GLU B 1 351 ? -38.42400 41.98514 -71.97754 1.000 50.16776 351 GLU B C 1
ATOM 5539 O O . GLU B 1 351 ? -37.20615 42.04258 -71.75579 1.000 48.09072 351 GLU B O 1
ATOM 5545 N N . VAL B 1 352 ? -38.99010 42.63823 -72.99907 1.000 45.44494 352 VAL B N 1
ATOM 5546 C CA . VAL B 1 352 ? -38.14549 43.27542 -74.00624 1.000 47.37703 352 VAL B CA 1
ATOM 5547 C C . VAL B 1 352 ? -37.47990 44.53269 -73.46439 1.000 46.51750 352 VAL B C 1
ATOM 5548 O O . VAL B 1 352 ? -36.41150 44.92745 -73.94370 1.000 45.06818 352 VAL B O 1
ATOM 5552 N N . ILE B 1 353 ? -38.08244 45.18573 -72.47151 1.000 42.09381 353 ILE B N 1
ATOM 5553 C CA . ILE B 1 353 ? -37.45592 46.36250 -71.88280 1.000 39.45618 353 ILE B CA 1
ATOM 5554 C C . ILE B 1 353 ? -36.33318 45.96281 -70.93056 1.000 43.54690 353 ILE B C 1
ATOM 5555 O O . ILE B 1 353 ? -35.38715 46.73712 -70.72504 1.000 38.64393 353 ILE B O 1
ATOM 5560 N N . GLY B 1 354 ? -36.39630 44.75087 -70.37162 1.000 47.38121 354 GLY B N 1
ATOM 5561 C CA . GLY B 1 354 ? -35.36030 44.30461 -69.44960 1.000 48.70895 354 GLY B CA 1
ATOM 5562 C C . GLY B 1 354 ? -34.01543 44.04384 -70.11238 1.000 48.23915 354 GLY B C 1
ATOM 5563 O O . GLY B 1 354 ? -32.96644 44.38599 -69.56140 1.000 47.60254 354 GLY B O 1
ATOM 5564 N N . SER B 1 355 ? -34.01581 43.41861 -71.28434 1.000 46.02216 355 SER B N 1
ATOM 5565 C CA . SER B 1 355 ? -32.76350 43.08800 -71.95924 1.000 55.14202 355 SER B CA 1
ATOM 5566 C C . SER B 1 355 ? -32.74472 43.64387 -73.37628 1.000 50.02881 355 SER B C 1
ATOM 5567 O O . SER B 1 355 ? -33.73988 43.54847 -74.09971 1.000 47.73242 355 SER B O 1
ATOM 5570 N N . GLU B 1 356 ? -31.60847 44.23309 -73.76761 1.000 55.08656 356 GLU B N 1
ATOM 5571 C CA . GLU B 1 356 ? -31.44877 44.62639 -75.16397 1.000 57.22860 356 GLU B CA 1
ATOM 5572 C C . GLU B 1 356 ? -31.54106 43.42196 -76.09894 1.000 60.46872 356 GLU B C 1
ATOM 5573 O O . GLU B 1 356 ? -31.92204 43.56614 -77.26703 1.000 65.84179 356 GLU B O 1
ATOM 5579 N N . ASP B 1 357 ? -31.24506 42.22042 -75.59570 1.000 59.53456 357 ASP B N 1
ATOM 5580 C CA . ASP B 1 357 ? -31.29825 41.03422 -76.44585 1.000 63.09252 357 ASP B CA 1
ATOM 5581 C C . ASP B 1 357 ? -32.73475 40.60298 -76.74057 1.000 57.24691 357 ASP B C 1
ATOM 5582 O O . ASP B 1 357 ? -33.05487 40.23216 -77.87729 1.000 59.05608 357 ASP B O 1
ATOM 5587 N N . ALA B 1 358 ? -33.60878 40.62431 -75.73135 1.000 47.90065 358 ALA B N 1
ATOM 5588 C CA . ALA B 1 358 ? -35.00135 40.26779 -75.97044 1.000 52.57629 358 ALA B CA 1
ATOM 5589 C C . ALA B 1 358 ? -35.63072 41.18999 -77.00473 1.000 55.60030 358 ALA B C 1
ATOM 5590 O O . ALA B 1 358 ? -36.41698 40.74318 -77.84662 1.000 58.78423 358 ALA B O 1
ATOM 5592 N N . ARG B 1 359 ? -35.26661 42.47575 -76.98406 1.000 55.83779 359 ARG B N 1
ATOM 5593 C CA . ARG B 1 359 ? -35.89786 43.42223 -77.89460 1.000 58.19769 359 ARG B CA 1
ATOM 5594 C C . ARG B 1 359 ? -35.59298 43.07639 -79.34955 1.000 66.37928 359 ARG B C 1
ATOM 5595 O O . ARG B 1 359 ? -36.48453 43.12298 -80.20718 1.000 66.46972 359 ARG B O 1
ATOM 5603 N N . ARG B 1 360 ? -34.34635 42.69300 -79.64842 1.000 67.57111 360 ARG B N 1
ATOM 5604 C CA . ARG B 1 360 ? -34.00020 42.39599 -81.03924 1.000 65.16042 360 ARG B CA 1
ATOM 5605 C C . ARG B 1 360 ? -34.66430 41.10398 -81.52451 1.000 63.45091 360 ARG B C 1
ATOM 5606 O O . ARG B 1 360 ? -35.06956 41.01497 -82.69377 1.000 64.55177 360 ARG B O 1
ATOM 5614 N N . GLN B 1 361 ? -34.83896 40.11478 -80.63449 1.000 57.76578 361 GLN B N 1
ATOM 5615 C CA . GLN B 1 361 ? -35.49760 38.87422 -81.04143 1.000 61.33283 361 GLN B CA 1
ATOM 5616 C C . GLN B 1 361 ? -36.94957 39.09906 -81.45024 1.000 60.93707 361 GLN B C 1
ATOM 5617 O O . GLN B 1 361 ? -37.51016 38.30545 -82.21643 1.000 62.54266 361 GLN B O 1
ATOM 5623 N N . ARG B 1 362 ? -37.58106 40.15427 -80.94510 1.000 63.50956 362 ARG B N 1
ATOM 5624 C CA . ARG B 1 362 ? -38.95651 40.47824 -81.30423 1.000 64.26693 362 ARG B CA 1
ATOM 5625 C C . ARG B 1 362 ? -39.04327 41.88234 -81.89018 1.000 59.46705 362 ARG B C 1
ATOM 5626 O O . ARG B 1 362 ? -40.06848 42.55017 -81.76826 1.000 54.93158 362 ARG B O 1
ATOM 5634 N N . SER B 1 363 ? -37.96307 42.32376 -82.54583 1.000 58.63012 363 SER B N 1
ATOM 5635 C CA . SER B 1 363 ? -37.85427 43.67685 -83.07784 1.000 57.20066 363 SER B CA 1
ATOM 5636 C C . SER B 1 363 ? -38.86029 43.97184 -84.18619 1.000 59.67451 363 SER B C 1
ATOM 5637 O O . SER B 1 363 ? -39.03241 45.14368 -84.54273 1.000 57.50267 363 SER B O 1
ATOM 5640 N N . ASP B 1 364 ? -39.52000 42.95599 -84.74519 1.000 55.88313 364 ASP B N 1
ATOM 5641 C CA . ASP B 1 364 ? -40.52302 43.20874 -85.76838 1.000 56.01117 364 ASP B CA 1
ATOM 5642 C C . ASP B 1 364 ? -41.87575 43.59964 -85.18314 1.000 60.07742 364 ASP B C 1
ATOM 5643 O O . ASP B 1 364 ? -42.66471 44.25568 -85.87216 1.000 65.56828 364 ASP B O 1
ATOM 5648 N N . VAL B 1 365 ? -42.15898 43.22543 -83.93866 1.000 55.74557 365 VAL B N 1
ATOM 5649 C CA . VAL B 1 365 ? -43.41789 43.56745 -83.28937 1.000 51.82262 365 VAL B CA 1
ATOM 5650 C C . VAL B 1 365 ? -43.25003 44.72561 -82.31581 1.000 47.18631 365 VAL B C 1
ATOM 5651 O O . VAL B 1 365 ? -44.13702 45.57087 -82.19788 1.000 46.06766 365 VAL B O 1
ATOM 5655 N N . TYR B 1 366 ? -42.11395 44.77699 -81.61939 1.000 46.67562 366 TYR B N 1
ATOM 5656 C CA . TYR B 1 366 ? -41.83070 45.77210 -80.58529 1.000 41.66591 366 TYR B CA 1
ATOM 5657 C C . TYR B 1 366 ? -40.73039 46.68849 -81.10499 1.000 42.62251 366 TYR B C 1
ATOM 5658 O O . TYR B 1 366 ? -39.54401 46.37377 -80.98848 1.000 49.73542 366 TYR B O 1
ATOM 5667 N N . GLN B 1 367 ? -41.12703 47.82822 -81.66001 1.000 41.24879 367 GLN B N 1
ATOM 5668 C CA . GLN B 1 367 ? -40.23637 48.67151 -82.44303 1.000 41.88067 367 GLN B CA 1
ATOM 5669 C C . GLN B 1 367 ? -39.76890 49.89124 -81.65875 1.000 39.38434 367 GLN B C 1
ATOM 5670 O O . GLN B 1 367 ? -40.34292 50.26146 -80.63461 1.000 38.27994 367 GLN B O 1
ATOM 5676 N N . GLN B 1 368 ? -38.70487 50.51716 -82.16434 1.000 41.84760 368 GLN B N 1
ATOM 5677 C CA . GLN B 1 368 ? -38.19183 51.78824 -81.65341 1.000 37.51547 368 GLN B CA 1
ATOM 5678 C C . GLN B 1 368 ? -38.25901 52.82783 -82.77066 1.000 39.66719 368 GLN B C 1
ATOM 5679 O O . GLN B 1 368 ? -37.23113 53.20543 -83.34866 1.000 38.13280 368 GLN B O 1
ATOM 5685 N N . PRO B 1 369 ? -39.45875 53.32399 -83.08779 1.000 39.24945 369 PRO B N 1
ATOM 5686 C CA . PRO B 1 369 ? -39.60884 54.20301 -84.25960 1.000 31.88768 369 PRO B CA 1
ATOM 5687 C C . PRO B 1 369 ? -38.78917 55.47355 -84.19320 1.000 36.68339 369 PRO B C 1
ATOM 5688 O O . PRO B 1 369 ? -38.54267 56.07896 -85.23961 1.000 41.69885 369 PRO B O 1
ATOM 5692 N N . TRP B 1 370 ? -38.36324 55.90338 -83.00452 1.000 41.87245 370 TRP B N 1
ATOM 5693 C CA . TRP B 1 370 ? -37.63402 57.16138 -82.84333 1.000 43.08552 370 TRP B CA 1
ATOM 5694 C C . TRP B 1 370 ? -36.18040 57.08946 -83.30729 1.000 43.74107 370 TRP B C 1
ATOM 5695 O O . TRP B 1 370 ? -35.57813 58.13316 -83.58697 1.000 46.63117 370 TRP B O 1
ATOM 5706 N N . ALA B 1 371 ? -35.60514 55.89676 -83.38172 1.000 40.73596 371 ALA B N 1
ATOM 5707 C CA . ALA B 1 371 ? -34.17255 55.74457 -83.56743 1.000 44.27917 371 ALA B CA 1
ATOM 5708 C C . ALA B 1 371 ? -33.83776 55.23597 -84.97283 1.000 48.29248 371 ALA B C 1
ATOM 5709 O O . ALA B 1 371 ? -34.64039 55.37969 -85.90510 1.000 48.47899 371 ALA B O 1
ATOM 5711 N N . MET C 1 1 ? -54.32843 18.47863 -81.07725 1.000 46.76525 1 MET C N 1
ATOM 5712 C CA . MET C 1 1 ? -55.71349 18.13931 -80.73973 1.000 44.38730 1 MET C CA 1
ATOM 5713 C C . MET C 1 1 ? -56.50153 17.60312 -81.94827 1.000 34.05148 1 MET C C 1
ATOM 5714 O O . MET C 1 1 ? -57.58692 17.04253 -81.80151 1.000 26.66293 1 MET C O 1
ATOM 5719 N N . ALA C 1 2 ? -55.91941 17.73238 -83.14045 1.000 33.95963 2 ALA C N 1
ATOM 5720 C CA . ALA C 1 2 ? -56.65655 17.43150 -84.36420 1.000 31.52555 2 ALA C CA 1
ATOM 5721 C C . ALA C 1 2 ? -56.97523 15.94168 -84.50584 1.000 26.12290 2 ALA C C 1
ATOM 5722 O O . ALA C 1 2 ? -58.05034 15.58865 -85.00675 1.000 24.81078 2 ALA C O 1
ATOM 5724 N N . GLN C 1 3 ? -56.07806 15.06217 -84.05559 1.000 26.52445 3 GLN C N 1
ATOM 5725 C CA . GLN C 1 3 ? -56.25981 13.62022 -84.18709 1.000 26.51310 3 GLN C CA 1
ATOM 5726 C C . GLN C 1 3 ? -57.19124 13.00836 -83.13542 1.000 27.70659 3 GLN C C 1
ATOM 5727 O O . GLN C 1 3 ? -57.64115 11.86984 -83.32313 1.000 27.29161 3 GLN C O 1
ATOM 5733 N N . VAL C 1 4 ? -57.52985 13.72785 -82.07001 1.000 21.89490 4 VAL C N 1
ATOM 5734 C CA . VAL C 1 4 ? -58.25105 13.14893 -80.93657 1.000 18.94711 4 VAL C CA 1
ATOM 5735 C C . VAL C 1 4 ? -59.73260 12.95843 -81.26589 1.000 23.74962 4 VAL C C 1
ATOM 5736 O O . VAL C 1 4 ? -60.46005 13.92218 -81.54479 1.000 22.15728 4 VAL C O 1
ATOM 5740 N N . VAL C 1 5 ? -60.18185 11.70474 -81.23585 1.000 19.43777 5 VAL C N 1
ATOM 5741 C CA . VAL C 1 5 ? -61.59670 11.40965 -81.37710 1.000 20.87678 5 VAL C CA 1
ATOM 5742 C C . VAL C 1 5 ? -62.30722 11.80361 -80.09586 1.000 27.94630 5 VAL C C 1
ATOM 5743 O O . VAL C 1 5 ? -61.84124 11.48965 -78.99283 1.000 29.05533 5 VAL C O 1
ATOM 5747 N N . ARG C 1 6 ? -63.43396 12.49792 -80.23158 1.000 22.05459 6 ARG C N 1
ATOM 5748 C CA . ARG C 1 6 ? -64.08770 13.06423 -79.06117 1.000 28.69443 6 ARG C CA 1
ATOM 5749 C C . ARG C 1 6 ? -65.56481 13.28649 -79.35541 1.000 35.02882 6 ARG C C 1
ATOM 5750 O O . ARG C 1 6 ? -65.98211 13.45457 -80.50986 1.000 28.37954 6 ARG C O 1
ATOM 5758 N N . GLN C 1 7 ? -66.35095 13.30732 -78.28430 1.000 33.80069 7 GLN C N 1
ATOM 5759 C CA . GLN C 1 7 ? -67.77048 13.60074 -78.40915 1.000 29.46954 7 GLN C CA 1
ATOM 5760 C C . GLN C 1 7 ? -68.19904 14.49734 -77.26557 1.000 30.37369 7 GLN C C 1
ATOM 5761 O O . GLN C 1 7 ? -68.00561 15.71663 -77.30953 1.000 34.15712 7 GLN C O 1
ATOM 5767 N N . LYS C 1 8 ? -68.74799 13.87836 -76.22458 1.000 34.37195 8 LYS C N 1
ATOM 5768 C CA . LYS C 1 8 ? -69.34104 14.55406 -75.08710 1.000 31.72978 8 LYS C CA 1
ATOM 5769 C C . LYS C 1 8 ? -68.56824 14.20455 -73.82106 1.000 32.74663 8 LYS C C 1
ATOM 5770 O O . LYS C 1 8 ? -67.93789 13.14703 -73.72716 1.000 32.09294 8 LYS C O 1
ATOM 5776 N N . PHE C 1 9 ? -68.63454 15.10717 -72.84030 1.000 30.16569 9 PHE C N 1
ATOM 5777 C CA . PHE C 1 9 ? -67.93113 14.88549 -71.58424 1.000 29.98259 9 PHE C CA 1
ATOM 5778 C C . PHE C 1 9 ? -68.32510 13.56478 -70.95014 1.000 26.68323 9 PHE C C 1
ATOM 5779 O O . PHE C 1 9 ? -67.47657 12.86401 -70.39343 1.000 28.07853 9 PHE C O 1
ATOM 5787 N N . LYS C 1 10 ? -69.60444 13.20403 -71.04258 1.000 29.42720 10 LYS C N 1
ATOM 5788 C CA . LYS C 1 10 ? -70.11996 11.91034 -70.60273 1.000 35.46741 10 LYS C CA 1
ATOM 5789 C C . LYS C 1 10 ? -69.23423 10.73361 -71.00672 1.000 37.19790 10 LYS C C 1
ATOM 5790 O O . LYS C 1 10 ? -69.07014 9.78985 -70.22652 1.000 41.66447 10 LYS C O 1
ATOM 5796 N N . ASP C 1 11 ? -68.65925 10.76634 -72.21156 1.000 34.79147 11 ASP C N 1
ATOM 5797 C CA . ASP C 1 11 ? -67.88814 9.63251 -72.72298 1.000 39.14406 11 ASP C CA 1
ATOM 5798 C C . ASP C 1 11 ? -66.38165 9.76287 -72.53146 1.000 37.04468 11 ASP C C 1
ATOM 5799 O O . ASP C 1 11 ? -65.64446 8.88696 -73.00019 1.000 34.36955 11 ASP C O 1
ATOM 5804 N N . VAL C 1 12 ? -65.89592 10.82472 -71.88338 1.000 33.09412 12 VAL C N 1
ATOM 5805 C CA . VAL C 1 12 ? -64.45624 11.06250 -71.84978 1.000 30.81837 12 VAL C CA 1
ATOM 5806 C C . VAL C 1 12 ? -63.79126 10.09642 -70.87770 1.000 31.15642 12 VAL C C 1
ATOM 5807 O O . VAL C 1 12 ? -64.31860 9.80744 -69.79544 1.000 31.79867 12 VAL C O 1
ATOM 5811 N N . THR C 1 13 ? -62.62607 9.58953 -71.25764 1.000 27.95340 13 THR C N 1
ATOM 5812 C CA . THR C 1 13 ? -61.88522 8.70492 -70.37791 1.000 26.68780 13 THR C CA 1
ATOM 5813 C C . THR C 1 13 ? -60.40174 9.01660 -70.32149 1.000 28.50461 13 THR C C 1
ATOM 5814 O O . THR C 1 13 ? -59.65967 8.27308 -69.67250 1.000 32.36717 13 THR C O 1
ATOM 5818 N N . THR C 1 14 ? -59.93821 10.06511 -70.98622 1.000 25.05629 14 THR C N 1
ATOM 5819 C CA . THR C 1 14 ? -58.52647 10.40730 -70.97571 1.000 26.38633 14 THR C CA 1
ATOM 5820 C C . THR C 1 14 ? -58.41333 11.91602 -70.85930 1.000 27.70878 14 THR C C 1
ATOM 5821 O O . THR C 1 14 ? -59.35052 12.65266 -71.18191 1.000 25.86740 14 THR C O 1
ATOM 5825 N N . GLU C 1 15 ? -57.23946 12.36272 -70.40261 1.000 27.80909 15 GLU C N 1
ATOM 5826 C CA . GLU C 1 15 ? -56.96357 13.78925 -70.30081 1.000 28.25307 15 GLU C CA 1
ATOM 5827 C C . GLU C 1 15 ? -57.02969 14.46356 -71.66534 1.000 25.83400 15 GLU C C 1
ATOM 5828 O O . GLU C 1 15 ? -57.48208 15.60951 -71.78477 1.000 26.03371 15 GLU C O 1
ATOM 5834 N N . GLN C 1 16 ? -56.57632 13.76996 -72.70968 1.000 30.83894 16 GLN C N 1
ATOM 5835 C CA . GLN C 1 16 ? -56.60150 14.36124 -74.04517 1.000 29.74534 16 GLN C CA 1
ATOM 5836 C C . GLN C 1 16 ? -58.02683 14.45222 -74.57420 1.000 21.52444 16 GLN C C 1
ATOM 5837 O O . GLN C 1 16 ? -58.42251 15.48293 -75.11483 1.000 22.14249 16 GLN C O 1
ATOM 5843 N N . GLU C 1 17 ? -58.82144 13.39597 -74.41095 1.000 24.08272 17 GLU C N 1
ATOM 5844 C CA . GLU C 1 17 ? -60.23047 13.49719 -74.79249 1.000 28.45841 17 GLU C CA 1
ATOM 5845 C C . GLU C 1 17 ? -60.91399 14.65964 -74.08066 1.000 25.25808 17 GLU C C 1
ATOM 5846 O O . GLU C 1 17 ? -61.67682 15.40291 -74.70956 1.000 24.69475 17 GLU C O 1
ATOM 5852 N N . PHE C 1 18 ? -60.61601 14.85245 -72.77513 1.000 28.18267 18 PHE C N 1
ATOM 5853 C CA . PHE C 1 18 ? -61.22385 15.92523 -71.98266 1.000 20.27668 18 PHE C CA 1
ATOM 5854 C C . PHE C 1 18 ? -60.94352 17.29204 -72.58346 1.000 21.36684 18 PHE C C 1
ATOM 5855 O O . PHE C 1 18 ? -61.85790 18.11237 -72.74432 1.000 22.24801 18 PHE C O 1
ATOM 5863 N N . PHE C 1 19 ? -59.67483 17.58718 -72.85572 1.000 21.18378 19 PHE C N 1
ATOM 5864 C CA . PHE C 1 19 ? -59.36572 18.91750 -73.36699 1.000 25.02439 19 PHE C CA 1
ATOM 5865 C C . PHE C 1 19 ? -59.83256 19.08425 -74.80618 1.000 25.83700 19 PHE C C 1
ATOM 5866 O O . PHE C 1 19 ? -60.16899 20.20403 -75.21738 1.000 24.55010 19 PHE C O 1
ATOM 5874 N N . ALA C 1 20 ? -59.90923 17.97901 -75.56127 1.000 23.06323 20 ALA C N 1
ATOM 5875 C CA . ALA C 1 20 ? -60.49459 18.02071 -76.89863 1.000 25.02506 20 ALA C CA 1
ATOM 5876 C C . ALA C 1 20 ? -61.98238 18.34767 -76.84506 1.000 28.82449 20 ALA C C 1
ATOM 5877 O O . ALA C 1 20 ? -62.46171 19.19657 -77.60448 1.000 30.29048 20 ALA C O 1
ATOM 5879 N N . VAL C 1 21 ? -62.73922 17.67843 -75.96256 1.000 25.36037 21 VAL C N 1
ATOM 5880 C CA . VAL C 1 21 ? -64.15854 18.00627 -75.83012 1.000 24.07779 21 VAL C CA 1
ATOM 5881 C C . VAL C 1 21 ? -64.32886 19.45382 -75.38127 1.000 29.27950 21 VAL C C 1
ATOM 5882 O O . VAL C 1 21 ? -65.14681 20.19721 -75.94085 1.000 30.41459 21 VAL C O 1
ATOM 5886 N N . LEU C 1 22 ? -63.54312 19.88885 -74.38658 1.000 23.68297 22 LEU C N 1
ATOM 5887 C CA . LEU C 1 22 ? -63.68782 21.25377 -73.88550 1.000 28.05315 22 LEU C CA 1
ATOM 5888 C C . LEU C 1 22 ? -63.39801 22.28001 -74.98013 1.000 32.78462 22 LEU C C 1
ATOM 5889 O O . LEU C 1 22 ? -64.11488 23.28196 -75.11035 1.000 30.15949 22 LEU C O 1
ATOM 5894 N N . GLN C 1 23 ? -62.34654 22.04199 -75.77213 1.000 31.30513 23 GLN C N 1
ATOM 5895 C CA . GLN C 1 23 ? -62.10418 22.80131 -76.99692 1.000 31.82384 23 GLN C CA 1
ATOM 5896 C C . GLN C 1 23 ? -63.37253 22.91561 -77.84514 1.000 30.63360 23 GLN C C 1
ATOM 5897 O O . GLN C 1 23 ? -63.81758 24.01858 -78.18678 1.000 29.99805 23 GLN C O 1
ATOM 5903 N N . ASP C 1 24 ? -63.97021 21.77138 -78.18364 1.000 27.15977 24 ASP C N 1
ATOM 5904 C CA . ASP C 1 24 ? -65.18046 21.76312 -78.99247 1.000 29.11519 24 ASP C CA 1
ATOM 5905 C C . ASP C 1 24 ? -66.27070 22.61087 -78.35423 1.000 35.97678 24 ASP C C 1
ATOM 5906 O O . ASP C 1 24 ? -66.93167 23.41257 -79.02864 1.000 33.74797 24 ASP C O 1
ATOM 5911 N N . GLU C 1 25 ? -66.48060 22.43573 -77.04427 1.000 37.42861 25 GLU C N 1
ATOM 5912 C CA . GLU C 1 25 ? -67.55603 23.15523 -76.37755 1.000 32.90021 25 GLU C CA 1
ATOM 5913 C C . GLU C 1 25 ? -67.32189 24.65798 -76.41997 1.000 33.52146 25 GLU C C 1
ATOM 5914 O O . GLU C 1 25 ? -68.27639 25.42383 -76.58219 1.000 34.56386 25 GLU C O 1
ATOM 5920 N N . ILE C 1 26 ? -66.06159 25.09660 -76.33324 1.000 30.09412 26 ILE C N 1
ATOM 5921 C CA . ILE C 1 26 ? -65.76817 26.52402 -76.45554 1.000 33.15833 26 ILE C CA 1
ATOM 5922 C C . ILE C 1 26 ? -65.99320 26.99535 -77.88708 1.000 39.43292 26 ILE C C 1
ATOM 5923 O O . ILE C 1 26 ? -66.49017 28.10509 -78.11817 1.000 42.39168 26 ILE C O 1
ATOM 5928 N N . ALA C 1 27 ? -65.64172 26.15723 -78.87101 1.000 40.09287 27 ALA C N 1
ATOM 5929 C CA . ALA C 1 27 ? -65.87010 26.51517 -80.27043 1.000 40.32090 27 ALA C CA 1
ATOM 5930 C C . ALA C 1 27 ? -67.34891 26.75216 -80.55377 1.000 43.23641 27 ALA C C 1
ATOM 5931 O O . ALA C 1 27 ? -67.70558 27.70827 -81.25122 1.000 52.51394 27 ALA C O 1
ATOM 5933 N N . GLN C 1 28 ? -68.22735 25.88682 -80.03485 1.000 42.36944 28 GLN C N 1
ATOM 5934 C CA . GLN C 1 28 ? -69.66582 26.08927 -80.20891 1.000 42.98263 28 GLN C CA 1
ATOM 5935 C C . GLN C 1 28 ? -70.20611 27.25322 -79.37985 1.000 37.14076 28 GLN C C 1
ATOM 5936 O O . GLN C 1 28 ? -71.40030 27.54167 -79.47158 1.000 38.55340 28 GLN C O 1
ATOM 5942 N N . GLY C 1 29 ? -69.37973 27.92267 -78.57680 1.000 40.05992 29 GLY C N 1
ATOM 5943 C CA . GLY C 1 29 ? -69.88073 28.98122 -77.71557 1.000 35.48136 29 GLY C CA 1
ATOM 5944 C C . GLY C 1 29 ? -70.78494 28.51849 -76.58745 1.000 38.77409 29 GLY C C 1
ATOM 5945 O O . GLY C 1 29 ? -71.65705 29.27666 -76.14982 1.000 39.31812 29 GLY C O 1
ATOM 5946 N N . HIS C 1 30 ? -70.59937 27.29244 -76.09319 1.000 35.96938 30 HIS C N 1
ATOM 5947 C CA . HIS C 1 30 ? -71.37095 26.83345 -74.93871 1.000 36.08335 30 HIS C CA 1
ATOM 5948 C C . HIS C 1 30 ? -70.77377 27.26133 -73.60323 1.000 31.52764 30 HIS C C 1
ATOM 5949 O O . HIS C 1 30 ? -71.50760 27.34963 -72.61200 1.000 29.81230 30 HIS C O 1
ATOM 5956 N N . VAL C 1 31 ? -69.47151 27.52993 -73.55966 1.000 30.42923 31 VAL C N 1
ATOM 5957 C CA . VAL C 1 31 ? -68.80046 28.03522 -72.36293 1.000 32.65397 31 VAL C CA 1
ATOM 5958 C C . VAL C 1 31 ? -67.76954 29.07696 -72.79778 1.000 33.77885 31 VAL C C 1
ATOM 5959 O O . VAL C 1 31 ? -67.35804 29.10805 -73.95537 1.000 36.78026 31 VAL C O 1
ATOM 5963 N N . PRO C 1 32 ? -67.35839 29.94343 -71.87317 1.000 33.44931 32 PRO C N 1
ATOM 5964 C CA . PRO C 1 32 ? -66.36329 30.97079 -72.23333 1.000 34.67896 32 PRO C CA 1
ATOM 5965 C C . PRO C 1 32 ? -64.98343 30.37662 -72.48594 1.000 35.02865 32 PRO C C 1
ATOM 5966 O O . PRO C 1 32 ? -64.62784 29.31969 -71.96587 1.000 38.21351 32 PRO C O 1
ATOM 5970 N N . LYS C 1 33 ? -64.18724 31.08622 -73.28465 1.000 36.96499 33 LYS C N 1
ATOM 5971 C CA . LYS C 1 33 ? -62.89977 30.54072 -73.69552 1.000 37.51515 33 LYS C CA 1
ATOM 5972 C C . LYS C 1 33 ? -61.90880 30.54468 -72.54456 1.000 38.51883 33 LYS C C 1
ATOM 5973 O O . LYS C 1 33 ? -61.00451 29.70446 -72.50322 1.000 38.15360 33 LYS C O 1
ATOM 5979 N N . LEU C 1 34 ? -62.06391 31.44756 -71.58503 1.000 42.44862 34 LEU C N 1
ATOM 5980 C CA . LEU C 1 34 ? -61.10759 31.37776 -70.48662 1.000 43.23421 34 LEU C CA 1
ATOM 5981 C C . LEU C 1 34 ? -61.39895 30.21994 -69.51857 1.000 39.65377 34 LEU C C 1
ATOM 5982 O O . LEU C 1 34 ? -60.73558 30.10497 -68.48204 1.000 41.25058 34 LEU C O 1
ATOM 5987 N N . LEU C 1 35 ? -62.32858 29.32210 -69.85216 1.000 38.89806 35 LEU C N 1
ATOM 5988 C CA . LEU C 1 35 ? -62.42085 28.06515 -69.12052 1.000 33.89911 35 LEU C CA 1
ATOM 5989 C C . LEU C 1 35 ? -61.27574 27.12863 -69.46289 1.000 33.03599 35 LEU C C 1
ATOM 5990 O O . LEU C 1 35 ? -60.97960 26.22539 -68.67367 1.000 32.34971 35 LEU C O 1
ATOM 5995 N N . MET C 1 36 ? -60.63653 27.31449 -70.62241 1.000 33.64404 36 MET C N 1
ATOM 5996 C CA . MET C 1 36 ? -59.49298 26.47472 -70.97645 1.000 35.24180 36 MET C CA 1
ATOM 5997 C C . MET C 1 36 ? -58.31120 26.69580 -70.04700 1.000 35.26063 36 MET C C 1
ATOM 5998 O O . MET C 1 36 ? -57.80879 25.70466 -69.48998 1.000 36.98044 36 MET C O 1
ATOM 6003 N N . PRO C 1 37 ? -57.82150 27.92744 -69.81931 1.000 38.24862 37 PRO C N 1
ATOM 6004 C CA . PRO C 1 37 ? -56.74741 28.09038 -68.82022 1.000 36.20010 37 PRO C CA 1
ATOM 6005 C C . PRO C 1 37 ? -57.17171 27.67671 -67.41708 1.000 32.51943 37 PRO C C 1
ATOM 6006 O O . PRO C 1 37 ? -56.40764 27.00344 -66.71185 1.000 29.04498 37 PRO C O 1
ATOM 6010 N N . ALA C 1 38 ? -58.37624 28.07122 -66.99493 1.000 35.77773 38 ALA C N 1
ATOM 6011 C CA . ALA C 1 38 ? -58.91953 27.62703 -65.71160 1.000 33.53922 38 ALA C CA 1
ATOM 6012 C C . ALA C 1 38 ? -58.85626 26.10926 -65.57186 1.000 33.57952 38 ALA C C 1
ATOM 6013 O O . ALA C 1 38 ? -58.32942 25.58639 -64.58170 1.000 31.84880 38 ALA C O 1
ATOM 6015 N N . PHE C 1 39 ? -59.37492 25.37657 -66.56777 1.000 29.48653 39 PHE C N 1
ATOM 6016 C CA . PHE C 1 39 ? -59.37021 23.92011 -66.44930 1.000 30.32315 39 PHE C CA 1
ATOM 6017 C C . PHE C 1 39 ? -57.99668 23.32280 -66.70096 1.000 29.48486 39 PHE C C 1
ATOM 6018 O O . PHE C 1 39 ? -57.69697 22.24613 -66.17462 1.000 29.84362 39 PHE C O 1
ATOM 6026 N N . GLN C 1 40 ? -57.14492 23.97910 -67.48917 1.000 30.65200 40 GLN C N 1
ATOM 6027 C CA . GLN C 1 40 ? -55.76256 23.51698 -67.56267 1.000 32.31026 40 GLN C CA 1
ATOM 6028 C C . GLN C 1 40 ? -55.11910 23.55096 -66.18047 1.000 26.44217 40 GLN C C 1
ATOM 6029 O O . GLN C 1 40 ? -54.58898 22.53976 -65.70039 1.000 29.78151 40 GLN C O 1
ATOM 6035 N N . ASP C 1 41 ? -55.22271 24.68554 -65.48908 1.000 30.25809 41 ASP C N 1
ATOM 6036 C CA . ASP C 1 41 ? -54.67490 24.76107 -64.13674 1.000 33.22347 41 ASP C CA 1
ATOM 6037 C C . ASP C 1 41 ? -55.35650 23.77029 -63.20224 1.000 30.65876 41 ASP C C 1
ATOM 6038 O O . ASP C 1 41 ? -54.68478 22.98219 -62.52548 1.000 29.46949 41 ASP C O 1
ATOM 6043 N N . PHE C 1 42 ? -56.69342 23.80368 -63.14863 1.000 29.15849 42 PHE C N 1
ATOM 6044 C CA . PHE C 1 42 ? -57.44695 22.90294 -62.27790 1.000 26.09287 42 PHE C CA 1
ATOM 6045 C C . PHE C 1 42 ? -57.07519 21.44240 -62.51943 1.000 28.17347 42 PHE C C 1
ATOM 6046 O O . PHE C 1 42 ? -56.77131 20.70990 -61.57295 1.000 24.60765 42 PHE C O 1
ATOM 6054 N N . TYR C 1 43 ? -57.11810 20.99621 -63.78337 1.000 30.17289 43 TYR C N 1
ATOM 6055 C CA . TYR C 1 43 ? -56.80533 19.60231 -64.09355 1.000 25.84468 43 TYR C CA 1
ATOM 6056 C C . TYR C 1 43 ? -55.43469 19.21560 -63.54989 1.000 28.43155 43 TYR C C 1
ATOM 6057 O O . TYR C 1 43 ? -55.28868 18.16597 -62.91006 1.000 31.06003 43 TYR C O 1
ATOM 6066 N N . ASN C 1 44 ? -54.41572 20.05077 -63.79444 1.000 27.08963 44 ASN C N 1
ATOM 6067 C CA . ASN C 1 44 ? -53.05798 19.71088 -63.36245 1.000 26.95858 44 ASN C CA 1
ATOM 6068 C C . ASN C 1 44 ? -53.00135 19.51953 -61.84999 1.000 29.65369 44 ASN C C 1
ATOM 6069 O O . ASN C 1 44 ? -52.55270 18.47230 -61.36039 1.000 30.11478 44 ASN C O 1
ATOM 6074 N N . ASN C 1 45 ? -53.49522 20.50004 -61.09040 1.000 24.49332 45 ASN C N 1
ATOM 6075 C CA . ASN C 1 45 ? -53.48614 20.36964 -59.63159 1.000 28.12513 45 ASN C CA 1
ATOM 6076 C C . ASN C 1 45 ? -54.23318 19.12472 -59.18196 1.000 26.57025 45 ASN C C 1
ATOM 6077 O O . ASN C 1 45 ? -53.74746 18.36133 -58.33999 1.000 29.20574 45 ASN C O 1
ATOM 6082 N N . TYR C 1 46 ? -55.42909 18.91029 -59.72270 1.000 24.68791 46 TYR C N 1
ATOM 6083 C CA . TYR C 1 46 ? -56.26908 17.84607 -59.19708 1.000 19.60201 46 TYR C CA 1
ATOM 6084 C C . TYR C 1 46 ? -55.70977 16.48307 -59.57721 1.000 25.11134 46 TYR C C 1
ATOM 6085 O O . TYR C 1 46 ? -55.72361 15.55148 -58.76225 1.000 25.37169 46 TYR C O 1
ATOM 6094 N N . LYS C 1 47 ? -55.18347 16.35931 -60.79967 1.000 22.91546 47 LYS C N 1
ATOM 6095 C CA . LYS C 1 47 ? -54.53893 15.12026 -61.20467 1.000 24.07129 47 LYS C CA 1
ATOM 6096 C C . LYS C 1 47 ? -53.30266 14.82687 -60.35498 1.000 27.28010 47 LYS C C 1
ATOM 6097 O O . LYS C 1 47 ? -53.10191 13.68765 -59.91692 1.000 29.02125 47 LYS C O 1
ATOM 6103 N N . THR C 1 48 ? -52.46206 15.83587 -60.11429 1.000 24.99659 48 THR C N 1
ATOM 6104 C CA . THR C 1 48 ? -51.31927 15.65314 -59.21827 1.000 31.75582 48 THR C CA 1
ATOM 6105 C C . THR C 1 48 ? -51.76530 15.13489 -57.85890 1.000 29.13459 48 THR C C 1
ATOM 6106 O O . THR C 1 48 ? -51.24415 14.12536 -57.35512 1.000 27.62605 48 THR C O 1
ATOM 6110 N N . ALA C 1 49 ? -52.74925 15.81242 -57.25825 1.000 30.07528 49 ALA C N 1
ATOM 6111 C CA . ALA C 1 49 ? -53.19521 15.43661 -55.91928 1.000 25.00734 49 ALA C CA 1
ATOM 6112 C C . ALA C 1 49 ? -53.75048 14.02504 -55.91830 1.000 27.69412 49 ALA C C 1
ATOM 6113 O O . ALA C 1 49 ? -53.36441 13.20122 -55.08156 1.000 31.23040 49 ALA C O 1
ATOM 6115 N N . VAL C 1 50 ? -54.63095 13.71188 -56.87470 1.000 24.69001 50 VAL C N 1
ATOM 6116 C CA . VAL C 1 50 ? -55.25289 12.39328 -56.88415 1.000 22.45465 50 VAL C CA 1
ATOM 6117 C C . VAL C 1 50 ? -54.22191 11.32093 -57.16989 1.000 27.26588 50 VAL C C 1
ATOM 6118 O O . VAL C 1 50 ? -54.18731 10.28711 -56.49631 1.000 30.73027 50 VAL C O 1
ATOM 6122 N N . LEU C 1 51 ? -53.36593 11.54991 -58.17989 1.000 32.66280 51 LEU C N 1
ATOM 6123 C CA . LEU C 1 51 ? -52.40613 10.52709 -58.59441 1.000 31.42876 51 LEU C CA 1
ATOM 6124 C C . LEU C 1 51 ? -51.33826 10.27617 -57.54044 1.000 31.78121 51 LEU C C 1
ATOM 6125 O O . LEU C 1 51 ? -50.80650 9.16229 -57.45765 1.000 30.15952 51 LEU C O 1
ATOM 6130 N N . GLY C 1 52 ? -50.99664 11.29187 -56.74553 1.000 32.92531 52 GLY C N 1
ATOM 6131 C CA . GLY C 1 52 ? -50.06177 11.07666 -55.65668 1.000 36.07669 52 GLY C CA 1
ATOM 6132 C C . GLY C 1 52 ? -50.66369 10.45336 -54.42001 1.000 34.50835 52 GLY C C 1
ATOM 6133 O O . GLY C 1 52 ? -49.92374 10.05805 -53.51573 1.000 34.36263 52 GLY C O 1
ATOM 6134 N N . SER C 1 53 ? -51.99077 10.31127 -54.38558 1.000 31.82106 53 SER C N 1
ATOM 6135 C CA . SER C 1 53 ? -52.67554 10.01250 -53.13470 1.000 28.76357 53 SER C CA 1
ATOM 6136 C C . SER C 1 53 ? -52.50478 8.55834 -52.69836 1.000 35.84979 53 SER C C 1
ATOM 6137 O O . SER C 1 53 ? -52.60545 8.26017 -51.50263 1.000 29.58225 53 SER C O 1
ATOM 6140 N N . GLY C 1 54 ? -52.29561 7.63792 -53.63391 1.000 32.81093 54 GLY C N 1
ATOM 6141 C CA . GLY C 1 54 ? -52.12506 6.24698 -53.26733 1.000 31.31978 54 GLY C CA 1
ATOM 6142 C C . GLY C 1 54 ? -53.40171 5.48988 -52.99557 1.000 35.35880 54 GLY C C 1
ATOM 6143 O O . GLY C 1 54 ? -53.33444 4.31197 -52.62542 1.000 32.14676 54 GLY C O 1
ATOM 6144 N N . VAL C 1 55 ? -54.55885 6.11843 -53.15688 1.000 35.75873 55 VAL C N 1
ATOM 6145 C CA . VAL C 1 55 ? -55.82968 5.41487 -52.93814 1.000 34.28828 55 VAL C CA 1
ATOM 6146 C C . VAL C 1 55 ? -56.01380 4.38444 -54.04505 1.000 38.33732 55 VAL C C 1
ATOM 6147 O O . VAL C 1 55 ? -55.57533 4.62562 -55.18365 1.000 36.84493 55 VAL C O 1
ATOM 6151 N N . PRO C 1 56 ? -56.59043 3.21487 -53.76709 1.000 45.82990 56 PRO C N 1
ATOM 6152 C CA . PRO C 1 56 ? -56.73060 2.19435 -54.81774 1.000 35.65975 56 PRO C CA 1
ATOM 6153 C C . PRO C 1 56 ? -57.70909 2.64954 -55.89201 1.000 40.64825 56 PRO C C 1
ATOM 6154 O O . PRO C 1 56 ? -58.83438 3.06131 -55.59571 1.000 38.40129 56 PRO C O 1
ATOM 6158 N N . GLY C 1 57 ? -57.27303 2.56487 -57.14739 1.000 41.50000 57 GLY C N 1
ATOM 6159 C CA . GLY C 1 57 ? -58.06725 3.05872 -58.25064 1.000 37.14771 57 GLY C CA 1
ATOM 6160 C C . GLY C 1 57 ? -57.96176 4.54633 -58.49218 1.000 37.48708 57 GLY C C 1
ATOM 6161 O O . GLY C 1 57 ? -58.72504 5.08594 -59.30334 1.000 34.43695 57 GLY C O 1
ATOM 6162 N N . ALA C 1 58 ? -57.05650 5.23504 -57.79672 1.000 39.44208 58 ALA C N 1
ATOM 6163 C CA . ALA C 1 58 ? -56.84205 6.66657 -58.00366 1.000 34.16346 58 ALA C CA 1
ATOM 6164 C C . ALA C 1 58 ? -55.87445 6.83959 -59.16524 1.000 34.35881 58 ALA C C 1
ATOM 6165 O O . ALA C 1 58 ? -54.70744 7.18739 -58.98976 1.000 39.47432 58 ALA C O 1
ATOM 6167 N N . ASP C 1 59 ? -56.38103 6.58441 -60.36979 1.000 35.55641 59 ASP C N 1
ATOM 6168 C CA . ASP C 1 59 ? -55.56755 6.63608 -61.58110 1.000 35.26563 59 ASP C CA 1
ATOM 6169 C C . ASP C 1 59 ? -56.07281 7.72083 -62.53605 1.000 35.25204 59 ASP C C 1
ATOM 6170 O O . ASP C 1 59 ? -57.02826 8.46314 -62.24950 1.000 28.41468 59 ASP C O 1
ATOM 6175 N N . GLU C 1 60 ? -55.40523 7.79214 -63.69253 1.000 31.58309 60 GLU C N 1
ATOM 6176 C CA . GLU C 1 60 ? -55.67661 8.85866 -64.64657 1.000 29.08758 60 GLU C CA 1
ATOM 6177 C C . GLU C 1 60 ? -57.08355 8.75925 -65.20510 1.000 27.60107 60 GLU C C 1
ATOM 6178 O O . GLU C 1 60 ? -57.70877 9.78993 -65.49367 1.000 27.52632 60 GLU C O 1
ATOM 6184 N N . ALA C 1 61 ? -57.61540 7.53812 -65.30661 1.000 29.91100 61 ALA C N 1
ATOM 6185 C CA . ALA C 1 61 ? -58.98945 7.35481 -65.76084 1.000 31.20113 61 ALA C CA 1
ATOM 6186 C C . ALA C 1 61 ? -59.97755 7.87862 -64.72952 1.000 25.26579 61 ALA C C 1
ATOM 6187 O O . ALA C 1 61 ? -60.95929 8.54210 -65.07459 1.000 26.85462 61 ALA C O 1
ATOM 6189 N N . LEU C 1 62 ? -59.74042 7.58688 -63.45432 1.000 29.81658 62 LEU C N 1
ATOM 6190 C CA . LEU C 1 62 ? -60.54854 8.21283 -62.41835 1.000 25.05284 62 LEU C CA 1
ATOM 6191 C C . LEU C 1 62 ? -60.47781 9.73269 -62.52137 1.000 24.26478 62 LEU C C 1
ATOM 6192 O O . LEU C 1 62 ? -61.50651 10.41697 -62.41935 1.000 28.20548 62 LEU C O 1
ATOM 6197 N N . VAL C 1 63 ? -59.27775 10.27657 -62.75265 1.000 21.49803 63 VAL C N 1
ATOM 6198 C CA . VAL C 1 63 ? -59.11735 11.72835 -62.82624 1.000 23.69686 63 VAL C CA 1
ATOM 6199 C C . VAL C 1 63 ? -59.95955 12.29383 -63.95995 1.000 27.45218 63 VAL C C 1
ATOM 6200 O O . VAL C 1 63 ? -60.71394 13.26262 -63.78107 1.000 25.10060 63 VAL C O 1
ATOM 6204 N N . ALA C 1 64 ? -59.84371 11.67870 -65.14876 1.000 28.61913 64 ALA C N 1
ATOM 6205 C CA . ALA C 1 64 ? -60.57683 12.14218 -66.31606 1.000 23.63729 64 ALA C CA 1
ATOM 6206 C C . ALA C 1 64 ? -62.07725 12.01649 -66.09418 1.000 26.08061 64 ALA C C 1
ATOM 6207 O O . ALA C 1 64 ? -62.85067 12.89735 -66.49071 1.000 26.08099 64 ALA C O 1
ATOM 6209 N N . LYS C 1 65 ? -62.50870 10.94283 -65.43179 1.000 23.15710 65 LYS C N 1
ATOM 6210 C CA . LYS C 1 65 ? -63.93316 10.79349 -65.13155 1.000 26.02656 65 LYS C CA 1
ATOM 6211 C C . LYS C 1 65 ? -64.45277 11.93260 -64.25281 1.000 24.57007 65 LYS C C 1
ATOM 6212 O O . LYS C 1 65 ? -65.45154 12.57152 -64.59449 1.000 28.88755 65 LYS C O 1
ATOM 6218 N N . ILE C 1 66 ? -63.78188 12.21548 -63.12348 1.000 22.26850 66 ILE C N 1
ATOM 6219 C CA . ILE C 1 66 ? -64.23671 13.28568 -62.22768 1.000 20.98426 66 ILE C CA 1
ATOM 6220 C C . ILE C 1 66 ? -64.20017 14.64258 -62.93580 1.000 22.04999 66 ILE C C 1
ATOM 6221 O O . ILE C 1 66 ? -65.13447 15.44868 -62.83308 1.000 21.26409 66 ILE C O 1
ATOM 6226 N N . MET C 1 67 ? -63.09354 14.93355 -63.62306 1.000 25.71587 67 MET C N 1
ATOM 6227 C CA . MET C 1 67 ? -62.94487 16.23491 -64.26213 1.000 22.63701 67 MET C CA 1
ATOM 6228 C C . MET C 1 67 ? -64.00150 16.42989 -65.33515 1.000 23.44869 67 MET C C 1
ATOM 6229 O O . MET C 1 67 ? -64.51886 17.54312 -65.52073 1.000 19.49966 67 MET C O 1
ATOM 6234 N N . SER C 1 68 ? -64.34014 15.34672 -66.04119 1.000 21.52088 68 SER C N 1
ATOM 6235 C CA . SER C 1 68 ? -65.37556 15.40524 -67.06437 1.000 23.57436 68 SER C CA 1
ATOM 6236 C C . SER C 1 68 ? -66.74350 15.68942 -66.45713 1.000 21.80314 68 SER C C 1
ATOM 6237 O O . SER C 1 68 ? -67.50948 16.48965 -67.00314 1.000 21.47269 68 SER C O 1
ATOM 6240 N N . ALA C 1 69 ? -67.07005 15.05291 -65.32544 1.000 18.85359 69 ALA C N 1
ATOM 6241 C CA . ALA C 1 69 ? -68.34515 15.35000 -64.67219 1.000 21.22800 69 ALA C CA 1
ATOM 6242 C C . ALA C 1 69 ? -68.43979 16.83064 -64.28119 1.000 22.34897 69 ALA C C 1
ATOM 6243 O O . ALA C 1 69 ? -69.47369 17.47762 -64.49488 1.000 20.01956 69 ALA C O 1
ATOM 6245 N N . ILE C 1 70 ? -67.36175 17.38611 -63.72593 1.000 21.43267 70 ILE C N 1
ATOM 6246 C CA . ILE C 1 70 ? -67.34345 18.80310 -63.36108 1.000 22.19791 70 ILE C CA 1
ATOM 6247 C C . ILE C 1 70 ? -67.58710 19.67391 -64.59150 1.000 20.09110 70 ILE C C 1
ATOM 6248 O O . ILE C 1 70 ? -68.48588 20.52135 -64.61234 1.000 22.05270 70 ILE C O 1
ATOM 6253 N N . ALA C 1 71 ? -66.78396 19.46568 -65.63906 1.000 21.93490 71 ALA C N 1
ATOM 6254 C CA . ALA C 1 71 ? -66.91456 20.23286 -66.87163 1.000 20.63701 71 ALA C CA 1
ATOM 6255 C C . ALA C 1 71 ? -68.29166 20.05558 -67.49959 1.000 24.40265 71 ALA C C 1
ATOM 6256 O O . ALA C 1 71 ? -68.89143 21.02776 -67.97871 1.000 24.31422 71 ALA C O 1
ATOM 6258 N N . ASP C 1 72 ? -68.80974 18.81938 -67.49689 1.000 21.33999 72 ASP C N 1
ATOM 6259 C CA . ASP C 1 72 ? -70.16009 18.56180 -67.99158 1.000 25.32386 72 ASP C CA 1
ATOM 6260 C C . ASP C 1 72 ? -71.20245 19.39041 -67.24301 1.000 23.53986 72 ASP C C 1
ATOM 6261 O O . ASP C 1 72 ? -72.08380 19.99127 -67.86290 1.000 28.00642 72 ASP C O 1
ATOM 6266 N N . ARG C 1 73 ? -71.12507 19.43217 -65.90056 1.000 26.72547 73 ARG C N 1
ATOM 6267 C CA . ARG C 1 73 ? -72.08927 20.23135 -65.13828 1.000 25.63936 73 ARG C CA 1
ATOM 6268 C C . ARG C 1 73 ? -71.84758 21.72904 -65.31669 1.000 24.60188 73 ARG C C 1
ATOM 6269 O O . ARG C 1 73 ? -72.80171 22.51218 -65.30351 1.000 25.28301 73 ARG C O 1
ATOM 6277 N N . SER C 1 74 ? -70.59159 22.15090 -65.48882 1.000 24.33020 74 SER C N 1
ATOM 6278 C CA . SER C 1 74 ? -70.33430 23.56515 -65.74511 1.000 26.64969 74 SER C CA 1
ATOM 6279 C C . SER C 1 74 ? -70.97547 23.99580 -67.05526 1.000 28.02180 74 SER C C 1
ATOM 6280 O O . SER C 1 74 ? -71.61965 25.04450 -67.12281 1.000 27.60614 74 SER C O 1
ATOM 6283 N N . VAL C 1 75 ? -70.80039 23.18365 -68.10990 1.000 31.18014 75 VAL C N 1
ATOM 6284 C CA . VAL C 1 75 ? -71.43467 23.44417 -69.40192 1.000 28.18628 75 VAL C CA 1
ATOM 6285 C C . VAL C 1 75 ? -72.94155 23.54852 -69.23129 1.000 28.66223 75 VAL C C 1
ATOM 6286 O O . VAL C 1 75 ? -73.57577 24.50084 -69.70045 1.000 32.68356 75 VAL C O 1
ATOM 6290 N N . HIS C 1 76 ? -73.53783 22.57473 -68.54153 1.000 28.07364 76 HIS C N 1
ATOM 6291 C CA . HIS C 1 76 ? -74.98187 22.61725 -68.31157 1.000 28.60992 76 HIS C CA 1
ATOM 6292 C C . HIS C 1 76 ? -75.41079 23.90472 -67.61244 1.000 29.71161 76 HIS C C 1
ATOM 6293 O O . HIS C 1 76 ? -76.49920 24.41191 -67.88212 1.000 36.79141 76 HIS C O 1
ATOM 6300 N N . GLU C 1 77 ? -74.57016 24.46359 -66.73402 1.000 28.24965 77 GLU C N 1
ATOM 6301 C CA . GLU C 1 77 ? -74.93162 25.70299 -66.04339 1.000 35.99022 77 GLU C CA 1
ATOM 6302 C C . GLU C 1 77 ? -74.87891 26.93115 -66.95046 1.000 35.36347 77 GLU C C 1
ATOM 6303 O O . GLU C 1 77 ? -75.68704 27.84889 -66.78488 1.000 34.46831 77 GLU C O 1
ATOM 6309 N N . PHE C 1 78 ? -73.92478 26.99576 -67.88050 1.000 30.22968 78 PHE C N 1
ATOM 6310 C CA . PHE C 1 78 ? -73.94186 28.08560 -68.85013 1.000 37.29787 78 PHE C CA 1
ATOM 6311 C C . PHE C 1 78 ? -75.11289 27.94659 -69.82401 1.000 34.71521 78 PHE C C 1
ATOM 6312 O O . PHE C 1 78 ? -75.80732 28.92891 -70.10546 1.000 35.09946 78 PHE C O 1
ATOM 6320 N N . VAL C 1 79 ? -75.36316 26.72674 -70.31403 1.000 34.92636 79 VAL C N 1
ATOM 6321 C CA . VAL C 1 79 ? -76.33348 26.49178 -71.38217 1.000 37.01589 79 VAL C CA 1
ATOM 6322 C C . VAL C 1 79 ? -77.76338 26.56423 -70.85200 1.000 35.29057 79 VAL C C 1
ATOM 6323 O O . VAL C 1 79 ? -78.65532 27.09176 -71.52070 1.000 38.41222 79 VAL C O 1
ATOM 6327 N N . GLU C 1 80 ? -77.99390 26.06740 -69.63615 1.000 38.93988 80 GLU C N 1
ATOM 6328 C CA . GLU C 1 80 ? -79.32196 26.01538 -69.02058 1.000 40.27318 80 GLU C CA 1
ATOM 6329 C C . GLU C 1 80 ? -79.20573 26.40840 -67.55422 1.000 36.99052 80 GLU C C 1
ATOM 6330 O O . GLU C 1 80 ? -79.34420 25.57297 -66.65578 1.000 39.14288 80 GLU C O 1
ATOM 6336 N N . PRO C 1 81 ? -78.96342 27.68457 -67.27510 1.000 42.45427 81 PRO C N 1
ATOM 6337 C CA . PRO C 1 81 ? -78.61523 28.08339 -65.90181 1.000 37.39574 81 PRO C CA 1
ATOM 6338 C C . PRO C 1 81 ? -79.73738 27.85437 -64.89845 1.000 44.20857 81 PRO C C 1
ATOM 6339 O O . PRO C 1 81 ? -80.90052 28.18923 -65.13596 1.000 44.61837 81 PRO C O 1
ATOM 6343 N N . TYR C 1 82 ? -79.35889 27.31139 -63.74601 1.000 41.26521 82 TYR C N 1
ATOM 6344 C CA . TYR C 1 82 ? -80.27717 27.08659 -62.63929 1.000 37.80819 82 TYR C CA 1
ATOM 6345 C C . TYR C 1 82 ? -80.30937 28.31662 -61.73312 1.000 38.44754 82 TYR C C 1
ATOM 6346 O O . TYR C 1 82 ? -79.26713 28.88126 -61.39426 1.000 35.94100 82 TYR C O 1
ATOM 6355 N N . THR C 1 83 ? -81.50169 28.74369 -61.35183 1.000 41.63928 83 THR C N 1
ATOM 6356 C CA . THR C 1 83 ? -81.64832 29.79795 -60.35946 1.000 37.01905 83 THR C CA 1
ATOM 6357 C C . THR C 1 83 ? -81.93403 29.14504 -59.01825 1.000 34.62123 83 THR C C 1
ATOM 6358 O O . THR C 1 83 ? -82.83047 28.30118 -58.91090 1.000 35.63418 83 THR C O 1
ATOM 6362 N N . PHE C 1 84 ? -81.15887 29.48897 -58.01724 1.000 37.60807 84 PHE C N 1
ATOM 6363 C CA . PHE C 1 84 ? -81.44259 28.94279 -56.70278 1.000 34.66898 84 PHE C CA 1
ATOM 6364 C C . PHE C 1 84 ? -82.69824 29.61578 -56.17853 1.000 32.84864 84 PHE C C 1
ATOM 6365 O O . PHE C 1 84 ? -82.81001 30.83850 -56.25920 1.000 37.72602 84 PHE C O 1
ATOM 6373 N N . PRO C 1 85 ? -83.66906 28.86839 -55.68601 1.000 35.57940 85 PRO C N 1
ATOM 6374 C CA . PRO C 1 85 ? -84.76645 29.50040 -54.94457 1.000 39.78643 85 PRO C CA 1
ATOM 6375 C C . PRO C 1 85 ? -84.25746 29.94712 -53.58491 1.000 34.46663 85 PRO C C 1
ATOM 6376 O O . PRO C 1 85 ? -83.07494 29.75837 -53.29513 1.000 34.45193 85 PRO C O 1
ATOM 6380 N N . SER C 1 86 ? -85.12077 30.51105 -52.73576 1.000 35.34377 86 SER C N 1
ATOM 6381 C CA . SER C 1 86 ? -84.66192 30.94550 -51.41798 1.000 39.20654 86 SER C CA 1
ATOM 6382 C C . SER C 1 86 ? -84.42008 29.75979 -50.49478 1.000 36.81541 86 SER C C 1
ATOM 6383 O O . SER C 1 86 ? -83.44281 29.74677 -49.73743 1.000 38.76173 86 SER C O 1
ATOM 6386 N N . PHE C 1 87 ? -85.30221 28.76614 -50.52922 1.000 34.05125 87 PHE C N 1
ATOM 6387 C CA . PHE C 1 87 ? -85.11735 27.51058 -49.80441 1.000 32.19171 87 PHE C CA 1
ATOM 6388 C C . PHE C 1 87 ? -84.87137 26.44064 -50.85541 1.000 34.99268 87 PHE C C 1
ATOM 6389 O O . PHE C 1 87 ? -85.80744 25.80710 -51.34521 1.000 32.27809 87 PHE C O 1
ATOM 6397 N N . HIS C 1 88 ? -83.59707 26.22456 -51.17056 1.000 34.09192 88 HIS C N 1
ATOM 6398 C CA . HIS C 1 88 ? -83.20095 25.27066 -52.19233 1.000 32.00930 88 HIS C CA 1
ATOM 6399 C C . HIS C 1 88 ? -83.04305 23.87306 -51.60229 1.000 29.51634 88 HIS C C 1
ATOM 6400 O O . HIS C 1 88 ? -82.49242 23.70410 -50.51193 1.000 30.78138 88 HIS C O 1
ATOM 6407 N N . HIS C 1 89 ? -83.51354 22.87130 -52.33863 1.000 31.92722 89 HIS C N 1
ATOM 6408 C CA . HIS C 1 89 ? -83.46225 21.48531 -51.89913 1.000 28.73991 89 HIS C CA 1
ATOM 6409 C C . HIS C 1 89 ? -82.48700 20.70531 -52.76316 1.000 28.91282 89 HIS C C 1
ATOM 6410 O O . HIS C 1 89 ? -82.31187 20.99925 -53.94639 1.000 30.29475 89 HIS C O 1
ATOM 6417 N N . ARG C 1 90 ? -81.82948 19.73239 -52.14200 1.000 28.44666 90 ARG C N 1
ATOM 6418 C CA . ARG C 1 90 ? -80.91360 18.84252 -52.84377 1.000 30.34284 90 ARG C CA 1
ATOM 6419 C C . ARG C 1 90 ? -81.51204 18.35097 -54.14939 1.000 28.62912 90 ARG C C 1
ATOM 6420 O O . ARG C 1 90 ? -82.60442 17.78363 -54.15888 1.000 30.62572 90 ARG C O 1
ATOM 6428 N N . ILE C 1 91 ? -80.80459 18.56451 -55.25399 1.000 29.24111 91 ILE C N 1
ATOM 6429 C CA . ILE C 1 91 ? -81.24443 18.05600 -56.55020 1.000 29.54118 91 ILE C CA 1
ATOM 6430 C C . ILE C 1 91 ? -80.62127 16.67617 -56.71141 1.000 30.43940 91 ILE C C 1
ATOM 6431 O O . ILE C 1 91 ? -79.39621 16.54619 -56.76174 1.000 31.77640 91 ILE C O 1
ATOM 6436 N N . LEU C 1 92 ? -81.45810 15.63337 -56.74099 1.000 31.69256 92 LEU C N 1
ATOM 6437 C CA . LEU C 1 92 ? -80.96471 14.26196 -56.83281 1.000 31.31148 92 LEU C CA 1
ATOM 6438 C C . LEU C 1 92 ? -81.36525 13.55077 -58.11373 1.000 31.24161 92 LEU C C 1
ATOM 6439 O O . LEU C 1 92 ? -80.90352 12.42845 -58.34262 1.000 35.70071 92 LEU C O 1
ATOM 6444 N N . GLU C 1 93 ? -82.22854 14.15380 -58.93237 1.000 32.72039 93 GLU C N 1
ATOM 6445 C CA . GLU C 1 93 ? -82.83020 13.52399 -60.08892 1.000 42.20419 93 GLU C CA 1
ATOM 6446 C C . GLU C 1 93 ? -83.19840 14.64901 -61.04250 1.000 38.70377 93 GLU C C 1
ATOM 6447 O O . GLU C 1 93 ? -83.62123 15.71922 -60.57884 1.000 39.08686 93 GLU C O 1
ATOM 6453 N N . PRO C 1 94 ? -83.02312 14.46184 -62.36615 1.000 32.62073 94 PRO C N 1
ATOM 6454 C CA . PRO C 1 94 ? -82.44148 13.25167 -62.96275 1.000 39.07474 94 PRO C CA 1
ATOM 6455 C C . PRO C 1 94 ? -80.90169 13.19262 -62.88762 1.000 37.08929 94 PRO C C 1
ATOM 6456 O O . PRO C 1 94 ? -80.34223 12.13566 -63.18502 1.000 35.23247 94 PRO C O 1
ATOM 6460 N N . TYR C 1 95 ? -80.23719 14.28889 -62.50412 1.000 32.84643 95 TYR C N 1
ATOM 6461 C CA . TYR C 1 95 ? -78.80454 14.28219 -62.20762 1.000 30.46381 95 TYR C CA 1
ATOM 6462 C C . TYR C 1 95 ? -78.60906 14.40812 -60.69601 1.000 34.86359 95 TYR C C 1
ATOM 6463 O O . TYR C 1 95 ? -79.12593 15.34377 -60.07235 1.000 29.81554 95 TYR C O 1
ATOM 6472 N N . ASN C 1 96 ? -77.87685 13.46207 -60.10464 1.000 30.05310 96 ASN C N 1
ATOM 6473 C CA . ASN C 1 96 ? -77.60861 13.50880 -58.66851 1.000 28.33489 96 ASN C CA 1
ATOM 6474 C C . ASN C 1 96 ? -76.42211 14.44384 -58.40816 1.000 28.85750 96 ASN C C 1
ATOM 6475 O O . ASN C 1 96 ? -75.25502 14.04515 -58.42759 1.000 31.53092 96 ASN C O 1
ATOM 6480 N N . TYR C 1 97 ? -76.73428 15.71113 -58.14142 1.000 28.25440 97 TYR C N 1
ATOM 6481 C CA . TYR C 1 97 ? -75.70822 16.68159 -57.78966 1.000 24.93611 97 TYR C CA 1
ATOM 6482 C C . TYR C 1 97 ? -75.09022 16.40054 -56.42707 1.000 25.66593 97 TYR C C 1
ATOM 6483 O O . TYR C 1 97 ? -73.90321 16.68156 -56.22198 1.000 27.37409 97 TYR C O 1
ATOM 6492 N N . TYR C 1 98 ? -75.87166 15.88985 -55.47682 1.000 22.62535 98 TYR C N 1
ATOM 6493 C CA . TYR C 1 98 ? -75.30522 15.52016 -54.18424 1.000 23.80146 98 TYR C CA 1
ATOM 6494 C C . TYR C 1 98 ? -74.15278 14.52689 -54.34191 1.000 25.52352 98 TYR C C 1
ATOM 6495 O O . TYR C 1 98 ? -73.06951 14.71032 -53.76742 1.000 24.10370 98 TYR C O 1
ATOM 6504 N N . GLN C 1 99 ? -74.37077 13.47313 -55.13708 1.000 26.03738 99 GLN C N 1
ATOM 6505 C CA . GLN C 1 99 ? -73.36988 12.42996 -55.32678 1.000 24.17546 99 GLN C CA 1
ATOM 6506 C C . GLN C 1 99 ? -72.20214 12.92415 -56.18311 1.000 28.03776 99 GLN C C 1
ATOM 6507 O O . GLN C 1 99 ? -71.05256 12.53528 -55.94881 1.000 25.81518 99 GLN C O 1
ATOM 6513 N N . PHE C 1 100 ? -72.47905 13.79596 -57.15899 1.000 27.31815 100 PHE C N 1
ATOM 6514 C CA . PHE C 1 100 ? -71.42768 14.50341 -57.88783 1.000 26.51904 100 PHE C CA 1
ATOM 6515 C C . PHE C 1 100 ? -70.45043 15.19218 -56.93145 1.000 28.81427 100 PHE C C 1
ATOM 6516 O O . PHE C 1 100 ? -69.22836 15.01065 -57.02852 1.000 25.25788 100 PHE C O 1
ATOM 6524 N N . GLY C 1 101 ? -70.97873 15.97640 -55.98366 1.000 30.21968 101 GLY C N 1
ATOM 6525 C CA . GLY C 1 101 ? -70.11654 16.62095 -55.00380 1.000 26.56766 101 GLY C CA 1
ATOM 6526 C C . GLY C 1 101 ? -69.47111 15.63831 -54.04080 1.000 23.05327 101 GLY C C 1
ATOM 6527 O O . GLY C 1 101 ? -68.32276 15.82422 -53.63380 1.000 23.49048 101 GLY C O 1
ATOM 6528 N N . GLN C 1 102 ? -70.20471 14.59122 -53.64186 1.000 23.21335 102 GLN C N 1
ATOM 6529 C CA . GLN C 1 102 ? -69.62416 13.58643 -52.74705 1.000 22.38130 102 GLN C CA 1
ATOM 6530 C C . GLN C 1 102 ? -68.41860 12.90630 -53.37961 1.000 20.60902 102 GLN C C 1
ATOM 6531 O O . GLN C 1 102 ? -67.42490 12.64512 -52.69808 1.000 23.12158 102 GLN C O 1
ATOM 6537 N N . ASN C 1 103 ? -68.47357 12.64499 -54.69340 1.000 23.85026 103 ASN C N 1
ATOM 6538 C CA . ASN C 1 103 ? -67.39643 11.92874 -55.37829 1.000 20.80819 103 ASN C CA 1
ATOM 6539 C C . ASN C 1 103 ? -66.14550 12.78372 -55.56363 1.000 22.69309 103 ASN C C 1
ATOM 6540 O O . ASN C 1 103 ? -65.02220 12.29695 -55.38405 1.000 22.71719 103 ASN C O 1
ATOM 6545 N N . TYR C 1 104 ? -66.30703 14.03816 -55.97970 1.000 23.08114 104 TYR C N 1
ATOM 6546 C CA . TYR C 1 104 ? -65.16170 14.93614 -56.07697 1.000 21.60556 104 TYR C CA 1
ATOM 6547 C C . TYR C 1 104 ? -64.35921 14.93818 -54.78101 1.000 21.95232 104 TYR C C 1
ATOM 6548 O O . TYR C 1 104 ? -63.17018 14.60670 -54.76959 1.000 23.72929 104 TYR C O 1
ATOM 6557 N N . VAL C 1 105 ? -65.01175 15.29460 -53.66858 1.000 24.64453 105 VAL C N 1
ATOM 6558 C CA . VAL C 1 105 ? -64.30274 15.47794 -52.40295 1.000 20.77132 105 VAL C CA 1
ATOM 6559 C C . VAL C 1 105 ? -63.73679 14.16461 -51.88375 1.000 25.99381 105 VAL C C 1
ATOM 6560 O O . VAL C 1 105 ? -62.64995 14.15513 -51.28580 1.000 24.06336 105 VAL C O 1
ATOM 6564 N N . ARG C 1 106 ? -64.42934 13.03415 -52.11399 1.000 21.44669 106 ARG C N 1
ATOM 6565 C CA . ARG C 1 106 ? -63.92431 11.76976 -51.58273 1.000 23.15285 106 ARG C CA 1
ATOM 6566 C C . ARG C 1 106 ? -62.54672 11.44118 -52.14390 1.000 26.06638 106 ARG C C 1
ATOM 6567 O O . ARG C 1 106 ? -61.70095 10.90356 -51.42391 1.000 27.07099 106 ARG C O 1
ATOM 6575 N N . THR C 1 107 ? -62.26877 11.82942 -53.39144 1.000 26.84583 107 THR C N 1
ATOM 6576 C CA . THR C 1 107 ? -60.94327 11.60914 -53.96504 1.000 24.39788 107 THR C CA 1
ATOM 6577 C C . THR C 1 107 ? -59.86230 12.47351 -53.32809 1.000 23.76193 107 THR C C 1
ATOM 6578 O O . THR C 1 107 ? -58.67893 12.16123 -53.46171 1.000 27.44249 107 THR C O 1
ATOM 6582 N N . LEU C 1 108 ? -60.22922 13.57416 -52.68392 1.000 25.62419 108 LEU C N 1
ATOM 6583 C CA . LEU C 1 108 ? -59.24192 14.46117 -52.08130 1.000 28.74268 108 LEU C CA 1
ATOM 6584 C C . LEU C 1 108 ? -59.10208 14.28126 -50.57692 1.000 22.44576 108 LEU C C 1
ATOM 6585 O O . LEU C 1 108 ? -58.10757 14.73954 -50.00941 1.000 29.82416 108 LEU C O 1
ATOM 6590 N N . LEU C 1 109 ? -60.07135 13.63977 -49.92984 1.000 21.16754 109 LEU C N 1
ATOM 6591 C CA . LEU C 1 109 ? -60.10962 13.49442 -48.48353 1.000 24.83789 109 LEU C CA 1
ATOM 6592 C C . LEU C 1 109 ? -59.28359 12.27202 -48.07972 1.000 29.98995 109 LEU C C 1
ATOM 6593 O O . LEU C 1 109 ? -59.62901 11.13332 -48.41778 1.000 27.34736 109 LEU C O 1
ATOM 6598 N N . ASP C 1 110 ? -58.18891 12.50502 -47.36430 1.000 28.43180 110 ASP C N 1
ATOM 6599 C CA . ASP C 1 110 ? -57.37993 11.40585 -46.83776 1.000 30.97830 110 ASP C CA 1
ATOM 6600 C C . ASP C 1 110 ? -58.07757 10.86024 -45.60274 1.000 29.94284 110 ASP C C 1
ATOM 6601 O O . ASP C 1 110 ? -57.89246 11.36975 -44.49760 1.000 29.26832 110 ASP C O 1
ATOM 6606 N N . PHE C 1 111 ? -58.87809 9.80886 -45.78299 1.000 33.98898 111 PHE C N 1
ATOM 6607 C CA . PHE C 1 111 ? -59.62920 9.27318 -44.65604 1.000 34.04697 111 PHE C CA 1
ATOM 6608 C C . PHE C 1 111 ? -58.71351 8.70044 -43.58793 1.000 35.12815 111 PHE C C 1
ATOM 6609 O O . PHE C 1 111 ? -59.11320 8.64102 -42.41870 1.000 35.08742 111 PHE C O 1
ATOM 6617 N N . SER C 1 112 ? -57.48627 8.30764 -43.95678 1.000 31.81528 112 SER C N 1
ATOM 6618 C CA . SER C 1 112 ? -56.57006 7.71700 -42.98383 1.000 36.82229 112 SER C CA 1
ATOM 6619 C C . SER C 1 112 ? -56.03093 8.73894 -41.98370 1.000 37.70201 112 SER C C 1
ATOM 6620 O O . SER C 1 112 ? -55.55155 8.34320 -40.91422 1.000 37.72051 112 SER C O 1
ATOM 6623 N N . LYS C 1 113 ? -56.09047 10.03314 -42.30688 1.000 31.39140 113 LYS C N 1
ATOM 6624 C CA . LYS C 1 113 ? -55.67394 11.09124 -41.40034 1.000 31.37979 113 LYS C CA 1
ATOM 6625 C C . LYS C 1 113 ? -56.83627 11.85503 -40.78187 1.000 31.47365 113 LYS C C 1
ATOM 6626 O O . LYS C 1 113 ? -56.59000 12.78643 -40.01171 1.000 33.43498 113 LYS C O 1
ATOM 6632 N N . SER C 1 114 ? -58.08155 11.48159 -41.07934 1.000 33.03533 114 SER C N 1
ATOM 6633 C CA . SER C 1 114 ? -59.26549 12.26325 -40.73973 1.000 30.73146 114 SER C CA 1
ATOM 6634 C C . SER C 1 114 ? -59.94400 11.72655 -39.48916 1.000 33.01864 114 SER C C 1
ATOM 6635 O O . SER C 1 114 ? -59.82837 10.54721 -39.15716 1.000 38.48265 114 SER C O 1
ATOM 6638 N N . VAL C 1 115 ? -60.68349 12.60873 -38.80768 1.000 30.50193 115 VAL C N 1
ATOM 6639 C CA . VAL C 1 115 ? -61.37109 12.27472 -37.56347 1.000 36.91134 115 VAL C CA 1
ATOM 6640 C C . VAL C 1 115 ? -62.73522 12.95191 -37.49316 1.000 30.47812 115 VAL C C 1
ATOM 6641 O O . VAL C 1 115 ? -62.97618 13.98623 -38.11333 1.000 30.86272 115 VAL C O 1
ATOM 6645 N N . VAL C 1 116 ? -63.62305 12.35356 -36.69642 1.000 33.05193 116 VAL C N 1
ATOM 6646 C CA . VAL C 1 116 ? -64.89185 12.94869 -36.27382 1.000 32.20356 116 VAL C CA 1
ATOM 6647 C C . VAL C 1 116 ? -64.87838 13.01582 -34.74924 1.000 34.97430 116 VAL C C 1
ATOM 6648 O O . VAL C 1 116 ? -64.88931 11.97403 -34.08220 1.000 39.48383 116 VAL C O 1
ATOM 6652 N N . GLY C 1 117 ? -64.84980 14.22661 -34.19488 1.000 33.07994 117 GLY C N 1
ATOM 6653 C CA . GLY C 1 117 ? -64.85716 14.40550 -32.74883 1.000 30.19033 117 GLY C CA 1
ATOM 6654 C C . GLY C 1 117 ? -66.27057 14.44026 -32.18547 1.000 33.39834 117 GLY C C 1
ATOM 6655 O O . GLY C 1 117 ? -67.18880 14.97307 -32.80348 1.000 34.25128 117 GLY C O 1
ATOM 6656 N N . HIS C 1 118 ? -66.43469 13.84678 -31.00222 1.000 35.47395 118 HIS C N 1
ATOM 6657 C CA . HIS C 1 118 ? -67.67601 13.95311 -30.22783 1.000 28.83134 118 HIS C CA 1
ATOM 6658 C C . HIS C 1 118 ? -68.86392 13.33851 -30.95349 1.000 29.24424 118 HIS C C 1
ATOM 6659 O O . HIS C 1 118 ? -69.90080 13.98191 -31.12676 1.000 34.10721 118 HIS C O 1
ATOM 6666 N N . LEU C 1 119 ? -68.72312 12.07112 -31.35499 1.000 28.60756 119 LEU C N 1
ATOM 6667 C CA . LEU C 1 119 ? -69.84343 11.37914 -31.99324 1.000 31.13963 119 LEU C CA 1
ATOM 6668 C C . LEU C 1 119 ? -71.07707 11.32685 -31.09031 1.000 32.32238 119 LEU C C 1
ATOM 6669 O O . LEU C 1 119 ? -72.20967 11.45408 -31.57819 1.000 32.47354 119 LEU C O 1
ATOM 6674 N N . ALA C 1 120 ? -70.88283 11.17267 -29.77279 1.000 32.74528 120 ALA C N 1
ATOM 6675 C CA . ALA C 1 120 ? -72.01747 11.15357 -28.84544 1.000 32.64004 120 ALA C CA 1
ATOM 6676 C C . ALA C 1 120 ? -72.78747 12.46994 -28.85216 1.000 33.34323 120 ALA C C 1
ATOM 6677 O O . ALA C 1 120 ? -74.01841 12.47193 -28.69221 1.000 37.94563 120 ALA C O 1
ATOM 6679 N N . ARG C 1 121 ? -72.09188 13.59708 -29.03513 1.000 29.59346 121 ARG C N 1
ATOM 6680 C CA . ARG C 1 121 ? -72.79145 14.87116 -29.17783 1.000 33.69891 121 ARG C CA 1
ATOM 6681 C C . ARG C 1 121 ? -73.60420 14.91928 -30.47205 1.000 36.04573 121 ARG C C 1
ATOM 6682 O O . ARG C 1 121 ? -74.72923 15.43942 -30.48527 1.000 36.84140 121 ARG C O 1
ATOM 6690 N N . PHE C 1 122 ? -73.06929 14.35674 -31.56551 1.000 30.74280 122 PHE C N 1
ATOM 6691 C CA . PHE C 1 122 ? -73.86939 14.22297 -32.78660 1.000 32.37839 122 PHE C CA 1
ATOM 6692 C C . PHE C 1 122 ? -75.11328 13.35944 -32.56272 1.000 33.39505 122 PHE C C 1
ATOM 6693 O O . PHE C 1 122 ? -76.16056 13.62464 -33.16317 1.000 31.99920 122 PHE C O 1
ATOM 6701 N N . ASP C 1 123 ? -75.02974 12.33521 -31.69769 1.000 37.32057 123 ASP C N 1
ATOM 6702 C CA . ASP C 1 123 ? -76.21139 11.52087 -31.37841 1.000 38.89985 123 ASP C CA 1
ATOM 6703 C C . ASP C 1 123 ? -77.33387 12.37360 -30.78824 1.000 38.93789 123 ASP C C 1
ATOM 6704 O O . ASP C 1 123 ? -78.50877 12.20636 -31.13997 1.000 39.14018 123 ASP C O 1
ATOM 6709 N N . GLU C 1 124 ? -76.98820 13.27371 -29.85625 1.000 39.41939 124 GLU C N 1
ATOM 6710 C CA . GLU C 1 124 ? -77.99095 14.13145 -29.23302 1.000 39.77104 124 GLU C CA 1
ATOM 6711 C C . GLU C 1 124 ? -78.61141 15.07197 -30.25450 1.000 36.38058 124 GLU C C 1
ATOM 6712 O O . GLU C 1 124 ? -79.83079 15.29905 -30.25689 1.000 35.27487 124 GLU C O 1
ATOM 6718 N N . ILE C 1 125 ? -77.78419 15.62632 -31.13800 1.000 42.51235 125 ILE C N 1
ATOM 6719 C CA . ILE C 1 125 ? -78.30614 16.45820 -32.21694 1.000 38.91831 125 ILE C CA 1
ATOM 6720 C C . ILE C 1 125 ? -79.29474 15.66872 -33.06952 1.000 34.40833 125 ILE C C 1
ATOM 6721 O O . ILE C 1 125 ? -80.35501 16.18311 -33.44940 1.000 38.31983 125 ILE C O 1
ATOM 6726 N N . GLU C 1 126 ? -78.99532 14.39855 -33.34673 1.000 32.56890 126 GLU C N 1
ATOM 6727 C CA . GLU C 1 126 ? -79.97298 13.57419 -34.06226 1.000 37.56573 126 GLU C CA 1
ATOM 6728 C C . GLU C 1 126 ? -81.24413 13.35495 -33.23541 1.000 40.57547 126 GLU C C 1
ATOM 6729 O O . GLU C 1 126 ? -82.36081 13.42901 -33.77545 1.000 37.10537 126 GLU C O 1
ATOM 6735 N N . GLN C 1 127 ? -81.10342 13.06861 -31.93066 1.000 39.89563 127 GLN C N 1
ATOM 6736 C CA . GLN C 1 127 ? -82.28392 12.98204 -31.06691 1.000 39.90464 127 GLN C CA 1
ATOM 6737 C C . GLN C 1 127 ? -83.11222 14.25047 -31.15563 1.000 35.24728 127 GLN C C 1
ATOM 6738 O O . GLN C 1 127 ? -84.32626 14.19963 -31.36422 1.000 36.70553 127 GLN C O 1
ATOM 6744 N N . GLN C 1 128 ? -82.45960 15.40835 -31.02032 1.000 37.48909 128 GLN C N 1
ATOM 6745 C CA . GLN C 1 128 ? -83.18900 16.67095 -31.05270 1.000 39.00366 128 GLN C CA 1
ATOM 6746 C C . GLN C 1 128 ? -83.90671 16.85905 -32.38689 1.000 38.74484 128 GLN C C 1
ATOM 6747 O O . GLN C 1 128 ? -85.07669 17.25934 -32.42115 1.000 40.20933 128 GLN C O 1
ATOM 6753 N N . ILE C 1 129 ? -83.22017 16.59271 -33.50496 1.000 40.82230 129 ILE C N 1
ATOM 6754 C CA . ILE C 1 129 ? -83.88273 16.70777 -34.80380 1.000 35.05216 129 ILE C CA 1
ATOM 6755 C C . ILE C 1 129 ? -85.04626 15.73027 -34.88386 1.000 37.75749 129 ILE C C 1
ATOM 6756 O O . ILE C 1 129 ? -86.14102 16.07883 -35.35244 1.000 35.18157 129 ILE C O 1
ATOM 6761 N N . ALA C 1 130 ? -84.82282 14.49084 -34.42405 1.000 33.70098 130 ALA C N 1
ATOM 6762 C CA . ALA C 1 130 ? -85.87524 13.48108 -34.41050 1.000 35.05841 130 ALA C CA 1
ATOM 6763 C C . ALA C 1 130 ? -87.07345 13.95335 -33.60130 1.000 45.19242 130 ALA C C 1
ATOM 6764 O O . ALA C 1 130 ? -88.22631 13.77720 -34.01891 1.000 38.60188 130 ALA C O 1
ATOM 6766 N N . ALA C 1 131 ? -86.81345 14.55894 -32.43600 1.000 38.78875 131 ALA C N 1
ATOM 6767 C CA . ALA C 1 131 ? -87.83552 15.13106 -31.57363 1.000 40.18560 131 ALA C CA 1
ATOM 6768 C C . ALA C 1 131 ? -88.43283 16.41361 -32.13637 1.000 46.38450 131 ALA C C 1
ATOM 6769 O O . ALA C 1 131 ? -89.23404 17.04979 -31.43991 1.000 47.48341 131 ALA C O 1
ATOM 6771 N N . GLY C 1 132 ? -88.07809 16.80388 -33.36245 1.000 39.68184 132 GLY C N 1
ATOM 6772 C CA . GLY C 1 132 ? -88.66007 17.97007 -34.00093 1.000 38.12170 132 GLY C CA 1
ATOM 6773 C C . GLY C 1 132 ? -88.04694 19.29098 -33.59883 1.000 39.80877 132 GLY C C 1
ATOM 6774 O O . GLY C 1 132 ? -88.63765 20.34403 -33.86835 1.000 39.60052 132 GLY C O 1
ATOM 6775 N N . GLU C 1 133 ? -86.88637 19.27172 -32.95753 1.000 45.86516 133 GLU C N 1
ATOM 6776 C CA . GLU C 1 133 ? -86.22376 20.50240 -32.57452 1.000 42.53549 133 GLU C CA 1
ATOM 6777 C C . GLU C 1 133 ? -85.43923 21.07408 -33.76031 1.000 40.15496 133 GLU C C 1
ATOM 6778 O O . GLU C 1 133 ? -85.34363 20.47065 -34.83378 1.000 40.41319 133 GLU C O 1
ATOM 6784 N N . ASN C 1 134 ? -84.91224 22.27823 -33.57413 1.000 41.09828 134 ASN C N 1
ATOM 6785 C CA . ASN C 1 134 ? -84.05156 22.92160 -34.55451 1.000 36.38943 134 ASN C CA 1
ATOM 6786 C C . ASN C 1 134 ? -82.64500 22.99506 -33.98406 1.000 34.58605 134 ASN C C 1
ATOM 6787 O O . ASN C 1 134 ? -82.46733 23.21693 -32.78400 1.000 37.30421 134 ASN C O 1
ATOM 6792 N N . VAL C 1 135 ? -81.64877 22.78420 -34.83356 1.000 30.14277 135 VAL C N 1
ATOM 6793 C CA . VAL C 1 135 ? -80.25180 22.80715 -34.42274 1.000 28.53085 135 VAL C CA 1
ATOM 6794 C C . VAL C 1 135 ? -79.46769 23.65732 -35.40798 1.000 30.36706 135 VAL C C 1
ATOM 6795 O O . VAL C 1 135 ? -79.52866 23.42970 -36.62137 1.000 33.16141 135 VAL C O 1
ATOM 6799 N N . VAL C 1 136 ? -78.72804 24.62591 -34.88885 1.000 27.79942 136 VAL C N 1
ATOM 6800 C CA . VAL C 1 136 ? -77.90132 25.50478 -35.69354 1.000 24.90841 136 VAL C CA 1
ATOM 6801 C C . VAL C 1 136 ? -76.44934 25.27955 -35.30502 1.000 26.41926 136 VAL C C 1
ATOM 6802 O O . VAL C 1 136 ? -76.09775 25.34504 -34.12063 1.000 33.18611 136 VAL C O 1
ATOM 6806 N N . LEU C 1 137 ? -75.61220 25.02157 -36.30214 1.000 27.68048 137 LEU C N 1
ATOM 6807 C CA . LEU C 1 137 ? -74.17554 24.87330 -36.11718 1.000 32.41660 137 LEU C CA 1
ATOM 6808 C C . LEU C 1 137 ? -73.50016 26.19176 -36.47558 1.000 27.23760 137 LEU C C 1
ATOM 6809 O O . LEU C 1 137 ? -73.62735 26.66435 -37.60841 1.000 30.37106 137 LEU C O 1
ATOM 6814 N N . LEU C 1 138 ? -72.81401 26.79225 -35.50517 1.000 29.36198 138 LEU C N 1
ATOM 6815 C CA . LEU C 1 138 ? -72.05574 28.03282 -35.69607 1.000 25.32795 138 LEU C CA 1
ATOM 6816 C C . LEU C 1 138 ? -70.63634 27.63046 -36.04700 1.000 27.94287 138 LEU C C 1
ATOM 6817 O O . LEU C 1 138 ? -69.80622 27.40118 -35.16789 1.000 26.70668 138 LEU C O 1
ATOM 6822 N N . ALA C 1 139 ? -70.34712 27.54374 -37.34153 1.000 23.30746 139 ALA C N 1
ATOM 6823 C CA . ALA C 1 139 ? -69.15390 26.85901 -37.80727 1.000 22.35394 139 ALA C CA 1
ATOM 6824 C C . ALA C 1 139 ? -68.09397 27.82643 -38.32832 1.000 24.16980 139 ALA C C 1
ATOM 6825 O O . ALA C 1 139 ? -68.38557 28.95826 -38.71954 1.000 25.79050 139 ALA C O 1
ATOM 6827 N N . ASN C 1 140 ? -66.84060 27.37263 -38.31463 1.000 20.68731 140 ASN C N 1
ATOM 6828 C CA . ASN C 1 140 ? -65.85803 27.99064 -39.18804 1.000 20.64206 140 ASN C CA 1
ATOM 6829 C C . ASN C 1 140 ? -65.87849 27.28219 -40.54304 1.000 22.64097 140 ASN C C 1
ATOM 6830 O O . ASN C 1 140 ? -66.29991 26.13145 -40.67931 1.000 21.43440 140 ASN C O 1
ATOM 6835 N N . HIS C 1 141 ? -65.40149 27.99672 -41.54309 1.000 24.24958 141 HIS C N 1
ATOM 6836 C CA . HIS C 1 141 ? -65.55568 27.63987 -42.93764 1.000 25.64398 141 HIS C CA 1
ATOM 6837 C C . HIS C 1 141 ? -64.19164 27.82406 -43.57759 1.000 26.68635 141 HIS C C 1
ATOM 6838 O O . HIS C 1 141 ? -63.57334 28.88086 -43.41223 1.000 24.87810 141 HIS C O 1
ATOM 6845 N N . GLN C 1 142 ? -63.70472 26.79751 -44.27943 1.000 26.24027 142 GLN C N 1
ATOM 6846 C CA . GLN C 1 142 ? -62.35159 26.90020 -44.81210 1.000 22.39223 142 GLN C CA 1
ATOM 6847 C C . GLN C 1 142 ? -62.26374 26.68552 -46.32078 1.000 25.69455 142 GLN C C 1
ATOM 6848 O O . GLN C 1 142 ? -61.39234 27.27590 -46.96580 1.000 28.09483 142 GLN C O 1
ATOM 6854 N N . THR C 1 143 ? -63.13657 25.85605 -46.90439 1.000 24.46557 143 THR C N 1
ATOM 6855 C CA . THR C 1 143 ? -63.07626 25.56527 -48.33633 1.000 21.01202 143 THR C CA 1
ATOM 6856 C C . THR C 1 143 ? -64.47639 25.45201 -48.93729 1.000 26.56496 143 THR C C 1
ATOM 6857 O O . THR C 1 143 ? -65.49032 25.30136 -48.23960 1.000 24.85845 143 THR C O 1
ATOM 6861 N N . GLU C 1 144 ? -64.49795 25.49206 -50.27050 1.000 24.97132 144 GLU C N 1
ATOM 6862 C CA . GLU C 1 144 ? -65.69605 25.25397 -51.05587 1.000 29.34073 144 GLU C CA 1
ATOM 6863 C C . GLU C 1 144 ? -66.15582 23.80985 -50.94181 1.000 25.57077 144 GLU C C 1
ATOM 6864 O O . GLU C 1 144 ? -67.30098 23.50448 -51.27318 1.000 28.74834 144 GLU C O 1
ATOM 6870 N N . ALA C 1 145 ? -65.28220 22.91703 -50.48577 1.000 29.49617 145 ALA C N 1
ATOM 6871 C CA . ALA C 1 145 ? -65.59648 21.50923 -50.31489 1.000 25.89064 145 ALA C CA 1
ATOM 6872 C C . ALA C 1 145 ? -66.17846 21.18124 -48.94545 1.000 27.34718 145 ALA C C 1
ATOM 6873 O O . ALA C 1 145 ? -66.55098 20.01964 -48.71455 1.000 25.60234 145 ALA C O 1
ATOM 6875 N N . ASP C 1 146 ? -66.26858 22.16300 -48.04481 1.000 22.34580 146 ASP C N 1
ATOM 6876 C CA . ASP C 1 146 ? -66.77511 21.90942 -46.69578 1.000 20.72186 146 ASP C CA 1
ATOM 6877 C C . ASP C 1 146 ? -68.07660 21.11940 -46.67075 1.000 21.46520 146 ASP C C 1
ATOM 6878 O O . ASP C 1 146 ? -68.17169 20.18622 -45.86264 1.000 28.10393 146 ASP C O 1
ATOM 6883 N N . PRO C 1 147 ? -69.09302 21.39676 -47.49432 1.000 24.07426 147 PRO C N 1
ATOM 6884 C CA . PRO C 1 147 ? -70.27598 20.51902 -47.45233 1.000 25.76196 147 PRO C CA 1
ATOM 6885 C C . PRO C 1 147 ? -69.96060 19.05878 -47.77537 1.000 25.71323 147 PRO C C 1
ATOM 6886 O O . PRO C 1 147 ? -70.66603 18.16435 -47.29282 1.000 22.62240 147 PRO C O 1
ATOM 6890 N N . GLY C 1 148 ? -68.90694 18.78032 -48.53758 1.000 22.40024 148 GLY C N 1
ATOM 6891 C CA . GLY C 1 148 ? -68.55886 17.39210 -48.80277 1.000 23.27289 148 GLY C CA 1
ATOM 6892 C C . GLY C 1 148 ? -67.81932 16.72258 -47.65899 1.000 20.00124 148 GLY C C 1
ATOM 6893 O O . GLY C 1 148 ? -68.06777 15.56242 -47.33808 1.000 24.23696 148 GLY C O 1
ATOM 6894 N N . VAL C 1 149 ? -66.89672 17.45217 -47.03404 1.000 26.95501 149 VAL C N 1
ATOM 6895 C CA . VAL C 1 149 ? -66.22681 16.95548 -45.83456 1.000 26.28848 149 VAL C CA 1
ATOM 6896 C C . VAL C 1 149 ? -67.24972 16.64875 -44.75276 1.000 24.37475 149 VAL C C 1
ATOM 6897 O O . VAL C 1 149 ? -67.23831 15.56898 -44.14958 1.000 27.52731 149 VAL C O 1
ATOM 6901 N N . PHE C 1 150 ? -68.15704 17.59288 -44.50245 1.000 25.45152 150 PHE C N 1
ATOM 6902 C CA . PHE C 1 150 ? -69.21678 17.38764 -43.51341 1.000 25.24573 150 PHE C CA 1
ATOM 6903 C C . PHE C 1 150 ? -69.98218 16.10444 -43.79676 1.000 28.63340 150 PHE C C 1
ATOM 6904 O O . PHE C 1 150 ? -70.08603 15.22571 -42.92941 1.000 27.00830 150 PHE C O 1
ATOM 6912 N N . ALA C 1 151 ? -70.50089 15.96933 -45.02807 1.000 26.18770 151 ALA C N 1
ATOM 6913 C CA . ALA C 1 151 ? -71.30567 14.80182 -45.37451 1.000 25.97744 151 ALA C CA 1
ATOM 6914 C C . ALA C 1 151 ? -70.48134 13.51941 -45.33740 1.000 24.34546 151 ALA C C 1
ATOM 6915 O O . ALA C 1 151 ? -70.93954 12.49770 -44.81501 1.000 27.62133 151 ALA C O 1
ATOM 6917 N N . LEU C 1 152 ? -69.25808 13.55334 -45.86638 1.000 25.46362 152 LEU C N 1
ATOM 6918 C CA . LEU C 1 152 ? -68.45443 12.33093 -45.94624 1.000 27.92915 152 LEU C CA 1
ATOM 6919 C C . LEU C 1 152 ? -68.00005 11.85419 -44.56582 1.000 28.55922 152 LEU C C 1
ATOM 6920 O O . LEU C 1 152 ? -67.93528 10.64370 -44.30813 1.000 27.64276 152 LEU C O 1
ATOM 6925 N N . LEU C 1 153 ? -67.69510 12.78526 -43.66044 1.000 28.26789 153 LEU C N 1
ATOM 6926 C CA . LEU C 1 153 ? -67.23783 12.41525 -42.32848 1.000 27.08436 153 LEU C CA 1
ATOM 6927 C C . LEU C 1 153 ? -68.37685 11.99412 -41.39325 1.000 26.70375 153 LEU C C 1
ATOM 6928 O O . LEU C 1 153 ? -68.11170 11.32705 -40.39119 1.000 32.29636 153 LEU C O 1
ATOM 6933 N N . LEU C 1 154 ? -69.63152 12.34093 -41.69920 1.000 24.08864 154 LEU C N 1
ATOM 6934 C CA . LEU C 1 154 ? -70.78441 11.94511 -40.88981 1.000 31.06218 154 LEU C CA 1
ATOM 6935 C C . LEU C 1 154 ? -71.63576 10.85285 -41.52243 1.000 32.70474 154 LEU C C 1
ATOM 6936 O O . LEU C 1 154 ? -72.48006 10.28160 -40.83190 1.000 35.65588 154 LEU C O 1
ATOM 6941 N N . GLU C 1 155 ? -71.43811 10.58224 -42.81281 1.000 34.86344 155 GLU C N 1
ATOM 6942 C CA . GLU C 1 155 ? -72.20397 9.59386 -43.56968 1.000 36.02245 155 GLU C CA 1
ATOM 6943 C C . GLU C 1 155 ? -72.37488 8.27581 -42.81926 1.000 38.04691 155 GLU C C 1
ATOM 6944 O O . GLU C 1 155 ? -73.48126 7.73959 -42.72515 1.000 36.13944 155 GLU C O 1
ATOM 6950 N N . HIS C 1 156 ? -71.27406 7.71515 -42.31568 1.000 38.45989 156 HIS C N 1
ATOM 6951 C CA . HIS C 1 156 ? -71.31543 6.35864 -41.77317 1.000 37.04891 156 HIS C CA 1
ATOM 6952 C C . HIS C 1 156 ? -72.10065 6.30069 -40.47025 1.000 41.94747 156 HIS C C 1
ATOM 6953 O O . HIS C 1 156 ? -72.88681 5.37273 -40.25922 1.000 45.00563 156 HIS C O 1
ATOM 6960 N N . THR C 1 157 ? -71.91502 7.28541 -39.59043 1.000 37.56897 157 THR C N 1
ATOM 6961 C CA . THR C 1 157 ? -72.54872 7.26408 -38.27456 1.000 36.80524 157 THR C CA 1
ATOM 6962 C C . THR C 1 157 ? -73.89869 7.99005 -38.23184 1.000 38.05605 157 THR C C 1
ATOM 6963 O O . THR C 1 157 ? -74.79628 7.57210 -37.49809 1.000 29.22165 157 THR C O 1
ATOM 6967 N N . HIS C 1 158 ? -74.07125 9.07589 -38.98664 1.000 38.56598 158 HIS C N 1
ATOM 6968 C CA . HIS C 1 158 ? -75.27104 9.91001 -38.89723 1.000 33.30270 158 HIS C CA 1
ATOM 6969 C C . HIS C 1 158 ? -75.76467 10.27283 -40.28899 1.000 36.74712 158 HIS C C 1
ATOM 6970 O O . HIS C 1 158 ? -75.74796 11.44282 -40.68298 1.000 36.65294 158 HIS C O 1
ATOM 6977 N N . PRO C 1 159 ? -76.25566 9.28951 -41.05273 1.000 36.77488 159 PRO C N 1
ATOM 6978 C CA . PRO C 1 159 ? -76.58442 9.56404 -42.46281 1.000 35.58653 159 PRO C CA 1
ATOM 6979 C C . PRO C 1 159 ? -77.60301 10.67170 -42.65697 1.000 35.63480 159 PRO C C 1
ATOM 6980 O O . PRO C 1 159 ? -77.50332 11.42176 -43.63645 1.000 37.99665 159 PRO C O 1
ATOM 6984 N N . ARG C 1 160 ? -78.56703 10.82345 -41.75234 1.000 34.80083 160 ARG C N 1
ATOM 6985 C CA . ARG C 1 160 ? -79.58651 11.83653 -41.98265 1.000 34.65279 160 ARG C CA 1
ATOM 6986 C C . ARG C 1 160 ? -79.06634 13.24319 -41.70912 1.000 36.84275 160 ARG C C 1
ATOM 6987 O O . ARG C 1 160 ? -79.51995 14.19622 -42.35593 1.000 34.02199 160 ARG C O 1
ATOM 6995 N N . LEU C 1 161 ? -78.13568 13.39767 -40.75670 1.000 33.20227 161 LEU C N 1
ATOM 6996 C CA . LEU C 1 161 ? -77.48198 14.69164 -40.57612 1.000 34.34715 161 LEU C CA 1
ATOM 6997 C C . LEU C 1 161 ? -76.65103 15.04146 -41.80238 1.000 30.15807 161 LEU C C 1
ATOM 6998 O O . LEU C 1 161 ? -76.70329 16.17301 -42.29572 1.000 27.63646 161 LEU C O 1
ATOM 7003 N N . ALA C 1 162 ? -75.89713 14.06752 -42.31840 1.000 27.68951 162 ALA C N 1
ATOM 7004 C CA . ALA C 1 162 ? -75.03734 14.30334 -43.47497 1.000 32.48568 162 ALA C CA 1
ATOM 7005 C C . ALA C 1 162 ? -75.82392 14.84266 -44.66626 1.000 30.21273 162 ALA C C 1
ATOM 7006 O O . ALA C 1 162 ? -75.36585 15.76682 -45.34573 1.000 30.71799 162 ALA C O 1
ATOM 7008 N N . THR C 1 163 ? -77.01476 14.29909 -44.92404 1.000 29.32682 163 THR C N 1
ATOM 7009 C CA . THR C 1 163 ? -77.78446 14.68356 -46.10482 1.000 29.01470 163 THR C CA 1
ATOM 7010 C C . THR C 1 163 ? -78.64530 15.92319 -45.88220 1.000 33.28134 163 THR C C 1
ATOM 7011 O O . THR C 1 163 ? -78.81403 16.74286 -46.79783 1.000 30.73229 163 THR C O 1
ATOM 7015 N N . ASP C 1 164 ? -79.21161 16.06619 -44.68830 1.000 33.81566 164 ASP C N 1
ATOM 7016 C CA . ASP C 1 164 ? -80.30841 16.99398 -44.46275 1.000 32.54886 164 ASP C CA 1
ATOM 7017 C C . ASP C 1 164 ? -79.86638 18.31833 -43.86811 1.000 30.15372 164 ASP C C 1
ATOM 7018 O O . ASP C 1 164 ? -80.70872 19.20012 -43.68105 1.000 32.47649 164 ASP C O 1
ATOM 7023 N N . VAL C 1 165 ? -78.57747 18.48426 -43.56856 1.000 24.97495 165 VAL C N 1
ATOM 7024 C CA . VAL C 1 165 ? -78.08708 19.79497 -43.17666 1.000 24.59454 165 VAL C CA 1
ATOM 7025 C C . VAL C 1 165 ? -78.48446 20.81635 -44.23726 1.000 26.13339 165 VAL C C 1
ATOM 7026 O O . VAL C 1 165 ? -78.51510 20.52399 -45.43888 1.000 27.58340 165 VAL C O 1
ATOM 7030 N N . ILE C 1 166 ? -78.84304 22.00906 -43.78539 1.000 26.36326 166 ILE C N 1
ATOM 7031 C CA . ILE C 1 166 ? -79.16897 23.12656 -44.66251 1.000 23.86419 166 ILE C CA 1
ATOM 7032 C C . ILE C 1 166 ? -78.13332 24.21190 -44.42767 1.000 25.68595 166 ILE C C 1
ATOM 7033 O O . ILE C 1 166 ? -78.02762 24.73359 -43.31045 1.000 28.13168 166 ILE C O 1
ATOM 7038 N N . TYR C 1 167 ? -77.38378 24.56424 -45.47250 1.000 21.86627 167 TYR C N 1
ATOM 7039 C CA . TYR C 1 167 ? -76.30684 25.54396 -45.36978 1.000 24.02035 167 TYR C CA 1
ATOM 7040 C C . TYR C 1 167 ? -76.82323 26.96584 -45.59027 1.000 29.63656 167 TYR C C 1
ATOM 7041 O O . TYR C 1 167 ? -77.53943 27.23440 -46.55459 1.000 31.59969 167 TYR C O 1
ATOM 7050 N N . VAL C 1 168 ? -76.45078 27.87936 -44.69664 1.000 31.63238 168 VAL C N 1
ATOM 7051 C CA . VAL C 1 168 ? -76.67315 29.31141 -44.91367 1.000 32.60360 168 VAL C CA 1
ATOM 7052 C C . VAL C 1 168 ? -75.51979 29.80900 -45.78027 1.000 33.19135 168 VAL C C 1
ATOM 7053 O O . VAL C 1 168 ? -74.39439 29.97793 -45.30665 1.000 34.16542 168 VAL C O 1
ATOM 7057 N N . ALA C 1 169 ? -75.78555 30.01598 -47.06422 1.000 32.95555 169 ALA C N 1
ATOM 7058 C CA . ALA C 1 169 ? -74.72993 30.36291 -47.99572 1.000 30.92366 169 ALA C CA 1
ATOM 7059 C C . ALA C 1 169 ? -75.30543 31.30572 -49.03452 1.000 33.56354 169 ALA C C 1
ATOM 7060 O O . ALA C 1 169 ? -76.52065 31.47771 -49.14030 1.000 35.78902 169 ALA C O 1
ATOM 7062 N N . GLY C 1 170 ? -74.41702 31.94006 -49.78018 1.000 33.35341 170 GLY C N 1
ATOM 7063 C CA . GLY C 1 170 ? -74.85783 32.86624 -50.79380 1.000 40.80391 170 GLY C CA 1
ATOM 7064 C C . GLY C 1 170 ? -73.70525 33.36710 -51.62761 1.000 38.98298 170 GLY C C 1
ATOM 7065 O O . GLY C 1 170 ? -72.63150 32.76418 -51.66729 1.000 39.71922 170 GLY C O 1
ATOM 7066 N N . ASP C 1 171 ? -73.95713 34.47453 -52.31027 1.000 37.76227 171 ASP C N 1
ATOM 7067 C CA . ASP C 1 171 ? -72.94440 35.15876 -53.10951 1.000 42.48017 171 ASP C CA 1
ATOM 7068 C C . ASP C 1 171 ? -72.42280 34.18473 -54.16524 1.000 37.58082 171 ASP C C 1
ATOM 7069 O O . ASP C 1 171 ? -73.24083 33.54357 -54.84402 1.000 36.82972 171 ASP C O 1
ATOM 7074 N N . ARG C 1 172 ? -71.10299 34.04583 -54.33754 1.000 39.37347 172 ARG C N 1
ATOM 7075 C CA . ARG C 1 172 ? -70.56028 33.30495 -55.47571 1.000 43.22317 172 ARG C CA 1
ATOM 7076 C C . ARG C 1 172 ? -71.03008 31.85168 -55.47746 1.000 40.78008 172 ARG C C 1
ATOM 7077 O O . ARG C 1 172 ? -71.23329 31.26243 -56.54507 1.000 36.47431 172 ARG C O 1
ATOM 7085 N N . VAL C 1 173 ? -71.23394 31.27559 -54.28971 1.000 31.49351 173 VAL C N 1
ATOM 7086 C CA . VAL C 1 173 ? -71.68640 29.90159 -54.13254 1.000 34.80962 173 VAL C CA 1
ATOM 7087 C C . VAL C 1 173 ? -73.01460 29.65330 -54.84314 1.000 35.46278 173 VAL C C 1
ATOM 7088 O O . VAL C 1 173 ? -73.29804 28.51481 -55.21847 1.000 30.60885 173 VAL C O 1
ATOM 7092 N N . VAL C 1 174 ? -73.82437 30.68914 -55.07112 1.000 29.41796 174 VAL C N 1
ATOM 7093 C CA . VAL C 1 174 ? -75.04742 30.53950 -55.85482 1.000 36.90207 174 VAL C CA 1
ATOM 7094 C C . VAL C 1 174 ? -75.04858 31.34883 -57.14253 1.000 38.38314 174 VAL C C 1
ATOM 7095 O O . VAL C 1 174 ? -75.95646 31.15789 -57.96280 1.000 38.99246 174 VAL C O 1
ATOM 7099 N N . THR C 1 175 ? -74.08098 32.23403 -57.36951 1.000 36.63855 175 THR C N 1
ATOM 7100 C CA . THR C 1 175 ? -74.10686 33.04157 -58.58646 1.000 41.65331 175 THR C CA 1
ATOM 7101 C C . THR C 1 175 ? -73.10719 32.57321 -59.63995 1.000 46.31678 175 THR C C 1
ATOM 7102 O O . THR C 1 175 ? -73.43450 32.57501 -60.83057 1.000 42.76126 175 THR C O 1
ATOM 7106 N N . ASP C 1 176 ? -71.91107 32.14602 -59.22695 1.000 45.34099 176 ASP C N 1
ATOM 7107 C CA . ASP C 1 176 ? -70.86537 31.72041 -60.15377 1.000 42.13545 176 ASP C CA 1
ATOM 7108 C C . ASP C 1 176 ? -71.21576 30.38868 -60.81401 1.000 42.47405 176 ASP C C 1
ATOM 7109 O O . ASP C 1 176 ? -71.35360 29.38131 -60.11142 1.000 33.69974 176 ASP C O 1
ATOM 7114 N N . PRO C 1 177 ? -71.35147 30.33142 -62.14696 1.000 48.82196 177 PRO C N 1
ATOM 7115 C CA . PRO C 1 177 ? -71.71489 29.05808 -62.79994 1.000 41.31029 177 PRO C CA 1
ATOM 7116 C C . PRO C 1 177 ? -70.77653 27.90083 -62.50031 1.000 42.03035 177 PRO C C 1
ATOM 7117 O O . PRO C 1 177 ? -71.21100 26.74324 -62.55482 1.000 39.58940 177 PRO C O 1
ATOM 7121 N N . LEU C 1 178 ? -69.50929 28.16120 -62.17867 1.000 45.89281 178 LEU C N 1
ATOM 7122 C CA . LEU C 1 178 ? -68.58932 27.07053 -61.86306 1.000 38.37855 178 LEU C CA 1
ATOM 7123 C C . LEU C 1 178 ? -68.72901 26.55692 -60.42770 1.000 41.34973 178 LEU C C 1
ATOM 7124 O O . LEU C 1 178 ? -68.26377 25.45067 -60.13013 1.000 45.40573 178 LEU C O 1
ATOM 7129 N N . CYS C 1 179 ? -69.32887 27.33371 -59.52408 1.000 42.33831 179 CYS C N 1
ATOM 7130 C CA . CYS C 1 179 ? -69.60183 26.86025 -58.16901 1.000 44.40201 179 CYS C CA 1
ATOM 7131 C C . CYS C 1 179 ? -71.00420 26.31185 -58.00008 1.000 34.77167 179 CYS C C 1
ATOM 7132 O O . CYS C 1 179 ? -71.23722 25.53518 -57.07205 1.000 33.07659 179 CYS C O 1
ATOM 7135 N N . LYS C 1 180 ? -71.93456 26.68982 -58.86852 1.000 35.40520 180 LYS C N 1
ATOM 7136 C CA . LYS C 1 180 ? -73.31390 26.24990 -58.68541 1.000 36.49831 180 LYS C CA 1
ATOM 7137 C C . LYS C 1 180 ? -73.49739 24.72987 -58.68063 1.000 30.70864 180 LYS C C 1
ATOM 7138 O O . LYS C 1 180 ? -74.27128 24.24142 -57.83894 1.000 28.08938 180 LYS C O 1
ATOM 7144 N N . PRO C 1 181 ? -72.85034 23.93771 -59.54293 1.000 28.54397 181 PRO C N 1
ATOM 7145 C CA . PRO C 1 181 ? -73.15575 22.49773 -59.54090 1.000 31.20792 181 PRO C CA 1
ATOM 7146 C C . PRO C 1 181 ? -72.90606 21.82687 -58.20506 1.000 30.15905 181 PRO C C 1
ATOM 7147 O O . PRO C 1 181 ? -73.66011 20.91908 -57.83032 1.000 29.10544 181 PRO C O 1
ATOM 7151 N N . PHE C 1 182 ? -71.89019 22.25374 -57.45742 1.000 29.00113 182 PHE C N 1
ATOM 7152 C CA . PHE C 1 182 ? -71.66924 21.65436 -56.14976 1.000 30.76518 182 PHE C CA 1
ATOM 7153 C C . PHE C 1 182 ? -72.79796 22.01691 -55.19515 1.000 28.00287 182 PHE C C 1
ATOM 7154 O O . PHE C 1 182 ? -73.36762 21.14401 -54.52852 1.000 25.37144 182 PHE C O 1
ATOM 7162 N N . SER C 1 183 ? -73.15688 23.29731 -55.14843 1.000 24.69125 183 SER C N 1
ATOM 7163 C CA . SER C 1 183 ? -74.19150 23.76860 -54.23534 1.000 28.57247 183 SER C CA 1
ATOM 7164 C C . SER C 1 183 ? -75.56579 23.22477 -54.58799 1.000 27.28162 183 SER C C 1
ATOM 7165 O O . SER C 1 183 ? -76.45096 23.19527 -53.72969 1.000 25.49456 183 SER C O 1
ATOM 7168 N N . MET C 1 184 ? -75.76472 22.81237 -55.83661 1.000 24.23400 184 MET C N 1
ATOM 7169 C CA . MET C 1 184 ? -77.03705 22.24345 -56.23359 1.000 24.04469 184 MET C CA 1
ATOM 7170 C C . MET C 1 184 ? -77.25448 20.90142 -55.56390 1.000 23.51682 184 MET C C 1
ATOM 7171 O O . MET C 1 184 ? -78.39921 20.50502 -55.32871 1.000 23.18828 184 MET C O 1
ATOM 7176 N N . GLY C 1 185 ? -76.17170 20.20824 -55.21246 1.000 24.33432 185 GLY C N 1
ATOM 7177 C CA . GLY C 1 185 ? -76.25399 18.96267 -54.48423 1.000 22.79718 185 GLY C CA 1
ATOM 7178 C C . GLY C 1 185 ? -76.50098 19.06783 -52.99562 1.000 28.21320 185 GLY C C 1
ATOM 7179 O O . GLY C 1 185 ? -76.49111 18.04219 -52.30571 1.000 27.92469 185 GLY C O 1
ATOM 7180 N N . ARG C 1 186 ? -76.73957 20.27238 -52.47956 1.000 26.91217 186 ARG C N 1
ATOM 7181 C CA . ARG C 1 186 ? -76.90567 20.52224 -51.05379 1.000 25.77546 186 ARG C CA 1
ATOM 7182 C C . ARG C 1 186 ? -78.25780 21.18875 -50.79127 1.000 27.99822 186 ARG C C 1
ATOM 7183 O O . ARG C 1 186 ? -78.93736 21.64155 -51.71429 1.000 32.90323 186 ARG C O 1
ATOM 7191 N N . ASN C 1 187 ? -78.67487 21.20429 -49.52167 1.000 27.14306 187 ASN C N 1
ATOM 7192 C CA . ASN C 1 187 ? -79.75389 22.07493 -49.07300 1.000 30.46778 187 ASN C CA 1
ATOM 7193 C C . ASN C 1 187 ? -79.16976 23.41257 -48.64165 1.000 31.77995 187 ASN C C 1
ATOM 7194 O O . ASN C 1 187 ? -78.13484 23.46344 -47.96915 1.000 23.12632 187 ASN C O 1
ATOM 7199 N N . LEU C 1 188 ? -79.83372 24.49991 -49.02793 1.000 33.39005 188 LEU C N 1
ATOM 7200 C CA . LEU C 1 188 ? -79.33565 25.78390 -48.57035 1.000 32.10020 188 LEU C CA 1
ATOM 7201 C C . LEU C 1 188 ? -80.42318 26.83880 -48.58390 1.000 35.66829 188 LEU C C 1
ATOM 7202 O O . LEU C 1 188 ? -81.39900 26.76279 -49.33987 1.000 35.07425 188 LEU C O 1
ATOM 7207 N N . PHE C 1 189 ? -80.24294 27.78847 -47.67341 1.000 34.93675 189 PHE C N 1
ATOM 7208 C CA . PHE C 1 189 ? -80.92658 29.06869 -47.67130 1.000 39.50072 189 PHE C CA 1
ATOM 7209 C C . PHE C 1 189 ? -80.00371 30.08429 -48.33137 1.000 37.83531 189 PHE C C 1
ATOM 7210 O O . PHE C 1 189 ? -78.85991 30.25471 -47.89957 1.000 37.02664 189 PHE C O 1
ATOM 7218 N N . CYS C 1 190 ? -80.48579 30.74369 -49.37870 1.000 37.51032 190 CYS C N 1
ATOM 7219 C CA . CYS C 1 190 ? -79.68147 31.74637 -50.06525 1.000 40.27734 190 CYS C CA 1
ATOM 7220 C C . CYS C 1 190 ? -79.74365 33.05850 -49.30008 1.000 38.47608 190 CYS C C 1
ATOM 7221 O O . CYS C 1 190 ? -80.75059 33.76792 -49.34236 1.000 41.65888 190 CYS C O 1
ATOM 7224 N N . VAL C 1 191 ? -78.66109 33.38003 -48.60516 1.000 36.87152 191 VAL C N 1
ATOM 7225 C CA . VAL C 1 191 ? -78.46691 34.67993 -47.98503 1.000 43.12249 191 VAL C CA 1
ATOM 7226 C C . VAL C 1 191 ? -77.24807 35.31820 -48.62860 1.000 49.36263 191 VAL C C 1
ATOM 7227 O O . VAL C 1 191 ? -76.15120 34.73679 -48.62281 1.000 50.42437 191 VAL C O 1
ATOM 7231 N N . HIS C 1 192 ? -77.44535 36.49895 -49.20110 1.000 49.79781 192 HIS C N 1
ATOM 7232 C CA . HIS C 1 192 ? -76.34629 37.29119 -49.71195 1.000 49.58799 192 HIS C CA 1
ATOM 7233 C C . HIS C 1 192 ? -75.79557 38.16451 -48.59600 1.000 53.78992 192 HIS C C 1
ATOM 7234 O O . HIS C 1 192 ? -76.55162 38.77359 -47.83296 1.000 52.38231 192 HIS C O 1
ATOM 7241 N N . SER C 1 193 ? -74.46971 38.19295 -48.49402 1.000 61.21729 193 SER C N 1
ATOM 7242 C CA . SER C 1 193 ? -73.78667 39.01585 -47.50335 1.000 62.01490 193 SER C CA 1
ATOM 7243 C C . SER C 1 193 ? -74.10539 40.49553 -47.68114 1.000 61.27792 193 SER C C 1
ATOM 7244 O O . SER C 1 193 ? -74.20305 40.99857 -48.80352 1.000 60.40489 193 SER C O 1
ATOM 7247 N N . LYS C 1 194 ? -74.27045 41.19627 -46.55459 1.000 65.60218 194 LYS C N 1
ATOM 7248 C CA . LYS C 1 194 ? -74.35501 42.65000 -46.61848 1.000 68.03126 194 LYS C CA 1
ATOM 7249 C C . LYS C 1 194 ? -73.05356 43.24758 -47.14101 1.000 74.94854 194 LYS C C 1
ATOM 7250 O O . LYS C 1 194 ? -73.07614 44.27997 -47.81800 1.000 76.77922 194 LYS C O 1
ATOM 7256 N N . LYS C 1 195 ? -71.92524 42.60540 -46.83738 1.000 72.88745 195 LYS C N 1
ATOM 7257 C CA . LYS C 1 195 ? -70.63165 42.80516 -47.48077 1.000 70.09946 195 LYS C CA 1
ATOM 7258 C C . LYS C 1 195 ? -70.71012 43.22855 -48.93867 1.000 73.87048 195 LYS C C 1
ATOM 7259 O O . LYS C 1 195 ? -70.63279 44.42790 -49.25666 1.000 78.18137 195 LYS C O 1
ATOM 7265 N N . ARG C 1 196 ? -70.87282 42.23884 -49.81921 1.000 73.03693 196 ARG C N 1
ATOM 7266 C CA . ARG C 1 196 ? -70.69447 42.43665 -51.25378 1.000 77.40767 196 ARG C CA 1
ATOM 7267 C C . ARG C 1 196 ? -72.00065 42.72874 -51.98569 1.000 79.38641 196 ARG C C 1
ATOM 7268 O O . ARG C 1 196 ? -72.23984 42.20151 -53.08370 1.000 84.68244 196 ARG C O 1
ATOM 7276 N N . LEU C 1 197 ? -72.85618 43.59191 -51.43219 1.000 76.96926 197 LEU C N 1
ATOM 7277 C CA . LEU C 1 197 ? -74.16404 43.81452 -52.03427 1.000 77.90042 197 LEU C CA 1
ATOM 7278 C C . LEU C 1 197 ? -74.11897 44.67306 -53.29258 1.000 82.40809 197 LEU C C 1
ATOM 7279 O O . LEU C 1 197 ? -74.88812 44.40953 -54.22320 1.000 84.33972 197 LEU C O 1
ATOM 7284 N N . ASP C 1 198 ? -73.23080 45.66630 -53.36558 1.000 86.77598 198 ASP C N 1
ATOM 7285 C CA . ASP C 1 198 ? -73.27091 46.64298 -54.44935 1.000 95.73370 198 ASP C CA 1
ATOM 7286 C C . ASP C 1 198 ? -72.13051 46.48569 -55.45756 1.000 99.24218 198 ASP C C 1
ATOM 7287 O O . ASP C 1 198 ? -71.69366 47.47697 -56.06093 1.000 98.28123 198 ASP C O 1
ATOM 7292 N N . ASP C 1 199 ? -71.65478 45.26028 -55.67261 1.000 98.70464 199 ASP C N 1
ATOM 7293 C CA . ASP C 1 199 ? -70.72412 45.01805 -56.76529 1.000 96.08267 199 ASP C CA 1
ATOM 7294 C C . ASP C 1 199 ? -71.33528 45.49433 -58.07473 1.000 92.75993 199 ASP C C 1
ATOM 7295 O O . ASP C 1 199 ? -70.82327 46.42863 -58.69859 1.000 92.63983 199 ASP C O 1
ATOM 7300 N N . ILE C 1 200 ? -72.43978 44.88732 -58.48805 1.000 93.31876 200 ILE C N 1
ATOM 7301 C CA . ILE C 1 200 ? -73.13059 45.36788 -59.67821 1.000 95.72005 200 ILE C CA 1
ATOM 7302 C C . ILE C 1 200 ? -74.42441 46.02403 -59.21822 1.000 94.44419 200 ILE C C 1
ATOM 7303 O O . ILE C 1 200 ? -75.39537 45.32533 -58.89136 1.000 89.34435 200 ILE C O 1
ATOM 7308 N N . PRO C 1 201 ? -74.46954 47.36148 -59.18631 1.000 98.80604 201 PRO C N 1
ATOM 7309 C CA . PRO C 1 201 ? -75.63774 48.06181 -58.62327 1.000 98.83029 201 PRO C CA 1
ATOM 7310 C C . PRO C 1 201 ? -76.96891 47.67920 -59.24477 1.000 97.53680 201 PRO C C 1
ATOM 7311 O O . PRO C 1 201 ? -77.98721 47.68359 -58.54019 1.000 96.69758 201 PRO C O 1
ATOM 7315 N N . GLU C 1 202 ? -76.99559 47.36126 -60.54108 1.000 97.22743 202 GLU C N 1
ATOM 7316 C CA . GLU C 1 202 ? -78.20209 46.80363 -61.14296 1.000 101.08305 202 GLU C CA 1
ATOM 7317 C C . GLU C 1 202 ? -78.69778 45.60987 -60.33051 1.000 95.23381 202 GLU C C 1
ATOM 7318 O O . GLU C 1 202 ? -79.88267 45.51470 -59.99299 1.000 91.02324 202 GLU C O 1
ATOM 7324 N N . LEU C 1 203 ? -77.78515 44.70331 -59.97753 1.000 90.23401 203 LEU C N 1
ATOM 7325 C CA . LEU C 1 203 ? -78.13654 43.39939 -59.43484 1.000 88.73408 203 LEU C CA 1
ATOM 7326 C C . LEU C 1 203 ? -78.17955 43.37929 -57.90205 1.000 90.13363 203 LEU C C 1
ATOM 7327 O O . LEU C 1 203 ? -78.30097 42.30430 -57.30141 1.000 83.24462 203 LEU C O 1
ATOM 7332 N N . LYS C 1 204 ? -78.11409 44.53423 -57.23725 1.000 89.24514 204 LYS C N 1
ATOM 7333 C CA . LYS C 1 204 ? -78.26399 44.48649 -55.78008 1.000 81.47741 204 LYS C CA 1
ATOM 7334 C C . LYS C 1 204 ? -79.72792 44.49634 -55.36106 1.000 76.20138 204 LYS C C 1
ATOM 7335 O O . LYS C 1 204 ? -80.08860 43.84780 -54.36751 1.000 72.12723 204 LYS C O 1
ATOM 7341 N N . ALA C 1 205 ? -80.57723 45.19972 -56.12480 1.000 77.70516 205 ALA C N 1
ATOM 7342 C CA . ALA C 1 205 ? -82.00822 45.16652 -55.85544 1.000 74.45564 205 ALA C CA 1
ATOM 7343 C C . ALA C 1 205 ? -82.54559 43.73930 -55.84941 1.000 68.22483 205 ALA C C 1
ATOM 7344 O O . ALA C 1 205 ? -83.49728 43.43015 -55.11732 1.000 66.80659 205 ALA C O 1
ATOM 7346 N N . SER C 1 206 ? -81.95347 42.86015 -56.65842 1.000 71.11674 206 SER C N 1
ATOM 7347 C CA . SER C 1 206 ? -82.36309 41.46136 -56.67788 1.000 72.89405 206 SER C CA 1
ATOM 7348 C C . SER C 1 206 ? -81.68907 40.64364 -55.57272 1.000 68.04743 206 SER C C 1
ATOM 7349 O O . SER C 1 206 ? -82.23460 39.61846 -55.14422 1.000 65.71182 206 SER C O 1
ATOM 7352 N N . LYS C 1 207 ? -80.51190 41.06999 -55.09835 1.000 70.47545 207 LYS C N 1
ATOM 7353 C CA . LYS C 1 207 ? -79.88810 40.38822 -53.96377 1.000 63.28330 207 LYS C CA 1
ATOM 7354 C C . LYS C 1 207 ? -80.60867 40.71231 -52.66301 1.000 61.73757 207 LYS C C 1
ATOM 7355 O O . LYS C 1 207 ? -80.85518 39.81942 -51.84274 1.000 58.07502 207 LYS C O 1
ATOM 7361 N N . VAL C 1 208 ? -80.94646 41.98690 -52.45783 1.000 60.32424 208 VAL C N 1
ATOM 7362 C CA . VAL C 1 208 ? -81.71075 42.39013 -51.28262 1.000 57.23547 208 VAL C CA 1
ATOM 7363 C C . VAL C 1 208 ? -83.09303 41.74198 -51.29307 1.000 55.44845 208 VAL C C 1
ATOM 7364 O O . VAL C 1 208 ? -83.62164 41.34749 -50.24550 1.000 48.53882 208 VAL C O 1
ATOM 7368 N N . ALA C 1 209 ? -83.68762 41.58959 -52.47684 1.000 57.84019 209 ALA C N 1
ATOM 7369 C CA . ALA C 1 209 ? -84.98251 40.92414 -52.56035 1.000 56.83983 209 ALA C CA 1
ATOM 7370 C C . ALA C 1 209 ? -84.88093 39.46366 -52.13050 1.000 53.58567 209 ALA C C 1
ATOM 7371 O O . ALA C 1 209 ? -85.74342 38.96473 -51.39753 1.000 50.18142 209 ALA C O 1
ATOM 7373 N N . THR C 1 210 ? -83.83307 38.76157 -52.57797 1.000 55.15073 210 THR C N 1
ATOM 7374 C CA . THR C 1 210 ? -83.63703 37.37112 -52.16802 1.000 57.01391 210 THR C CA 1
ATOM 7375 C C . THR C 1 210 ? -83.44698 37.25967 -50.65752 1.000 48.52217 210 THR C C 1
ATOM 7376 O O . THR C 1 210 ? -84.01510 36.36419 -50.01492 1.000 41.31811 210 THR C O 1
ATOM 7380 N N . ASN C 1 211 ? -82.66100 38.16894 -50.07214 1.000 45.64676 211 ASN C N 1
ATOM 7381 C CA . ASN C 1 211 ? -82.45816 38.15718 -48.62513 1.000 42.64650 211 ASN C CA 1
ATOM 7382 C C . ASN C 1 211 ? -83.76471 38.31975 -47.86248 1.000 45.39167 211 ASN C C 1
ATOM 7383 O O . ASN C 1 211 ? -83.90213 37.80660 -46.74594 1.000 51.06854 211 ASN C O 1
ATOM 7388 N N . ARG C 1 212 ? -84.73796 39.01540 -48.44571 1.000 50.17662 212 ARG C N 1
ATOM 7389 C CA . ARG C 1 212 ? -86.01467 39.20349 -47.77263 1.000 43.72735 212 ARG C CA 1
ATOM 7390 C C . ARG C 1 212 ? -86.84941 37.93893 -47.82662 1.000 43.97662 212 ARG C C 1
ATOM 7391 O O . ARG C 1 212 ? -87.38020 37.49975 -46.80331 1.000 47.95621 212 ARG C O 1
ATOM 7399 N N . ARG C 1 213 ? -86.97837 37.34221 -49.01501 1.000 44.90650 213 ARG C N 1
ATOM 7400 C CA . ARG C 1 213 ? -87.77287 36.12405 -49.15083 1.000 43.08764 213 ARG C CA 1
ATOM 7401 C C . ARG C 1 213 ? -87.15163 34.97211 -48.37473 1.000 44.78872 213 ARG C C 1
ATOM 7402 O O . ARG C 1 213 ? -87.86803 34.16463 -47.76954 1.000 46.44033 213 ARG C O 1
ATOM 7410 N N . THR C 1 214 ? -85.81464 34.87562 -48.38633 1.000 47.57832 214 THR C N 1
ATOM 7411 C CA . THR C 1 214 ? -85.12922 33.77617 -47.70142 1.000 43.06963 214 THR C CA 1
ATOM 7412 C C . THR C 1 214 ? -85.35611 33.82054 -46.19956 1.000 41.92699 214 THR C C 1
ATOM 7413 O O . THR C 1 214 ? -85.54416 32.77663 -45.56577 1.000 47.50246 214 THR C O 1
ATOM 7417 N N . LEU C 1 215 ? -85.32825 35.01598 -45.60870 1.000 36.94041 215 LEU C N 1
ATOM 7418 C CA . LEU C 1 215 ? -85.62655 35.11662 -44.18939 1.000 44.00413 215 LEU C CA 1
ATOM 7419 C C . LEU C 1 215 ? -87.04195 34.61249 -43.88341 1.000 46.04042 215 LEU C C 1
ATOM 7420 O O . LEU C 1 215 ? -87.25867 33.91151 -42.88559 1.000 42.99667 215 LEU C O 1
ATOM 7425 N N . SER C 1 216 ? -88.01443 34.92321 -44.74679 1.000 41.36615 216 SER C N 1
ATOM 7426 C CA . SER C 1 216 ? -89.36117 34.37830 -44.55665 1.000 44.64028 216 SER C CA 1
ATOM 7427 C C . SER C 1 216 ? -89.37580 32.86371 -44.72948 1.000 44.11093 216 SER C C 1
ATOM 7428 O O . SER C 1 216 ? -90.07913 32.15073 -43.99913 1.000 45.92577 216 SER C O 1
ATOM 7431 N N . ALA C 1 217 ? -88.59500 32.35125 -45.68388 1.000 41.69352 217 ALA C N 1
ATOM 7432 C CA . ALA C 1 217 ? -88.47749 30.90612 -45.83705 1.000 43.67528 217 ALA C CA 1
ATOM 7433 C C . ALA C 1 217 ? -87.85293 30.26466 -44.59858 1.000 39.93062 217 ALA C C 1
ATOM 7434 O O . ALA C 1 217 ? -88.28408 29.18996 -44.16188 1.000 38.59277 217 ALA C O 1
ATOM 7436 N N . MET C 1 218 ? -86.83504 30.91075 -44.01487 1.000 43.75085 218 MET C N 1
ATOM 7437 C CA . MET C 1 218 ? -86.23548 30.39515 -42.78343 1.000 40.75353 218 MET C CA 1
ATOM 7438 C C . MET C 1 218 ? -87.22089 30.45430 -41.62753 1.000 40.54373 218 MET C C 1
ATOM 7439 O O . MET C 1 218 ? -87.32018 29.50211 -40.84470 1.000 38.87132 218 MET C O 1
ATOM 7444 N N . THR C 1 219 ? -87.95458 31.56550 -41.50446 1.000 44.99538 219 THR C N 1
ATOM 7445 C CA . THR C 1 219 ? -88.99549 31.66631 -40.48444 1.000 45.83966 219 THR C CA 1
ATOM 7446 C C . THR C 1 219 ? -89.99908 30.53187 -40.62131 1.000 43.01695 219 THR C C 1
ATOM 7447 O O . THR C 1 219 ? -90.29439 29.82709 -39.64997 1.000 47.25019 219 THR C O 1
ATOM 7451 N N . LYS C 1 220 ? -90.52578 30.33649 -41.83130 1.000 42.03389 220 LYS C N 1
ATOM 7452 C CA . LYS C 1 220 ? -91.50298 29.27423 -42.06186 1.000 43.29327 220 LYS C CA 1
ATOM 7453 C C . LYS C 1 220 ? -90.89585 27.89894 -41.80236 1.000 43.76531 220 LYS C C 1
ATOM 7454 O O . LYS C 1 220 ? -91.47605 27.08030 -41.08047 1.000 46.94077 220 LYS C O 1
ATOM 7460 N N . ALA C 1 221 ? -89.71739 27.62768 -42.37449 1.000 46.38813 221 ALA C N 1
ATOM 7461 C CA . ALA C 1 221 ? -89.10069 26.31309 -42.19800 1.000 47.42561 221 ALA C CA 1
ATOM 7462 C C . ALA C 1 221 ? -88.76202 26.03953 -40.73613 1.000 44.29259 221 ALA C C 1
ATOM 7463 O O . ALA C 1 221 ? -88.94304 24.91469 -40.25057 1.000 45.09119 221 ALA C O 1
ATOM 7465 N N . LEU C 1 222 ? -88.25458 27.04463 -40.01624 1.000 45.00925 222 LEU C N 1
ATOM 7466 C CA . LEU C 1 222 ? -87.87600 26.79916 -38.62529 1.000 45.79697 222 LEU C CA 1
ATOM 7467 C C . LEU C 1 222 ? -89.09495 26.53120 -37.76015 1.000 46.70755 222 LEU C C 1
ATOM 7468 O O . LEU C 1 222 ? -89.02563 25.72627 -36.81923 1.000 46.83173 222 LEU C O 1
ATOM 7473 N N . ASN C 1 223 ? -90.22145 27.16716 -38.08248 1.000 47.02736 223 ASN C N 1
ATOM 7474 C CA . ASN C 1 223 ? -91.44123 26.92425 -37.32597 1.000 48.51771 223 ASN C CA 1
ATOM 7475 C C . ASN C 1 223 ? -91.87483 25.47432 -37.41396 1.000 50.51551 223 ASN C C 1
ATOM 7476 O O . ASN C 1 223 ? -92.38651 24.92311 -36.43308 1.000 56.20787 223 ASN C O 1
ATOM 7481 N N . GLU C 1 224 ? -91.66082 24.83610 -38.56283 1.000 51.47112 224 GLU C N 1
ATOM 7482 C CA . GLU C 1 224 ? -92.05198 23.44443 -38.75307 1.000 50.18753 224 GLU C CA 1
ATOM 7483 C C . GLU C 1 224 ? -91.13597 22.45191 -38.04183 1.000 48.33953 224 GLU C C 1
ATOM 7484 O O . GLU C 1 224 ? -91.46182 21.26129 -37.99761 1.000 54.42194 224 GLU C O 1
ATOM 7490 N N . GLY C 1 225 ? -90.00847 22.89438 -37.49235 1.000 46.59998 225 GLY C N 1
ATOM 7491 C CA . GLY C 1 225 ? -89.15307 22.02399 -36.71206 1.000 43.88452 225 GLY C CA 1
ATOM 7492 C C . GLY C 1 225 ? -88.35971 21.04617 -37.55906 1.000 41.45382 225 GLY C C 1
ATOM 7493 O O . GLY C 1 225 ? -88.51321 20.94367 -38.77416 1.000 43.09666 225 GLY C O 1
ATOM 7494 N N . GLY C 1 226 ? -87.47528 20.31702 -36.88729 1.000 44.53719 226 GLY C N 1
ATOM 7495 C CA . GLY C 1 226 ? -86.65665 19.31630 -37.53794 1.000 42.49297 226 GLY C CA 1
ATOM 7496 C C . GLY C 1 226 ? -85.50667 19.83705 -38.37853 1.000 40.10151 226 GLY C C 1
ATOM 7497 O O . GLY C 1 226 ? -84.83043 19.03012 -39.02355 1.000 38.76653 226 GLY C O 1
ATOM 7498 N N . ARG C 1 227 ? -85.25777 21.14433 -38.39600 1.000 34.22794 227 ARG C N 1
ATOM 7499 C CA . ARG C 1 227 ? -84.24117 21.72452 -39.25893 1.000 27.77345 227 ARG C CA 1
ATOM 7500 C C . ARG C 1 227 ? -82.86811 21.67477 -38.60549 1.000 34.79587 227 ARG C C 1
ATOM 7501 O O . ARG C 1 227 ? -82.71689 21.99575 -37.42053 1.000 32.61308 227 ARG C O 1
ATOM 7509 N N . LEU C 1 228 ? -81.86423 21.27479 -39.39058 1.000 31.93816 228 LEU C N 1
ATOM 7510 C CA . LEU C 1 228 ? -80.46040 21.31227 -38.98736 1.000 28.04593 228 LEU C CA 1
ATOM 7511 C C . LEU C 1 228 ? -79.73135 22.27220 -39.91124 1.000 27.99342 228 LEU C C 1
ATOM 7512 O O . LEU C 1 228 ? -79.70513 22.05930 -41.12916 1.000 25.37851 228 LEU C O 1
ATOM 7517 N N . LEU C 1 229 ? -79.13005 23.31071 -39.33288 1.000 26.37763 229 LEU C N 1
ATOM 7518 C CA . LEU C 1 229 ? -78.58604 24.43001 -40.08273 1.000 24.74494 229 LEU C CA 1
ATOM 7519 C C . LEU C 1 229 ? -77.09294 24.58417 -39.82378 1.000 27.23739 229 LEU C C 1
ATOM 7520 O O . LEU C 1 229 ? -76.64213 24.53831 -38.67736 1.000 30.98217 229 LEU C O 1
ATOM 7525 N N . TRP C 1 230 ? -76.33476 24.79086 -40.88687 1.000 25.10663 230 TRP C N 1
ATOM 7526 C CA . TRP C 1 230 ? -74.93175 25.14919 -40.80547 1.000 24.87171 230 TRP C CA 1
ATOM 7527 C C . TRP C 1 230 ? -74.80200 26.62146 -41.19609 1.000 24.43113 230 TRP C C 1
ATOM 7528 O O . TRP C 1 230 ? -75.51297 27.10292 -42.07984 1.000 28.30861 230 TRP C O 1
ATOM 7539 N N . ILE C 1 231 ? -73.95487 27.35694 -40.49366 1.000 25.38944 231 ILE C N 1
ATOM 7540 C CA . ILE C 1 231 ? -73.69892 28.75351 -40.84005 1.000 27.95369 231 ILE C CA 1
ATOM 7541 C C . ILE C 1 231 ? -72.27997 29.10868 -40.41886 1.000 27.09514 231 ILE C C 1
ATOM 7542 O O . ILE C 1 231 ? -71.76604 28.60754 -39.40900 1.000 30.48616 231 ILE C O 1
ATOM 7547 N N . ALA C 1 232 ? -71.64279 29.96429 -41.21861 1.000 23.25779 232 ALA C N 1
ATOM 7548 C CA . ALA C 1 232 ? -70.28009 30.42701 -40.99107 1.000 24.72702 232 ALA C CA 1
ATOM 7549 C C . ALA C 1 232 ? -70.34261 31.89928 -40.60400 1.000 28.19010 232 ALA C C 1
ATOM 7550 O O . ALA C 1 232 ? -70.34908 32.77655 -41.47653 1.000 30.39707 232 ALA C O 1
ATOM 7552 N N . PRO C 1 233 ? -70.39928 32.22555 -39.30916 1.000 29.78931 233 PRO C N 1
ATOM 7553 C CA . PRO C 1 233 ? -70.64338 33.62088 -38.90846 1.000 29.26058 233 PRO C CA 1
ATOM 7554 C C . PRO C 1 233 ? -69.51538 34.57528 -39.24979 1.000 28.29346 233 PRO C C 1
ATOM 7555 O O . PRO C 1 233 ? -69.71014 35.78595 -39.12906 1.000 32.50028 233 PRO C O 1
ATOM 7559 N N . SER C 1 234 ? -68.35446 34.08442 -39.68020 1.000 29.63461 234 SER C N 1
ATOM 7560 C CA . SER C 1 234 ? -67.30872 34.98440 -40.14861 1.000 30.35029 234 SER C CA 1
ATOM 7561 C C . SER C 1 234 ? -67.68131 35.66005 -41.46535 1.000 32.43888 234 SER C C 1
ATOM 7562 O O . SER C 1 234 ? -67.10483 36.69876 -41.79948 1.000 36.36448 234 SER C O 1
ATOM 7565 N N . GLY C 1 235 ? -68.62614 35.09702 -42.21374 1.000 30.34715 235 GLY C N 1
ATOM 7566 C CA . GLY C 1 235 ? -69.05025 35.64074 -43.48694 1.000 34.19302 235 GLY C CA 1
ATOM 7567 C C . GLY C 1 235 ? -68.40854 35.00471 -44.70517 1.000 37.81664 235 GLY C C 1
ATOM 7568 O O . GLY C 1 235 ? -68.70771 35.42261 -45.83109 1.000 40.79845 235 GLY C O 1
ATOM 7569 N N . GLY C 1 236 ? -67.54264 34.01262 -44.52097 1.000 33.35601 236 GLY C N 1
ATOM 7570 C CA . GLY C 1 236 ? -66.81234 33.44704 -45.64449 1.000 24.50734 236 GLY C CA 1
ATOM 7571 C C . GLY C 1 236 ? -65.77732 32.45117 -45.17453 1.000 30.11489 236 GLY C C 1
ATOM 7572 O O . GLY C 1 236 ? -65.96459 31.76684 -44.16181 1.000 30.78247 236 GLY C O 1
ATOM 7573 N N . ARG C 1 237 ? -64.68472 32.37696 -45.92175 1.000 30.42238 237 ARG C N 1
ATOM 7574 C CA . ARG C 1 237 ? -63.63157 31.42508 -45.63138 1.000 27.32631 237 ARG C CA 1
ATOM 7575 C C . ARG C 1 237 ? -62.54854 32.07423 -44.78700 1.000 28.35041 237 ARG C C 1
ATOM 7576 O O . ARG C 1 237 ? -62.24769 33.25861 -44.93471 1.000 31.20610 237 ARG C O 1
ATOM 7584 N N . ASP C 1 238 ? -61.96785 31.28054 -43.89042 1.000 31.23732 238 ASP C N 1
ATOM 7585 C CA . ASP C 1 238 ? -60.92266 31.78143 -43.00858 1.000 29.40735 238 ASP C CA 1
ATOM 7586 C C . ASP C 1 238 ? -59.74120 32.28330 -43.82721 1.000 30.77505 238 ASP C C 1
ATOM 7587 O O . ASP C 1 238 ? -59.46263 31.78785 -44.92245 1.000 24.38916 238 ASP C O 1
ATOM 7592 N N . ARG C 1 239 ? -59.03941 33.28081 -43.26220 1.000 37.27838 239 ARG C N 1
ATOM 7593 C CA . ARG C 1 239 ? -57.77359 33.84523 -43.71680 1.000 34.49381 239 ARG C CA 1
ATOM 7594 C C . ARG C 1 239 ? -56.83537 32.75003 -44.19612 1.000 31.75773 239 ARG C C 1
ATOM 7595 O O . ARG C 1 239 ? -56.97202 31.59004 -43.78459 1.000 27.92074 239 ARG C O 1
ATOM 7603 N N . PRO C 1 240 ? -55.85308 33.08253 -45.03003 1.000 32.95963 240 PRO C N 1
ATOM 7604 C CA . PRO C 1 240 ? -54.80921 32.10828 -45.35772 1.000 35.70061 240 PRO C CA 1
ATOM 7605 C C . PRO C 1 240 ? -54.02834 31.75016 -44.10516 1.000 33.05082 240 PRO C C 1
ATOM 7606 O O . PRO C 1 240 ? -53.98949 32.50840 -43.13733 1.000 35.04692 240 PRO C O 1
ATOM 7610 N N . GLN C 1 241 ? -53.42051 30.56720 -44.12774 1.000 34.05593 241 GLN C N 1
ATOM 7611 C CA . GLN C 1 241 ? -52.58876 30.11493 -43.02111 1.000 33.77768 241 GLN C CA 1
ATOM 7612 C C . GLN C 1 241 ? -51.35654 31.00246 -42.86003 1.000 43.56206 241 GLN C C 1
ATOM 7613 O O . GLN C 1 241 ? -50.82760 31.55506 -43.82911 1.000 43.53790 241 GLN C O 1
ATOM 7619 N N . ALA C 1 242 ? -50.89250 31.12019 -41.61750 1.000 40.65049 242 ALA C N 1
ATOM 7620 C CA . ALA C 1 242 ? -49.69943 31.89081 -41.29835 1.000 49.81760 242 ALA C CA 1
ATOM 7621 C C . ALA C 1 242 ? -48.45194 31.02298 -41.41371 1.000 53.16872 242 ALA C C 1
ATOM 7622 O O . ALA C 1 242 ? -48.45346 29.85833 -41.00501 1.000 51.21154 242 ALA C O 1
ATOM 7624 N N . ASP C 1 243 ? -47.37622 31.60552 -41.95862 1.000 56.57339 243 ASP C N 1
ATOM 7625 C CA . ASP C 1 243 ? -46.11657 30.87015 -42.07583 1.000 58.49428 243 ASP C CA 1
ATOM 7626 C C . ASP C 1 243 ? -45.47451 30.62581 -40.71258 1.000 52.13797 243 ASP C C 1
ATOM 7627 O O . ASP C 1 243 ? -44.75053 29.63977 -40.53871 1.000 52.86155 243 ASP C O 1
ATOM 7632 N N . THR C 1 244 ? -45.69246 31.52119 -39.74862 1.000 51.52835 244 THR C N 1
ATOM 7633 C CA . THR C 1 244 ? -45.22428 31.33426 -38.37901 1.000 57.27783 244 THR C CA 1
ATOM 7634 C C . THR C 1 244 ? -46.29604 31.83555 -37.41867 1.000 60.29351 244 THR C C 1
ATOM 7635 O O . THR C 1 244 ? -47.30483 32.42162 -37.82514 1.000 55.31933 244 THR C O 1
ATOM 7639 N N . GLY C 1 245 ? -46.06468 31.60281 -36.12640 1.000 60.07469 245 GLY C N 1
ATOM 7640 C CA . GLY C 1 245 ? -47.00910 31.99978 -35.10066 1.000 50.21059 245 GLY C CA 1
ATOM 7641 C C . GLY C 1 245 ? -48.26567 31.15876 -35.11041 1.000 52.79246 245 GLY C C 1
ATOM 7642 O O . GLY C 1 245 ? -48.57049 30.49654 -36.10710 1.000 58.78587 245 GLY C O 1
ATOM 7643 N N . ALA C 1 246 ? -49.00523 31.17216 -34.00794 1.000 49.64972 246 ALA C N 1
ATOM 7644 C CA . ALA C 1 246 ? -50.21910 30.37864 -33.93582 1.000 50.80424 246 ALA C CA 1
ATOM 7645 C C . ALA C 1 246 ? -51.32377 31.03982 -34.75750 1.000 49.81916 246 ALA C C 1
ATOM 7646 O O . ALA C 1 246 ? -51.28798 32.24199 -35.04679 1.000 45.72068 246 ALA C O 1
ATOM 7648 N N . TRP C 1 247 ? -52.31056 30.22805 -35.14390 1.000 44.62008 247 TRP C N 1
ATOM 7649 C CA . TRP C 1 247 ? -53.34696 30.63275 -36.08440 1.000 39.00297 247 TRP C CA 1
ATOM 7650 C C . TRP C 1 247 ? -54.70105 30.17833 -35.56589 1.000 35.38770 247 TRP C C 1
ATOM 7651 O O . TRP C 1 247 ? -54.82786 29.05658 -35.06786 1.000 35.29186 247 TRP C O 1
ATOM 7662 N N . HIS C 1 248 ? -55.71217 31.03322 -35.71006 1.000 28.86104 248 HIS C N 1
ATOM 7663 C CA . HIS C 1 248 ? -57.06559 30.71328 -35.27959 1.000 33.37026 248 HIS C CA 1
ATOM 7664 C C . HIS C 1 248 ? -58.08245 31.08770 -36.34893 1.000 36.40223 248 HIS C C 1
ATOM 7665 O O . HIS C 1 248 ? -57.83943 32.00105 -37.14657 1.000 34.09614 248 HIS C O 1
ATOM 7672 N N . PRO C 1 249 ? -59.23676 30.40251 -36.37872 1.000 34.82990 249 PRO C N 1
ATOM 7673 C CA . PRO C 1 249 ? -60.28536 30.73730 -37.35430 1.000 29.44249 249 PRO C CA 1
ATOM 7674 C C . PRO C 1 249 ? -60.75108 32.17874 -37.21815 1.000 34.02608 249 PRO C C 1
ATOM 7675 O O . PRO C 1 249 ? -60.69897 32.76402 -36.13510 1.000 32.61092 249 PRO C O 1
ATOM 7679 N N . ASP C 1 250 ? -61.24154 32.73082 -38.33704 1.000 31.18814 250 ASP C N 1
ATOM 7680 C CA . ASP C 1 250 ? -61.74759 34.09957 -38.37356 1.000 29.86533 250 ASP C CA 1
ATOM 7681 C C . ASP C 1 250 ? -62.81992 34.32394 -37.31297 1.000 32.56049 250 ASP C C 1
ATOM 7682 O O . ASP C 1 250 ? -63.61134 33.43188 -36.99521 1.000 30.42683 250 ASP C O 1
ATOM 7687 N N . LYS C 1 251 ? -62.85028 35.54915 -36.78261 1.000 38.41235 251 LYS C N 1
ATOM 7688 C CA . LYS C 1 251 ? -63.82022 35.92695 -35.76174 1.000 35.13984 251 LYS C CA 1
ATOM 7689 C C . LYS C 1 251 ? -65.24680 35.78807 -36.28579 1.000 31.48610 251 LYS C C 1
ATOM 7690 O O . LYS C 1 251 ? -65.49780 35.86798 -37.48675 1.000 26.79466 251 LYS C O 1
ATOM 7696 N N . PHE C 1 252 ? -66.17818 35.56913 -35.35687 1.000 29.85774 252 PHE C N 1
ATOM 7697 C CA . PHE C 1 252 ? -67.60312 35.46604 -35.63964 1.000 31.00108 252 PHE C CA 1
ATOM 7698 C C . PHE C 1 252 ? -68.23640 36.84912 -35.58532 1.000 32.07014 252 PHE C C 1
ATOM 7699 O O . PHE C 1 252 ? -68.04930 37.58001 -34.60868 1.000 33.71250 252 PHE C O 1
ATOM 7707 N N . ASP C 1 253 ? -68.99486 37.19490 -36.61425 1.000 31.01929 253 ASP C N 1
ATOM 7708 C CA . ASP C 1 253 ? -69.74258 38.45471 -36.62549 1.000 31.50518 253 ASP C CA 1
ATOM 7709 C C . ASP C 1 253 ? -70.93352 38.35787 -35.67426 1.000 34.83718 253 ASP C C 1
ATOM 7710 O O . ASP C 1 253 ? -71.77615 37.46768 -35.84406 1.000 34.87838 253 ASP C O 1
ATOM 7715 N N . PRO C 1 254 ? -71.03009 39.21308 -34.64761 1.000 38.74984 254 PRO C N 1
ATOM 7716 C CA . PRO C 1 254 ? -72.17865 39.11971 -33.73006 1.000 36.82972 254 PRO C CA 1
ATOM 7717 C C . PRO C 1 254 ? -73.51787 39.25449 -34.41932 1.000 35.68814 254 PRO C C 1
ATOM 7718 O O . PRO C 1 254 ? -74.50739 38.68218 -33.94645 1.000 39.93393 254 PRO C O 1
ATOM 7722 N N . THR C 1 255 ? -73.58010 39.96640 -35.54210 1.000 38.28465 255 THR C N 1
ATOM 7723 C CA . THR C 1 255 ? -74.84477 40.11742 -36.26324 1.000 39.61023 255 THR C CA 1
ATOM 7724 C C . THR C 1 255 ? -75.34363 38.78747 -36.81987 1.000 33.98381 255 THR C C 1
ATOM 7725 O O . THR C 1 255 ? -76.54885 38.51943 -36.81499 1.000 39.00040 255 THR C O 1
ATOM 7729 N N . ALA C 1 256 ? -74.43669 37.93936 -37.30104 1.000 35.52379 256 ALA C N 1
ATOM 7730 C CA . ALA C 1 256 ? -74.85852 36.66196 -37.86618 1.000 33.68222 256 ALA C CA 1
ATOM 7731 C C . ALA C 1 256 ? -75.23451 35.67553 -36.77075 1.000 35.33553 256 ALA C C 1
ATOM 7732 O O . ALA C 1 256 ? -76.16859 34.88677 -36.93917 1.000 37.07976 256 ALA C O 1
ATOM 7734 N N . VAL C 1 257 ? -74.52948 35.70403 -35.63825 1.000 32.01172 257 VAL C N 1
ATOM 7735 C CA . VAL C 1 257 ? -74.92799 34.84670 -34.52680 1.000 29.01154 257 VAL C CA 1
ATOM 7736 C C . VAL C 1 257 ? -76.25792 35.31226 -33.94394 1.000 36.15921 257 VAL C C 1
ATOM 7737 O O . VAL C 1 257 ? -77.08216 34.49131 -33.51349 1.000 36.25724 257 VAL C O 1
ATOM 7741 N N . GLU C 1 258 ? -76.50795 36.62401 -33.94393 1.000 36.32240 258 GLU C N 1
ATOM 7742 C CA . GLU C 1 258 ? -77.79391 37.12244 -33.46134 1.000 38.34251 258 GLU C CA 1
ATOM 7743 C C . GLU C 1 258 ? -78.93682 36.66633 -34.35764 1.000 34.15865 258 GLU C C 1
ATOM 7744 O O . GLU C 1 258 ? -80.00160 36.27733 -33.86100 1.000 38.29909 258 GLU C O 1
ATOM 7750 N N . LEU C 1 259 ? -78.74572 36.72005 -35.68034 1.000 37.31320 259 LEU C N 1
ATOM 7751 C CA . LEU C 1 259 ? -79.80223 36.27895 -36.58966 1.000 36.26815 259 LEU C CA 1
ATOM 7752 C C . LEU C 1 259 ? -80.22880 34.85206 -36.26925 1.000 36.23602 259 LEU C C 1
ATOM 7753 O O . LEU C 1 259 ? -81.42044 34.57353 -36.10562 1.000 41.70808 259 LEU C O 1
ATOM 7758 N N . MET C 1 260 ? -79.25528 33.93910 -36.13961 1.000 36.31246 260 MET C N 1
ATOM 7759 C CA . MET C 1 260 ? -79.56053 32.56167 -35.75868 1.000 32.38515 260 MET C CA 1
ATOM 7760 C C . MET C 1 260 ? -80.22706 32.49301 -34.38959 1.000 38.65769 260 MET C C 1
ATOM 7761 O O . MET C 1 260 ? -81.20405 31.75482 -34.20454 1.000 34.40725 260 MET C O 1
ATOM 7766 N N . ARG C 1 261 ? -79.70341 33.23922 -33.40836 1.000 37.96889 261 ARG C N 1
ATOM 7767 C CA . ARG C 1 261 ? -80.29280 33.20565 -32.07335 1.000 32.84792 261 ARG C CA 1
ATOM 7768 C C . ARG C 1 261 ? -81.75347 33.63840 -32.11948 1.000 42.01723 261 ARG C C 1
ATOM 7769 O O . ARG C 1 261 ? -82.63602 32.94447 -31.60193 1.000 40.26664 261 ARG C O 1
ATOM 7777 N N . GLN C 1 262 ? -82.03311 34.76733 -32.77756 1.000 39.95818 262 GLN C N 1
ATOM 7778 C CA . GLN C 1 262 ? -83.39709 35.28653 -32.81536 1.000 38.02824 262 GLN C CA 1
ATOM 7779 C C . GLN C 1 262 ? -84.34408 34.33424 -33.54360 1.000 40.53869 262 GLN C C 1
ATOM 7780 O O . GLN C 1 262 ? -85.41063 33.98619 -33.02067 1.000 43.86520 262 GLN C O 1
ATOM 7786 N N . LEU C 1 263 ? -83.96619 33.89564 -34.75381 1.000 40.59027 263 LEU C N 1
ATOM 7787 C CA . LEU C 1 263 ? -84.83056 33.01541 -35.53948 1.000 38.99365 263 LEU C CA 1
ATOM 7788 C C . LEU C 1 263 ? -85.20393 31.75618 -34.77302 1.000 39.25121 263 LEU C C 1
ATOM 7789 O O . LEU C 1 263 ? -86.32103 31.24107 -34.91140 1.000 42.32716 263 LEU C O 1
ATOM 7794 N N . LEU C 1 264 ? -84.26753 31.21750 -33.99158 1.000 38.93910 264 LEU C N 1
ATOM 7795 C CA . LEU C 1 264 ? -84.61069 30.09286 -33.13096 1.000 40.61312 264 LEU C CA 1
ATOM 7796 C C . LEU C 1 264 ? -85.58808 30.51103 -32.03760 1.000 45.20048 264 LEU C C 1
ATOM 7797 O O . LEU C 1 264 ? -86.52520 29.76650 -31.72713 1.000 46.60067 264 LEU C O 1
ATOM 7802 N N . SER C 1 265 ? -85.39095 31.70245 -31.45279 1.000 44.87546 265 SER C N 1
ATOM 7803 C CA . SER C 1 265 ? -86.21885 32.15464 -30.33269 1.000 46.21802 265 SER C CA 1
ATOM 7804 C C . SER C 1 265 ? -87.69360 32.20437 -30.70827 1.000 46.25611 265 SER C C 1
ATOM 7805 O O . SER C 1 265 ? -88.54228 31.60479 -30.03816 1.000 43.40146 265 SER C O 1
ATOM 7808 N N . ARG C 1 266 ? -88.01475 32.94495 -31.76723 1.000 42.55747 266 ARG C N 1
ATOM 7809 C CA . ARG C 1 266 ? -89.38778 33.20311 -32.17374 1.000 45.41920 266 ARG C CA 1
ATOM 7810 C C . ARG C 1 266 ? -90.01781 32.03790 -32.91261 1.000 50.48869 266 ARG C C 1
ATOM 7811 O O . ARG C 1 266 ? -91.13425 32.17363 -33.42586 1.000 56.67279 266 ARG C O 1
ATOM 7819 N N . SER C 1 267 ? -89.33302 30.91266 -32.99048 1.000 46.29376 267 SER C N 1
ATOM 7820 C CA . SER C 1 267 ? -89.88566 29.73597 -33.62241 1.000 50.68503 267 SER C CA 1
ATOM 7821 C C . SER C 1 267 ? -90.50935 28.86586 -32.55053 1.000 47.77886 267 SER C C 1
ATOM 7822 O O . SER C 1 267 ? -90.04148 28.83530 -31.41057 1.000 45.70473 267 SER C O 1
ATOM 7825 N N . ALA C 1 268 ? -91.58343 28.17008 -32.92306 1.000 50.23276 268 ALA C N 1
ATOM 7826 C CA . ALA C 1 268 ? -92.28163 27.31549 -31.96237 1.000 52.02467 268 ALA C CA 1
ATOM 7827 C C . ALA C 1 268 ? -91.41558 26.17942 -31.41263 1.000 51.55331 268 ALA C C 1
ATOM 7828 O O . ALA C 1 268 ? -91.44161 25.95172 -30.19146 1.000 51.75331 268 ALA C O 1
ATOM 7830 N N . PRO C 1 269 ? -90.66180 25.42589 -32.21170 1.000 50.03295 269 PRO C N 1
ATOM 7831 C CA . PRO C 1 269 ? -89.88355 24.32683 -31.63268 1.000 50.48003 269 PRO C CA 1
ATOM 7832 C C . PRO C 1 269 ? -88.69048 24.81977 -30.82501 1.000 44.36479 269 PRO C C 1
ATOM 7833 O O . PRO C 1 269 ? -88.21903 25.95008 -30.95947 1.000 46.70477 269 PRO C O 1
ATOM 7837 N N . LYS C 1 270 ? -88.21569 23.93231 -29.95713 1.000 45.77497 270 LYS C N 1
ATOM 7838 C CA . LYS C 1 270 ? -86.98711 24.16826 -29.20979 1.000 47.04327 270 LYS C CA 1
ATOM 7839 C C . LYS C 1 270 ? -85.79790 24.26558 -30.16305 1.000 50.26824 270 LYS C C 1
ATOM 7840 O O . LYS C 1 270 ? -85.68671 23.50490 -31.13297 1.000 45.61987 270 LYS C O 1
ATOM 7846 N N . GLY C 1 271 ? -84.91263 25.22287 -29.89111 1.000 45.52763 271 GLY C N 1
ATOM 7847 C CA . GLY C 1 271 ? -83.76509 25.45020 -30.74239 1.000 39.45811 271 GLY C CA 1
ATOM 7848 C C . GLY C 1 271 ? -82.47577 25.27341 -29.98538 1.000 37.36731 271 GLY C C 1
ATOM 7849 O O . GLY C 1 271 ? -82.47088 25.33415 -28.75539 1.000 46.00395 271 GLY C O 1
ATOM 7850 N N . HIS C 1 272 ? -81.37626 25.04130 -30.69801 1.000 39.28832 272 HIS C N 1
ATOM 7851 C CA . HIS C 1 272 ? -80.10287 24.73727 -30.05828 1.000 37.93446 272 HIS C CA 1
ATOM 7852 C C . HIS C 1 272 ? -78.96705 25.31793 -30.88469 1.000 38.49919 272 HIS C C 1
ATOM 7853 O O . HIS C 1 272 ? -78.94949 25.18562 -32.11052 1.000 35.92995 272 HIS C O 1
ATOM 7860 N N . LEU C 1 273 ? -78.03010 25.97416 -30.21068 1.000 34.64570 273 LEU C N 1
ATOM 7861 C CA . LEU C 1 273 ? -76.87328 26.56499 -30.85955 1.000 32.30977 273 LEU C CA 1
ATOM 7862 C C . LEU C 1 273 ? -75.64697 25.75869 -30.47629 1.000 34.46056 273 LEU C C 1
ATOM 7863 O O . LEU C 1 273 ? -75.32808 25.63655 -29.28882 1.000 36.36841 273 LEU C O 1
ATOM 7868 N N . TYR C 1 274 ? -74.95332 25.22200 -31.47339 1.000 33.36135 274 TYR C N 1
ATOM 7869 C CA . TYR C 1 274 ? -73.74249 24.47147 -31.21254 1.000 30.19222 274 TYR C CA 1
ATOM 7870 C C . TYR C 1 274 ? -72.56091 25.12124 -31.91857 1.000 29.32586 274 TYR C C 1
ATOM 7871 O O . TYR C 1 274 ? -72.61210 25.32769 -33.13594 1.000 30.16858 274 TYR C O 1
ATOM 7880 N N . PRO C 1 275 ? -71.48452 25.43660 -31.21799 1.000 31.05432 275 PRO C N 1
ATOM 7881 C CA . PRO C 1 275 ? -70.24816 25.78080 -31.92096 1.000 28.32259 275 PRO C CA 1
ATOM 7882 C C . PRO C 1 275 ? -69.73050 24.55259 -32.64610 1.000 31.44371 275 PRO C C 1
ATOM 7883 O O . PRO C 1 275 ? -69.80220 23.43658 -32.12908 1.000 29.78738 275 PRO C O 1
ATOM 7887 N N . PHE C 1 276 ? -69.19951 24.77053 -33.84958 1.000 28.39542 276 PHE C N 1
ATOM 7888 C CA . PHE C 1 276 ? -68.85888 23.69165 -34.76667 1.000 25.06351 276 PHE C CA 1
ATOM 7889 C C . PHE C 1 276 ? -67.52882 24.02382 -35.41942 1.000 24.90376 276 PHE C C 1
ATOM 7890 O O . PHE C 1 276 ? -67.39476 25.07158 -36.05617 1.000 25.24831 276 PHE C O 1
ATOM 7898 N N . ALA C 1 277 ? -66.53895 23.15748 -35.24089 1.000 22.18640 277 ALA C N 1
ATOM 7899 C CA . ALA C 1 277 ? -65.20817 23.38285 -35.78751 1.000 26.78396 277 ALA C CA 1
ATOM 7900 C C . ALA C 1 277 ? -64.96356 22.45375 -36.97135 1.000 24.63061 277 ALA C C 1
ATOM 7901 O O . ALA C 1 277 ? -65.39083 21.29729 -36.96680 1.000 27.39358 277 ALA C O 1
ATOM 7903 N N . MET C 1 278 ? -64.27130 22.95030 -37.98425 1.000 20.33978 278 MET C N 1
ATOM 7904 C CA . MET C 1 278 ? -63.95875 22.10408 -39.12489 1.000 23.09385 278 MET C CA 1
ATOM 7905 C C . MET C 1 278 ? -62.53399 22.38560 -39.56558 1.000 22.88708 278 MET C C 1
ATOM 7906 O O . MET C 1 278 ? -62.13480 23.54633 -39.67742 1.000 25.12874 278 MET C O 1
ATOM 7911 N N . TYR C 1 279 ? -61.75931 21.32559 -39.77854 1.000 26.60052 279 TYR C N 1
ATOM 7912 C CA . TYR C 1 279 ? -60.39148 21.43625 -40.27838 1.000 26.49527 279 TYR C CA 1
ATOM 7913 C C . TYR C 1 279 ? -60.37506 20.91042 -41.71818 1.000 25.60876 279 TYR C C 1
ATOM 7914 O O . TYR C 1 279 ? -60.37695 19.69794 -41.95028 1.000 25.52451 279 TYR C O 1
ATOM 7923 N N . SER C 1 280 ? -60.37433 21.81672 -42.69197 1.000 28.38253 280 SER C N 1
ATOM 7924 C CA . SER C 1 280 ? -60.40847 21.37091 -44.08273 1.000 25.49582 280 SER C CA 1
ATOM 7925 C C . SER C 1 280 ? -59.53016 22.17427 -45.03162 1.000 23.20422 280 SER C C 1
ATOM 7926 O O . SER C 1 280 ? -59.48298 21.83912 -46.21821 1.000 27.65922 280 SER C O 1
ATOM 7929 N N . TRP C 1 281 ? -58.80912 23.19119 -44.55508 1.000 24.82222 281 TRP C N 1
ATOM 7930 C CA . TRP C 1 281 ? -58.14993 24.12273 -45.47073 1.000 30.67769 281 TRP C CA 1
ATOM 7931 C C . TRP C 1 281 ? -57.06408 23.45084 -46.30875 1.000 30.00993 281 TRP C C 1
ATOM 7932 O O . TRP C 1 281 ? -56.73263 23.93734 -47.39520 1.000 32.15993 281 TRP C O 1
ATOM 7943 N N . GLU C 1 282 ? -56.49046 22.34829 -45.82992 1.000 29.72342 282 GLU C N 1
ATOM 7944 C CA . GLU C 1 282 ? -55.45008 21.67457 -46.60004 1.000 28.39287 282 GLU C CA 1
ATOM 7945 C C . GLU C 1 282 ? -56.00028 21.05432 -47.88051 1.000 28.98948 282 GLU C C 1
ATOM 7946 O O . GLU C 1 282 ? -55.24653 20.85434 -48.83368 1.000 28.69088 282 GLU C O 1
ATOM 7952 N N . LEU C 1 283 ? -57.29743 20.75147 -47.92170 1.000 28.96889 283 LEU C N 1
ATOM 7953 C CA . LEU C 1 283 ? -57.90083 20.21143 -49.13523 1.000 31.74787 283 LEU C CA 1
ATOM 7954 C C . LEU C 1 283 ? -57.85962 21.21465 -50.28189 1.000 30.97975 283 LEU C C 1
ATOM 7955 O O . LEU C 1 283 ? -57.52755 20.85697 -51.41913 1.000 28.70288 283 LEU C O 1
ATOM 7960 N N . MET C 1 284 ? -58.20349 22.46918 -50.00225 1.000 35.03173 284 MET C N 1
ATOM 7961 C CA . MET C 1 284 ? -58.36125 23.49511 -51.03669 1.000 38.62302 284 MET C CA 1
ATOM 7962 C C . MET C 1 284 ? -58.09970 24.85372 -50.41439 1.000 31.65822 284 MET C C 1
ATOM 7963 O O . MET C 1 284 ? -59.03051 25.60086 -50.11545 1.000 32.53641 284 MET C O 1
ATOM 7968 N N . PRO C 1 285 ? -56.83663 25.21058 -50.19820 1.000 37.39698 285 PRO C N 1
ATOM 7969 C CA . PRO C 1 285 ? -56.52490 26.57522 -49.73589 1.000 38.37869 285 PRO C CA 1
ATOM 7970 C C . PRO C 1 285 ? -56.83932 27.58803 -50.82267 1.000 43.63643 285 PRO C C 1
ATOM 7971 O O . PRO C 1 285 ? -56.32826 27.48530 -51.94889 1.000 50.97355 285 PRO C O 1
ATOM 7975 N N . PRO C 1 286 ? -57.69843 28.57345 -50.54103 1.000 48.61250 286 PRO C N 1
ATOM 7976 C CA . PRO C 1 286 ? -58.00689 29.65115 -51.49810 1.000 52.59144 286 PRO C CA 1
ATOM 7977 C C . PRO C 1 286 ? -56.92086 30.72392 -51.56306 1.000 41.97307 286 PRO C C 1
ATOM 7978 O O . PRO C 1 286 ? -56.42906 31.09764 -50.49827 1.000 51.74872 286 PRO C O 1
ATOM 7982 N N . ARG C 1 297 ? -59.05001 30.16712 -59.27880 1.000 38.08190 297 ARG C N 1
ATOM 7983 C CA . ARG C 1 297 ? -57.92003 29.24384 -59.16230 1.000 47.70054 297 ARG C CA 1
ATOM 7984 C C . ARG C 1 297 ? -58.08753 28.30034 -57.97117 1.000 48.83571 297 ARG C C 1
ATOM 7985 O O . ARG C 1 297 ? -58.28220 28.73802 -56.83757 1.000 52.14597 297 ARG C O 1
ATOM 7993 N N . ARG C 1 298 ? -58.00269 26.99890 -58.22338 1.000 44.38769 298 ARG C N 1
ATOM 7994 C CA . ARG C 1 298 ? -58.37201 25.99554 -57.23010 1.000 47.87834 298 ARG C CA 1
ATOM 7995 C C . ARG C 1 298 ? -57.18511 25.08634 -56.92580 1.000 42.68331 298 ARG C C 1
ATOM 7996 O O . ARG C 1 298 ? -56.98232 24.06854 -57.59153 1.000 41.21461 298 ARG C O 1
ATOM 8004 N N . LEU C 1 299 ? -56.40173 25.44399 -55.91264 1.000 41.95759 299 LEU C N 1
ATOM 8005 C CA . LEU C 1 299 ? -55.43702 24.48152 -55.40195 1.000 41.14768 299 LEU C CA 1
ATOM 8006 C C . LEU C 1 299 ? -56.18394 23.32568 -54.75564 1.000 37.27491 299 LEU C C 1
ATOM 8007 O O . LEU C 1 299 ? -57.27043 23.49796 -54.19405 1.000 42.32118 299 LEU C O 1
ATOM 8012 N N . THR C 1 300 ? -55.61526 22.13285 -54.87006 1.000 29.48551 300 THR C N 1
ATOM 8013 C CA . THR C 1 300 ? -56.24233 20.92789 -54.33930 1.000 30.32612 300 THR C CA 1
ATOM 8014 C C . THR C 1 300 ? -55.14747 20.01894 -53.80306 1.000 24.83148 300 THR C C 1
ATOM 8015 O O . THR C 1 300 ? -54.11268 19.84676 -54.44290 1.000 25.52662 300 THR C O 1
ATOM 8019 N N . HIS C 1 301 ? -55.36019 19.44083 -52.63248 1.000 26.91654 301 HIS C N 1
ATOM 8020 C CA . HIS C 1 301 ? -54.38614 18.49365 -52.11982 1.000 30.25169 301 HIS C CA 1
ATOM 8021 C C . HIS C 1 301 ? -55.11907 17.32017 -51.50710 1.000 24.72560 301 HIS C C 1
ATOM 8022 O O . HIS C 1 301 ? -56.21257 17.47756 -50.96061 1.000 26.63352 301 HIS C O 1
ATOM 8029 N N . PHE C 1 302 ? -54.51425 16.13850 -51.62275 1.000 22.69323 302 PHE C N 1
ATOM 8030 C CA . PHE C 1 302 ? -54.96780 14.97210 -50.87352 1.000 24.84665 302 PHE C CA 1
ATOM 8031 C C . PHE C 1 302 ? -54.51500 15.14678 -49.43270 1.000 24.30851 302 PHE C C 1
ATOM 8032 O O . PHE C 1 302 ? -53.31998 15.06132 -49.14297 1.000 30.16297 302 PHE C O 1
ATOM 8040 N N . ALA C 1 303 ? -55.45230 15.40116 -48.52552 1.000 25.65971 303 ALA C N 1
ATOM 8041 C CA . ALA C 1 303 ? -55.07220 15.87531 -47.19895 1.000 28.92105 303 ALA C CA 1
ATOM 8042 C C . ALA C 1 303 ? -56.03681 15.37173 -46.13770 1.000 26.87716 303 ALA C C 1
ATOM 8043 O O . ALA C 1 303 ? -57.18558 15.01870 -46.41932 1.000 27.49909 303 ALA C O 1
ATOM 8045 N N . GLY C 1 304 ? -55.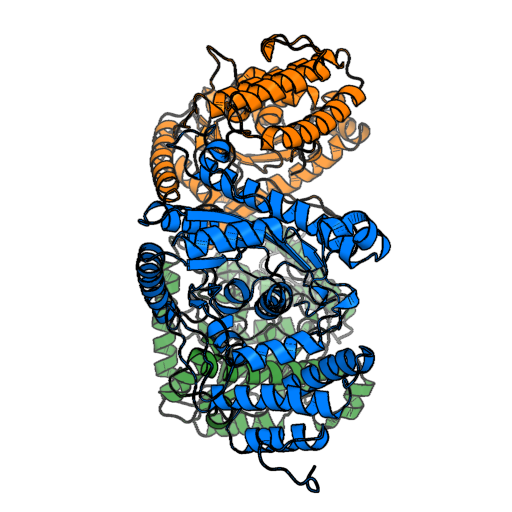54480 15.36129 -44.89512 1.000 32.98201 304 GLY C N 1
ATOM 8046 C CA . GLY C 1 304 ? -56.38318 15.01961 -43.77090 1.000 22.33742 304 GLY C CA 1
ATOM 8047 C C . GLY C 1 304 ? -57.35868 16.12293 -43.43375 1.000 23.64157 304 GLY C C 1
ATOM 8048 O O . GLY C 1 304 ? -57.15970 17.29707 -43.74624 1.000 24.19518 304 GLY C O 1
ATOM 8049 N N . THR C 1 305 ? -58.42713 15.73593 -42.74764 1.000 27.50424 305 THR C N 1
ATOM 8050 C CA . THR C 1 305 ? -59.52807 16.65007 -42.51247 1.000 23.64196 305 THR C CA 1
ATOM 8051 C C . THR C 1 305 ? -60.21345 16.25091 -41.21399 1.000 30.16315 305 THR C C 1
ATOM 8052 O O . THR C 1 305 ? -59.99991 15.15502 -40.68972 1.000 28.52908 305 THR C O 1
ATOM 8056 N N . GLY C 1 306 ? -61.02359 17.15230 -40.67413 1.000 29.97224 306 GLY C N 1
ATOM 8057 C CA . GLY C 1 306 ? -61.74616 16.78378 -39.47168 1.000 27.88098 306 GLY C CA 1
ATOM 8058 C C . GLY C 1 306 ? -62.89153 17.70753 -39.14529 1.000 25.78930 306 GLY C C 1
ATOM 8059 O O . GLY C 1 306 ? -62.90064 18.86935 -39.56371 1.000 27.73394 306 GLY C O 1
ATOM 8060 N N . ILE C 1 307 ? -63.88358 17.19406 -38.41625 1.000 30.73842 307 ILE C N 1
ATOM 8061 C CA . ILE C 1 307 ? -64.95518 18.01375 -37.86149 1.000 26.03173 307 ILE C CA 1
ATOM 8062 C C . ILE C 1 307 ? -65.18889 17.63014 -36.40772 1.000 31.43605 307 ILE C C 1
ATOM 8063 O O . ILE C 1 307 ? -64.85166 16.52916 -35.96575 1.000 34.46423 307 ILE C O 1
ATOM 8068 N N . SER C 1 308 ? -65.78852 18.55306 -35.66194 1.000 30.36456 308 SER C N 1
ATOM 8069 C CA . SER C 1 308 ? -66.06302 18.30448 -34.25103 1.000 32.09459 308 SER C CA 1
ATOM 8070 C C . SER C 1 308 ? -67.03718 19.35546 -33.74553 1.000 33.99022 308 SER C C 1
ATOM 8071 O O . SER C 1 308 ? -66.81865 20.55547 -33.95843 1.000 36.64709 308 SER C O 1
ATOM 8074 N N . VAL C 1 309 ? -68.09787 18.91377 -33.06530 1.000 32.65245 309 VAL C N 1
ATOM 8075 C CA . VAL C 1 309 ? -69.10452 19.82362 -32.52113 1.000 32.91485 309 VAL C CA 1
ATOM 8076 C C . VAL C 1 309 ? -68.85654 20.02973 -31.02732 1.000 36.60025 309 VAL C C 1
ATOM 8077 O O . VAL C 1 309 ? -68.58132 19.07102 -30.29433 1.000 38.24018 309 VAL C O 1
ATOM 8081 N N . CYS C 1 310 ? -68.95619 21.27892 -30.56766 1.000 33.45284 310 CYS C N 1
ATOM 8082 C CA . CYS C 1 310 ? -68.74768 21.58277 -29.15602 1.000 34.17464 310 CYS C CA 1
ATOM 8083 C C . CYS C 1 310 ? -70.06539 21.58749 -28.39139 1.000 35.00353 310 CYS C C 1
ATOM 8084 O O . CYS C 1 310 ? -71.15249 21.48748 -28.96907 1.000 36.47230 310 CYS C O 1
ATOM 8087 N N . LYS C 1 311 ? -69.95191 21.70882 -27.06495 1.000 40.16816 311 LYS C N 1
ATOM 8088 C CA . LYS C 1 311 ? -71.12441 21.73142 -26.19612 1.000 34.54488 311 LYS C CA 1
ATOM 8089 C C . LYS C 1 311 ? -72.09213 22.82441 -26.61559 1.000 31.39653 311 LYS C C 1
ATOM 8090 O O . LYS C 1 311 ? -71.69328 23.90992 -27.03667 1.000 35.65208 311 LYS C O 1
ATOM 8096 N N . GLU C 1 312 ? -73.37538 22.54038 -26.45497 1.000 28.84375 312 GLU C N 1
ATOM 8097 C CA . GLU C 1 312 ? -74.41136 23.47157 -26.85409 1.000 30.59565 312 GLU C CA 1
ATOM 8098 C C . GLU C 1 312 ? -74.34365 24.74837 -26.01387 1.000 37.53312 312 GLU C C 1
ATOM 8099 O O . GLU C 1 312 ? -74.19276 24.68505 -24.78944 1.000 34.50070 312 GLU C O 1
ATOM 8105 N N . LEU C 1 313 ? -74.44508 25.91086 -26.67556 1.000 40.91043 313 LEU C N 1
ATOM 8106 C CA . LEU C 1 313 ? -74.40103 27.19263 -25.97514 1.000 32.70939 313 LEU C CA 1
ATOM 8107 C C . LEU C 1 313 ? -75.62283 27.36806 -25.08279 1.000 36.56135 313 LEU C C 1
ATOM 8108 O O . LEU C 1 313 ? -76.76294 27.26772 -25.54502 1.000 34.90423 313 LEU C O 1
ATOM 8113 N N . ASP C 1 314 ? -75.38107 27.66144 -23.80978 1.000 31.65723 314 ASP C N 1
ATOM 8114 C CA . ASP C 1 314 ? -76.43675 28.04105 -22.87472 1.000 32.18860 314 ASP C CA 1
ATOM 8115 C C . ASP C 1 314 ? -76.55611 29.55744 -22.93937 1.000 35.81407 314 ASP C C 1
ATOM 8116 O O . ASP C 1 314 ? -75.90421 30.28214 -22.18856 1.000 38.25421 314 ASP C O 1
ATOM 8121 N N . VAL C 1 315 ? -77.39823 30.03958 -23.85427 1.000 35.94128 315 VAL C N 1
ATOM 8122 C CA . VAL C 1 315 ? -77.42878 31.46595 -24.16968 1.000 37.84309 315 VAL C CA 1
ATOM 8123 C C . VAL C 1 315 ? -77.62513 32.29228 -22.90678 1.000 36.80224 315 VAL C C 1
ATOM 8124 O O . VAL C 1 315 ? -76.85550 33.21992 -22.63060 1.000 36.72049 315 VAL C O 1
ATOM 8128 N N . ASP C 1 316 ? -78.63743 31.94403 -22.10336 1.000 38.85699 316 ASP C N 1
ATOM 8129 C CA . ASP C 1 316 ? -78.99047 32.77392 -20.95469 1.000 41.02216 316 ASP C CA 1
ATOM 8130 C C . ASP C 1 316 ? -77.81657 32.93260 -19.99845 1.000 39.81292 316 ASP C C 1
ATOM 8131 O O . ASP C 1 316 ? -77.51377 34.04187 -19.55589 1.000 43.01642 316 ASP C O 1
ATOM 8136 N N . SER C 1 317 ? -77.11905 31.84335 -19.68910 1.000 37.70600 317 SER C N 1
ATOM 8137 C CA . SER C 1 317 ? -76.01707 31.97247 -18.75098 1.000 36.31162 317 SER C CA 1
ATOM 8138 C C . SER C 1 317 ? -74.81108 32.68935 -19.35986 1.000 38.07527 317 SER C C 1
ATOM 8139 O O . SER C 1 317 ? -74.00755 33.25271 -18.60894 1.000 39.31251 317 SER C O 1
ATOM 8142 N N . ILE C 1 318 ? -74.67540 32.71068 -20.69407 1.000 40.18992 318 ILE C N 1
ATOM 8143 C CA . ILE C 1 318 ? -73.52959 33.37330 -21.33032 1.000 34.59233 318 ILE C CA 1
ATOM 8144 C C . ILE C 1 318 ? -73.69684 34.89447 -21.34802 1.000 35.44920 318 ILE C C 1
ATOM 8145 O O . ILE C 1 318 ? -72.72636 35.64135 -21.15472 1.000 28.58141 318 ILE C O 1
ATOM 8150 N N . VAL C 1 319 ? -74.90841 35.38257 -21.61708 1.000 29.88659 319 VAL C N 1
ATOM 8151 C CA . VAL C 1 319 ? -75.13847 36.80621 -21.82072 1.000 34.63707 319 VAL C CA 1
ATOM 8152 C C . VAL C 1 319 ? -75.85283 37.46388 -20.64712 1.000 40.35815 319 VAL C C 1
ATOM 8153 O O . VAL C 1 319 ? -76.09885 38.67776 -20.69758 1.000 40.41760 319 VAL C O 1
ATOM 8157 N N . SER C 1 320 ? -76.16373 36.71228 -19.57838 1.000 41.00781 320 SER C N 1
ATOM 8158 C CA . SER C 1 320 ? -77.00109 37.22332 -18.49058 1.000 39.23234 320 SER C CA 1
ATOM 8159 C C . SER C 1 320 ? -76.33916 38.36391 -17.72054 1.000 34.70388 320 SER C C 1
ATOM 8160 O O . SER C 1 320 ? -77.03761 39.20426 -17.15183 1.000 34.65576 320 SER C O 1
ATOM 8163 N N . SER C 1 321 ? -75.01040 38.39152 -17.65728 1.000 31.62866 321 SER C N 1
ATOM 8164 C CA . SER C 1 321 ? -74.34479 39.43909 -16.89971 1.000 33.01004 321 SER C CA 1
ATOM 8165 C C . SER C 1 321 ? -74.55432 40.80009 -17.54079 1.000 32.69252 321 SER C C 1
ATOM 8166 O O . SER C 1 321 ? -74.55004 41.81736 -16.84638 1.000 33.53966 321 SER C O 1
ATOM 8169 N N . ALA C 1 322 ? -74.73557 40.83990 -18.85142 1.000 35.71609 322 ALA C N 1
ATOM 8170 C CA . ALA C 1 322 ? -75.03290 42.08419 -19.53641 1.000 35.39550 322 ALA C CA 1
ATOM 8171 C C . ALA C 1 322 ? -76.50096 42.44802 -19.36163 1.000 41.80237 322 ALA C C 1
ATOM 8172 O O . ALA C 1 322 ? -77.37774 41.58453 -19.40588 1.000 43.31845 322 ALA C O 1
ATOM 8174 N N . ALA C 1 323 ? -76.76171 43.73650 -19.14697 1.000 45.86483 323 ALA C N 1
ATOM 8175 C CA . ALA C 1 323 ? -78.13248 44.21532 -19.05331 1.000 46.86071 323 ALA C CA 1
ATOM 8176 C C . ALA C 1 323 ? -78.87130 43.94358 -20.35793 1.000 47.39913 323 ALA C C 1
ATOM 8177 O O . ALA C 1 323 ? -78.29137 44.00279 -21.44809 1.000 44.31164 323 ALA C O 1
ATOM 8179 N N . VAL C 1 324 ? -80.16887 43.64686 -20.23431 1.000 46.71016 324 VAL C N 1
ATOM 8180 C CA . VAL C 1 324 ? -81.00289 43.28844 -21.37305 1.000 47.99608 324 VAL C CA 1
ATOM 8181 C C . VAL C 1 324 ? -81.07974 44.38855 -22.42999 1.000 56.70791 324 VAL C C 1
ATOM 8182 O O . VAL C 1 324 ? -81.49106 44.11857 -23.56193 1.000 57.68234 324 VAL C O 1
ATOM 8186 N N . GLU C 1 325 ? -80.69113 45.62069 -22.09943 1.000 52.26414 325 GLU C N 1
ATOM 8187 C CA . GLU C 1 325 ? -80.70498 46.71124 -23.06406 1.000 56.22591 325 GLU C CA 1
ATOM 8188 C C . GLU C 1 325 ? -79.34149 47.00858 -23.67735 1.000 51.77742 325 GLU C C 1
ATOM 8189 O O . GLU C 1 325 ? -79.27304 47.81865 -24.60696 1.000 55.74021 325 GLU C O 1
ATOM 8195 N N . ASP C 1 326 ? -78.26035 46.39706 -23.18478 1.000 45.42756 326 ASP C N 1
ATOM 8196 C CA . ASP C 1 326 ? -76.95930 46.48791 -23.85287 1.000 44.32968 326 ASP C CA 1
ATOM 8197 C C . ASP C 1 326 ? -76.88541 45.33704 -24.85658 1.000 47.68645 326 ASP C C 1
ATOM 8198 O O . ASP C 1 326 ? -76.24655 44.30641 -24.63441 1.000 46.85854 326 ASP C O 1
ATOM 8203 N N . LYS C 1 327 ? -77.58866 45.51914 -25.98256 1.000 52.52526 327 LYS C N 1
ATOM 8204 C CA . LYS C 1 327 ? -77.62034 44.48943 -27.02178 1.000 47.72442 327 LYS C CA 1
ATOM 8205 C C . LYS C 1 327 ? -76.25573 44.30718 -27.67446 1.000 41.94190 327 LYS C C 1
ATOM 8206 O O . LYS C 1 327 ? -75.86559 43.18204 -28.00037 1.000 45.00613 327 LYS C O 1
ATOM 8212 N N . ALA C 1 328 ? -75.51833 45.39318 -27.88988 1.000 40.47718 328 ALA C N 1
ATOM 8213 C CA . ALA C 1 328 ? -74.17242 45.24286 -28.42525 1.000 43.07002 328 ALA C CA 1
ATOM 8214 C C . ALA C 1 328 ? -73.34218 44.29083 -27.56442 1.000 41.25810 328 ALA C C 1
ATOM 8215 O O . ALA C 1 328 ? -72.65604 43.41008 -28.09473 1.000 38.39538 328 ALA C O 1
ATOM 8217 N N . THR C 1 329 ? -73.39991 44.44638 -26.22809 1.000 42.59328 329 THR C N 1
ATOM 8218 C CA . THR C 1 329 ? -72.61902 43.57227 -25.34773 1.000 38.88753 329 THR C CA 1
ATOM 8219 C C . THR C 1 329 ? -73.16905 42.15255 -25.35982 1.000 37.18120 329 THR C C 1
ATOM 8220 O O . THR C 1 329 ? -72.40183 41.18551 -25.40675 1.000 37.74156 329 THR C O 1
ATOM 8224 N N . ARG C 1 330 ? -74.49283 42.00954 -25.35114 1.000 35.28640 330 ARG C N 1
ATOM 8225 C CA . ARG C 1 330 ? -75.09845 40.68443 -25.34623 1.000 37.05977 330 ARG C CA 1
ATOM 8226 C C . ARG C 1 330 ? -74.75886 39.91312 -26.61787 1.000 42.34497 330 ARG C C 1
ATOM 8227 O O . ARG C 1 330 ? -74.36922 38.73742 -26.56494 1.000 39.18189 330 ARG C O 1
ATOM 8235 N N . GLN C 1 331 ? -74.91421 40.55361 -27.77656 1.000 38.42229 331 GLN C N 1
ATOM 8236 C CA . GLN C 1 331 ? -74.61589 39.85916 -29.02213 1.000 37.97461 331 GLN C CA 1
ATOM 8237 C C . GLN C 1 331 ? -73.12784 39.58648 -29.15536 1.000 39.34579 331 GLN C C 1
ATOM 8238 O O . GLN C 1 331 ? -72.73886 38.56568 -29.73573 1.000 42.48508 331 GLN C O 1
ATOM 8244 N N . GLN C 1 332 ? -72.28043 40.46689 -28.61583 1.000 37.47802 332 GLN C N 1
ATOM 8245 C CA . GLN C 1 332 ? -70.84404 40.22326 -28.69791 1.000 37.07723 332 GLN C CA 1
ATOM 8246 C C . GLN C 1 332 ? -70.43335 39.04476 -27.81812 1.000 37.89725 332 GLN C C 1
ATOM 8247 O O . GLN C 1 332 ? -69.50784 38.29980 -28.16614 1.000 36.97334 332 GLN C O 1
ATOM 8253 N N . LEU C 1 333 ? -71.11651 38.85312 -26.68829 1.000 35.17323 333 LEU C N 1
ATOM 8254 C CA . LEU C 1 333 ? -70.71974 37.81671 -25.74452 1.000 34.44301 333 LEU C CA 1
ATOM 8255 C C . LEU C 1 333 ? -71.13306 36.44088 -26.24380 1.000 32.15228 333 LEU C C 1
ATOM 8256 O O . LEU C 1 333 ? -70.37674 35.47306 -26.10714 1.000 30.49256 333 LEU C O 1
ATOM 8261 N N . LEU C 1 334 ? -72.33137 36.33848 -26.81658 1.000 29.22796 334 LEU C N 1
ATOM 8262 C CA . LEU C 1 334 ? -72.73831 35.08546 -27.43143 1.000 32.28489 334 LEU C CA 1
ATOM 8263 C C . LEU C 1 334 ? -71.80780 34.69911 -28.58661 1.000 34.57790 334 LEU C C 1
ATOM 8264 O O . LEU C 1 334 ? -71.43715 33.52637 -28.72330 1.000 34.36981 334 LEU C O 1
ATOM 8269 N N . ALA C 1 335 ? -71.39723 35.67262 -29.41303 1.000 32.87405 335 ALA C N 1
ATOM 8270 C CA . ALA C 1 335 ? -70.55827 35.35671 -30.56826 1.000 32.21139 335 ALA C CA 1
ATOM 8271 C C . ALA C 1 335 ? -69.13281 35.02355 -30.15670 1.000 33.10358 335 ALA C C 1
ATOM 8272 O O . ALA C 1 335 ? -68.47469 34.20784 -30.81364 1.000 33.64486 335 ALA C O 1
ATOM 8274 N N . THR C 1 336 ? -68.63591 35.64945 -29.09042 1.000 36.27685 336 THR C N 1
ATOM 8275 C CA . THR C 1 336 ? -67.27377 35.37951 -28.63680 1.000 35.32078 336 THR C CA 1
ATOM 8276 C C . THR C 1 336 ? -67.18210 34.00655 -27.98354 1.000 31.52389 336 THR C C 1
ATOM 8277 O O . THR C 1 336 ? -66.19256 33.28678 -28.16333 1.000 35.05497 336 THR C O 1
ATOM 8281 N N . ALA C 1 337 ? -68.20742 33.62664 -27.22677 1.000 28.88271 337 ALA C N 1
ATOM 8282 C CA . ALA C 1 337 ? -68.21107 32.31229 -26.60331 1.000 28.04768 337 ALA C CA 1
ATOM 8283 C C . ALA C 1 337 ? -68.29351 31.22591 -27.65959 1.000 27.65401 337 ALA C C 1
ATOM 8284 O O . ALA C 1 337 ? -67.65071 30.18298 -27.53171 1.000 32.97676 337 ALA C O 1
ATOM 8286 N N . ALA C 1 338 ? -69.06910 31.45732 -28.71553 1.000 29.79401 338 ALA C N 1
ATOM 8287 C CA . ALA C 1 338 ? -69.09528 30.51337 -29.82839 1.000 30.11144 338 ALA C CA 1
ATOM 8288 C C . ALA C 1 338 ? -67.74416 30.45818 -30.52559 1.000 29.94381 338 ALA C C 1
ATOM 8289 O O . ALA C 1 338 ? -67.21202 29.37458 -30.78765 1.000 34.57201 338 ALA C O 1
ATOM 8291 N N . TRP C 1 339 ? -67.15467 31.61914 -30.80643 1.000 28.44043 339 TRP C N 1
ATOM 8292 C CA . TRP C 1 339 ? -65.87802 31.63405 -31.51010 1.000 29.49541 339 TRP C CA 1
ATOM 8293 C C . TRP C 1 339 ? -64.79501 30.95845 -30.68527 1.000 31.10703 339 TRP C C 1
ATOM 8294 O O . TRP C 1 339 ? -64.04539 30.11287 -31.19212 1.000 27.47389 339 TRP C O 1
ATOM 8305 N N . GLN C 1 340 ? -64.68817 31.33875 -29.40880 1.000 32.77757 340 GLN C N 1
ATOM 8306 C CA . GLN C 1 340 ? -63.65400 30.77890 -28.54283 1.000 29.41234 340 GLN C CA 1
ATOM 8307 C C . GLN C 1 340 ? -63.75754 29.26023 -28.46594 1.000 28.67716 340 GLN C C 1
ATOM 8308 O O . GLN C 1 340 ? -62.74248 28.55389 -28.50333 1.000 30.76138 340 GLN C O 1
ATOM 8314 N N . ALA C 1 341 ? -64.97513 28.74054 -28.35199 1.000 26.59548 341 ALA C N 1
ATOM 8315 C CA . ALA C 1 341 ? -65.15874 27.29293 -28.30980 1.000 30.05311 341 ALA C CA 1
ATOM 8316 C C . ALA C 1 341 ? -64.72357 26.64148 -29.62799 1.000 32.33690 341 ALA C C 1
ATOM 8317 O O . ALA C 1 341 ? -64.00517 25.63422 -29.62433 1.000 31.22172 341 ALA C O 1
ATOM 8319 N N . VAL C 1 342 ? -65.13849 27.21657 -30.76890 1.000 27.33054 342 VAL C N 1
ATOM 8320 C CA . VAL C 1 342 ? -64.71130 26.70057 -32.07333 1.000 27.38118 342 VAL C CA 1
ATOM 8321 C C . VAL C 1 342 ? -63.19923 26.79799 -32.20833 1.000 33.10582 342 VAL C C 1
ATOM 8322 O O . VAL C 1 342 ? -62.54443 25.89794 -32.75208 1.000 29.32547 342 VAL C O 1
ATOM 8326 N N . SER C 1 343 ? -62.62239 27.89802 -31.71441 1.000 31.81323 343 SER C N 1
ATOM 8327 C CA . SER C 1 343 ? -61.18844 28.10952 -31.83744 1.000 25.48547 343 SER C CA 1
ATOM 8328 C C . SER C 1 343 ? -60.40750 27.07690 -31.04435 1.000 32.02583 343 SER C C 1
ATOM 8329 O O . SER C 1 343 ? -59.39939 26.54500 -31.52916 1.000 34.68358 343 SER C O 1
ATOM 8332 N N . ASP C 1 344 ? -60.86144 26.79342 -29.82019 1.000 31.16303 344 ASP C N 1
ATOM 8333 C CA . ASP C 1 344 ? -60.17598 25.84301 -28.95341 1.000 30.83231 344 ASP C CA 1
ATOM 8334 C C . ASP C 1 344 ? -60.29764 24.42733 -29.48641 1.000 28.73047 344 ASP C C 1
ATOM 8335 O O . ASP C 1 344 ? -59.33589 23.65171 -29.43252 1.000 29.79495 344 ASP C O 1
ATOM 8340 N N . GLU C 1 345 ? -61.47729 24.06899 -29.98774 1.000 31.06821 345 GLU C N 1
ATOM 8341 C CA . GLU C 1 345 ? -61.63535 22.75204 -30.58078 1.000 35.42518 345 GLU C CA 1
ATOM 8342 C C . GLU C 1 345 ? -60.82117 22.63238 -31.86210 1.000 34.67605 345 GLU C C 1
ATOM 8343 O O . GLU C 1 345 ? -60.27029 21.56363 -32.14915 1.000 33.44499 345 GLU C O 1
ATOM 8349 N N . TYR C 1 346 ? -60.72691 23.72178 -32.63346 1.000 33.01677 346 TYR C N 1
ATOM 8350 C CA . TYR C 1 346 ? -60.03507 23.67543 -33.91789 1.000 32.21718 346 TYR C CA 1
ATOM 8351 C C . TYR C 1 346 ? -58.54996 23.39682 -33.72680 1.000 30.46843 346 TYR C C 1
ATOM 8352 O O . TYR C 1 346 ? -57.94221 22.66809 -34.51867 1.000 29.67677 346 TYR C O 1
ATOM 8361 N N . ALA C 1 347 ? -57.94190 23.99116 -32.70055 1.000 29.28290 347 ALA C N 1
ATOM 8362 C CA . ALA C 1 347 ? -56.54873 23.68654 -32.40464 1.000 36.24192 347 ALA C CA 1
ATOM 8363 C C . ALA C 1 347 ? -56.36230 22.23261 -31.98212 1.000 33.12581 347 ALA C C 1
ATOM 8364 O O . ALA C 1 347 ? -55.26811 21.68230 -32.14480 1.000 39.31496 347 ALA C O 1
ATOM 8366 N N . ILE C 1 348 ? -57.40300 21.59205 -31.45852 1.000 28.91666 348 ILE C N 1
ATOM 8367 C CA . ILE C 1 348 ? -57.29365 20.17546 -31.14271 1.000 35.16085 348 ILE C CA 1
ATOM 8368 C C . ILE C 1 348 ? -57.40249 19.32806 -32.40794 1.000 38.75942 348 ILE C C 1
ATOM 8369 O O . ILE C 1 348 ? -56.71525 18.30851 -32.54241 1.000 39.29387 348 ILE C O 1
ATOM 8374 N N . LEU C 1 349 ? -58.26204 19.72671 -33.35476 1.000 33.63513 349 LEU C N 1
ATOM 8375 C CA . LEU C 1 349 ? -58.37034 18.98348 -34.60896 1.000 32.35388 349 LEU C CA 1
ATOM 8376 C C . LEU C 1 349 ? -57.10589 19.13454 -35.43861 1.000 32.23702 349 LEU C C 1
ATOM 8377 O O . LEU C 1 349 ? -56.67411 18.18818 -36.09962 1.000 37.10315 349 LEU C O 1
ATOM 8382 N N . GLU C 1 350 ? -56.50104 20.31843 -35.41301 1.000 31.54405 350 GLU C N 1
ATOM 8383 C CA . GLU C 1 350 ? -55.23708 20.53458 -36.10464 1.000 33.52368 350 GLU C CA 1
ATOM 8384 C C . GLU C 1 350 ? -54.14311 19.62728 -35.55231 1.000 34.88544 350 GLU C C 1
ATOM 8385 O O . GLU C 1 350 ? -53.30921 19.11021 -36.30431 1.000 31.93346 350 GLU C O 1
ATOM 8391 N N . GLU C 1 351 ? -54.13938 19.42147 -34.23579 1.000 37.19866 351 GLU C N 1
ATOM 8392 C CA . GLU C 1 351 ? -53.11898 18.59998 -33.59713 1.000 39.36625 351 GLU C CA 1
ATOM 8393 C C . GLU C 1 351 ? -53.27875 17.12424 -33.96634 1.000 37.17514 351 GLU C C 1
ATOM 8394 O O . GLU C 1 351 ? -52.29891 16.47609 -34.34421 1.000 35.47782 351 GLU C O 1
ATOM 8400 N N . VAL C 1 352 ? -54.50986 16.59297 -33.93065 1.000 38.38815 352 VAL C N 1
ATOM 8401 C CA . VAL C 1 352 ? -54.71970 15.17075 -34.22372 1.000 38.27106 352 VAL C CA 1
ATOM 8402 C C . VAL C 1 352 ? -54.46865 14.85443 -35.70027 1.000 38.24561 352 VAL C C 1
ATOM 8403 O O . VAL C 1 352 ? -54.05466 13.74247 -36.04866 1.000 35.23478 352 VAL C O 1
ATOM 8407 N N . ILE C 1 353 ? -54.72995 15.80211 -36.59422 1.000 36.51867 353 ILE C N 1
ATOM 8408 C CA . ILE C 1 353 ? -54.66329 15.49224 -38.01674 1.000 30.29301 353 ILE C CA 1
ATOM 8409 C C . ILE C 1 353 ? -53.22874 15.57097 -38.51119 1.000 35.91000 353 ILE C C 1
ATOM 8410 O O . ILE C 1 353 ? -52.85694 14.87497 -39.46811 1.000 38.02735 353 ILE C O 1
ATOM 8415 N N . GLY C 1 354 ? -52.39033 16.38229 -37.86276 1.000 32.28898 354 GLY C N 1
ATOM 8416 C CA . GLY C 1 354 ? -50.99870 16.48131 -38.25673 1.000 33.58853 354 GLY C CA 1
ATOM 8417 C C . GLY C 1 354 ? -50.07407 15.46920 -37.61560 1.000 41.52542 354 GLY C C 1
ATOM 8418 O O . GLY C 1 354 ? -48.90230 15.37545 -37.99522 1.000 47.96069 354 GLY C O 1
ATOM 8419 N N . SER C 1 355 ? -50.58232 14.69207 -36.66416 1.000 36.48460 355 SER C N 1
ATOM 8420 C CA . SER C 1 355 ? -49.77045 13.74954 -35.90810 1.000 45.33062 355 SER C CA 1
ATOM 8421 C C . SER C 1 355 ? -50.58894 12.49574 -35.65681 1.000 45.60921 355 SER C C 1
ATOM 8422 O O . SER C 1 355 ? -51.62168 12.56012 -34.98317 1.000 46.57400 355 SER C O 1
ATOM 8425 N N . GLU C 1 356 ? -50.14160 11.36205 -36.21182 1.000 46.24951 356 GLU C N 1
ATOM 8426 C CA . GLU C 1 356 ? -50.80669 10.09691 -35.91448 1.000 53.28728 356 GLU C CA 1
ATOM 8427 C C . GLU C 1 356 ? -50.66382 9.72330 -34.44405 1.000 51.83366 356 GLU C C 1
ATOM 8428 O O . GLU C 1 356 ? -51.57860 9.12255 -33.86443 1.000 43.98393 356 GLU C O 1
ATOM 8434 N N . ASP C 1 357 ? -49.54568 10.09999 -33.81980 1.000 46.51425 357 ASP C N 1
ATOM 8435 C CA . ASP C 1 357 ? -49.38431 9.86559 -32.38947 1.000 58.54001 357 ASP C CA 1
ATOM 8436 C C . ASP C 1 357 ? -50.52096 10.50323 -31.59162 1.000 53.74032 357 ASP C C 1
ATOM 8437 O O . ASP C 1 357 ? -51.16992 9.83639 -30.77591 1.000 51.00486 357 ASP C O 1
ATOM 8442 N N . ALA C 1 358 ? -50.78995 11.79347 -31.83499 1.000 56.47097 358 ALA C N 1
ATOM 8443 C CA . ALA C 1 358 ? -51.92469 12.46795 -31.20119 1.000 49.16646 358 ALA C CA 1
ATOM 8444 C C . ALA C 1 358 ? -53.23831 11.79439 -31.56838 1.000 47.30024 358 ALA C C 1
ATOM 8445 O O . ALA C 1 358 ? -54.09523 11.55563 -30.70647 1.000 43.69374 358 ALA C O 1
ATOM 8447 N N . ARG C 1 359 ? -53.41601 11.49300 -32.85719 1.000 48.56871 359 ARG C N 1
ATOM 8448 C CA . ARG C 1 359 ? -54.61269 10.79217 -33.30605 1.000 47.80984 359 ARG C CA 1
ATOM 8449 C C . ARG C 1 359 ? -54.82058 9.50469 -32.52111 1.000 48.19893 359 ARG C C 1
ATOM 8450 O O . ARG C 1 359 ? -55.94202 9.20307 -32.10110 1.000 46.63261 359 ARG C O 1
ATOM 8458 N N . ARG C 1 360 ? -53.74492 8.73928 -32.30154 1.000 50.87053 360 ARG C N 1
ATOM 8459 C CA . ARG C 1 360 ? -53.85356 7.50003 -31.53168 1.000 51.65836 360 ARG C CA 1
ATOM 8460 C C . ARG C 1 360 ? -54.27401 7.77899 -30.09219 1.000 47.70498 360 ARG C C 1
ATOM 8461 O O . ARG C 1 360 ? -55.17900 7.12789 -29.55944 1.000 49.13938 360 ARG C O 1
ATOM 8469 N N . GLN C 1 361 ? -53.63051 8.75376 -29.44969 1.000 44.47536 361 GLN C N 1
ATOM 8470 C CA . GLN C 1 361 ? -53.92509 9.03820 -28.05118 1.000 48.16624 361 GLN C CA 1
ATOM 8471 C C . GLN C 1 361 ? -55.40443 9.38113 -27.83208 1.000 55.79486 361 GLN C C 1
ATOM 8472 O O . GLN C 1 361 ? -56.04240 8.84894 -26.91352 1.000 57.23926 361 GLN C O 1
ATOM 8478 N N . ARG C 1 362 ? -55.97986 10.24473 -28.67504 1.000 54.05403 362 ARG C N 1
ATOM 8479 C CA . ARG C 1 362 ? -57.31936 10.77135 -28.43617 1.000 48.28687 362 ARG C CA 1
ATOM 8480 C C . ARG C 1 362 ? -58.40530 9.97030 -29.13521 1.000 45.75906 362 ARG C C 1
ATOM 8481 O O . ARG C 1 362 ? -59.52327 10.47333 -29.30152 1.000 44.42935 362 ARG C O 1
ATOM 8489 N N . SER C 1 363 ? -58.11385 8.71995 -29.50294 1.000 49.95148 363 SER C N 1
ATOM 8490 C CA . SER C 1 363 ? -58.99779 7.91435 -30.34254 1.000 47.04312 363 SER C CA 1
ATOM 8491 C C . SER C 1 363 ? -60.38159 7.69632 -29.75602 1.000 40.97624 363 SER C C 1
ATOM 8492 O O . SER C 1 363 ? -61.24592 7.17839 -30.46829 1.000 47.98763 363 SER C O 1
ATOM 8495 N N . ASP C 1 364 ? -60.61316 8.03197 -28.48531 1.000 43.77324 364 ASP C N 1
ATOM 8496 C CA . ASP C 1 364 ? -61.92994 7.80234 -27.88788 1.000 47.85317 364 ASP C CA 1
ATOM 8497 C C . ASP C 1 364 ? -62.87937 8.96853 -28.11953 1.000 46.42453 364 ASP C C 1
ATOM 8498 O O . ASP C 1 364 ? -64.10038 8.78569 -28.06460 1.000 48.71308 364 ASP C O 1
ATOM 8503 N N . VAL C 1 365 ? -62.34350 10.15355 -28.38253 1.000 43.34043 365 VAL C N 1
ATOM 8504 C CA . VAL C 1 365 ? -63.13459 11.33135 -28.70781 1.000 39.77758 365 VAL C CA 1
ATOM 8505 C C . VAL C 1 365 ? -63.16612 11.58639 -30.21812 1.000 35.10624 365 VAL C C 1
ATOM 8506 O O . VAL C 1 365 ? -64.22961 11.79088 -30.80152 1.000 30.28465 365 VAL C O 1
ATOM 8510 N N . TYR C 1 366 ? -62.00243 11.54662 -30.86448 1.000 35.35423 366 TYR C N 1
ATOM 8511 C CA . TYR C 1 366 ? -61.85471 11.79999 -32.29302 1.000 34.90366 366 TYR C CA 1
ATOM 8512 C C . TYR C 1 366 ? -61.65594 10.45535 -32.97931 1.000 36.45758 366 TYR C C 1
ATOM 8513 O O . TYR C 1 366 ? -60.57501 9.86092 -32.91472 1.000 38.93119 366 TYR C O 1
ATOM 8522 N N . GLN C 1 367 ? -62.70205 9.99522 -33.64528 1.000 28.63589 367 GLN C N 1
ATOM 8523 C CA . GLN C 1 367 ? -62.83205 8.64165 -34.15475 1.000 34.50935 367 GLN C CA 1
ATOM 8524 C C . GLN C 1 367 ? -62.74039 8.59995 -35.67983 1.000 35.52356 367 GLN C C 1
ATOM 8525 O O . GLN C 1 367 ? -62.76708 9.62441 -36.36956 1.000 29.26426 367 GLN C O 1
ATOM 8531 N N . GLN C 1 368 ? -62.65851 7.37473 -36.19998 1.000 36.12363 368 GLN C N 1
ATOM 8532 C CA . GLN C 1 368 ? -62.65123 7.09834 -37.63581 1.000 31.85648 368 GLN C CA 1
ATOM 8533 C C . GLN C 1 368 ? -63.70747 6.04058 -37.92052 1.000 33.86871 368 GLN C C 1
ATOM 8534 O O . GLN C 1 368 ? -63.38869 4.87146 -38.15594 1.000 43.68360 368 GLN C O 1
ATOM 8540 N N . PRO C 1 369 ? -64.98589 6.42557 -37.91450 1.000 36.66674 369 PRO C N 1
ATOM 8541 C CA . PRO C 1 369 ? -66.06477 5.43792 -38.11966 1.000 33.28500 369 PRO C CA 1
ATOM 8542 C C . PRO C 1 369 ? -65.97167 4.63640 -39.41254 1.000 46.66152 369 PRO C C 1
ATOM 8543 O O . PRO C 1 369 ? -66.51694 3.52354 -39.48103 1.000 47.44341 369 PRO C O 1
ATOM 8547 N N . TRP C 1 370 ? -65.33186 5.18051 -40.45131 1.000 45.60224 370 TRP C N 1
ATOM 8548 C CA . TRP C 1 370 ? -65.23134 4.50544 -41.73986 1.000 43.77759 370 TRP C CA 1
ATOM 8549 C C . TRP C 1 370 ? -64.28206 3.31631 -41.69815 1.000 49.14368 370 TRP C C 1
ATOM 8550 O O . TRP C 1 370 ? -64.33153 2.48276 -42.60922 1.000 56.47763 370 TRP C O 1
ATOM 8561 N N . ALA C 1 371 ? -63.44325 3.21149 -40.66219 1.000 44.73827 371 ALA C N 1
ATOM 8562 C CA . ALA C 1 371 ? -62.40661 2.17851 -40.57074 1.000 47.30527 371 ALA C CA 1
ATOM 8563 C C . ALA C 1 371 ? -62.55102 1.28596 -39.33356 1.000 51.36634 371 ALA C C 1
ATOM 8564 O O . ALA C 1 371 ? -63.66059 0.98422 -38.88948 1.000 59.31359 371 ALA C O 1
#

Sequence (1083 aa):
MAQVVRQKFKDVTTEQEFFAVLQDEIAQGHVPKLLMPAFQDFYNNYKTAVLGSGVPGADEALVAKIMSAIADRSVHEFVEPYTFPSFH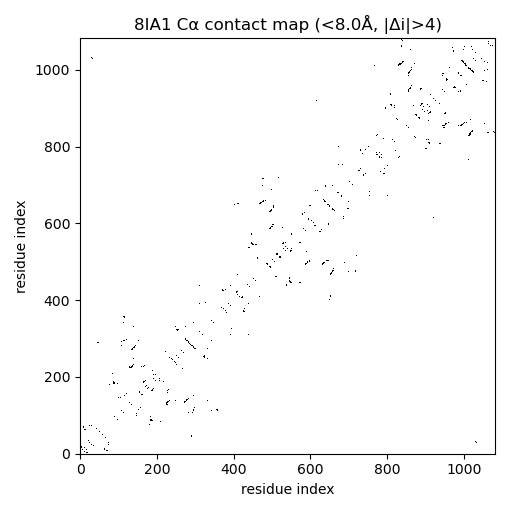HRILEPYNYYQFGQNYVRTLLDFSKSVVGHLARFDEIEQQIAAGENVVLLANHQTEADPGVFALLLEHTHPRLATDVIYVAGDRVVTDPLCKPFSMGRNLFCVHSKKRLDDIPELKASKVATNRRTLSAMTKALNEGGRLLWIAPSGGRDRPQADTGAWHPDKFDPTAVELMRQLLSRSAPKGHLYPFAMYSWELMPPRRLTHFAGTGISVCKELDVDSIVSSAAVEDKATRQQLLATAAWQAVSDEYAILEEVIGSEDARRQRSDVYQQPWAMAQVVRQKFKDVTTEQEFFAVLQDEIAQGHVPKLLMPAFQDFYNNYKTAVLGSGVPGADEALVAKIMSAIADRSVHEFVEPYTFPSFHHRILEPYNYYQFGQNYVRTLLDFSKSVVGHLARFDEIEQQIAAGENVVLLANHQTEADPGVFALLLEHTHPRLATDVIYVAGDRVVTDPLCKPFSMGRNLFCVHSKKRLDDIPELKASKVATNRRTLSAMTKALNEGGRLLWIAPSGGRDRPQADTGAWHPDKFDPTAVELMRQLLSRSAPKGHLYPFAMYSWELMPPRRLTHFAGTGISVCKELDVDSIVSSAAVEDKATRQQLLATAAWQAVSDEYAILEEVIGSEDARRQRSDVYQQPWAMAQVVRQKFKDVTTEQEFFAVLQDEIAQGHVPKLLMPAFQDFYNNYKTAVLGSGVPGADEALVAKIMSAIADRSVHEFVEPYTFPSFHHRILEPYNYYQFGQNYVRTLLDFSKSVVGHLARFDEIEQQIAAGENVVLLANHQTEADPGVFALLLEHTHPRLATDVIYVAGDRVVTDPLCKPFSMGRNLFCVHSKKRLDDIPELKASKVATNRRTLSAMTKALNEGGRLLWIAPSGGRDRPQADTGAWHPDKFDPTAVELMRQLLSRSAPKGHLYPFAMYSWELMPPRRLTHFAGTGISVCKELDVDSIVSSAAVEDKATRQQLLATAAWQAVSDEYAILEEVIGSEDARRQRSDVYQQPWA